Protein 5IWX (pdb70)

Foldseek 3Di:
DKFKFKFKFKFFWDADAFAAELNDTDDDRTHTDAQASPHQFLQGVLRRLCRRVVNHGLCVVQNSPHNCRGNHRSLVSLLVSLVVSVVVQKAFPAKAKEKEAQDDDCVVCQQVSLVSVCVSRVHDSVRYHYYYHYDCLDDCRSVRRIMMMMMMTMMDGD/DKFKFKFKDKFFWDADQFAAELRDTDDDRTHTDAQASPRQQLQGVLQRLCRRVVNHGVCVVPNSPDNVRGNHRSLVVLLVSLVVSVVVQKAFPAKAKEKEAQDDDCVVPQQVSLVSVCVSRVHDSVRYHYYYDYPHTIMMMMMMTMIDGD/DKFKFKFKFKFFKDADAFAAELNDTDPDRIHTDDQASRHQQLQGVLRRLCRRVVNHGVCVVPNSPPNPRRNNRSLVVLLVSLVVSVVVQKAFPAKAKEKEALDDDCVVCQQVSLVSVCVSRVHDSVRYHYYYDYPCLDDCRSVRRIMMMMMMTMMDGD/DKFKFKFKDKFFWDADAFAAELNDTDDDRTHTDDLPSRHQFLQRVLQRLCRRVVNHGLCSPPPNCSSLVSLLVSLVVSVVSQKAFPAKAKEKEALDDDCVVPQQVSLVSNCVSRVHDSVRYHYYYYYPCLDDCRSVRRIMMMMMMTMMDGD/DKFKFKFKDKWFWDAPAFAAELNRTDDDRTHTDDPPNRHQHLQRVLQRLCRRVVNHGLCSPPVNSLVSLLVSLVVSVVVQKAFQAKAKEKEAPDDDCVVPQQVSLVSVCVSRVHDSVRYHYYYYYPCLDDCRSVRRIMMMMMMTMMGGD/DKFKFKFKFKWFKDAPAWAAELNRTDDDRIHTDDPASRHQHLQGVLRRLCRRVVNHGLCNPQNLVDPVRVRPHSLVSLLVSLVVNVVVQKAFPAKAKEKEAPDDDCVVCQQVSLVSVCVSRVHDSVRYHYYYDYPCLDDCRSVRRIMMMMMMTMMDRD

Sequence (924 aa):
MFRIGQGFDVHQLVEGRPLIIGGIEIPYEKGLLGHSDADVLLHTVADACLGAVGEGDIGKHFPDTDPEFKDADSFKLLQHVWGIVKQKGYVLGNIDCTIIAQKPKMLPYIEDMRKRIAEGLEADVSQVNVKATTTEKLGFTGRAEGIAAQATVLIQKGMFRIGQGFDVHQLVEGRPLIIGGIEIPYEKGLLGHSDADVLLHTVADACLGAVGEGDIGKHFPDTDPEFKDADSFKLLQHVWGIVKQKGYVLGNIDCTIIAQKPKMLPYIEDMRKRIAEGLEADVSQVNVKATTTAEGIAAQATVLIQKGMFRIGQGFDVHQLVEGRPLIIGGIEIPYEKGLLGHSDADVLLHTVADACLGAVGEGDIGKHFPDTDPEFKDADSFKLLQHVWGIVKQKGYVLGNIDCTIIAQKPKMLPYIEDMRKRIAEGLEADVSQVNVKATTTEKLGFTGRAEGIAAQATVLIQKGMFRIGQGFDVHQLVEGRPLIIGGIEIPYEKGLLGHSDADVLLHTVADACLGAVGEGDIGKHFPDTDSFKLLQHVWGIVKQKGYVLGNIDCTIIAQKPKMLPYIEDMRKRIAEGLEADVSQVNVKATTTEKLGFTGRAEGIAAQATVLIQKGMFRIGQGFDVHQLVEGRPLIIGGIEIPYEKGLLGHSDADVLLHTVADACLGAVGEGDIGKHFPDSFKLLQHVWGIVKQKGYVLGNIDCTIIAQKPKMLPYIEDMRKRIAEGLEADVSQVNVKATTTEKLGFTGRAEGIAAQATVLIQKGMFRIGQGFDVHQLVEGRPLIIGGIEIPYEKGLLGHSDADVLLHTVADACLGAVGEGDIGKHFPDTDPEFKDADSFKLLQHVWGIVKQKGYVLGNIDCTIIAQKPKMLPYIEDMRKRIAEGLEADVSQVNVKATTTEKLGFTGRAEGIAAQATVLIQKG

Organism: Bacillus subtilis (strain 168) (NCBI:txid224308)

Nearest PDB structures (foldseek):
  5iwx-assembly1_A  TM=1.002E+00  e=1.757E-38  Bacillus subtilis subsp. subtilis str. 168
  1t0a-assembly1_C  TM=9.922E-01  e=6.615E-31  Shewanella oneidensis MR-1
  5b8f-assembly1_B  TM=9.863E-01  e=9.335E-30  Pseudomonas aeruginosa PAO1
  8xhu-assembly1_C  TM=9.749E-01  e=1.020E-25  Helicobacter pylori 26695
  8xhu-assembly1_B  TM=9.806E-01  e=2.010E-25  Helicobacter pylori 26695

B-factor: mean 38.78, std 16.82, range [14.67, 109.16]

Structure (mmCIF, N/CA/C/O backbone):
data_5IWX
#
_entry.id   5IWX
#
_cell.length_a   56.964
_cell.length_b   89.295
_cell.length_c   84.708
_cell.angle_alpha   90.00
_cell.angle_beta   100.85
_cell.angle_gamma   90.00
#
_symmetry.space_group_name_H-M   'P 1 21 1'
#
loop_
_entity.id
_entity.type
_entity.pdbx_description
1 polymer '2-C-methyl-D-erythritol 2,4-cyclodiphosphate synthase'
2 non-polymer 'MAGNESIUM ION'
3 water water
#
loop_
_atom_site.group_PDB
_atom_site.id
_atom_site.type_symbol
_atom_site.label_atom_id
_atom_site.label_alt_id
_atom_site.label_comp_id
_atom_site.label_asym_id
_atom_site.label_entity_id
_atom_site.label_seq_id
_atom_site.pdbx_PDB_ins_code
_atom_site.Cartn_x
_atom_site.Cartn_y
_atom_site.Cartn_z
_atom_site.occupancy
_atom_site.B_iso_or_equiv
_atom_site.auth_seq_id
_atom_site.auth_comp_id
_atom_site.auth_asym_id
_atom_site.auth_atom_id
_atom_site.pdbx_PDB_model_num
ATOM 1 N N . MET A 1 1 ? 16.285 12.124 -2.206 1.00 37.38 1 MET A N 1
ATOM 2 C CA . MET A 1 1 ? 17.442 12.007 -1.278 1.00 33.57 1 MET A CA 1
ATOM 3 C C . MET A 1 1 ? 16.957 12.314 0.168 1.00 29.07 1 MET A C 1
ATOM 4 O O . MET A 1 1 ? 16.051 13.165 0.453 1.00 23.77 1 MET A O 1
ATOM 9 N N . PHE A 1 2 ? 17.555 11.507 1.017 1.00 24.04 2 PHE A N 1
ATOM 10 C CA . PHE A 1 2 ? 17.409 11.510 2.432 1.00 24.39 2 PHE A CA 1
ATOM 11 C C . PHE A 1 2 ? 18.869 11.636 2.942 1.00 23.18 2 PHE A C 1
ATOM 12 O O . PHE A 1 2 ? 19.799 11.233 2.267 1.00 21.85 2 PHE A O 1
ATOM 20 N N . ARG A 1 3 ? 19.062 12.286 4.086 1.00 21.61 3 ARG A N 1
ATOM 21 C CA . ARG A 1 3 ? 20.347 12.329 4.740 1.00 20.55 3 ARG A CA 1
ATOM 22 C C . ARG A 1 3 ? 20.113 12.037 6.213 1.00 17.91 3 ARG A C 1
ATOM 23 O O . ARG A 1 3 ? 19.073 12.400 6.777 1.00 16.82 3 ARG A O 1
ATOM 31 N N . ILE A 1 4 ? 21.090 11.431 6.810 1.00 16.32 4 ILE A N 1
ATOM 32 C CA . ILE A 1 4 ? 21.075 11.088 8.228 1.00 19.36 4 ILE A CA 1
ATOM 33 C C . ILE A 1 4 ? 22.034 11.919 9.055 1.00 18.50 4 ILE A C 1
ATOM 34 O O . ILE A 1 4 ? 23.054 12.324 8.569 1.00 19.27 4 ILE A O 1
ATOM 39 N N . GLY A 1 5 ? 21.699 12.170 10.317 1.00 16.49 5 GLY A N 1
ATOM 40 C CA . GLY A 1 5 ? 22.598 12.865 11.215 1.00 16.40 5 GLY A CA 1
ATOM 41 C C . GLY A 1 5 ? 22.408 12.399 12.612 1.00 16.35 5 GLY A C 1
ATOM 42 O O . GLY A 1 5 ? 21.347 11.881 12.956 1.00 16.85 5 GLY A O 1
ATOM 43 N N . GLN A 1 6 ? 23.435 12.545 13.417 1.00 18.21 6 GLN A N 1
ATOM 44 C CA . GLN A 1 6 ? 23.426 12.039 14.782 1.00 20.90 6 GLN A CA 1
ATOM 45 C C . GLN A 1 6 ? 24.072 13.006 15.664 1.00 19.69 6 GLN A C 1
ATOM 46 O O . GLN A 1 6 ? 25.088 13.532 15.298 1.00 18.41 6 GLN A O 1
ATOM 52 N N . GLY A 1 7 ? 23.528 13.202 16.869 1.00 19.42 7 GLY A N 1
ATOM 53 C CA . GLY A 1 7 ? 24.113 14.092 17.842 1.00 19.33 7 GLY A CA 1
ATOM 54 C C . GLY A 1 7 ? 24.143 13.420 19.194 1.00 21.84 7 GLY A C 1
ATOM 55 O O . GLY A 1 7 ? 23.316 12.568 19.481 1.00 19.25 7 GLY A O 1
ATOM 56 N N . PHE A 1 8 ? 25.104 13.812 20.022 1.00 24.38 8 PHE A N 1
ATOM 57 C CA . PHE A 1 8 ? 25.302 13.252 21.347 1.00 28.35 8 PHE A CA 1
ATOM 58 C C . PHE A 1 8 ? 25.905 14.363 22.229 1.00 28.02 8 PHE A C 1
ATOM 59 O O . PHE A 1 8 ? 26.777 15.064 21.787 1.00 26.40 8 PHE A O 1
ATOM 67 N N . ASP A 1 9 ? 25.426 14.557 23.454 1.00 30.35 9 ASP A N 1
ATOM 68 C CA . ASP A 1 9 ? 26.008 15.617 24.315 1.00 29.94 9 ASP A CA 1
ATOM 69 C C . ASP A 1 9 ? 25.738 15.234 25.734 1.00 29.43 9 ASP A C 1
ATOM 70 O O . ASP A 1 9 ? 24.794 14.465 26.019 1.00 25.43 9 ASP A O 1
ATOM 75 N N . VAL A 1 10 ? 26.596 15.731 26.632 1.00 32.51 10 VAL A N 1
ATOM 76 C CA . VAL A 1 10 ? 26.435 15.541 28.065 1.00 34.00 10 VAL A CA 1
ATOM 77 C C . VAL A 1 10 ? 26.805 16.853 28.766 1.00 35.10 10 VAL A C 1
ATOM 78 O O . VAL A 1 10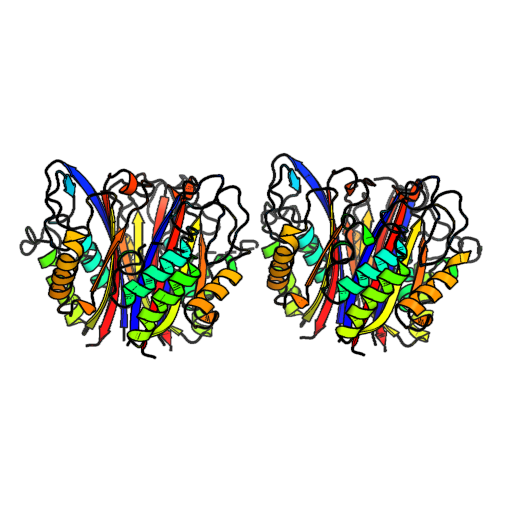 ? 27.781 17.473 28.399 1.00 35.08 10 VAL A O 1
ATOM 82 N N . HIS A 1 11 ? 25.986 17.277 29.722 1.00 33.17 11 HIS A N 1
ATOM 83 C CA . HIS A 1 11 ? 26.267 18.456 30.540 1.00 38.42 11 HIS A CA 1
ATOM 84 C C . HIS A 1 11 ? 26.064 18.136 32.034 1.00 37.37 11 HIS A C 1
ATOM 85 O O . HIS A 1 11 ? 25.135 17.394 32.389 1.00 36.39 11 HIS A O 1
ATOM 92 N N . GLN A 1 12 ? 26.869 18.786 32.883 1.00 42.56 12 GLN A N 1
ATOM 93 C CA . GLN A 1 12 ? 26.854 18.590 34.360 1.00 42.88 12 GLN A CA 1
ATOM 94 C C . GLN A 1 12 ? 25.665 19.306 34.988 1.00 40.60 12 GLN A C 1
ATOM 95 O O . GLN A 1 12 ? 25.347 20.421 34.609 1.00 40.69 12 GLN A O 1
ATOM 101 N N . LEU A 1 13 ? 24.997 18.666 35.936 1.00 41.60 13 LEU A N 1
ATOM 102 C CA . LEU A 1 13 ? 23.990 19.337 36.731 1.00 46.91 13 LEU A CA 1
ATOM 103 C C . LEU A 1 13 ? 24.763 20.019 37.854 1.00 52.53 13 LEU A C 1
ATOM 104 O O . LEU A 1 13 ? 25.616 19.382 38.477 1.00 52.82 13 LEU A O 1
ATOM 109 N N . VAL A 1 14 ? 24.494 21.305 38.071 1.00 56.03 14 VAL A N 1
ATOM 110 C CA . VAL A 1 14 ? 25.176 22.098 39.109 1.00 57.92 14 VAL A CA 1
ATOM 111 C C . VAL A 1 14 ? 24.181 23.021 39.774 1.00 60.75 14 VAL A C 1
ATOM 112 O O . VAL A 1 14 ? 23.112 23.288 39.219 1.00 58.07 14 VAL A O 1
ATOM 116 N N . GLU A 1 15 ? 24.554 23.508 40.955 1.00 63.29 15 GLU A N 1
ATOM 117 C CA . GLU A 1 15 ? 23.642 24.274 41.806 1.00 68.30 15 GLU A CA 1
ATOM 118 C C . GLU A 1 15 ? 23.401 25.673 41.255 1.00 62.42 15 GLU A C 1
ATOM 119 O O . GLU A 1 15 ? 24.329 26.304 40.746 1.00 58.29 15 GLU A O 1
ATOM 125 N N . GLY A 1 16 ? 22.150 26.130 41.357 1.00 62.74 16 GLY A N 1
ATOM 126 C CA . GLY A 1 16 ? 21.782 27.501 41.036 1.00 61.66 16 GLY A CA 1
ATOM 127 C C . GLY A 1 16 ? 21.970 27.917 39.591 1.00 66.31 16 GLY A C 1
ATOM 128 O O . GLY A 1 16 ? 22.639 28.918 39.290 1.00 66.59 16 GLY A O 1
ATOM 129 N N . ARG A 1 17 ? 21.403 27.123 38.691 1.00 58.35 17 ARG A N 1
ATOM 130 C CA . ARG A 1 17 ? 21.315 27.476 37.268 1.00 54.41 17 ARG A CA 1
ATOM 131 C C . ARG A 1 17 ? 19.973 26.956 36.834 1.00 45.11 17 ARG A C 1
ATOM 132 O O . ARG A 1 17 ? 19.537 25.951 37.369 1.00 48.04 17 ARG A O 1
ATOM 140 N N . PRO A 1 18 ? 19.313 27.616 35.867 1.00 42.05 18 PRO A N 1
ATOM 141 C CA . PRO A 1 18 ? 18.059 27.058 35.410 1.00 42.20 18 PRO A CA 1
ATOM 142 C C . PRO A 1 18 ? 18.288 25.745 34.644 1.00 40.50 18 PRO A C 1
ATOM 143 O O . PRO A 1 18 ? 19.376 25.495 34.152 1.00 36.31 18 PRO A O 1
ATOM 147 N N . LEU A 1 19 ? 17.276 24.890 34.658 1.00 40.45 19 LEU A N 1
ATOM 148 C CA . LEU A 1 19 ? 17.266 23.664 33.889 1.00 38.62 19 LEU A CA 1
ATOM 149 C C . LEU A 1 19 ? 16.380 23.950 32.698 1.00 36.96 19 LEU A C 1
ATOM 150 O O . LEU A 1 19 ? 15.156 24.094 32.833 1.00 41.69 19 LEU A O 1
ATOM 155 N N . ILE A 1 20 ? 17.021 24.103 31.547 1.00 32.40 20 ILE A N 1
ATOM 156 C CA . ILE A 1 20 ? 16.339 24.282 30.291 1.00 32.22 20 ILE A CA 1
ATOM 157 C C . ILE A 1 20 ? 16.677 23.066 29.417 1.00 30.28 20 ILE A C 1
ATOM 158 O O . ILE A 1 20 ? 17.832 22.839 29.119 1.00 27.29 20 ILE A O 1
ATOM 163 N N . ILE A 1 21 ? 15.651 22.303 29.046 1.00 28.61 21 ILE A N 1
ATOM 164 C CA . ILE A 1 21 ? 15.803 21.116 28.244 1.00 28.95 21 ILE A CA 1
ATOM 165 C C . ILE A 1 21 ? 14.719 21.097 27.196 1.00 25.10 21 ILE A C 1
ATOM 166 O O . ILE A 1 21 ? 13.559 21.204 27.521 1.00 27.27 21 ILE A O 1
ATOM 171 N N . GLY A 1 22 ? 15.127 20.976 25.933 1.00 24.28 22 GLY A N 1
ATOM 172 C CA . GLY A 1 22 ? 14.220 20.959 24.823 1.00 26.25 22 GLY A CA 1
ATOM 173 C C . GLY A 1 22 ? 13.475 22.258 24.648 1.00 25.56 22 GLY A C 1
ATOM 174 O O . GLY A 1 22 ? 12.332 22.278 24.161 1.00 25.12 22 GLY A O 1
ATOM 175 N N . GLY A 1 23 ? 14.119 23.335 25.060 1.00 26.30 23 GLY A N 1
ATOM 176 C CA . GLY A 1 23 ? 13.530 24.659 25.028 1.00 27.21 23 GLY A CA 1
ATOM 177 C C . GLY A 1 23 ? 12.580 24.987 26.183 1.00 30.72 23 GLY A C 1
ATOM 178 O O . GLY A 1 23 ? 11.930 26.051 26.178 1.00 28.63 23 GLY A O 1
ATOM 179 N N . ILE A 1 24 ? 12.469 24.092 27.157 1.00 29.98 24 ILE A N 1
ATOM 180 C CA . ILE A 1 24 ? 11.463 24.209 28.184 1.00 29.89 24 ILE A CA 1
ATOM 181 C C . ILE A 1 24 ? 12.178 24.381 29.510 1.00 32.99 24 ILE A C 1
ATOM 182 O O . ILE A 1 24 ? 13.173 23.701 29.819 1.00 29.09 24 ILE A O 1
ATOM 187 N N . GLU A 1 25 ? 11.681 25.326 30.290 1.00 35.11 25 GLU A N 1
ATOM 188 C CA . GLU A 1 25 ? 12.234 25.560 31.606 1.00 40.23 25 GLU A CA 1
ATOM 189 C C . GLU A 1 25 ? 11.518 24.646 32.609 1.00 39.60 25 GLU A C 1
ATOM 190 O O . GLU A 1 25 ? 10.294 24.673 32.725 1.00 40.73 25 GLU A O 1
ATOM 196 N N . ILE A 1 26 ? 12.307 23.799 33.261 1.00 42.25 26 ILE A N 1
ATOM 197 C CA . ILE A 1 26 ? 11.852 22.819 34.232 1.00 43.93 26 ILE A CA 1
ATOM 198 C C . ILE A 1 26 ? 12.310 23.314 35.602 1.00 48.57 26 ILE A C 1
ATOM 199 O O . ILE A 1 26 ? 13.516 23.580 35.809 1.00 45.25 26 ILE A O 1
ATOM 204 N N . PRO A 1 27 ? 11.357 23.446 36.546 1.00 54.68 27 PRO A N 1
ATOM 205 C CA . PRO A 1 27 ? 11.674 23.704 37.956 1.00 54.42 27 PRO A CA 1
ATOM 206 C C . PRO A 1 27 ? 12.553 22.634 38.602 1.00 56.05 27 PRO A C 1
ATOM 207 O O . PRO A 1 27 ? 12.171 21.463 38.647 1.00 58.34 27 PRO A O 1
ATOM 211 N N . TYR A 1 28 ? 13.734 23.025 39.070 1.00 53.12 28 TYR A N 1
ATOM 212 C CA . TYR A 1 28 ? 14.622 22.086 39.733 1.00 58.79 28 TYR A CA 1
ATOM 213 C C . TYR A 1 28 ? 15.731 22.828 40.482 1.00 64.59 28 TYR A C 1
ATOM 214 O O . TYR A 1 28 ? 16.037 23.990 40.190 1.00 64.49 28 TYR A O 1
ATOM 223 N N . GLU A 1 29 ? 16.336 22.112 41.425 1.00 68.27 29 GLU A N 1
ATOM 224 C CA . GLU A 1 29 ? 17.352 22.636 42.352 1.00 73.74 29 GLU A CA 1
ATOM 225 C C . GLU A 1 29 ? 18.616 23.030 41.596 1.00 75.79 29 GLU A C 1
ATOM 226 O O . GLU A 1 29 ? 19.337 23.966 41.977 1.00 77.36 29 GLU A O 1
ATOM 232 N N . LYS A 1 30 ? 18.878 22.263 40.539 1.00 71.50 30 LYS A N 1
ATOM 233 C CA . LYS A 1 30 ? 20.070 22.367 39.726 1.00 63.88 30 LYS A CA 1
ATOM 234 C C . LYS A 1 30 ? 19.714 22.657 38.252 1.00 54.63 30 LYS A C 1
ATOM 235 O O . LYS A 1 30 ? 18.587 22.447 37.797 1.00 46.11 30 LYS A O 1
ATOM 241 N N . GLY A 1 31 ? 20.692 23.188 37.537 1.00 50.29 31 GLY A N 1
ATOM 242 C CA . GLY A 1 31 ? 20.616 23.382 36.098 1.00 45.36 31 GLY A CA 1
ATOM 243 C C . GLY A 1 31 ? 21.864 22.823 35.477 1.00 41.90 31 GLY A C 1
ATOM 244 O O . GLY A 1 31 ? 22.799 22.392 36.168 1.00 41.28 31 GLY A O 1
ATOM 245 N N . LEU A 1 32 ? 21.896 22.867 34.156 1.00 38.64 32 LEU A N 1
ATOM 246 C CA . LEU A 1 32 ? 23.012 22.329 33.438 1.00 35.35 32 LEU A CA 1
ATOM 247 C C . LEU A 1 32 ? 24.071 23.394 33.285 1.00 34.31 32 LEU A C 1
ATOM 248 O O . LEU A 1 32 ? 23.761 24.563 33.038 1.00 32.87 32 LEU A O 1
ATOM 253 N N . LEU A 1 33 ? 25.323 22.978 33.370 1.00 32.08 33 LEU A N 1
ATOM 254 C CA . LEU A 1 33 ? 26.447 23.869 33.274 1.00 35.39 33 LEU A CA 1
ATOM 255 C C . LEU A 1 33 ? 26.942 24.002 31.850 1.00 33.99 33 LEU A C 1
ATOM 256 O O . LEU A 1 33 ? 27.219 23.001 31.221 1.00 32.24 33 LEU A O 1
ATOM 261 N N . GLY A 1 34 ? 27.145 25.243 31.409 1.00 32.91 34 GLY A N 1
ATOM 262 C CA . GLY A 1 34 ? 27.762 25.559 30.121 1.00 35.90 34 GLY A CA 1
ATOM 263 C C . GLY A 1 34 ? 27.864 27.078 29.952 1.00 37.77 34 GLY A C 1
ATOM 264 O O . GLY A 1 34 ? 27.330 27.824 30.776 1.00 35.48 34 GLY A O 1
ATOM 265 N N . HIS A 1 35 ? 28.514 27.516 28.877 1.00 41.72 35 HIS A N 1
ATOM 266 C CA . HIS A 1 35 ? 28.517 28.931 28.432 1.00 49.33 35 HIS A CA 1
ATOM 267 C C . HIS A 1 35 ? 27.155 29.511 27.992 1.00 49.58 35 HIS A C 1
ATOM 268 O O . HIS A 1 35 ? 26.832 30.685 28.299 1.00 41.94 35 HIS A O 1
ATOM 275 N N . SER A 1 36 ? 26.382 28.708 27.247 1.00 42.24 36 SER A N 1
ATOM 276 C CA . SER A 1 36 ? 25.042 29.099 26.779 1.00 35.31 36 SER A CA 1
ATOM 277 C C . SER A 1 36 ? 24.049 28.730 27.858 1.00 32.45 36 SER A C 1
ATOM 278 O O . SER A 1 36 ? 24.451 28.390 28.991 1.00 31.48 36 SER A O 1
ATOM 281 N N . ASP A 1 37 ? 22.755 28.727 27.538 1.00 29.07 37 ASP A N 1
ATOM 282 C CA . ASP A 1 37 ? 21.779 28.122 28.462 1.00 28.09 37 ASP A CA 1
ATOM 283 C C . ASP A 1 37 ? 22.041 26.594 28.741 1.00 25.87 37 ASP A C 1
ATOM 284 O O . ASP A 1 37 ? 21.376 25.987 29.537 1.00 31.44 37 ASP A O 1
ATOM 289 N N . ALA A 1 38 ? 22.973 25.990 28.025 1.00 27.09 38 ALA A N 1
ATOM 290 C CA . ALA A 1 38 ? 23.398 24.597 28.235 1.00 28.14 38 ALA A CA 1
ATOM 291 C C . ALA A 1 38 ? 22.255 23.547 27.993 1.00 24.57 38 ALA A C 1
ATOM 292 O O . ALA A 1 38 ? 22.252 22.492 28.558 1.00 22.90 38 ALA A O 1
ATOM 294 N N . ASP A 1 39 ? 21.298 23.874 27.146 1.00 24.22 39 ASP A N 1
ATOM 295 C CA . ASP A 1 39 ? 20.207 22.966 26.805 1.00 24.63 39 ASP A CA 1
ATOM 296 C C . ASP A 1 39 ? 20.769 21.784 26.039 1.00 23.73 39 ASP A C 1
ATOM 297 O O . ASP A 1 39 ? 20.910 21.823 24.821 1.00 22.58 39 ASP A O 1
ATOM 302 N N . VAL A 1 40 ? 21.081 20.725 26.781 1.00 24.39 40 VAL A N 1
ATOM 303 C CA . VAL A 1 40 ? 21.769 19.565 26.231 1.00 23.06 40 VAL A CA 1
ATOM 304 C C . VAL A 1 40 ? 20.975 18.913 25.070 1.00 21.83 40 VAL A C 1
ATOM 305 O O . VAL A 1 40 ? 21.561 18.458 24.075 1.00 19.12 40 VAL A O 1
ATOM 309 N N . LEU A 1 41 ? 19.665 18.872 25.205 1.00 19.86 41 LEU A N 1
ATOM 310 C CA . LEU A 1 41 ? 18.799 18.290 24.169 1.00 20.62 41 LEU A CA 1
ATOM 311 C C . LEU A 1 41 ? 18.770 19.125 22.878 1.00 19.24 41 LEU A C 1
ATOM 312 O O . LEU A 1 41 ? 18.947 18.578 21.837 1.00 19.05 41 LEU A O 1
ATOM 317 N N . LEU A 1 42 ? 18.575 20.435 22.950 1.00 17.83 42 LEU A N 1
ATOM 318 C CA . LEU A 1 42 ? 18.618 21.253 21.753 1.00 18.74 42 LEU A CA 1
ATOM 319 C C . LEU A 1 42 ? 20.013 21.307 21.107 1.00 19.03 42 LEU A C 1
ATOM 320 O O . LEU A 1 42 ? 20.123 21.417 19.890 1.00 17.76 42 LEU A O 1
ATOM 325 N N . HIS A 1 43 ? 21.063 21.212 21.922 1.00 19.32 43 HIS A N 1
ATOM 326 C CA . HIS A 1 43 ? 22.400 21.078 21.391 1.00 20.71 43 HIS A CA 1
ATOM 327 C C . HIS A 1 43 ? 22.556 19.825 20.578 1.00 19.61 43 HIS A C 1
ATOM 328 O O . HIS A 1 43 ? 23.154 19.871 19.508 1.00 20.85 43 HIS A O 1
ATOM 335 N N . THR A 1 44 ? 22.017 18.714 21.050 1.00 19.49 44 THR A N 1
ATOM 336 C CA . THR A 1 44 ? 22.133 17.481 20.282 1.00 20.88 44 THR A CA 1
ATOM 337 C C . THR A 1 44 ? 21.284 17.471 19.036 1.00 18.04 44 THR A C 1
ATOM 338 O O . THR A 1 44 ? 21.750 16.938 17.988 1.00 17.76 44 THR A O 1
ATOM 342 N N . VAL A 1 45 ? 20.078 18.058 19.105 1.00 16.88 45 VAL A N 1
ATOM 343 C CA . VAL A 1 45 ? 19.237 18.202 17.902 1.00 16.40 45 VAL A CA 1
ATOM 344 C C . VAL A 1 45 ? 20.004 19.057 16.865 1.00 17.24 45 VAL A C 1
ATOM 345 O O . VAL A 1 45 ? 20.085 18.682 15.692 1.00 16.65 45 VAL A O 1
ATOM 349 N N . ALA A 1 46 ? 20.587 20.175 17.303 1.00 17.00 46 ALA A N 1
ATOM 350 C CA . ALA A 1 46 ? 21.308 21.058 16.389 1.00 18.92 46 ALA A CA 1
ATOM 351 C C . ALA A 1 46 ? 22.483 20.327 15.733 1.00 19.62 46 ALA A C 1
ATOM 352 O O . ALA A 1 46 ? 22.684 20.451 14.552 1.00 19.40 46 ALA A O 1
ATOM 354 N N . ASP A 1 47 ? 23.251 19.583 16.528 1.00 19.44 47 ASP A N 1
ATOM 355 C CA . ASP A 1 47 ? 24.353 18.786 16.046 1.00 21.28 47 ASP A CA 1
ATOM 356 C C . ASP A 1 47 ? 23.940 17.709 15.042 1.00 18.88 47 ASP A C 1
ATOM 357 O O . ASP A 1 47 ? 24.606 17.558 14.013 1.00 19.53 47 ASP A O 1
ATOM 362 N N . ALA A 1 48 ? 22.837 17.002 15.305 1.00 18.16 48 ALA A N 1
ATOM 363 C CA . ALA A 1 48 ? 22.339 16.014 14.360 1.00 16.17 48 ALA A CA 1
ATOM 364 C C . ALA A 1 48 ? 22.024 16.661 12.991 1.00 16.87 48 ALA A C 1
ATOM 365 O O . ALA A 1 48 ? 22.344 16.068 11.921 1.00 15.90 48 ALA A O 1
ATOM 367 N N . CYS A 1 49 ? 21.339 17.818 13.036 1.00 16.51 49 CYS A N 1
ATOM 368 C CA . CYS A 1 49 ? 20.968 18.574 11.832 1.00 18.03 49 CYS A CA 1
ATOM 369 C C . CYS A 1 49 ? 22.213 19.027 11.019 1.00 17.83 49 CYS A C 1
ATOM 370 O O . CYS A 1 49 ? 22.311 18.814 9.837 1.00 16.46 49 CYS A O 1
ATOM 373 N N . LEU A 1 50 ? 23.176 19.641 11.695 1.00 19.23 50 LEU A N 1
ATOM 374 C CA . LEU A 1 50 ? 24.409 20.043 11.033 1.00 19.82 50 LEU A CA 1
ATOM 375 C C . LEU A 1 50 ? 25.155 18.859 10.476 1.00 20.60 50 LEU A C 1
ATOM 376 O O . LEU A 1 50 ? 25.730 18.964 9.383 1.00 21.19 50 LEU A O 1
ATOM 381 N N . GLY A 1 51 ? 25.179 17.762 11.235 1.00 21.03 51 GLY A N 1
ATOM 382 C CA . GLY A 1 51 ? 25.800 16.503 10.793 1.00 21.37 51 GLY A CA 1
ATOM 383 C C . GLY A 1 51 ? 25.169 15.943 9.536 1.00 21.26 51 GLY A C 1
ATOM 384 O O . GLY A 1 51 ? 25.868 15.413 8.634 1.00 23.39 51 GLY A O 1
ATOM 385 N N . ALA A 1 52 ? 23.859 16.097 9.404 1.00 19.76 52 ALA A N 1
ATOM 386 C CA . ALA A 1 52 ? 23.188 15.544 8.253 1.00 19.12 52 ALA A CA 1
ATOM 387 C C . ALA A 1 52 ? 23.577 16.278 6.967 1.00 22.43 52 ALA A C 1
ATOM 388 O O . ALA A 1 52 ? 23.542 15.663 5.906 1.00 21.38 52 ALA A O 1
ATOM 390 N N . VAL A 1 53 ? 23.934 17.563 7.063 1.00 24.03 53 VAL A N 1
ATOM 391 C CA . VAL A 1 53 ? 24.276 18.359 5.876 1.00 22.90 53 VAL A CA 1
ATOM 392 C C . VAL A 1 53 ? 25.781 18.572 5.728 1.00 25.39 53 VAL A C 1
ATOM 393 O O . VAL A 1 53 ? 26.192 19.375 4.917 1.00 25.53 53 VAL A O 1
ATOM 397 N N . GLY A 1 54 ? 26.607 17.875 6.515 1.00 25.37 54 GLY A N 1
ATOM 398 C CA . GLY A 1 54 ? 28.047 18.020 6.439 1.00 24.90 54 GLY A CA 1
ATOM 399 C C . GLY A 1 54 ? 28.612 19.367 6.855 1.00 27.05 54 GLY A C 1
ATOM 400 O O . GLY A 1 54 ? 29.630 19.776 6.346 1.00 27.78 54 GLY A O 1
ATOM 401 N N . GLU A 1 55 ? 27.988 20.036 7.823 1.00 26.96 55 GLU A N 1
ATOM 402 C CA . GLU A 1 55 ? 28.423 21.351 8.259 1.00 26.37 55 GLU A CA 1
ATOM 403 C C . GLU A 1 55 ? 29.040 21.369 9.666 1.00 26.10 55 GLU A C 1
ATOM 404 O O . GLU A 1 55 ? 28.964 22.365 10.362 1.00 25.51 55 GLU A O 1
ATOM 410 N N . GLY A 1 56 ? 29.663 20.271 10.085 1.00 22.65 56 GLY A N 1
ATOM 411 C CA . GLY A 1 56 ? 30.384 20.258 11.361 1.00 23.87 56 GLY A CA 1
ATOM 412 C C . GLY A 1 56 ? 29.543 19.998 12.612 1.00 26.30 56 GLY A C 1
ATOM 413 O O . GLY A 1 56 ? 28.836 18.987 12.701 1.00 24.23 56 GLY A O 1
ATOM 414 N N . ASP A 1 57 ? 29.660 20.885 13.598 1.00 25.91 57 ASP A N 1
ATOM 415 C CA . ASP A 1 57 ? 28.902 20.805 14.861 1.00 26.30 57 ASP A CA 1
ATOM 416 C C . ASP A 1 57 ? 28.659 22.221 15.370 1.00 26.73 57 ASP A C 1
ATOM 417 O O . ASP A 1 57 ? 29.098 23.207 14.720 1.00 25.37 57 ASP A O 1
ATOM 422 N N . ILE A 1 58 ? 27.967 22.346 16.494 1.00 26.69 58 ILE A N 1
ATOM 423 C CA . ILE A 1 58 ? 27.584 23.668 16.931 1.00 31.39 58 ILE A CA 1
ATOM 424 C C . ILE A 1 58 ? 28.798 24.531 17.245 1.00 31.59 58 ILE A C 1
ATOM 425 O O . ILE A 1 58 ? 28.769 25.711 16.907 1.00 33.99 58 ILE A O 1
ATOM 430 N N . GLY A 1 59 ? 29.876 23.910 17.739 1.00 28.45 59 GLY A N 1
ATOM 431 C CA . GLY A 1 59 ? 31.155 24.566 17.984 1.00 31.18 59 GLY A CA 1
ATOM 432 C C . GLY A 1 59 ? 31.806 25.260 16.798 1.00 34.16 59 GLY A C 1
ATOM 433 O O . GLY A 1 59 ? 32.429 26.326 16.956 1.00 34.92 59 GLY A O 1
ATOM 434 N N . LYS A 1 60 ? 31.636 24.700 15.602 1.00 34.60 60 LYS A N 1
ATOM 435 C CA . LYS A 1 60 ? 32.086 25.367 14.394 1.00 34.32 60 LYS A CA 1
ATOM 436 C C . LYS A 1 60 ? 31.302 26.664 14.158 1.00 34.58 60 LYS A C 1
ATOM 437 O O . LYS A 1 60 ? 31.869 27.682 13.776 1.00 35.06 60 LYS A O 1
ATOM 443 N N . HIS A 1 61 ? 30.005 26.668 14.410 1.00 32.64 61 HIS A N 1
ATOM 444 C CA . HIS A 1 61 ? 29.195 27.862 14.122 1.00 28.92 61 HIS A CA 1
ATOM 445 C C . HIS A 1 61 ? 29.062 28.835 15.268 1.00 30.14 61 HIS A C 1
ATOM 446 O O . HIS A 1 61 ? 28.872 30.016 15.026 1.00 32.66 61 HIS A O 1
ATOM 453 N N . PHE A 1 62 ? 29.124 28.341 16.498 1.00 30.17 62 PHE A N 1
ATOM 454 C CA . PHE A 1 62 ? 28.968 29.138 17.719 1.00 31.96 62 PHE A CA 1
ATOM 455 C C . PHE A 1 62 ? 30.012 28.682 18.704 1.00 30.67 62 PHE A C 1
ATOM 456 O O . PHE A 1 62 ? 29.715 27.996 19.691 1.00 30.79 62 PHE A O 1
ATOM 464 N N . PRO A 1 63 ? 31.269 29.089 18.459 1.00 32.90 63 PRO A N 1
ATOM 465 C CA . PRO A 1 63 ? 32.277 28.631 19.408 1.00 33.97 63 PRO A CA 1
ATOM 466 C C . PRO A 1 63 ? 31.972 29.110 20.849 1.00 31.49 63 PRO A C 1
ATOM 467 O O . PRO A 1 63 ? 31.254 30.105 21.033 1.00 30.10 63 PRO A O 1
ATOM 471 N N . ASP A 1 64 ? 32.458 28.372 21.836 1.00 34.37 64 ASP A N 1
ATOM 472 C CA . ASP A 1 64 ? 32.416 28.773 23.269 1.00 38.97 64 ASP A CA 1
ATOM 473 C C . ASP A 1 64 ? 32.918 30.189 23.524 1.00 39.21 64 ASP A C 1
ATOM 474 O O . ASP A 1 64 ? 32.464 30.870 24.423 1.00 42.20 64 ASP A O 1
ATOM 479 N N . THR A 1 65 ? 33.885 30.602 22.722 1.00 37.13 65 THR A N 1
ATOM 480 C CA . THR A 1 65 ? 34.617 31.838 22.898 1.00 37.41 65 THR A CA 1
ATOM 481 C C . THR A 1 65 ? 33.915 32.990 22.210 1.00 38.78 65 THR A C 1
ATOM 482 O O . THR A 1 65 ? 34.411 34.097 22.206 1.00 45.94 65 THR A O 1
ATOM 486 N N . ASP A 1 66 ? 32.777 32.737 21.595 1.00 36.76 66 ASP A N 1
ATOM 487 C CA . ASP A 1 66 ? 32.057 33.771 20.870 1.00 39.00 66 ASP A CA 1
ATOM 488 C C . ASP A 1 66 ? 31.147 34.443 21.884 1.00 36.89 66 ASP A C 1
ATOM 489 O O . ASP A 1 66 ? 30.348 33.742 22.511 1.00 37.66 66 ASP A O 1
ATOM 494 N N . PRO A 1 67 ? 31.217 35.792 22.035 1.00 34.74 67 PRO A N 1
ATOM 495 C CA . PRO A 1 67 ? 30.451 36.437 23.109 1.00 38.38 67 PRO A CA 1
ATOM 496 C C . PRO A 1 67 ? 28.931 36.331 22.957 1.00 41.11 67 PRO A C 1
ATOM 497 O O . PRO A 1 67 ? 28.218 36.585 23.916 1.00 46.56 67 PRO A O 1
ATOM 501 N N . GLU A 1 68 ? 28.456 35.982 21.778 1.00 42.58 68 GLU A N 1
ATOM 502 C CA . GLU A 1 68 ? 27.039 35.756 21.575 1.00 48.76 68 GLU A CA 1
ATOM 503 C C . GLU A 1 68 ? 26.587 34.346 21.931 1.00 48.62 68 GLU A C 1
ATOM 504 O O . GLU A 1 68 ? 25.392 34.119 22.041 1.00 51.84 68 GLU A O 1
ATOM 510 N N . PHE A 1 69 ? 27.530 33.417 22.140 1.00 44.84 69 PHE A N 1
ATOM 511 C CA . PHE A 1 69 ? 27.228 32.090 22.722 1.00 43.58 69 PHE A CA 1
ATOM 512 C C . PHE A 1 69 ? 26.991 32.178 24.218 1.00 40.64 69 PHE A C 1
ATOM 513 O O . PHE A 1 69 ? 26.326 31.318 24.773 1.00 37.27 69 PHE A O 1
ATOM 521 N N . LYS A 1 70 ? 27.526 33.208 24.881 1.00 40.85 70 LYS A N 1
ATOM 522 C CA . LYS A 1 70 ? 27.331 33.359 26.316 1.00 42.98 70 LYS A CA 1
ATOM 523 C C . LYS A 1 70 ? 25.858 33.557 26.644 1.00 39.19 70 LYS A C 1
ATOM 524 O O . LYS A 1 70 ? 25.216 34.491 26.147 1.00 37.48 70 LYS A O 1
ATOM 530 N N . ASP A 1 71 ? 25.347 32.679 27.508 1.00 39.00 71 ASP A N 1
ATOM 531 C CA . ASP A 1 71 ? 23.930 32.605 27.822 1.00 40.96 71 ASP A CA 1
ATOM 532 C C . ASP A 1 71 ? 23.037 32.567 26.579 1.00 30.79 71 ASP A C 1
ATOM 533 O O . ASP A 1 71 ? 21.949 33.066 26.614 1.00 32.07 71 ASP A O 1
ATOM 538 N N . ALA A 1 72 ? 23.477 32.026 25.454 1.00 31.31 72 ALA A N 1
ATOM 539 C CA . ALA A 1 72 ? 22.609 32.061 24.274 1.00 30.92 72 ALA A CA 1
ATOM 540 C C . ALA A 1 72 ? 21.409 31.117 24.489 1.00 28.13 72 ALA A C 1
ATOM 541 O O . ALA A 1 72 ? 21.498 30.088 25.203 1.00 28.38 72 ALA A O 1
ATOM 543 N N . ASP A 1 73 ? 20.302 31.514 23.888 1.00 25.18 73 ASP A N 1
ATOM 544 C CA . ASP A 1 73 ? 19.086 30.747 23.865 1.00 23.18 73 ASP A CA 1
ATOM 545 C C . ASP A 1 73 ? 19.276 29.653 22.811 1.00 22.34 73 ASP A C 1
ATOM 546 O O . ASP A 1 73 ? 19.457 29.957 21.633 1.00 21.49 73 ASP A O 1
ATOM 551 N N . SER A 1 74 ? 19.297 28.394 23.233 1.00 23.29 74 SER A N 1
ATOM 552 C CA . SER A 1 74 ? 19.674 27.283 22.322 1.00 22.39 74 SER A CA 1
ATOM 553 C C . SER A 1 74 ? 18.615 27.033 21.280 1.00 21.60 74 SER A C 1
ATOM 554 O O . SER A 1 74 ? 18.914 26.468 20.209 1.00 20.76 74 SER A O 1
ATOM 557 N N . PHE A 1 75 ? 17.393 27.519 21.524 1.00 21.89 75 PHE A N 1
ATOM 558 C CA . PHE A 1 75 ? 16.351 27.464 20.504 1.00 21.25 75 PHE A CA 1
ATOM 559 C C . PHE A 1 75 ? 16.678 28.392 19.345 1.00 21.79 75 PHE A C 1
ATOM 560 O O . PHE A 1 75 ? 16.473 28.030 18.170 1.00 19.24 75 PHE A O 1
ATOM 568 N N . LYS A 1 76 ? 17.203 29.581 19.632 1.00 22.42 76 LYS A N 1
ATOM 569 C CA . LYS A 1 76 ? 17.609 30.487 18.536 1.00 26.26 76 LYS A CA 1
ATOM 570 C C . LYS A 1 76 ? 18.769 29.890 17.721 1.00 22.41 76 LYS A C 1
ATOM 571 O O . LYS A 1 76 ? 18.777 29.965 16.500 1.00 22.80 76 LYS A O 1
ATOM 577 N N . LEU A 1 77 ? 19.716 29.272 18.406 1.00 21.47 77 LEU A N 1
ATOM 578 C CA . LEU A 1 77 ? 20.797 28.544 17.796 1.00 22.30 77 LEU A CA 1
ATOM 579 C C . LEU A 1 77 ? 20.255 27.429 16.895 1.00 21.68 77 LEU A C 1
ATOM 580 O O . LEU A 1 77 ? 20.708 27.278 15.752 1.00 20.52 77 LEU A O 1
ATOM 585 N N . LEU A 1 78 ? 19.267 26.657 17.384 1.00 20.73 78 LEU A N 1
ATOM 586 C CA . LEU A 1 78 ? 18.634 25.670 16.526 1.00 19.42 78 LEU A CA 1
ATOM 587 C C . LEU A 1 78 ? 18.004 26.306 15.299 1.00 20.91 78 LEU A C 1
ATOM 588 O O . LEU A 1 78 ? 18.137 25.776 14.197 1.00 18.78 78 LEU A O 1
ATOM 593 N N . GLN A 1 79 ? 17.323 27.441 15.445 1.00 19.58 79 GLN A N 1
ATOM 594 C CA . GLN A 1 79 ? 16.725 28.049 14.249 1.00 21.27 79 GLN A CA 1
ATOM 595 C C . GLN A 1 79 ? 17.753 28.465 13.193 1.00 22.24 79 GLN A C 1
ATOM 596 O O . GLN A 1 79 ? 17.519 28.276 11.973 1.00 22.44 79 GLN A O 1
ATOM 602 N N . HIS A 1 80 ? 18.902 28.969 13.651 1.00 20.29 80 HIS A N 1
ATOM 603 C CA . HIS A 1 80 ? 20.016 29.296 12.758 1.00 22.86 80 HIS A CA 1
ATOM 604 C C . HIS A 1 80 ? 20.482 28.050 12.017 1.00 20.39 80 HIS A C 1
ATOM 605 O O . HIS A 1 80 ? 20.688 28.058 10.790 1.00 18.74 80 HIS A O 1
ATOM 612 N N . VAL A 1 81 ? 20.663 26.964 12.750 1.00 18.50 81 VAL A N 1
ATOM 613 C CA . VAL A 1 81 ? 21.084 25.699 12.120 1.00 18.99 81 VAL A CA 1
ATOM 614 C C . VAL A 1 81 ? 20.065 25.240 11.081 1.00 20.21 81 VAL A C 1
ATOM 615 O O . VAL A 1 81 ? 20.414 24.792 9.957 1.00 20.81 81 VAL A O 1
ATOM 619 N N . TRP A 1 82 ? 18.787 25.324 11.448 1.00 20.01 82 TRP A N 1
ATOM 620 C CA . TRP A 1 82 ? 17.746 24.901 10.518 1.00 20.12 82 TRP A CA 1
ATOM 621 C C . TRP A 1 82 ? 17.748 25.754 9.271 1.00 22.27 82 TRP A C 1
ATOM 622 O O . TRP A 1 82 ? 17.475 25.245 8.192 1.00 22.70 82 TRP A O 1
ATOM 633 N N . GLY A 1 83 ? 18.059 27.041 9.385 1.00 24.59 83 GLY A N 1
ATOM 634 C CA . GLY A 1 83 ? 18.239 27.867 8.158 1.00 24.80 83 GLY A CA 1
ATOM 635 C C . GLY A 1 83 ? 19.314 27.328 7.242 1.00 24.32 83 GLY A C 1
ATOM 636 O O . GLY A 1 83 ? 19.189 27.373 6.023 1.00 27.87 83 GLY A O 1
ATOM 637 N N . ILE A 1 84 ? 20.370 26.770 7.816 1.00 23.03 84 ILE A N 1
ATOM 638 C CA . ILE A 1 84 ? 21.410 26.121 7.044 1.00 24.01 84 ILE A CA 1
ATOM 639 C C . ILE A 1 84 ? 20.891 24.906 6.303 1.00 23.44 84 ILE A C 1
ATOM 640 O O . ILE A 1 84 ? 21.240 24.701 5.138 1.00 24.81 84 ILE A O 1
ATOM 645 N N . VAL A 1 85 ? 20.066 24.097 6.966 1.00 22.71 85 VAL A N 1
ATOM 646 C CA . VAL A 1 85 ? 19.513 22.895 6.365 1.00 21.36 85 VAL A CA 1
ATOM 647 C C . VAL A 1 85 ? 18.555 23.285 5.236 1.00 22.49 85 VAL A C 1
ATOM 648 O O . VAL A 1 85 ? 18.564 22.675 4.171 1.00 22.62 85 VAL A O 1
ATOM 652 N N . LYS A 1 86 ? 17.743 24.318 5.473 1.00 24.20 86 LYS A N 1
ATOM 653 C CA . LYS A 1 86 ? 16.784 24.808 4.496 1.00 26.46 86 LYS A CA 1
ATOM 654 C C . LYS A 1 86 ? 17.418 25.398 3.245 1.00 28.54 86 LYS A C 1
ATOM 655 O O . LYS A 1 86 ? 16.894 25.187 2.150 1.00 28.41 86 LYS A O 1
ATOM 661 N N . GLN A 1 87 ? 18.532 26.106 3.396 1.00 30.22 87 GLN A N 1
ATOM 662 C CA . GLN A 1 87 ? 19.290 26.595 2.239 1.00 35.49 87 GLN A CA 1
ATOM 663 C C . GLN A 1 87 ? 19.877 25.495 1.335 1.00 37.13 87 GLN A C 1
ATOM 664 O O . GLN A 1 87 ? 20.082 25.720 0.133 1.00 39.29 87 GLN A O 1
ATOM 670 N N . LYS A 1 88 ? 20.121 24.305 1.882 1.00 34.62 88 LYS A N 1
ATOM 671 C CA . LYS A 1 88 ? 20.563 23.174 1.072 1.00 30.90 88 LYS A CA 1
ATOM 672 C C . LYS A 1 88 ? 19.435 22.424 0.430 1.00 27.25 88 LYS A C 1
ATOM 673 O O . LYS A 1 88 ? 19.673 21.448 -0.248 1.00 31.50 88 LYS A O 1
ATOM 679 N N . GLY A 1 89 ? 18.204 22.824 0.670 1.00 25.46 89 GLY A N 1
ATOM 680 C CA . GLY A 1 89 ? 17.044 22.235 0.015 1.00 26.23 89 GLY A CA 1
ATOM 681 C C . GLY A 1 89 ? 16.290 21.147 0.791 1.00 26.83 89 GLY A C 1
ATOM 682 O O . GLY A 1 89 ? 15.433 20.494 0.221 1.00 27.66 89 GLY A O 1
ATOM 683 N N . TYR A 1 90 ? 16.586 20.973 2.094 1.00 25.65 90 TYR A N 1
ATOM 684 C CA . TYR A 1 90 ? 15.992 19.927 2.915 1.00 22.54 90 TYR A CA 1
ATOM 685 C C . TYR A 1 90 ? 14.899 20.409 3.824 1.00 22.29 90 TYR A C 1
ATOM 686 O O . TYR A 1 90 ? 14.860 21.581 4.186 1.00 24.37 90 TYR A O 1
ATOM 695 N N . VAL A 1 91 ? 13.995 19.489 4.172 1.00 21.00 91 VAL A N 1
ATOM 696 C CA . VAL A 1 91 ? 13.042 19.636 5.237 1.00 20.40 91 VAL A CA 1
ATOM 697 C C . VAL A 1 91 ? 13.142 18.393 6.138 1.00 20.18 91 VAL A C 1
ATOM 698 O O . VAL A 1 91 ? 13.876 17.468 5.843 1.00 18.06 91 VAL A O 1
ATOM 702 N N . LEU A 1 92 ? 12.419 18.386 7.243 1.00 20.69 92 LEU A N 1
ATOM 703 C CA . LEU A 1 92 ? 12.540 17.295 8.200 1.00 20.90 92 LEU A CA 1
ATOM 704 C C . LEU A 1 92 ? 11.789 16.099 7.635 1.00 20.64 92 LEU A C 1
ATOM 705 O O . LEU A 1 92 ? 10.716 16.276 7.123 1.00 19.12 92 LEU A O 1
ATOM 710 N N . GLY A 1 93 ? 12.402 14.919 7.708 1.00 20.35 93 GLY A N 1
ATOM 711 C CA . GLY A 1 93 ? 11.721 13.617 7.603 1.00 20.32 93 GLY A CA 1
ATOM 712 C C . GLY A 1 93 ? 11.153 13.295 8.973 1.00 19.59 93 GLY A C 1
ATOM 713 O O . GLY A 1 93 ? 9.974 13.541 9.253 1.00 19.67 93 GLY A O 1
ATOM 714 N N . ASN A 1 94 ? 12.014 12.883 9.889 1.00 17.11 94 ASN A N 1
ATOM 715 C CA . ASN A 1 94 ? 11.631 12.780 11.290 1.00 16.88 94 ASN A CA 1
ATOM 716 C C . ASN A 1 94 ? 12.863 12.763 12.176 1.00 17.29 94 ASN A C 1
ATOM 717 O O . ASN A 1 94 ? 13.962 12.559 11.695 1.00 17.14 94 ASN A O 1
ATOM 722 N N . ILE A 1 95 ? 12.648 12.979 13.466 1.00 17.21 95 ILE A N 1
ATOM 723 C CA . ILE A 1 95 ? 13.707 12.994 14.433 1.00 17.99 95 ILE A CA 1
ATOM 724 C C . ILE A 1 95 ? 13.271 12.218 15.642 1.00 18.29 95 ILE A C 1
ATOM 725 O O . ILE A 1 95 ? 12.123 12.290 16.041 1.00 18.34 95 ILE A O 1
ATOM 730 N N . ASP A 1 96 ? 14.215 11.469 16.189 1.00 18.49 96 ASP A N 1
ATOM 731 C CA . ASP A 1 96 ? 14.007 10.684 17.414 1.00 21.05 96 ASP A CA 1
ATOM 732 C C . ASP A 1 96 ? 15.124 11.015 18.393 1.00 22.45 96 ASP A C 1
ATOM 733 O O . ASP A 1 96 ? 16.300 10.913 18.034 1.00 21.82 96 ASP A O 1
ATOM 738 N N . CYS A 1 97 ? 14.746 11.409 19.597 1.00 22.92 97 CYS A N 1
ATOM 739 C CA . CYS A 1 97 ? 15.651 11.978 20.595 1.00 26.10 97 CYS A CA 1
ATOM 740 C C . CYS A 1 97 ? 15.476 11.196 21.879 1.00 26.80 97 CYS A C 1
ATOM 741 O O . CYS A 1 97 ? 14.389 10.653 22.141 1.00 26.63 97 CYS A O 1
ATOM 744 N N . THR A 1 98 ? 16.537 11.174 22.688 1.00 25.92 98 THR A N 1
ATOM 745 C CA . THR A 1 98 ? 16.519 10.517 23.977 1.00 26.72 98 THR A CA 1
ATOM 746 C C . THR A 1 98 ? 17.222 11.443 24.964 1.00 28.44 98 THR A C 1
ATOM 747 O O . THR A 1 98 ? 18.286 11.982 24.636 1.00 24.39 98 THR A O 1
ATOM 751 N N . ILE A 1 99 ? 16.600 11.659 26.132 1.00 27.05 99 ILE A N 1
ATOM 752 C CA . ILE A 1 99 ? 17.222 12.353 27.244 1.00 28.33 99 ILE A CA 1
ATOM 753 C C . ILE A 1 99 ? 17.581 11.227 28.230 1.00 31.89 99 ILE A C 1
ATOM 754 O O . ILE A 1 99 ? 16.700 10.465 28.630 1.00 29.25 99 ILE A O 1
ATOM 759 N N . ILE A 1 100 ? 18.856 11.109 28.587 1.00 33.36 100 ILE A N 1
ATOM 760 C CA . ILE A 1 100 ? 19.293 10.177 29.649 1.00 37.60 100 ILE A CA 1
ATOM 761 C C . ILE A 1 100 ? 19.599 10.951 30.930 1.00 34.87 100 ILE A C 1
ATOM 762 O O . ILE A 1 100 ? 20.563 11.674 30.982 1.00 32.31 100 ILE A O 1
ATOM 767 N N . ALA A 1 101 ? 18.765 10.806 31.947 1.00 41.73 101 ALA A N 1
ATOM 768 C CA . ALA A 1 101 ? 18.923 11.560 33.190 1.00 43.77 101 ALA A CA 1
ATOM 769 C C . ALA A 1 101 ? 18.397 10.756 34.375 1.00 49.93 101 ALA A C 1
ATOM 770 O O . ALA A 1 101 ? 17.273 10.255 34.318 1.00 52.86 101 ALA A O 1
ATOM 772 N N . GLN A 1 102 ? 19.175 10.672 35.455 1.00 53.99 102 GLN A N 1
ATOM 773 C CA . GLN A 1 102 ? 18.718 9.941 36.644 1.00 56.87 102 GLN A CA 1
ATOM 774 C C . GLN A 1 102 ? 17.573 10.700 37.274 1.00 57.70 102 GLN A C 1
ATOM 775 O O . GLN A 1 102 ? 16.543 10.108 37.569 1.00 55.53 102 GLN A O 1
ATOM 781 N N . LYS A 1 103 ? 17.736 12.015 37.432 1.00 63.10 103 LYS A N 1
ATOM 782 C CA . LYS A 1 103 ? 16.643 12.929 37.840 1.00 61.31 103 LYS A CA 1
ATOM 783 C C . LYS A 1 103 ? 16.844 14.272 37.100 1.00 60.16 103 LYS A C 1
ATOM 784 O O . LYS A 1 103 ? 17.938 14.501 36.587 1.00 58.48 103 LYS A O 1
ATOM 790 N N . PRO A 1 104 ? 15.841 15.157 37.003 1.00 56.37 104 PRO A N 1
ATOM 791 C CA . PRO A 1 104 ? 14.465 14.952 37.437 1.00 57.68 104 PRO A CA 1
ATOM 792 C C . PRO A 1 104 ? 13.648 14.164 36.434 1.00 59.04 104 PRO A C 1
ATOM 793 O O . PRO A 1 104 ? 14.173 13.731 35.418 1.00 61.39 104 PRO A O 1
ATOM 797 N N . LYS A 1 105 ? 12.367 13.984 36.744 1.00 64.77 105 LYS A N 1
ATOM 798 C CA . LYS A 1 105 ? 11.430 13.220 35.917 1.00 71.46 105 LYS A CA 1
ATOM 799 C C . LYS A 1 105 ? 10.961 14.060 34.720 1.00 66.76 105 LYS A C 1
ATOM 800 O O . LYS A 1 105 ? 10.221 15.038 34.882 1.00 69.29 105 LYS A O 1
ATOM 806 N N . MET A 1 106 ? 11.355 13.663 33.517 1.00 59.79 106 MET A N 1
ATOM 807 C CA . MET A 1 106 ? 11.089 14.476 32.331 1.00 55.09 106 MET A CA 1
ATOM 808 C C . MET A 1 106 ? 9.650 14.422 31.842 1.00 53.55 106 MET A C 1
ATOM 809 O O . MET A 1 106 ? 9.207 15.322 31.124 1.00 49.07 106 MET A O 1
ATOM 814 N N . LEU A 1 107 ? 8.908 13.409 32.279 1.00 56.78 107 LEU A N 1
ATOM 815 C CA . LEU A 1 107 ? 7.672 13.002 31.612 1.00 58.25 107 LEU A CA 1
ATOM 816 C C . LEU A 1 107 ? 6.581 14.073 31.510 1.00 51.11 107 LEU A C 1
ATOM 817 O O . LEU A 1 107 ? 5.899 14.122 30.505 1.00 51.26 107 LEU A O 1
ATOM 822 N N . PRO A 1 108 ? 6.435 14.948 32.516 1.00 49.61 108 PRO A N 1
ATOM 823 C CA . PRO A 1 108 ? 5.426 16.004 32.381 1.00 47.42 108 PRO A CA 1
ATOM 824 C C . PRO A 1 108 ? 5.741 17.103 31.357 1.00 47.71 108 PRO A C 1
ATOM 825 O O . PRO A 1 108 ? 4.833 17.843 30.997 1.00 42.03 108 PRO A O 1
ATOM 829 N N . TYR A 1 109 ? 7.002 17.223 30.924 1.00 43.76 109 TYR A N 1
ATOM 830 C CA . TYR A 1 109 ? 7.429 18.271 29.975 1.00 43.49 109 TYR A CA 1
ATOM 831 C C . TYR A 1 109 ? 7.698 17.793 28.541 1.00 40.82 109 TYR A C 1
ATOM 832 O O . TYR A 1 109 ? 7.879 18.623 27.636 1.00 34.15 109 TYR A O 1
ATOM 841 N N . ILE A 1 110 ? 7.745 16.469 28.349 1.00 39.14 110 ILE A N 1
ATOM 842 C CA . ILE A 1 110 ? 8.045 15.843 27.058 1.00 38.12 110 ILE A CA 1
ATOM 843 C C . ILE A 1 110 ? 7.237 16.436 25.909 1.00 35.31 110 ILE A C 1
ATOM 844 O O . ILE A 1 110 ? 7.787 16.717 24.836 1.00 30.18 110 ILE A O 1
ATOM 849 N N . GLU A 1 111 ? 5.934 16.601 26.120 1.00 32.19 111 GLU A N 1
ATOM 850 C CA . GLU A 1 111 ? 5.039 16.960 25.044 1.00 34.49 111 GLU A CA 1
ATOM 851 C C . GLU A 1 111 ? 5.347 18.368 24.618 1.00 31.20 111 GLU A C 1
ATOM 852 O O . GLU A 1 111 ? 5.213 18.701 23.447 1.00 29.73 111 GLU A O 1
ATOM 858 N N . ASP A 1 112 ? 5.752 19.186 25.570 1.00 32.16 112 ASP A N 1
ATOM 859 C CA . ASP A 1 112 ? 6.132 20.570 25.288 1.00 32.63 112 ASP A CA 1
ATOM 860 C C . ASP A 1 112 ? 7.488 20.671 24.569 1.00 28.46 112 ASP A C 1
ATOM 861 O O . ASP A 1 112 ? 7.665 21.546 23.727 1.00 26.86 112 ASP A O 1
ATOM 866 N N . MET A 1 113 ? 8.401 19.762 24.884 1.00 26.78 113 MET A N 1
ATOM 867 C CA . MET A 1 113 ? 9.703 19.735 24.222 1.00 26.80 113 MET A CA 1
ATOM 868 C C . MET A 1 113 ? 9.495 19.323 22.789 1.00 24.99 113 MET A C 1
ATOM 869 O O . MET A 1 113 ? 10.070 19.923 21.898 1.00 24.62 113 MET A O 1
ATOM 874 N N . ARG A 1 114 ? 8.629 18.333 22.564 1.00 27.98 114 ARG A N 1
ATOM 875 C CA . ARG A 1 114 ? 8.257 17.918 21.204 1.00 26.73 114 ARG A CA 1
ATOM 876 C C . ARG A 1 114 ? 7.675 19.015 20.372 1.00 26.06 114 ARG A C 1
ATOM 877 O O . ARG A 1 114 ? 8.046 19.170 19.202 1.00 24.24 114 ARG A O 1
ATOM 885 N N . LYS A 1 115 ? 6.713 19.751 20.931 1.00 25.83 115 LYS A N 1
ATOM 886 C CA . LYS A 1 115 ? 6.161 20.907 20.227 1.00 26.43 115 LYS A CA 1
ATOM 887 C C . LYS A 1 115 ? 7.225 21.971 19.954 1.00 22.04 115 LYS A C 1
ATOM 888 O O . LYS A 1 115 ? 7.252 22.501 18.886 1.00 26.57 115 LYS A O 1
ATOM 894 N N . ARG A 1 116 ? 8.098 22.260 20.913 1.00 23.31 116 ARG A N 1
ATOM 895 C CA . ARG A 1 116 ? 9.165 23.259 20.696 1.00 22.70 116 ARG A CA 1
ATOM 896 C C . ARG A 1 116 ? 10.143 22.827 19.608 1.00 21.32 116 ARG A C 1
ATOM 897 O O . ARG A 1 116 ? 10.508 23.601 18.716 1.00 18.75 116 ARG A O 1
ATOM 905 N N . ILE A 1 117 ? 10.570 21.574 19.664 1.00 20.51 117 ILE A N 1
ATOM 906 C CA . ILE A 1 117 ? 11.493 21.086 18.663 1.00 20.09 117 ILE A CA 1
ATOM 907 C C . ILE A 1 117 ? 10.823 21.098 17.310 1.00 19.79 117 ILE A C 1
ATOM 908 O O . ILE A 1 117 ? 11.428 21.544 16.317 1.00 21.02 117 ILE A O 1
ATOM 913 N N . ALA A 1 118 ? 9.565 20.657 17.239 1.00 21.26 118 ALA A N 1
ATOM 914 C CA . ALA A 1 118 ? 8.809 20.725 15.992 1.00 20.99 118 ALA A CA 1
ATOM 915 C C . ALA A 1 118 ? 8.767 22.133 15.410 1.00 22.07 118 ALA A C 1
ATOM 916 O O . ALA A 1 118 ? 8.947 22.327 14.190 1.00 21.19 118 ALA A O 1
ATOM 918 N N . GLU A 1 119 ? 8.580 23.104 16.297 1.00 23.85 119 GLU A N 1
ATOM 919 C CA . GLU A 1 119 ? 8.515 24.512 15.876 1.00 24.73 119 GLU A CA 1
ATOM 920 C C . GLU A 1 119 ? 9.846 24.919 15.321 1.00 22.23 119 GLU A C 1
ATOM 921 O O . GLU A 1 119 ? 9.886 25.570 14.308 1.00 22.82 119 GLU A O 1
ATOM 927 N N . GLY A 1 120 ? 10.944 24.480 15.947 1.00 23.80 120 GLY A N 1
ATOM 928 C CA . GLY A 1 120 ? 12.293 24.845 15.491 1.00 23.10 120 GLY A CA 1
ATOM 929 C C . GLY A 1 120 ? 12.698 24.214 14.168 1.00 23.67 120 GLY A C 1
ATOM 930 O O . GLY A 1 120 ? 13.522 24.778 13.413 1.00 21.73 120 GLY A O 1
ATOM 931 N N . LEU A 1 121 ? 12.130 23.025 13.897 1.00 20.84 121 LEU A N 1
ATOM 932 C CA . LEU A 1 121 ? 12.392 22.307 12.678 1.00 21.18 121 LEU A CA 1
ATOM 933 C C . LEU A 1 121 ? 11.311 22.512 11.618 1.00 23.38 121 LEU A C 1
ATOM 934 O O . LEU A 1 121 ? 11.337 21.826 10.590 1.00 23.73 121 LEU A O 1
ATOM 939 N N . GLU A 1 122 ? 10.392 23.470 11.865 1.00 25.75 122 GLU A N 1
ATOM 940 C CA . GLU A 1 122 ? 9.264 23.824 10.986 1.00 25.46 122 GLU A CA 1
ATOM 941 C C . GLU A 1 122 ? 8.460 22.602 10.570 1.00 25.19 122 GLU A C 1
ATOM 942 O O . GLU A 1 122 ? 8.061 22.456 9.427 1.00 22.82 122 GLU A O 1
ATOM 948 N N . ALA A 1 123 ? 8.213 21.726 11.531 1.00 24.83 123 ALA A N 1
ATOM 949 C CA . ALA A 1 123 ? 7.593 20.432 11.250 1.00 25.95 123 ALA A CA 1
ATOM 950 C C . ALA A 1 123 ? 6.351 20.226 12.117 1.00 25.10 123 ALA A C 1
ATOM 951 O O . ALA A 1 123 ? 6.078 20.984 13.020 1.00 23.54 123 ALA A O 1
ATOM 953 N N . ASP A 1 124 ? 5.602 19.178 11.823 1.00 27.35 124 ASP A N 1
ATOM 954 C CA . ASP A 1 124 ? 4.546 18.667 12.716 1.00 27.38 124 ASP A CA 1
ATOM 955 C C . ASP A 1 124 ? 5.109 17.911 13.911 1.00 26.26 124 ASP A C 1
ATOM 956 O O . ASP A 1 124 ? 6.099 17.185 13.774 1.00 22.59 124 ASP A O 1
ATOM 961 N N . VAL A 1 125 ? 4.443 18.039 15.063 1.00 23.60 125 VAL A N 1
ATOM 962 C CA . VAL A 1 125 ? 4.726 17.284 16.235 1.00 25.37 125 VAL A CA 1
ATOM 963 C C . VAL A 1 125 ? 4.823 15.752 15.994 1.00 24.72 125 VAL A C 1
ATOM 964 O O . VAL A 1 125 ? 5.653 15.095 16.601 1.00 24.43 125 VAL A O 1
ATOM 968 N N . SER A 1 126 ? 4.075 15.211 15.039 1.00 22.71 126 SER A N 1
ATOM 969 C CA . SER A 1 126 ? 4.130 13.786 14.741 1.00 24.07 126 SER A CA 1
ATOM 970 C C . SER A 1 126 ? 5.488 13.328 14.169 1.00 23.11 126 SER A C 1
ATOM 971 O O . SER A 1 126 ? 5.792 12.147 14.184 1.00 23.00 126 SER A O 1
ATOM 974 N N . GLN A 1 127 ? 6.309 14.272 13.731 1.00 21.94 127 GLN A N 1
ATOM 975 C CA . GLN A 1 127 ? 7.617 14.003 13.171 1.00 21.49 127 GLN A CA 1
ATOM 976 C C . GLN A 1 127 ? 8.729 14.022 14.203 1.00 22.19 127 GLN A C 1
ATOM 977 O O . GLN A 1 127 ? 9.885 13.793 13.850 1.00 19.87 127 GLN A O 1
ATOM 983 N N . VAL A 1 128 ? 8.390 14.359 15.450 1.00 19.79 128 VAL A N 1
ATOM 984 C CA . VAL A 1 128 ? 9.335 14.542 16.478 1.00 23.30 128 VAL A CA 1
ATOM 985 C C . VAL A 1 128 ? 8.986 13.582 17.601 1.00 23.08 128 VAL A C 1
ATOM 986 O O . VAL A 1 128 ? 7.834 13.509 18.050 1.00 26.06 128 VAL A O 1
ATOM 990 N N . ASN A 1 129 ? 9.978 12.815 18.014 1.00 20.35 129 ASN A N 1
ATOM 991 C CA . ASN A 1 129 ? 9.840 11.954 19.161 1.00 21.47 129 ASN A CA 1
ATOM 992 C C . ASN A 1 129 ? 10.920 12.257 20.170 1.00 22.38 129 ASN A C 1
ATOM 993 O O . ASN A 1 129 ? 12.058 12.497 19.788 1.00 21.08 129 ASN A O 1
ATOM 998 N N . VAL A 1 130 ? 10.533 12.331 21.451 1.00 21.83 130 VAL A N 1
ATOM 999 C CA . VAL A 1 130 ? 11.441 12.577 22.514 1.00 21.79 130 VAL A CA 1
ATOM 1000 C C . VAL A 1 130 ? 11.108 11.584 23.613 1.00 25.15 130 VAL A C 1
ATOM 1001 O O . VAL A 1 130 ? 9.972 11.514 24.067 1.00 25.92 130 VAL A O 1
ATOM 1005 N N . LYS A 1 131 ? 12.091 10.811 24.017 1.00 27.39 131 LYS A N 1
ATOM 1006 C CA . LYS A 1 131 ? 11.908 9.931 25.144 1.00 30.85 131 LYS A CA 1
ATOM 1007 C C . LYS A 1 131 ? 12.939 10.197 26.182 1.00 32.92 131 LYS A C 1
ATOM 1008 O O . LYS A 1 131 ? 13.998 10.730 25.884 1.00 29.79 131 LYS A O 1
ATOM 1014 N N . ALA A 1 132 ? 12.587 9.840 27.407 1.00 36.05 132 ALA A N 1
ATOM 1015 C CA . ALA A 1 132 ? 13.388 10.108 28.580 1.00 42.78 132 ALA A CA 1
ATOM 1016 C C . ALA A 1 132 ? 13.675 8.786 29.228 1.00 46.93 132 ALA A C 1
ATOM 1017 O O . ALA A 1 132 ? 12.736 8.066 29.504 1.00 46.50 132 ALA A O 1
ATOM 1019 N N . THR A 1 133 ? 14.943 8.459 29.467 1.00 51.92 133 THR A N 1
ATOM 1020 C CA . THR A 1 133 ? 15.289 7.250 30.251 1.00 60.86 133 THR A CA 1
ATOM 1021 C C . THR A 1 133 ? 16.315 7.502 31.368 1.00 64.47 133 THR A C 1
ATOM 1022 O O . THR A 1 133 ? 17.226 8.306 31.194 1.00 58.29 133 THR A O 1
ATOM 1026 N N . THR A 1 134 ? 16.158 6.820 32.514 1.00 76.34 134 THR A N 1
ATOM 1027 C CA . THR A 1 134 ? 17.177 6.848 33.599 1.00 78.73 134 THR A CA 1
ATOM 1028 C C . THR A 1 134 ? 18.252 5.811 33.284 1.00 86.31 134 THR A C 1
ATOM 1029 O O . THR A 1 134 ? 18.071 4.978 32.394 1.00 86.40 134 THR A O 1
ATOM 1033 N N . THR A 1 135 ? 19.355 5.843 34.026 1.00 95.92 135 THR A N 1
ATOM 1034 C CA . THR A 1 135 ? 20.519 4.982 33.734 1.00 102.71 135 THR A CA 1
ATOM 1035 C C . THR A 1 135 ? 20.629 3.716 34.637 1.00 107.76 135 THR A C 1
ATOM 1036 O O . THR A 1 135 ? 21.612 2.961 34.532 1.00 109.16 135 THR A O 1
ATOM 1040 N N . GLU A 1 136 ? 19.611 3.475 35.478 1.00 106.59 136 GLU A N 1
ATOM 1041 C CA . GLU A 1 136 ? 19.625 2.437 36.538 1.00 103.65 136 GLU A CA 1
ATOM 1042 C C . GLU A 1 136 ? 20.830 2.582 37.496 1.00 100.90 136 GLU A C 1
ATOM 1043 O O . GLU A 1 136 ? 21.519 1.606 37.826 1.00 93.51 136 GLU A O 1
ATOM 1049 N N . LYS A 1 137 ? 21.066 3.826 37.918 1.00 100.66 137 LYS A N 1
ATOM 1050 C CA . LYS A 1 137 ? 22.124 4.195 38.874 1.00 95.71 137 LYS A CA 1
ATOM 1051 C C . LYS A 1 137 ? 23.573 4.005 38.365 1.00 92.09 137 LYS A C 1
ATOM 1052 O O . LYS A 1 137 ? 24.505 4.187 39.151 1.00 96.41 137 LYS A O 1
ATOM 1058 N N . LEU A 1 138 ? 23.758 3.702 37.064 1.00 90.30 138 LEU A N 1
ATOM 1059 C CA . LEU A 1 138 ? 25.075 3.343 36.464 1.00 85.93 138 LEU A CA 1
ATOM 1060 C C . LEU A 1 138 ? 25.718 4.449 35.605 1.00 80.98 138 LEU A C 1
ATOM 1061 O O . LEU A 1 138 ? 25.071 5.011 34.715 1.00 80.58 138 LEU A O 1
ATOM 1066 N N . GLY A 1 139 ? 27.001 4.716 35.853 1.00 75.97 139 GLY A N 1
ATOM 1067 C CA . GLY A 1 139 ? 27.779 5.698 35.084 1.00 74.76 139 GLY A CA 1
ATOM 1068 C C . GLY A 1 139 ? 27.741 7.104 35.660 1.00 73.62 139 GLY A C 1
ATOM 1069 O O . GLY A 1 139 ? 27.298 7.306 36.797 1.00 69.45 139 GLY A O 1
ATOM 1070 N N . PHE A 1 140 ? 28.224 8.069 34.871 1.00 74.85 140 PHE A N 1
ATOM 1071 C CA . PHE A 1 140 ? 28.215 9.492 35.264 1.00 80.18 140 PHE A CA 1
ATOM 1072 C C . PHE A 1 140 ? 26.798 10.104 35.336 1.00 81.01 140 PHE A C 1
ATOM 1073 O O . PHE A 1 140 ? 26.515 10.912 36.229 1.00 87.29 140 PHE A O 1
ATOM 1081 N N . THR A 1 141 ? 25.916 9.710 34.415 1.00 77.02 141 THR A N 1
ATOM 1082 C CA . THR A 1 141 ? 24.501 10.127 34.443 1.00 76.31 141 THR A CA 1
ATOM 1083 C C . THR A 1 141 ? 23.688 9.370 35.509 1.00 71.89 141 THR A C 1
ATOM 1084 O O . THR A 1 141 ? 22.763 9.938 36.092 1.00 67.43 141 THR A O 1
ATOM 1088 N N . GLY A 1 142 ? 24.033 8.097 35.738 1.00 69.69 142 GLY A N 1
ATOM 1089 C CA . GLY A 1 142 ? 23.409 7.271 36.774 1.00 69.72 142 GLY A CA 1
ATOM 1090 C C . GLY A 1 142 ? 23.663 7.731 38.204 1.00 72.66 142 GLY A C 1
ATOM 1091 O O . GLY A 1 142 ? 22.837 7.495 39.098 1.00 73.21 142 GLY A O 1
ATOM 1092 N N . ARG A 1 143 ? 24.807 8.391 38.407 1.00 73.95 143 ARG A N 1
ATOM 1093 C CA . ARG A 1 143 ? 25.174 9.008 39.688 1.00 79.43 143 ARG A CA 1
ATOM 1094 C C . ARG A 1 143 ? 24.953 10.542 39.674 1.00 80.32 143 ARG A C 1
ATOM 1095 O O . ARG A 1 143 ? 25.813 11.301 40.135 1.00 81.01 143 ARG A O 1
ATOM 1103 N N . ALA A 1 144 ? 23.800 10.966 39.133 1.00 81.49 144 ALA A N 1
ATOM 1104 C CA . ALA A 1 144 ? 23.334 12.379 39.038 1.00 74.84 144 ALA A CA 1
ATOM 1105 C C . ALA A 1 144 ? 24.469 13.428 38.909 1.00 67.82 144 ALA A C 1
ATOM 1106 O O . ALA A 1 144 ? 24.459 14.441 39.618 1.00 68.91 144 ALA A O 1
ATOM 1108 N N . GLU A 1 145 ? 25.415 13.218 37.997 1.00 60.62 145 GLU A N 1
ATOM 1109 C CA . GLU A 1 145 ? 26.482 14.189 37.798 1.00 64.53 145 GLU A CA 1
ATOM 1110 C C . GLU A 1 145 ? 25.980 15.086 36.649 1.00 66.40 145 GLU A C 1
ATOM 1111 O O . GLU A 1 145 ? 26.318 16.271 36.614 1.00 56.57 145 GLU A O 1
ATOM 1117 N N . GLY A 1 146 ? 25.158 14.535 35.743 1.00 64.84 146 GLY A N 1
ATOM 1118 C CA . GLY A 1 146 ? 24.697 15.275 34.556 1.00 61.93 146 GLY A CA 1
ATOM 1119 C C . GLY A 1 146 ? 23.402 14.845 33.877 1.00 56.89 146 GLY A C 1
ATOM 1120 O O . GLY A 1 146 ? 22.586 14.094 34.444 1.00 50.05 146 GLY A O 1
ATOM 1121 N N . ILE A 1 147 ? 23.186 15.404 32.679 1.00 45.48 147 ILE A N 1
ATOM 1122 C CA . ILE A 1 147 ? 22.132 14.952 31.778 1.00 35.91 147 ILE A CA 1
ATOM 1123 C C . ILE A 1 147 ? 22.782 14.747 30.399 1.00 34.44 147 ILE A C 1
ATOM 1124 O O . ILE A 1 147 ? 23.628 15.551 29.954 1.00 31.12 147 ILE A O 1
ATOM 1129 N N . ALA A 1 148 ? 22.484 13.597 29.792 1.00 32.39 148 ALA A N 1
ATOM 1130 C CA . ALA A 1 148 ? 22.971 13.249 28.442 1.00 28.82 148 ALA A CA 1
ATOM 1131 C C . ALA A 1 148 ? 21.799 13.238 27.501 1.00 24.12 148 ALA A C 1
ATOM 1132 O O . ALA A 1 148 ? 20.639 13.081 27.923 1.00 25.26 148 ALA A O 1
ATOM 1134 N N . ALA A 1 149 ? 22.084 13.413 26.209 1.00 22.31 149 ALA A N 1
ATOM 1135 C CA . ALA A 1 149 ? 21.020 13.305 25.230 1.00 20.20 149 ALA A CA 1
ATOM 1136 C C . ALA A 1 149 ? 21.607 12.815 23.952 1.00 19.81 149 ALA A C 1
ATOM 1137 O O . ALA A 1 149 ? 22.788 13.024 23.682 1.00 18.09 149 ALA A O 1
ATOM 1139 N N . GLN A 1 150 ? 20.774 12.162 23.151 1.00 22.31 150 GLN A N 1
ATOM 1140 C CA . GLN A 1 150 ? 21.181 11.759 21.807 1.00 23.53 150 GLN A CA 1
ATOM 1141 C C . GLN A 1 150 ? 20.042 12.040 20.858 1.00 20.34 150 GLN A C 1
ATOM 1142 O O . GLN A 1 150 ? 18.887 12.090 21.253 1.00 21.23 150 GLN A O 1
ATOM 1148 N N . ALA A 1 151 ? 20.359 12.245 19.602 1.00 19.30 151 ALA A N 1
ATOM 1149 C CA . ALA A 1 151 ? 19.306 12.519 18.607 1.00 20.55 151 ALA A CA 1
ATOM 1150 C C . ALA A 1 151 ? 19.745 11.979 17.285 1.00 20.74 151 ALA A C 1
ATOM 1151 O O . ALA A 1 151 ? 20.906 12.088 16.930 1.00 21.62 151 ALA A O 1
ATOM 1153 N N . THR A 1 152 ? 18.806 11.403 16.554 1.00 19.94 152 THR A N 1
ATOM 1154 C CA . THR A 1 152 ? 19.066 10.913 15.213 1.00 21.19 152 THR A CA 1
ATOM 1155 C C . THR A 1 152 ? 18.015 11.529 14.329 1.00 19.82 152 THR A C 1
ATOM 1156 O O . THR A 1 152 ? 16.848 11.479 14.638 1.00 17.15 152 THR A O 1
ATOM 1160 N N . VAL A 1 153 ? 18.451 12.143 13.227 1.00 19.88 153 VAL A N 1
ATOM 1161 C CA . VAL A 1 153 ? 17.553 12.875 12.356 1.00 18.68 153 VAL A CA 1
ATOM 1162 C C . VAL A 1 153 ? 17.673 12.307 10.954 1.00 17.12 153 VAL A C 1
ATOM 1163 O O . VAL A 1 153 ? 18.756 11.941 10.510 1.00 17.32 153 VAL A O 1
ATOM 1167 N N . LEU A 1 154 ? 16.541 12.199 10.311 1.00 16.67 154 LEU A N 1
ATOM 1168 C CA . LEU A 1 154 ? 16.413 11.967 8.909 1.00 17.05 154 LEU A CA 1
ATOM 1169 C C . LEU A 1 154 ? 15.798 13.185 8.250 1.00 19.07 154 LEU A C 1
ATOM 1170 O O . LEU A 1 154 ? 14.665 13.573 8.566 1.00 18.41 154 LEU A O 1
ATOM 1175 N N . ILE A 1 155 ? 16.524 13.781 7.294 1.00 18.58 155 ILE A N 1
ATOM 1176 C CA . ILE A 1 155 ? 16.024 14.908 6.536 1.00 18.83 155 ILE A CA 1
ATOM 1177 C C . ILE A 1 155 ? 15.813 14.467 5.098 1.00 18.79 155 ILE A C 1
ATOM 1178 O O . ILE A 1 155 ? 16.453 13.509 4.635 1.00 17.31 155 ILE A O 1
ATOM 1183 N N . GLN A 1 156 ? 14.920 15.172 4.404 1.00 20.81 156 GLN A N 1
ATOM 1184 C CA . GLN A 1 156 ? 14.630 14.874 2.974 1.00 22.61 156 GLN A CA 1
ATOM 1185 C C . GLN A 1 156 ? 14.520 16.106 2.131 1.00 22.52 156 GLN A C 1
ATOM 1186 O O . GLN A 1 156 ? 14.218 17.178 2.639 1.00 20.59 156 GLN A O 1
ATOM 1192 N N . LYS A 1 157 ? 14.768 15.959 0.832 1.00 23.85 157 LYS A N 1
ATOM 1193 C CA . LYS A 1 157 ? 14.530 17.055 -0.124 1.00 26.02 157 LYS A CA 1
ATOM 1194 C C . LYS A 1 157 ? 13.134 17.588 -0.061 1.00 25.81 157 LYS A C 1
ATOM 1195 O O . LYS A 1 157 ? 12.209 16.826 0.022 1.00 27.73 157 LYS A O 1
ATOM 1201 N N . GLY A 1 158 ? 12.974 18.903 -0.068 1.00 26.34 158 GLY A N 1
ATOM 1202 C CA . GLY A 1 158 ? 11.665 19.475 0.213 1.00 35.72 158 GLY A CA 1
ATOM 1203 C C . GLY A 1 158 ? 11.492 20.882 -0.315 1.00 46.57 158 GLY A C 1
ATOM 1204 O O . GLY A 1 158 ? 10.705 21.054 -1.254 1.00 58.75 158 GLY A O 1
ATOM 1206 N N . MET B 1 1 ? 15.712 2.379 -2.284 1.00 35.57 1 MET B N 1
ATOM 1207 C CA . MET B 1 1 ? 16.028 1.753 -1.005 1.00 31.38 1 MET B CA 1
ATOM 1208 C C . MET B 1 1 ? 17.214 2.504 -0.412 1.00 27.57 1 MET B C 1
ATOM 1209 O O . MET B 1 1 ? 18.171 2.980 -1.089 1.00 25.00 1 MET B O 1
ATOM 1214 N N . PHE B 1 2 ? 17.102 2.627 0.886 1.00 22.85 2 PHE B N 1
ATOM 1215 C CA . PHE B 1 2 ? 18.149 3.162 1.707 1.00 23.57 2 PHE B CA 1
ATOM 1216 C C . PHE B 1 2 ? 18.346 2.102 2.776 1.00 23.88 2 PHE B C 1
ATOM 1217 O O . PHE B 1 2 ? 17.390 1.331 3.087 1.00 24.26 2 PHE B O 1
ATOM 1225 N N . ARG B 1 3 ? 19.549 2.047 3.336 1.00 21.83 3 ARG B N 1
ATOM 1226 C CA . ARG B 1 3 ? 19.758 1.244 4.536 1.00 21.37 3 ARG B CA 1
ATOM 1227 C C . ARG B 1 3 ? 20.582 2.086 5.500 1.00 19.54 3 ARG B C 1
ATOM 1228 O O . ARG B 1 3 ? 21.376 2.912 5.078 1.00 18.63 3 ARG B O 1
ATOM 1236 N N . ILE B 1 4 ? 20.383 1.833 6.777 1.00 19.21 4 ILE B N 1
ATOM 1237 C CA . ILE B 1 4 ? 21.044 2.524 7.855 1.00 20.82 4 ILE B CA 1
ATOM 1238 C C . ILE B 1 4 ? 22.052 1.576 8.561 1.00 20.06 4 ILE B C 1
ATOM 1239 O O . ILE B 1 4 ? 21.794 0.391 8.705 1.00 19.28 4 ILE B O 1
ATOM 1244 N N . GLY B 1 5 ? 23.174 2.128 9.001 1.00 19.15 5 GLY B N 1
ATOM 1245 C CA . GLY B 1 5 ? 24.098 1.442 9.912 1.00 19.38 5 GLY B CA 1
ATOM 1246 C C . GLY B 1 5 ? 24.632 2.344 11.009 1.00 21.20 5 GLY B C 1
ATOM 1247 O O . GLY B 1 5 ? 24.649 3.589 10.883 1.00 17.42 5 GLY B O 1
ATOM 1248 N N . GLN B 1 6 ? 25.133 1.719 12.065 1.00 23.53 6 GLN B N 1
ATOM 1249 C CA . GLN B 1 6 ? 25.689 2.454 13.223 1.00 26.28 6 GLN B CA 1
ATOM 1250 C C . GLN B 1 6 ? 26.915 1.732 13.723 1.00 27.74 6 GLN B C 1
ATOM 1251 O O . GLN B 1 6 ? 26.948 0.495 13.788 1.00 30.10 6 GLN B O 1
ATOM 1257 N N . GLY B 1 7 ? 27.946 2.470 14.072 1.00 22.95 7 GLY B N 1
ATOM 1258 C CA . GLY B 1 7 ? 29.071 1.800 14.669 1.00 25.20 7 GLY B CA 1
ATOM 1259 C C . GLY B 1 7 ? 29.543 2.528 15.873 1.00 27.43 7 GLY B C 1
ATOM 1260 O O . GLY B 1 7 ? 29.403 3.761 15.948 1.00 24.71 7 GLY B O 1
ATOM 1261 N N . PHE B 1 8 ? 30.108 1.772 16.803 1.00 30.02 8 PHE B N 1
ATOM 1262 C CA . PHE B 1 8 ? 30.644 2.332 18.037 1.00 33.73 8 PHE B CA 1
ATOM 1263 C C . PHE B 1 8 ? 31.845 1.515 18.435 1.00 38.91 8 PHE B C 1
ATOM 1264 O O . PHE B 1 8 ? 31.763 0.290 18.482 1.00 41.34 8 PHE B O 1
ATOM 1272 N N . ASP B 1 9 ? 32.966 2.180 18.710 1.00 37.23 9 ASP B N 1
ATOM 1273 C CA . ASP B 1 9 ? 34.161 1.482 19.205 1.00 37.22 9 ASP B CA 1
ATOM 1274 C C . ASP B 1 9 ? 34.900 2.346 20.254 1.00 39.78 9 ASP B C 1
ATOM 1275 O O . ASP B 1 9 ? 34.777 3.611 20.270 1.00 34.46 9 ASP B O 1
ATOM 1280 N N . VAL B 1 10 ? 35.637 1.650 21.132 1.00 39.99 10 VAL B N 1
ATOM 1281 C CA . VAL B 1 10 ? 36.609 2.261 22.060 1.00 41.94 10 VAL B CA 1
ATOM 1282 C C . VAL B 1 10 ? 37.945 1.509 21.991 1.00 43.39 10 VAL B C 1
ATOM 1283 O O . VAL B 1 10 ? 37.951 0.272 22.006 1.00 38.60 10 VAL B O 1
ATOM 1287 N N . HIS B 1 11 ? 39.050 2.263 21.894 1.00 40.78 11 HIS B N 1
ATOM 1288 C CA . HIS B 1 11 ? 40.435 1.752 21.970 1.00 42.89 11 HIS B CA 1
ATOM 1289 C C . HIS B 1 11 ? 41.249 2.376 23.142 1.00 46.89 11 HIS B C 1
ATOM 1290 O O . HIS B 1 11 ? 41.185 3.604 23.382 1.00 39.60 11 HIS B O 1
ATOM 1297 N N . GLN B 1 12 ? 42.026 1.540 23.840 1.00 50.75 12 GLN B N 1
ATOM 1298 C CA . GLN B 1 12 ? 42.866 2.004 24.970 1.00 55.94 12 GLN B CA 1
ATOM 1299 C C . GLN B 1 12 ? 44.046 2.844 24.508 1.00 49.07 12 GLN B C 1
ATOM 1300 O O . GLN B 1 12 ? 44.684 2.511 23.525 1.00 51.14 12 GLN B O 1
ATOM 1306 N N . LEU B 1 13 ? 44.307 3.948 25.207 1.00 55.90 13 LEU B N 1
ATOM 1307 C CA . LEU B 1 13 ? 45.518 4.771 24.968 1.00 57.95 13 LEU B CA 1
ATOM 1308 C C . LEU B 1 13 ? 46.759 4.171 25.686 1.00 60.04 13 LEU B C 1
ATOM 1309 O O . LEU B 1 13 ? 46.653 3.728 26.824 1.00 59.93 13 LEU B O 1
ATOM 1314 N N . VAL B 1 14 ? 47.914 4.160 25.018 1.00 61.57 14 VAL B N 1
ATOM 1315 C CA . VAL B 1 14 ? 49.164 3.593 25.562 1.00 65.75 14 VAL B CA 1
ATOM 1316 C C . VAL B 1 14 ? 50.413 4.204 24.911 1.00 70.36 14 VAL B C 1
ATOM 1317 O O . VAL B 1 14 ? 50.385 4.608 23.743 1.00 61.39 14 VAL B O 1
ATOM 1321 N N . GLU B 1 15 ? 51.522 4.189 25.652 1.00 75.86 15 GLU B N 1
ATOM 1322 C CA . GLU B 1 15 ? 52.770 4.839 25.219 1.00 75.85 15 GLU B CA 1
ATOM 1323 C C . GLU B 1 15 ? 53.406 4.047 24.075 1.00 75.66 15 GLU B C 1
ATOM 1324 O O . GLU B 1 15 ? 53.151 2.848 23.940 1.00 76.61 15 GLU B O 1
ATOM 1330 N N . GLY B 1 16 ? 54.185 4.723 23.226 1.00 76.25 16 GLY B N 1
ATOM 1331 C CA . GLY B 1 16 ? 55.069 4.055 22.244 1.00 79.30 16 GLY B CA 1
ATOM 1332 C C . GLY B 1 16 ? 54.524 3.739 20.858 1.00 83.20 16 GLY B C 1
ATOM 1333 O O . GLY B 1 16 ? 55.289 3.695 19.883 1.00 85.14 16 GLY B O 1
ATOM 1334 N N . ARG B 1 17 ? 53.214 3.491 20.785 1.00 84.31 17 ARG B N 1
ATOM 1335 C CA . ARG B 1 17 ? 52.495 3.280 19.529 1.00 80.09 17 ARG B CA 1
ATOM 1336 C C . ARG B 1 17 ? 52.034 4.641 18.978 1.00 71.62 17 ARG B C 1
ATOM 1337 O O . ARG B 1 17 ? 51.698 5.536 19.755 1.00 63.58 17 ARG B O 1
ATOM 1345 N N . PRO B 1 18 ? 52.004 4.804 17.640 1.00 60.76 18 PRO B N 1
ATOM 1346 C CA . PRO B 1 18 ? 51.550 6.058 17.035 1.00 60.67 18 PRO B CA 1
ATOM 1347 C C . PRO B 1 18 ? 50.027 6.257 17.057 1.00 56.07 18 PRO B C 1
ATOM 1348 O O . PRO B 1 18 ? 49.292 5.288 17.096 1.00 54.97 18 PRO B O 1
ATOM 1352 N N . LEU B 1 19 ? 49.578 7.509 17.021 1.00 52.80 19 LEU B N 1
ATOM 1353 C CA . LEU B 1 19 ? 48.150 7.840 17.025 1.00 49.56 19 LEU B CA 1
ATOM 1354 C C . LEU B 1 19 ? 47.675 8.057 15.601 1.00 47.72 19 LEU B C 1
ATOM 1355 O O . LEU B 1 19 ? 48.132 9.002 14.932 1.00 48.19 19 LEU B O 1
ATOM 1360 N N . ILE B 1 20 ? 46.791 7.162 15.134 1.00 45.12 20 ILE B N 1
ATOM 1361 C CA . ILE B 1 20 ? 46.195 7.240 13.776 1.00 47.04 20 ILE B CA 1
ATOM 1362 C C . ILE B 1 20 ? 44.664 7.210 13.911 1.00 44.10 20 ILE B C 1
ATOM 1363 O O . ILE B 1 20 ? 44.097 6.329 14.587 1.00 37.30 20 ILE B O 1
ATOM 1368 N N . ILE B 1 21 ? 44.018 8.226 13.321 1.00 41.40 21 ILE B N 1
ATOM 1369 C CA . ILE B 1 21 ? 42.591 8.454 13.468 1.00 36.74 21 ILE B CA 1
ATOM 1370 C C . ILE B 1 21 ? 42.063 8.996 12.157 1.00 34.62 21 ILE B C 1
ATOM 1371 O O . ILE B 1 21 ? 42.566 10.003 11.626 1.00 30.10 21 ILE B O 1
ATOM 1376 N N . GLY B 1 22 ? 41.052 8.305 11.620 1.00 30.53 22 GLY B N 1
ATOM 1377 C CA . GLY B 1 22 ? 40.454 8.692 10.360 1.00 31.84 22 GLY B CA 1
ATOM 1378 C C . GLY B 1 22 ? 41.451 8.688 9.236 1.00 34.72 22 GLY B C 1
ATOM 1379 O O . GLY B 1 22 ? 41.357 9.505 8.311 1.00 34.50 22 GLY B O 1
ATOM 1380 N N . GLY B 1 23 ? 42.430 7.794 9.329 1.00 35.24 23 GLY B N 1
ATOM 1381 C CA . GLY B 1 23 ? 43.441 7.667 8.301 1.00 37.39 23 GLY B CA 1
ATOM 1382 C C . GLY B 1 23 ? 44.527 8.717 8.315 1.00 37.85 23 GLY B C 1
ATOM 1383 O O . GLY B 1 23 ? 45.239 8.837 7.316 1.00 37.48 23 GLY B O 1
ATOM 1384 N N . ILE B 1 24 ? 44.677 9.454 9.421 1.00 36.61 24 ILE B N 1
ATOM 1385 C CA . ILE B 1 24 ? 45.630 10.595 9.498 1.00 40.66 24 ILE B CA 1
ATOM 1386 C C . ILE B 1 24 ? 46.529 10.399 10.713 1.00 43.64 24 ILE B C 1
ATOM 1387 O O . ILE B 1 24 ? 46.024 10.153 11.802 1.00 42.83 24 ILE B O 1
ATOM 1392 N N . GLU B 1 25 ? 47.850 10.498 10.545 1.00 49.86 25 GLU B N 1
ATOM 1393 C CA . GLU B 1 25 ? 48.766 10.298 11.684 1.00 52.62 25 GLU B CA 1
ATOM 1394 C C . GLU B 1 25 ? 48.835 11.570 12.498 1.00 46.98 25 GLU B C 1
ATOM 1395 O O . GLU B 1 25 ? 49.125 12.618 11.954 1.00 47.94 25 GLU B O 1
ATOM 1401 N N . ILE B 1 26 ? 48.546 11.482 13.788 1.00 49.09 26 ILE B N 1
ATOM 1402 C CA . ILE B 1 26 ? 48.500 12.671 14.635 1.00 51.92 26 ILE B CA 1
ATOM 1403 C C . ILE B 1 26 ? 49.675 12.621 15.623 1.00 54.33 26 ILE B C 1
ATOM 1404 O O . ILE B 1 26 ? 49.774 11.661 16.386 1.00 48.89 26 ILE B O 1
ATOM 1409 N N . PRO B 1 27 ? 50.542 13.664 15.629 1.00 57.88 27 PRO B N 1
ATOM 1410 C CA . PRO B 1 27 ? 51.610 13.792 16.638 1.00 58.54 27 PRO B CA 1
ATOM 1411 C C . PRO B 1 27 ? 51.096 13.699 18.080 1.00 57.25 27 PRO B C 1
ATOM 1412 O O . PRO B 1 27 ? 50.324 14.552 18.527 1.00 63.40 27 PRO B O 1
ATOM 1416 N N . TYR B 1 28 ? 51.469 12.626 18.766 1.00 53.98 28 TYR B N 1
ATOM 1417 C CA . TYR B 1 28 ? 51.073 12.417 20.159 1.00 55.73 28 TYR B CA 1
ATOM 1418 C C . TYR B 1 28 ? 51.933 11.347 20.831 1.00 57.38 28 TYR B C 1
ATOM 1419 O O . TYR B 1 28 ? 52.441 10.454 20.177 1.00 56.26 28 TYR B O 1
ATOM 1428 N N . GLU B 1 29 ? 52.075 11.452 22.148 1.00 68.11 29 GLU B N 1
ATOM 1429 C CA . GLU B 1 29 ? 52.955 10.569 22.946 1.00 74.95 29 GLU B CA 1
ATOM 1430 C C . GLU B 1 29 ? 52.384 9.159 23.150 1.00 74.28 29 GLU B C 1
ATOM 1431 O O . GLU B 1 29 ? 53.103 8.236 23.531 1.00 69.29 29 GLU B O 1
ATOM 1437 N N . LYS B 1 30 ? 51.081 9.023 22.931 1.00 72.70 30 LYS B N 1
ATOM 1438 C CA . LYS B 1 30 ? 50.385 7.771 23.089 1.00 75.45 30 LYS B CA 1
ATOM 1439 C C . LYS B 1 30 ? 49.540 7.469 21.861 1.00 70.05 30 LYS B C 1
ATOM 1440 O O . LYS B 1 30 ? 48.789 8.329 21.399 1.00 74.02 30 LYS B O 1
ATOM 1446 N N . GLY B 1 31 ? 49.676 6.252 21.339 1.00 65.72 31 GLY B N 1
ATOM 1447 C CA . GLY B 1 31 ? 48.767 5.714 20.313 1.00 61.19 31 GLY B CA 1
ATOM 1448 C C . GLY B 1 31 ? 47.643 4.907 20.925 1.00 52.63 31 GLY B C 1
ATOM 1449 O O . GLY B 1 31 ? 47.527 4.813 22.134 1.00 54.01 31 GLY B O 1
ATOM 1450 N N . LEU B 1 32 ? 46.806 4.324 20.074 1.00 51.30 32 LEU B N 1
ATOM 1451 C CA . LEU B 1 32 ? 45.706 3.467 20.523 1.00 47.57 32 LEU B CA 1
ATOM 1452 C C . LEU B 1 32 ? 46.141 2.003 20.469 1.00 45.99 32 LEU B C 1
ATOM 1453 O O . LEU B 1 32 ? 46.918 1.592 19.580 1.00 40.58 32 LEU B O 1
ATOM 1458 N N . LEU B 1 33 ? 45.676 1.215 21.429 1.00 49.27 33 LEU B N 1
ATOM 1459 C CA . LEU B 1 33 ? 46.101 -0.195 21.499 1.00 55.23 33 LEU B CA 1
ATOM 1460 C C . LEU B 1 33 ? 45.193 -1.076 20.647 1.00 51.07 33 LEU B C 1
ATOM 1461 O O . LEU B 1 33 ? 43.978 -1.014 20.776 1.00 43.55 33 LEU B O 1
ATOM 1466 N N . GLY B 1 34 ? 45.805 -1.921 19.821 1.00 54.62 34 GLY B N 1
ATOM 1467 C CA . GLY B 1 34 ? 45.092 -2.712 18.835 1.00 52.76 34 GLY B CA 1
ATOM 1468 C C . GLY B 1 34 ? 46.028 -3.564 18.016 1.00 54.10 34 GLY B C 1
ATOM 1469 O O . GLY B 1 34 ? 47.231 -3.307 17.946 1.00 57.54 34 GLY B O 1
ATOM 1470 N N . HIS B 1 35 ? 45.469 -4.592 17.393 1.00 54.03 35 HIS B N 1
ATOM 1471 C CA . HIS B 1 35 ? 46.265 -5.551 16.635 1.00 54.73 35 HIS B CA 1
ATOM 1472 C C . HIS B 1 35 ? 46.539 -5.052 15.237 1.00 53.14 35 HIS B C 1
ATOM 1473 O O . HIS B 1 35 ? 47.554 -5.415 14.642 1.00 57.49 35 HIS B O 1
ATOM 1480 N N . SER B 1 36 ? 45.635 -4.237 14.693 1.00 47.22 36 SER B N 1
ATOM 1481 C CA . SER B 1 36 ? 45.878 -3.529 13.439 1.00 47.82 36 SER B CA 1
ATOM 1482 C C . SER B 1 36 ? 46.463 -2.174 13.847 1.00 46.11 36 SER B C 1
ATOM 1483 O O . SER B 1 36 ? 46.929 -2.038 14.965 1.00 48.04 36 SER B O 1
ATOM 1486 N N . ASP B 1 37 ? 46.435 -1.168 12.972 1.00 49.53 37 ASP B N 1
ATOM 1487 C CA . ASP B 1 37 ? 46.837 0.207 13.375 1.00 45.39 37 ASP B CA 1
ATOM 1488 C C . ASP B 1 37 ? 45.910 0.817 14.471 1.00 43.28 37 ASP B C 1
ATOM 1489 O O . ASP B 1 37 ? 46.274 1.772 15.144 1.00 45.34 37 ASP B O 1
ATOM 1494 N N . ALA B 1 38 ? 44.778 0.198 14.702 1.00 43.09 38 ALA B N 1
ATOM 1495 C CA . ALA B 1 38 ? 43.858 0.601 15.750 1.00 39.25 38 ALA B CA 1
ATOM 1496 C C . ALA B 1 38 ? 43.113 1.900 15.569 1.00 38.06 38 ALA B C 1
ATOM 1497 O O . ALA B 1 38 ? 42.638 2.462 16.496 1.00 39.21 38 ALA B O 1
ATOM 1499 N N . ASP B 1 39 ? 42.999 2.380 14.342 1.00 36.42 39 ASP B N 1
ATOM 1500 C CA . ASP B 1 39 ? 42.277 3.614 13.983 1.00 35.67 39 ASP B CA 1
ATOM 1501 C C . ASP B 1 39 ? 40.866 3.294 14.419 1.00 34.54 39 ASP B C 1
ATOM 1502 O O . ASP B 1 39 ? 40.217 2.486 13.834 1.00 35.17 39 ASP B O 1
ATOM 1507 N N . VAL B 1 40 ? 40.400 3.958 15.450 1.00 31.51 40 VAL B N 1
ATOM 1508 C CA . VAL B 1 40 ? 39.135 3.636 16.098 1.00 32.78 40 VAL B CA 1
ATOM 1509 C C . VAL B 1 40 ? 38.022 4.303 15.240 1.00 29.61 40 VAL B C 1
ATOM 1510 O O . VAL B 1 40 ? 36.882 3.797 15.195 1.00 30.63 40 VAL B O 1
ATOM 1514 N N . LEU B 1 41 ? 38.354 5.413 14.584 1.00 26.46 41 LEU B N 1
ATOM 1515 C CA . LEU B 1 41 ? 37.363 6.120 13.744 1.00 29.50 41 LEU B CA 1
ATOM 1516 C C . LEU B 1 41 ? 37.112 5.302 12.477 1.00 28.63 41 LEU B C 1
ATOM 1517 O O . LEU B 1 41 ? 35.968 4.975 12.188 1.00 27.86 41 LEU B O 1
ATOM 1522 N N . LEU B 1 42 ? 38.174 4.923 11.765 1.00 27.52 42 LEU B N 1
ATOM 1523 C CA . LEU B 1 42 ? 37.980 4.068 10.584 1.00 27.35 42 LEU B CA 1
ATOM 1524 C C . LEU B 1 42 ? 37.368 2.729 10.925 1.00 24.49 42 LEU B C 1
ATOM 1525 O O . LEU B 1 42 ? 36.596 2.213 10.132 1.00 28.16 42 LEU B O 1
ATOM 1530 N N . HIS B 1 43 ? 37.615 2.161 12.105 1.00 26.74 43 HIS B N 1
ATOM 1531 C CA . HIS B 1 43 ? 36.924 0.922 12.493 1.00 26.58 43 HIS B CA 1
ATOM 1532 C C . HIS B 1 43 ? 35.418 1.082 12.679 1.00 28.45 43 HIS B C 1
ATOM 1533 O O . HIS B 1 43 ? 34.620 0.163 12.408 1.00 27.24 43 HIS B O 1
ATOM 1540 N N . THR B 1 44 ? 35.045 2.241 13.194 1.00 27.19 44 THR B N 1
ATOM 1541 C CA . THR B 1 44 ? 33.661 2.572 13.465 1.00 27.22 44 THR B CA 1
ATOM 1542 C C . THR B 1 44 ? 32.933 2.809 12.169 1.00 26.60 44 THR B C 1
ATOM 1543 O O . THR B 1 44 ? 31.787 2.378 12.035 1.00 24.59 44 THR B O 1
ATOM 1547 N N . VAL B 1 45 ? 33.613 3.440 11.220 1.00 22.67 45 VAL B N 1
ATOM 1548 C CA . VAL B 1 45 ? 33.054 3.711 9.913 1.00 23.48 45 VAL B CA 1
ATOM 1549 C C . VAL B 1 45 ? 32.800 2.372 9.194 1.00 24.95 45 VAL B C 1
ATOM 1550 O O . VAL B 1 45 ? 31.714 2.137 8.658 1.00 23.67 45 VAL B O 1
ATOM 1554 N N . ALA B 1 46 ? 33.797 1.496 9.232 1.00 22.53 46 ALA B N 1
ATOM 1555 C CA . ALA B 1 46 ? 33.688 0.180 8.644 1.00 23.27 46 ALA B CA 1
ATOM 1556 C C . ALA B 1 46 ? 32.570 -0.619 9.242 1.00 22.44 46 ALA B C 1
ATOM 1557 O O . ALA B 1 46 ? 31.761 -1.173 8.493 1.00 23.73 46 ALA B O 1
ATOM 1559 N N . ASP B 1 47 ? 32.491 -0.659 10.564 1.00 24.26 47 ASP B N 1
ATOM 1560 C CA . ASP B 1 47 ? 31.377 -1.345 11.241 1.00 24.96 47 ASP B CA 1
ATOM 1561 C C . ASP B 1 47 ? 30.001 -0.778 10.909 1.00 22.73 47 ASP B C 1
ATOM 1562 O O . ASP B 1 47 ? 29.023 -1.526 10.826 1.00 21.90 47 ASP B O 1
ATOM 1567 N N . ALA B 1 48 ? 29.894 0.540 10.751 1.00 21.03 48 ALA B N 1
ATOM 1568 C CA . ALA B 1 48 ? 28.596 1.114 10.388 1.00 21.02 48 ALA B CA 1
ATOM 1569 C C . ALA B 1 48 ? 28.206 0.598 8.964 1.00 21.55 48 ALA B C 1
ATOM 1570 O O . ALA B 1 48 ? 27.038 0.153 8.730 1.00 20.29 48 ALA B O 1
ATOM 1572 N N . CYS B 1 49 ? 29.187 0.598 8.051 1.00 22.73 49 CYS B N 1
ATOM 1573 C CA . CYS B 1 49 ? 28.945 0.115 6.665 1.00 24.74 49 CYS B CA 1
ATOM 1574 C C . CYS B 1 49 ? 28.590 -1.363 6.642 1.00 23.49 49 CYS B C 1
ATOM 1575 O O . CYS B 1 49 ? 27.664 -1.759 5.956 1.00 24.85 49 CYS B O 1
ATOM 1578 N N . LEU B 1 50 ? 29.305 -2.169 7.410 1.00 24.03 50 LEU B N 1
ATOM 1579 C CA . LEU B 1 50 ? 28.984 -3.604 7.489 1.00 24.92 50 LEU B CA 1
ATOM 1580 C C . LEU B 1 50 ? 27.584 -3.846 8.041 1.00 24.27 50 LEU B C 1
ATOM 1581 O O . LEU B 1 50 ? 26.826 -4.710 7.543 1.00 22.48 50 LEU B O 1
ATOM 1586 N N . GLY B 1 51 ? 27.237 -3.080 9.081 1.00 22.45 51 GLY B N 1
ATOM 1587 C CA . GLY B 1 51 ? 25.954 -3.203 9.726 1.00 19.89 51 GLY B CA 1
ATOM 1588 C C . GLY B 1 51 ? 24.796 -2.789 8.846 1.00 20.99 51 GLY B C 1
ATOM 1589 O O . GLY B 1 51 ? 23.737 -3.392 8.929 1.00 23.37 51 GLY B O 1
ATOM 1590 N N . ALA B 1 52 ? 24.984 -1.764 8.004 1.00 20.29 52 ALA B N 1
ATOM 1591 C CA . ALA B 1 52 ? 23.924 -1.282 7.075 1.00 20.42 52 ALA B CA 1
ATOM 1592 C C . ALA B 1 52 ? 23.543 -2.384 6.093 1.00 23.95 52 ALA B C 1
ATOM 1593 O O . ALA B 1 52 ? 22.361 -2.509 5.731 1.00 23.57 52 ALA B O 1
ATOM 1595 N N . VAL B 1 53 ? 24.519 -3.218 5.707 1.00 22.68 53 VAL B N 1
ATOM 1596 C CA . VAL B 1 53 ? 24.237 -4.331 4.749 1.00 25.25 53 VAL B CA 1
ATOM 1597 C C . VAL B 1 53 ? 24.056 -5.695 5.380 1.00 25.83 53 VAL B C 1
ATOM 1598 O O . VAL B 1 53 ? 23.961 -6.681 4.663 1.00 27.16 53 VAL B O 1
ATOM 1602 N N . GLY B 1 54 ? 24.008 -5.772 6.707 1.00 25.43 54 GLY B N 1
ATOM 1603 C CA . GLY B 1 54 ? 23.728 -7.020 7.391 1.00 27.90 54 GLY B CA 1
ATOM 1604 C C . GLY B 1 54 ? 24.882 -8.007 7.424 1.00 29.65 54 GLY B C 1
ATOM 1605 O O . GLY B 1 54 ? 24.637 -9.201 7.494 1.00 31.24 54 GLY B O 1
ATOM 1606 N N . GLU B 1 55 ? 26.126 -7.529 7.391 1.00 29.01 55 GLU B N 1
ATOM 1607 C CA . GLU B 1 55 ? 27.299 -8.403 7.330 1.00 31.64 55 GLU B CA 1
ATOM 1608 C C . GLU B 1 55 ? 28.138 -8.420 8.624 1.00 32.94 55 GLU B C 1
ATOM 1609 O O . GLU B 1 55 ? 29.380 -8.514 8.570 1.00 36.20 55 GLU B O 1
ATOM 1615 N N . GLY B 1 56 ? 27.469 -8.316 9.775 1.00 32.67 56 GLY B N 1
ATOM 1616 C CA . GLY B 1 56 ? 28.120 -8.437 11.091 1.00 32.93 56 GLY B CA 1
ATOM 1617 C C . GLY B 1 56 ? 28.973 -7.234 11.471 1.00 36.76 56 GLY B C 1
ATOM 1618 O O . GLY B 1 56 ? 28.462 -6.119 11.623 1.00 35.79 56 GLY B O 1
ATOM 1619 N N . ASP B 1 57 ? 30.278 -7.453 11.610 1.00 34.82 57 ASP B N 1
ATOM 1620 C CA . ASP B 1 57 ? 31.222 -6.391 11.964 1.00 36.52 57 ASP B CA 1
ATOM 1621 C C . ASP B 1 57 ? 32.657 -6.753 11.551 1.00 35.90 57 ASP B C 1
ATOM 1622 O O . ASP B 1 57 ? 32.897 -7.836 10.979 1.00 31.69 57 ASP B O 1
ATOM 1627 N N . ILE B 1 58 ? 33.605 -5.854 11.802 1.00 32.96 58 ILE B N 1
ATOM 1628 C CA . ILE B 1 58 ? 34.956 -6.066 11.344 1.00 39.93 58 ILE B CA 1
ATOM 1629 C C . ILE B 1 58 ? 35.657 -7.216 12.028 1.00 39.03 58 ILE B C 1
ATOM 1630 O O . ILE B 1 58 ? 36.539 -7.788 11.429 1.00 42.65 58 ILE B O 1
ATOM 1635 N N . GLY B 1 59 ? 35.259 -7.550 13.256 1.00 41.53 59 GLY B N 1
ATOM 1636 C CA . GLY B 1 59 ? 35.690 -8.787 13.898 1.00 43.67 59 GLY B CA 1
ATOM 1637 C C . GLY B 1 59 ? 35.395 -10.042 13.076 1.00 49.51 59 GLY B C 1
ATOM 1638 O O . GLY B 1 59 ? 36.184 -10.986 13.075 1.00 58.62 59 GLY B O 1
ATOM 1639 N N . LYS B 1 60 ? 34.281 -10.049 12.356 1.00 45.86 60 LYS B N 1
ATOM 1640 C CA . LYS B 1 60 ? 33.874 -11.193 11.562 1.00 49.04 60 LYS B CA 1
ATOM 1641 C C . LYS B 1 60 ? 34.678 -11.288 10.274 1.00 50.06 60 LYS B C 1
ATOM 1642 O O . LYS B 1 60 ? 34.847 -12.379 9.761 1.00 56.67 60 LYS B O 1
ATOM 1648 N N . HIS B 1 61 ? 35.148 -10.161 9.735 1.00 44.21 61 HIS B N 1
ATOM 1649 C CA . HIS B 1 61 ? 35.837 -10.159 8.437 1.00 45.00 61 HIS B CA 1
ATOM 1650 C C . HIS B 1 61 ? 37.356 -10.025 8.536 1.00 44.84 61 HIS B C 1
ATOM 1651 O O . HIS B 1 61 ? 38.076 -10.518 7.674 1.00 46.43 61 HIS B O 1
ATOM 1658 N N . PHE B 1 62 ? 37.837 -9.347 9.570 1.00 44.37 62 PHE B N 1
ATOM 1659 C CA . PHE B 1 62 ? 39.253 -9.234 9.833 1.00 44.87 62 PHE B CA 1
ATOM 1660 C C . PHE B 1 62 ? 39.458 -9.551 11.318 1.00 45.00 62 PHE B C 1
ATOM 1661 O O . PHE B 1 62 ? 39.670 -8.644 12.112 1.00 43.72 62 PHE B O 1
ATOM 1669 N N . PRO B 1 63 ? 39.407 -10.847 11.705 1.00 44.09 63 PRO B N 1
ATOM 1670 C CA . PRO B 1 63 ? 39.563 -11.205 13.137 1.00 40.84 63 PRO B CA 1
ATOM 1671 C C . PRO B 1 63 ? 40.909 -10.741 13.703 1.00 36.58 63 PRO B C 1
ATOM 1672 O O . PRO B 1 63 ? 41.889 -10.678 12.953 1.00 36.64 63 PRO B O 1
ATOM 1676 N N . ASP B 1 64 ? 40.938 -10.381 14.983 1.00 40.13 64 ASP B N 1
ATOM 1677 C CA . ASP B 1 64 ? 42.192 -10.053 15.735 1.00 46.93 64 ASP B CA 1
ATOM 1678 C C . ASP B 1 64 ? 43.247 -11.159 15.742 1.00 41.32 64 ASP B C 1
ATOM 1679 O O . ASP B 1 64 ? 44.453 -10.897 15.910 1.00 36.05 64 ASP B O 1
ATOM 1684 N N . THR B 1 65 ? 42.769 -12.394 15.614 1.00 40.76 65 THR B N 1
ATOM 1685 C CA . THR B 1 65 ? 43.594 -13.590 15.709 1.00 37.82 65 THR B CA 1
ATOM 1686 C C . THR B 1 65 ? 44.242 -13.917 14.356 1.00 39.98 65 THR B C 1
ATOM 1687 O O . THR B 1 65 ? 45.120 -14.786 14.279 1.00 40.72 65 THR B O 1
ATOM 1691 N N . ASP B 1 66 ? 43.847 -13.223 13.289 1.00 36.63 66 ASP B N 1
ATOM 1692 C CA . ASP B 1 66 ? 44.322 -13.557 11.963 1.00 40.60 66 ASP B CA 1
ATOM 1693 C C . ASP B 1 66 ? 45.623 -12.778 11.729 1.00 41.07 66 ASP B C 1
ATOM 1694 O O . ASP B 1 66 ? 45.599 -11.542 11.623 1.00 38.27 66 ASP B O 1
ATOM 1699 N N . PRO B 1 67 ? 46.771 -13.489 11.646 1.00 40.94 67 PRO B N 1
ATOM 1700 C CA . PRO B 1 67 ? 48.046 -12.761 11.497 1.00 43.72 67 PRO B CA 1
ATOM 1701 C C . PRO B 1 67 ? 48.107 -11.822 10.279 1.00 49.66 67 PRO B C 1
ATOM 1702 O O . PRO B 1 67 ? 48.876 -10.868 10.314 1.00 49.85 67 PRO B O 1
ATOM 1706 N N . GLU B 1 68 ? 47.311 -12.096 9.240 1.00 53.23 68 GLU B N 1
ATOM 1707 C CA . GLU B 1 68 ? 47.163 -11.211 8.066 1.00 60.13 68 GLU B CA 1
ATOM 1708 C C . GLU B 1 68 ? 46.768 -9.781 8.405 1.00 57.52 68 GLU B C 1
ATOM 1709 O O . GLU B 1 68 ? 47.056 -8.863 7.651 1.00 59.84 68 GLU B O 1
ATOM 1715 N N . PHE B 1 69 ? 46.091 -9.596 9.525 1.00 56.25 69 PHE B N 1
ATOM 1716 C CA . PHE B 1 69 ? 45.616 -8.292 9.909 1.00 56.56 69 PHE B CA 1
ATOM 1717 C C . PHE B 1 69 ? 46.345 -7.776 11.151 1.00 56.23 69 PHE B C 1
ATOM 1718 O O . PHE B 1 69 ? 45.784 -7.023 11.937 1.00 60.02 69 PHE B O 1
ATOM 1726 N N . LYS B 1 70 ? 47.609 -8.194 11.297 1.00 53.00 70 LYS B N 1
ATOM 1727 C CA . LYS B 1 70 ? 48.560 -7.625 12.255 1.00 54.21 70 LYS B CA 1
ATOM 1728 C C . LYS B 1 70 ? 49.123 -6.365 11.617 1.00 49.64 70 LYS B C 1
ATOM 1729 O O . LYS B 1 70 ? 49.608 -6.415 10.487 1.00 51.82 70 LYS B O 1
ATOM 1735 N N . ASP B 1 71 ? 49.039 -5.240 12.323 1.00 50.48 71 ASP B N 1
ATOM 1736 C CA . ASP B 1 71 ? 49.508 -3.931 11.816 1.00 49.17 71 ASP B CA 1
ATOM 1737 C C . ASP B 1 71 ? 48.809 -3.501 10.516 1.00 44.81 71 ASP B C 1
ATOM 1738 O O . ASP B 1 71 ? 49.378 -2.757 9.723 1.00 46.51 71 ASP B O 1
ATOM 1743 N N . ALA B 1 72 ? 47.588 -3.991 10.286 1.00 42.55 72 ALA B N 1
ATOM 1744 C CA . ALA B 1 72 ? 46.859 -3.704 9.050 1.00 41.88 72 ALA B CA 1
ATOM 1745 C C . ALA B 1 72 ? 46.546 -2.230 8.994 1.00 37.04 72 ALA B C 1
ATOM 1746 O O . ALA B 1 72 ? 46.216 -1.616 10.011 1.00 40.69 72 ALA B O 1
ATOM 1748 N N . ASP B 1 73 ? 46.673 -1.689 7.803 1.00 37.49 73 ASP B N 1
ATOM 1749 C CA . ASP B 1 73 ? 46.300 -0.333 7.508 1.00 38.25 73 ASP B CA 1
ATOM 1750 C C . ASP B 1 73 ? 44.762 -0.269 7.444 1.00 39.82 73 ASP B C 1
ATOM 1751 O O . ASP B 1 73 ? 44.147 -0.845 6.549 1.00 36.93 73 ASP B O 1
ATOM 1756 N N . SER B 1 74 ? 44.155 0.470 8.367 1.00 39.13 74 SER B N 1
ATOM 1757 C CA . SER B 1 74 ? 42.699 0.472 8.510 1.00 37.73 74 SER B CA 1
ATOM 1758 C C . SER B 1 74 ? 41.962 1.163 7.360 1.00 34.95 74 SER B C 1
ATOM 1759 O O . SER B 1 74 ? 40.781 0.931 7.181 1.00 36.94 74 SER B O 1
ATOM 1762 N N . PHE B 1 75 ? 42.651 1.997 6.597 1.00 33.28 75 PHE B N 1
ATOM 1763 C CA . PHE B 1 75 ? 42.121 2.547 5.364 1.00 34.93 75 PHE B CA 1
ATOM 1764 C C . PHE B 1 75 ? 41.976 1.463 4.298 1.00 38.39 75 PHE B C 1
ATOM 1765 O O . PHE B 1 75 ? 41.007 1.484 3.521 1.00 30.94 75 PHE B O 1
ATOM 1773 N N . LYS B 1 76 ? 42.948 0.545 4.232 1.00 42.23 76 LYS B N 1
ATOM 1774 C CA . LYS B 1 76 ? 42.866 -0.623 3.323 1.00 43.26 76 LYS B CA 1
ATOM 1775 C C . LYS B 1 76 ? 41.718 -1.520 3.728 1.00 33.33 76 LYS B C 1
ATOM 1776 O O . LYS B 1 76 ? 41.000 -2.017 2.890 1.00 31.80 76 LYS B O 1
ATOM 1782 N N . LEU B 1 77 ? 41.550 -1.726 5.020 1.00 33.66 77 LEU B N 1
ATOM 1783 C CA . LEU B 1 77 ? 40.442 -2.509 5.514 1.00 34.72 77 LEU B CA 1
ATOM 1784 C C . LEU B 1 77 ? 39.063 -1.855 5.232 1.00 39.16 77 LEU B C 1
ATOM 1785 O O . LEU B 1 77 ? 38.108 -2.554 4.832 1.00 36.13 77 LEU B O 1
ATOM 1790 N N . LEU B 1 78 ? 38.963 -0.533 5.434 1.00 30.37 78 LEU B N 1
ATOM 1791 C CA . LEU B 1 78 ? 37.756 0.191 5.013 1.00 29.58 78 LEU B CA 1
ATOM 1792 C C . LEU B 1 78 ? 37.461 -0.022 3.508 1.00 27.44 78 LEU B C 1
ATOM 1793 O O . LEU B 1 78 ? 36.329 -0.314 3.168 1.00 26.93 78 LEU B O 1
ATOM 1798 N N . GLN B 1 79 ? 38.470 0.113 2.622 1.00 30.34 79 GLN B N 1
ATOM 1799 C CA . GLN B 1 79 ? 38.309 -0.160 1.157 1.00 32.66 79 GLN B CA 1
ATOM 1800 C C . GLN B 1 79 ? 37.742 -1.549 0.816 1.00 29.41 79 GLN B C 1
ATOM 1801 O O . GLN B 1 79 ? 36.903 -1.691 -0.070 1.00 28.54 79 GLN B O 1
ATOM 1807 N N . HIS B 1 80 ? 38.173 -2.548 1.555 1.00 30.89 80 HIS B N 1
ATOM 1808 C CA . HIS B 1 80 ? 37.647 -3.884 1.377 1.00 34.05 80 HIS B CA 1
ATOM 1809 C C . HIS B 1 80 ? 36.179 -3.994 1.844 1.00 34.25 80 HIS B C 1
ATOM 1810 O O . HIS B 1 80 ? 35.339 -4.565 1.157 1.00 34.46 80 HIS B O 1
ATOM 1817 N N . VAL B 1 81 ? 35.859 -3.440 3.013 1.00 32.01 81 VAL B N 1
ATOM 1818 C CA . VAL B 1 81 ? 34.466 -3.335 3.484 1.00 29.33 81 VAL B CA 1
ATOM 1819 C C . VAL B 1 81 ? 33.601 -2.611 2.466 1.00 28.80 81 VAL B C 1
ATOM 1820 O O . VAL B 1 81 ? 32.532 -3.082 2.101 1.00 28.59 81 VAL B O 1
ATOM 1824 N N . TRP B 1 82 ? 34.075 -1.489 1.957 1.00 29.92 82 TRP B N 1
ATOM 1825 C CA . TRP B 1 82 ? 33.318 -0.792 0.941 1.00 33.59 82 TRP B CA 1
ATOM 1826 C C . TRP B 1 82 ? 33.091 -1.631 -0.363 1.00 35.13 82 TRP B C 1
ATOM 1827 O O . TRP B 1 82 ? 32.100 -1.426 -1.061 1.00 36.38 82 TRP B O 1
ATOM 1838 N N . GLY B 1 83 ? 34.000 -2.557 -0.660 1.00 38.02 83 GLY B N 1
ATOM 1839 C CA . GLY B 1 83 ? 33.799 -3.544 -1.740 1.00 38.51 83 GLY B CA 1
ATOM 1840 C C . GLY B 1 83 ? 32.604 -4.462 -1.525 1.00 31.91 83 GLY B C 1
ATOM 1841 O O . GLY B 1 83 ? 31.845 -4.717 -2.434 1.00 32.02 83 GLY B O 1
ATOM 1842 N N . ILE B 1 84 ? 32.454 -4.914 -0.294 1.00 32.88 84 ILE B N 1
ATOM 1843 C CA . ILE B 1 84 ? 31.280 -5.663 0.165 1.00 32.27 84 ILE B CA 1
ATOM 1844 C C . ILE B 1 84 ? 29.977 -4.858 -0.021 1.00 33.47 84 ILE B C 1
ATOM 1845 O O . ILE B 1 84 ? 28.961 -5.384 -0.522 1.00 32.43 84 ILE B O 1
ATOM 1850 N N . VAL B 1 85 ? 29.996 -3.565 0.348 1.00 30.26 85 VAL B N 1
ATOM 1851 C CA . VAL B 1 85 ? 28.802 -2.722 0.214 1.00 28.79 85 VAL B CA 1
ATOM 1852 C C . VAL B 1 85 ? 28.471 -2.571 -1.279 1.00 28.88 85 VAL B C 1
ATOM 1853 O O . VAL B 1 85 ? 27.342 -2.771 -1.673 1.00 28.95 85 VAL B O 1
ATOM 1857 N N . LYS B 1 86 ? 29.459 -2.226 -2.098 1.00 30.16 86 LYS B N 1
ATOM 1858 C CA . LYS B 1 86 ? 29.238 -2.024 -3.555 1.00 33.85 86 LYS B CA 1
ATOM 1859 C C . LYS B 1 86 ? 28.688 -3.270 -4.249 1.00 34.23 86 LYS B C 1
ATOM 1860 O O . LYS B 1 86 ? 27.771 -3.173 -5.070 1.00 39.08 86 LYS B O 1
ATOM 1866 N N . GLN B 1 87 ? 29.227 -4.420 -3.889 1.00 35.85 87 GLN B N 1
ATOM 1867 C CA . GLN B 1 87 ? 28.747 -5.715 -4.382 1.00 39.90 87 GLN B CA 1
ATOM 1868 C C . GLN B 1 87 ? 27.241 -5.972 -4.089 1.00 41.15 87 GLN B C 1
ATOM 1869 O O . GLN B 1 87 ? 26.569 -6.638 -4.872 1.00 33.95 87 GLN B O 1
ATOM 1875 N N . LYS B 1 88 ? 26.711 -5.422 -2.994 1.00 36.50 88 LYS B N 1
ATOM 1876 C CA . LYS B 1 88 ? 25.271 -5.439 -2.725 1.00 37.24 88 LYS B CA 1
ATOM 1877 C C . LYS B 1 88 ? 24.425 -4.410 -3.486 1.00 34.02 88 LYS B C 1
ATOM 1878 O O . LYS B 1 88 ? 23.206 -4.373 -3.292 1.00 32.85 88 LYS B O 1
ATOM 1884 N N . GLY B 1 89 ? 25.046 -3.563 -4.315 1.00 33.87 89 GLY B N 1
ATOM 1885 C CA . GLY B 1 89 ? 24.334 -2.552 -5.114 1.00 28.61 89 GLY B CA 1
ATOM 1886 C C . GLY B 1 89 ? 24.144 -1.175 -4.511 1.00 28.82 89 GLY B C 1
ATOM 1887 O O . GLY B 1 89 ? 23.330 -0.385 -5.024 1.00 28.63 89 GLY B O 1
ATOM 1888 N N . TYR B 1 90 ? 24.911 -0.857 -3.451 1.00 27.54 90 TYR B N 1
ATOM 1889 C CA . TYR B 1 90 ? 24.757 0.379 -2.691 1.00 24.74 90 TYR B CA 1
ATOM 1890 C C . TYR B 1 90 ? 25.964 1.295 -2.910 1.00 26.44 90 TYR B C 1
ATOM 1891 O O . TYR B 1 90 ? 27.098 0.831 -3.148 1.00 23.55 90 TYR B O 1
ATOM 1900 N N . VAL B 1 91 ? 25.688 2.593 -2.852 1.00 26.22 91 VAL B N 1
ATOM 1901 C CA . VAL B 1 91 ? 26.678 3.638 -2.774 1.00 25.98 91 VAL B CA 1
ATOM 1902 C C . VAL B 1 91 ? 26.406 4.461 -1.493 1.00 25.87 91 VAL B C 1
ATOM 1903 O O . VAL B 1 91 ? 25.395 4.246 -0.831 1.00 22.90 91 VAL B O 1
ATOM 1907 N N . LEU B 1 92 ? 27.300 5.395 -1.173 1.00 23.45 92 LEU B N 1
ATOM 1908 C CA . LEU B 1 92 ? 27.108 6.280 -0.007 1.00 24.72 92 LEU B CA 1
ATOM 1909 C C . LEU B 1 92 ? 25.972 7.262 -0.231 1.00 24.18 92 LEU B C 1
ATOM 1910 O O . LEU B 1 92 ? 25.863 7.911 -1.293 1.00 23.02 92 LEU B O 1
ATOM 1915 N N . GLY B 1 93 ? 25.096 7.336 0.765 1.00 23.08 93 GLY B N 1
ATOM 1916 C CA . GLY B 1 93 ? 24.210 8.475 0.921 1.00 21.84 93 GLY B CA 1
ATOM 1917 C C . GLY B 1 93 ? 25.003 9.539 1.639 1.00 22.70 93 GLY B C 1
ATOM 1918 O O . GLY B 1 93 ? 25.512 10.477 1.014 1.00 22.93 93 GLY B O 1
ATOM 1919 N N . ASN B 1 94 ? 25.111 9.397 2.974 1.00 19.99 94 ASN B N 1
ATOM 1920 C CA . ASN B 1 94 ? 25.969 10.234 3.771 1.00 19.85 94 ASN B CA 1
ATOM 1921 C C . ASN B 1 94 ? 26.324 9.528 5.055 1.00 18.41 94 ASN B C 1
ATOM 1922 O O . ASN B 1 94 ? 25.735 8.508 5.403 1.00 17.75 94 ASN B O 1
ATOM 1927 N N . ILE B 1 95 ? 27.377 10.014 5.684 1.00 18.80 95 ILE B N 1
ATOM 1928 C CA . ILE B 1 95 ? 27.832 9.495 6.960 1.00 19.15 95 ILE B CA 1
ATOM 1929 C C . ILE B 1 95 ? 28.091 10.686 7.894 1.00 21.54 95 ILE B C 1
ATOM 1930 O O . ILE B 1 95 ? 28.590 11.728 7.458 1.00 20.63 95 ILE B O 1
ATOM 1935 N N . ASP B 1 96 ? 27.797 10.478 9.192 1.00 24.30 96 ASP B N 1
ATOM 1936 C CA . ASP B 1 96 ? 28.060 11.450 10.276 1.00 22.85 96 ASP B CA 1
ATOM 1937 C C . ASP B 1 96 ? 28.773 10.698 11.398 1.00 22.60 96 ASP B C 1
ATOM 1938 O O . ASP B 1 96 ? 28.241 9.679 11.904 1.00 21.30 96 ASP B O 1
ATOM 1943 N N . CYS B 1 97 ? 29.961 11.184 11.743 1.00 23.72 97 CYS B N 1
ATOM 1944 C CA . CYS B 1 97 ? 30.874 10.541 12.703 1.00 26.53 97 CYS B CA 1
ATOM 1945 C C . CYS B 1 97 ? 31.290 11.492 13.805 1.00 27.35 97 CYS B C 1
ATOM 1946 O O . CYS B 1 97 ? 31.466 12.706 13.547 1.00 25.35 97 CYS B O 1
ATOM 1949 N N . THR B 1 98 ? 31.542 10.912 14.979 1.00 25.91 98 THR B N 1
ATOM 1950 C CA . THR B 1 98 ? 32.046 11.614 16.147 1.00 29.27 98 THR B CA 1
ATOM 1951 C C . THR B 1 98 ? 33.255 10.923 16.772 1.00 28.47 98 THR B C 1
ATOM 1952 O O . THR B 1 98 ? 33.223 9.708 17.001 1.00 28.06 98 THR B O 1
ATOM 1956 N N . ILE B 1 99 ? 34.318 11.690 16.994 1.00 28.02 99 ILE B N 1
ATOM 1957 C CA . ILE B 1 99 ? 35.485 11.251 17.794 1.00 31.75 99 ILE B CA 1
ATOM 1958 C C . ILE B 1 99 ? 35.273 11.742 19.221 1.00 35.97 99 ILE B C 1
ATOM 1959 O O . ILE B 1 99 ? 34.994 12.934 19.423 1.00 32.36 99 ILE B O 1
ATOM 1964 N N . ILE B 1 100 ? 35.365 10.839 20.195 1.00 39.19 100 ILE B N 1
ATOM 1965 C CA . ILE B 1 100 ? 35.320 11.204 21.621 1.00 41.39 100 ILE B CA 1
ATOM 1966 C C . ILE B 1 100 ? 36.710 10.975 22.216 1.00 43.21 100 ILE B C 1
ATOM 1967 O O . ILE B 1 100 ? 37.204 9.830 22.252 1.00 43.06 100 ILE B O 1
ATOM 1972 N N . ALA B 1 101 ? 37.349 12.062 22.647 1.00 40.62 101 ALA B N 1
ATOM 1973 C CA . ALA B 1 101 ? 38.746 12.057 23.086 1.00 40.44 101 ALA B CA 1
ATOM 1974 C C . ALA B 1 101 ? 39.043 13.287 23.917 1.00 44.92 101 ALA B C 1
ATOM 1975 O O . ALA B 1 101 ? 38.708 14.400 23.522 1.00 41.90 101 ALA B O 1
ATOM 1977 N N . GLN B 1 102 ? 39.724 13.112 25.036 1.00 49.90 102 GLN B N 1
ATOM 1978 C CA . GLN B 1 102 ? 40.092 14.274 25.834 1.00 55.85 102 GLN B CA 1
ATOM 1979 C C . GLN B 1 102 ? 41.311 14.987 25.213 1.00 52.14 102 GLN B C 1
ATOM 1980 O O . GLN B 1 102 ? 41.336 16.215 25.157 1.00 43.69 102 GLN B O 1
ATOM 1986 N N . LYS B 1 103 ? 42.255 14.222 24.660 1.00 53.72 103 LYS B N 1
ATOM 1987 C CA . LYS B 1 103 ? 43.439 14.792 24.011 1.00 56.01 103 LYS B CA 1
ATOM 1988 C C . LYS B 1 103 ? 43.997 13.791 22.951 1.00 56.83 103 LYS B C 1
ATOM 1989 O O . LYS B 1 103 ? 43.782 12.582 23.086 1.00 56.63 103 LYS B O 1
ATOM 1995 N N . PRO B 1 104 ? 44.677 14.242 21.890 1.00 52.69 104 PRO B N 1
ATOM 1996 C CA . PRO B 1 104 ? 44.972 15.648 21.573 1.00 54.54 104 PRO B CA 1
ATOM 1997 C C . PRO B 1 104 ? 43.780 16.389 21.012 1.00 52.81 104 PRO B C 1
ATOM 1998 O O . PRO B 1 104 ? 42.679 15.842 20.962 1.00 51.46 104 PRO B O 1
ATOM 2002 N N . LYS B 1 105 ? 44.010 17.648 20.646 1.00 52.98 105 LYS B N 1
ATOM 2003 C CA . LYS B 1 105 ? 43.005 18.453 19.958 1.00 56.52 105 LYS B CA 1
ATOM 2004 C C . LYS B 1 105 ? 42.895 17.955 18.502 1.00 51.34 105 LYS B C 1
ATOM 2005 O O . LYS B 1 105 ? 43.913 17.871 17.808 1.00 48.10 105 LYS B O 1
ATOM 2011 N N . MET B 1 106 ? 41.674 17.613 18.064 1.00 47.14 106 MET B N 1
ATOM 2012 C CA . MET B 1 106 ? 41.439 17.013 16.733 1.00 43.11 106 MET B CA 1
ATOM 2013 C C . MET B 1 106 ? 41.220 18.018 15.622 1.00 43.46 106 MET B C 1
ATOM 2014 O O . MET B 1 106 ? 41.503 17.705 14.443 1.00 37.76 106 MET B O 1
ATOM 2019 N N . LEU B 1 107 ? 40.731 19.213 15.989 1.00 42.42 107 LEU B N 1
ATOM 2020 C CA . LEU B 1 107 ? 40.326 20.247 15.031 1.00 41.68 107 LEU B CA 1
ATOM 2021 C C . LEU B 1 107 ? 41.311 20.444 13.874 1.00 40.42 107 LEU B C 1
ATOM 2022 O O . LEU B 1 107 ? 40.885 20.409 12.727 1.00 40.37 107 LEU B O 1
ATOM 2027 N N . PRO B 1 108 ? 42.632 20.619 14.152 1.00 39.95 108 PRO B N 1
ATOM 2028 C CA . PRO B 1 108 ? 43.509 20.786 12.975 1.00 37.53 108 PRO B CA 1
ATOM 2029 C C . PRO B 1 108 ? 43.599 19.569 11.987 1.00 40.00 108 PRO B C 1
ATOM 2030 O O . PRO B 1 108 ? 44.123 19.733 10.879 1.00 42.14 108 PRO B O 1
ATOM 2034 N N . TYR B 1 109 ? 43.095 18.389 12.353 1.00 35.40 109 TYR B N 1
ATOM 2035 C CA . TYR B 1 109 ? 43.153 17.196 11.462 1.00 36.32 109 TYR B CA 1
ATOM 2036 C C . TYR B 1 109 ? 41.802 16.744 10.858 1.00 35.63 109 TYR B C 1
ATOM 2037 O O . TYR B 1 109 ? 41.772 15.879 9.962 1.00 33.06 109 TYR B O 1
ATOM 2046 N N . ILE B 1 110 ? 40.710 17.355 11.319 1.00 35.85 110 ILE B N 1
ATOM 2047 C CA . ILE B 1 110 ? 39.334 16.962 10.965 1.00 36.36 110 ILE B CA 1
ATOM 2048 C C . ILE B 1 110 ? 39.131 16.998 9.460 1.00 34.45 110 ILE B C 1
ATOM 2049 O O . ILE B 1 110 ? 38.570 16.059 8.916 1.00 29.19 110 ILE B O 1
ATOM 2054 N N . GLU B 1 111 ? 39.580 18.066 8.788 1.00 35.49 111 GLU B N 1
ATOM 2055 C CA . GLU B 1 111 ? 39.337 18.207 7.339 1.00 39.14 111 GLU B CA 1
ATOM 2056 C C . GLU B 1 111 ? 40.036 17.150 6.493 1.00 37.84 111 GLU B C 1
ATOM 2057 O O . GLU B 1 111 ? 39.493 16.738 5.494 1.00 36.57 111 GLU B O 1
ATOM 2063 N N . ASP B 1 112 ? 41.208 16.692 6.920 1.00 38.76 112 ASP B N 1
ATOM 2064 C CA . ASP B 1 112 ? 41.884 15.597 6.219 1.00 39.69 112 ASP B CA 1
ATOM 2065 C C . ASP B 1 112 ? 41.281 14.218 6.553 1.00 34.59 112 ASP B C 1
ATOM 2066 O O . ASP B 1 112 ? 41.383 13.295 5.746 1.00 36.31 112 ASP B O 1
ATOM 2071 N N . MET B 1 113 ? 40.744 14.046 7.756 1.00 30.73 113 MET B N 1
ATOM 2072 C CA . MET B 1 113 ? 39.960 12.851 8.060 1.00 30.69 113 MET B CA 1
ATOM 2073 C C . MET B 1 113 ? 38.757 12.723 7.100 1.00 29.72 113 MET B C 1
ATOM 2074 O O . MET B 1 113 ? 38.516 11.654 6.530 1.00 25.30 113 MET B O 1
ATOM 2079 N N . ARG B 1 114 ? 38.036 13.818 6.894 1.00 28.48 114 ARG B N 1
ATOM 2080 C CA . ARG B 1 114 ? 36.864 13.815 6.032 1.00 29.96 114 ARG B CA 1
ATOM 2081 C C . ARG B 1 114 ? 37.239 13.432 4.598 1.00 32.19 114 ARG B C 1
ATOM 2082 O O . ARG B 1 114 ? 36.540 12.637 3.985 1.00 29.48 114 ARG B O 1
ATOM 2090 N N . LYS B 1 115 ? 38.322 14.014 4.069 1.00 31.70 115 LYS B N 1
ATOM 2091 C CA . LYS B 1 115 ? 38.838 13.647 2.729 1.00 33.19 115 LYS B CA 1
ATOM 2092 C C . LYS B 1 115 ? 39.163 12.196 2.691 1.00 30.06 115 LYS B C 1
ATOM 2093 O O . LYS B 1 115 ? 38.878 11.523 1.709 1.00 30.69 115 LYS B O 1
ATOM 2099 N N . ARG B 1 116 ? 39.807 11.703 3.739 1.00 31.18 116 ARG B N 1
ATOM 2100 C CA . ARG B 1 116 ? 40.233 10.293 3.767 1.00 30.80 116 ARG B CA 1
ATOM 2101 C C . ARG B 1 116 ? 39.063 9.289 3.837 1.00 32.71 116 ARG B C 1
ATOM 2102 O O . ARG B 1 116 ? 39.024 8.251 3.144 1.00 28.36 116 ARG B O 1
ATOM 2110 N N . ILE B 1 117 ? 38.100 9.596 4.700 1.00 26.40 117 ILE B N 1
ATOM 2111 C CA . ILE B 1 117 ? 36.897 8.806 4.777 1.00 26.48 117 ILE B CA 1
ATOM 2112 C C . ILE B 1 117 ? 36.167 8.847 3.416 1.00 25.63 117 ILE B C 1
ATOM 2113 O O . ILE B 1 117 ? 35.773 7.821 2.899 1.00 26.84 117 ILE B O 1
ATOM 2118 N N . ALA B 1 118 ? 36.035 10.029 2.817 1.00 26.50 118 ALA B N 1
ATOM 2119 C CA . ALA B 1 118 ? 35.340 10.157 1.530 1.00 27.49 118 ALA B CA 1
ATOM 2120 C C . ALA B 1 118 ? 35.991 9.268 0.475 1.00 30.91 118 ALA B C 1
ATOM 2121 O O . ALA B 1 118 ? 35.289 8.591 -0.300 1.00 28.18 118 ALA B O 1
ATOM 2123 N N . GLU B 1 119 ? 37.330 9.316 0.432 1.00 33.76 119 GLU B N 1
ATOM 2124 C CA . GLU B 1 119 ? 38.132 8.497 -0.487 1.00 34.56 119 GLU B CA 1
ATOM 2125 C C . GLU B 1 119 ? 37.825 7.032 -0.297 1.00 31.16 119 GLU B C 1
ATOM 2126 O O . GLU B 1 119 ? 37.580 6.344 -1.264 1.00 34.17 119 GLU B O 1
ATOM 2132 N N . GLY B 1 120 ? 37.830 6.571 0.946 1.00 29.25 120 GLY B N 1
ATOM 2133 C CA . GLY B 1 120 ? 37.544 5.182 1.289 1.00 29.47 120 GLY B CA 1
ATOM 2134 C C . GLY B 1 120 ? 36.126 4.695 0.982 1.00 30.41 120 GLY B C 1
ATOM 2135 O O . GLY B 1 120 ? 35.888 3.463 0.811 1.00 31.46 120 GLY B O 1
ATOM 2136 N N . LEU B 1 121 ? 35.184 5.638 0.936 1.00 26.90 121 LEU B N 1
ATOM 2137 C CA . LEU B 1 121 ? 33.800 5.339 0.601 1.00 29.32 121 LEU B CA 1
ATOM 2138 C C . LEU B 1 121 ? 33.456 5.811 -0.814 1.00 31.19 121 LEU B C 1
ATOM 2139 O O . LEU B 1 121 ? 32.285 5.788 -1.181 1.00 31.95 121 LEU B O 1
ATOM 2144 N N . GLU B 1 122 ? 34.460 6.276 -1.584 1.00 31.27 122 GLU B N 1
ATOM 2145 C CA . GLU B 1 122 ? 34.293 6.738 -2.974 1.00 31.15 122 GLU B CA 1
ATOM 2146 C C . GLU B 1 122 ? 33.218 7.786 -3.106 1.00 33.55 122 GLU B C 1
ATOM 2147 O O . GLU B 1 122 ? 32.412 7.720 -3.998 1.00 29.38 122 GLU B O 1
ATOM 2153 N N . ALA B 1 123 ? 33.223 8.773 -2.222 1.00 32.72 123 ALA B N 1
ATOM 2154 C CA . ALA B 1 123 ? 32.167 9.736 -2.185 1.00 32.31 123 ALA B CA 1
ATOM 2155 C C . ALA B 1 123 ? 32.789 11.106 -2.263 1.00 31.69 123 ALA B C 1
ATOM 2156 O O . ALA B 1 123 ? 34.002 11.240 -2.262 1.00 31.77 123 ALA B O 1
ATOM 2158 N N . ASP B 1 124 ? 31.970 12.134 -2.346 1.00 34.80 124 ASP B N 1
ATOM 2159 C CA . ASP B 1 124 ? 32.454 13.508 -2.209 1.00 35.88 124 ASP B CA 1
ATOM 2160 C C . ASP B 1 124 ? 32.554 13.826 -0.719 1.00 33.74 124 ASP B C 1
ATOM 2161 O O . ASP B 1 124 ? 31.789 13.300 0.101 1.00 29.05 124 ASP B O 1
ATOM 2166 N N . VAL B 1 125 ? 33.471 14.710 -0.379 1.00 31.15 125 VAL B N 1
ATOM 2167 C CA . VAL B 1 125 ? 33.634 15.173 0.979 1.00 31.11 125 VAL B CA 1
ATOM 2168 C C . VAL B 1 125 ? 32.356 15.792 1.564 1.00 28.93 125 VAL B C 1
ATOM 2169 O O . VAL B 1 125 ? 32.154 15.746 2.794 1.00 28.97 125 VAL B O 1
ATOM 2173 N N . SER B 1 126 ? 31.508 16.373 0.722 1.00 26.42 126 SER B N 1
ATOM 2174 C CA . SER B 1 126 ? 30.236 16.909 1.178 1.00 27.52 126 SER B CA 1
ATOM 2175 C C . SER B 1 126 ? 29.289 15.820 1.749 1.00 28.74 126 SER B C 1
ATOM 2176 O O . SER B 1 126 ? 28.266 16.171 2.315 1.00 28.02 126 SER B O 1
ATOM 2179 N N . GLN B 1 127 ? 29.613 14.531 1.567 1.00 26.35 127 GLN B N 1
ATOM 2180 C CA . GLN B 1 127 ? 28.798 13.439 2.053 1.00 24.33 127 GLN B CA 1
ATOM 2181 C C . GLN B 1 127 ? 29.290 12.896 3.390 1.00 24.11 127 GLN B C 1
ATOM 2182 O O . GLN B 1 127 ? 28.678 11.959 3.909 1.00 22.16 127 GLN B O 1
ATOM 2188 N N . VAL B 1 128 ? 30.399 13.451 3.912 1.00 21.49 128 VAL B N 1
ATOM 2189 C CA . VAL B 1 128 ? 31.050 12.963 5.102 1.00 22.38 128 VAL B CA 1
ATOM 2190 C C . VAL B 1 128 ? 31.124 14.063 6.127 1.00 23.83 128 VAL B C 1
ATOM 2191 O O . VAL B 1 128 ? 31.601 15.139 5.821 1.00 26.48 128 VAL B O 1
ATOM 2195 N N . ASN B 1 129 ? 30.674 13.798 7.346 1.00 22.12 129 ASN B N 1
ATOM 2196 C CA . ASN B 1 129 ? 30.825 14.764 8.440 1.00 22.28 129 ASN B CA 1
ATOM 2197 C C . ASN B 1 129 ? 31.581 14.115 9.575 1.00 21.14 129 ASN B C 1
ATOM 2198 O O . ASN B 1 129 ? 31.290 12.966 9.906 1.00 21.50 129 ASN B O 1
ATOM 2203 N N . VAL B 1 130 ? 32.585 14.810 10.105 1.00 20.50 130 VAL B N 1
ATOM 2204 C CA . VAL B 1 130 ? 33.351 14.363 11.278 1.00 22.75 130 VAL B CA 1
ATOM 2205 C C . VAL B 1 130 ? 33.342 15.484 12.306 1.00 24.33 130 VAL B C 1
ATOM 2206 O O . VAL B 1 130 ? 33.646 16.630 11.976 1.00 22.57 130 VAL B O 1
ATOM 2210 N N . LYS B 1 131 ? 32.979 15.164 13.537 1.00 26.71 131 LYS B N 1
ATOM 2211 C CA . LYS B 1 131 ? 33.127 16.098 14.661 1.00 28.86 131 LYS B CA 1
ATOM 2212 C C . LYS B 1 131 ? 33.911 15.464 15.781 1.00 30.80 131 LYS B C 1
ATOM 2213 O O . LYS B 1 131 ? 33.930 14.239 15.885 1.00 27.45 131 LYS B O 1
ATOM 2219 N N . ALA B 1 132 ? 34.494 16.296 16.654 1.00 31.21 132 ALA B N 1
ATOM 2220 C CA . ALA B 1 132 ? 35.146 15.818 17.893 1.00 33.40 132 ALA B CA 1
ATOM 2221 C C . ALA B 1 132 ? 34.542 16.431 19.132 1.00 36.56 132 ALA B C 1
ATOM 2222 O O . ALA B 1 132 ? 34.089 17.563 19.087 1.00 34.26 132 ALA B O 1
ATOM 2224 N N . THR B 1 133 ? 34.530 15.659 20.228 1.00 41.43 133 THR B N 1
ATOM 2225 C CA . THR B 1 133 ? 34.306 16.155 21.601 1.00 43.04 133 THR B CA 1
ATOM 2226 C C . THR B 1 133 ? 35.261 15.497 22.627 1.00 52.47 133 THR B C 1
ATOM 2227 O O . THR B 1 133 ? 35.901 14.496 22.330 1.00 45.76 133 THR B O 1
ATOM 2231 N N . THR B 1 134 ? 35.333 16.069 23.838 1.00 61.97 134 THR B N 1
ATOM 2232 C CA . THR B 1 134 ? 36.187 15.568 24.949 1.00 66.38 134 THR B CA 1
ATOM 2233 C C . THR B 1 134 ? 35.398 15.039 26.162 1.00 72.57 134 THR B C 1
ATOM 2234 O O . THR B 1 134 ? 35.633 13.904 26.609 1.00 66.22 134 THR B O 1
ATOM 2238 N N . THR B 1 135 ? 34.506 15.900 26.686 1.00 79.26 135 THR B N 1
ATOM 2239 C CA . THR B 1 135 ? 33.649 15.665 27.876 1.00 73.87 135 THR B CA 1
ATOM 2240 C C . THR B 1 135 ? 34.503 15.669 29.163 1.00 77.92 135 THR B C 1
ATOM 2241 O O . THR B 1 135 ? 34.262 16.453 30.088 1.00 72.39 135 THR B O 1
ATOM 2245 N N . ALA B 1 144 ? 41.661 9.913 31.654 1.00 54.68 144 ALA B N 1
ATOM 2246 C CA . ALA B 1 144 ? 41.343 9.816 30.217 1.00 55.77 144 ALA B CA 1
ATOM 2247 C C . ALA B 1 144 ? 41.943 8.544 29.549 1.00 52.17 144 ALA B C 1
ATOM 2248 O O . ALA B 1 144 ? 42.932 8.623 28.816 1.00 49.67 144 ALA B O 1
ATOM 2250 N N . GLU B 1 145 ? 41.332 7.382 29.780 1.00 54.81 145 GLU B N 1
ATOM 2251 C CA . GLU B 1 145 ? 41.976 6.074 29.464 1.00 63.53 145 GLU B CA 1
ATOM 2252 C C . GLU B 1 145 ? 41.904 5.566 28.010 1.00 57.63 145 GLU B C 1
ATOM 2253 O O . GLU B 1 145 ? 42.683 4.679 27.641 1.00 54.75 145 GLU B O 1
ATOM 2259 N N . GLY B 1 146 ? 40.973 6.103 27.211 1.00 56.62 146 GLY B N 1
ATOM 2260 C CA . GLY B 1 146 ? 40.822 5.738 25.783 1.00 51.59 146 GLY B CA 1
ATOM 2261 C C . GLY B 1 146 ? 40.271 6.825 24.843 1.00 49.36 146 GLY B C 1
ATOM 2262 O O . GLY B 1 146 ? 39.970 7.931 25.263 1.00 47.48 146 GLY B O 1
ATOM 2263 N N . ILE B 1 147 ? 40.167 6.484 23.555 1.00 47.10 147 ILE B N 1
ATOM 2264 C CA . ILE B 1 147 ? 39.483 7.286 22.528 1.00 41.50 147 ILE B CA 1
ATOM 2265 C C . ILE B 1 147 ? 38.381 6.408 21.933 1.00 42.58 147 ILE B C 1
ATOM 2266 O O . ILE B 1 147 ? 38.632 5.240 21.573 1.00 38.97 147 ILE B O 1
ATOM 2271 N N . ALA B 1 148 ? 37.171 6.964 21.879 1.00 39.07 148 ALA B N 1
ATOM 2272 C CA . ALA B 1 148 ? 36.006 6.332 21.285 1.00 38.24 148 ALA B CA 1
ATOM 2273 C C . ALA B 1 148 ? 35.586 7.045 19.986 1.00 35.92 148 ALA B C 1
ATOM 2274 O O . ALA B 1 148 ? 36.078 8.145 19.649 1.00 31.36 148 ALA B O 1
ATOM 2276 N N . ALA B 1 149 ? 34.711 6.376 19.235 1.00 32.89 149 ALA B N 1
ATOM 2277 C CA . ALA B 1 149 ? 34.087 6.964 18.049 1.00 30.74 149 ALA B CA 1
ATOM 2278 C C . ALA B 1 149 ? 32.738 6.358 17.808 1.00 29.98 149 ALA B C 1
ATOM 2279 O O . ALA B 1 149 ? 32.484 5.210 18.189 1.00 29.64 149 ALA B O 1
ATOM 2281 N N . GLN B 1 150 ? 31.850 7.153 17.234 1.00 29.22 150 GLN B N 1
ATOM 2282 C CA . GLN B 1 150 ? 30.542 6.673 16.801 1.00 32.37 150 GLN B CA 1
ATOM 2283 C C . GLN B 1 150 ? 30.304 7.132 15.349 1.00 27.84 150 GLN B C 1
ATOM 2284 O O . GLN B 1 150 ? 30.801 8.185 14.953 1.00 22.11 150 GLN B O 1
ATOM 2290 N N . ALA B 1 151 ? 29.606 6.308 14.549 1.00 22.62 151 ALA B N 1
ATOM 2291 C CA . ALA B 1 151 ? 29.266 6.698 13.185 1.00 22.53 151 ALA B CA 1
ATOM 2292 C C . ALA B 1 151 ? 27.898 6.171 12.840 1.00 23.85 151 ALA B C 1
ATOM 2293 O O . ALA B 1 151 ? 27.473 5.114 13.343 1.00 23.98 151 ALA B O 1
ATOM 2295 N N . THR B 1 152 ? 27.163 6.952 12.064 1.00 21.50 152 THR B N 1
ATOM 2296 C CA . THR B 1 152 ? 25.897 6.535 11.563 1.00 21.39 152 THR B CA 1
ATOM 2297 C C . THR B 1 152 ? 25.955 6.776 10.067 1.00 19.48 152 THR B C 1
ATOM 2298 O O . THR B 1 152 ? 26.325 7.877 9.627 1.00 16.25 152 THR B O 1
ATOM 2302 N N . VAL B 1 153 ? 25.540 5.769 9.300 1.00 17.99 153 VAL B N 1
ATOM 2303 C CA . VAL B 1 153 ? 25.668 5.824 7.843 1.00 18.43 153 VAL B CA 1
ATOM 2304 C C . VAL B 1 153 ? 24.327 5.555 7.193 1.00 17.23 153 VAL B C 1
ATOM 2305 O O . VAL B 1 153 ? 23.537 4.746 7.676 1.00 17.90 153 VAL B O 1
ATOM 2309 N N . LEU B 1 154 ? 24.048 6.276 6.125 1.00 18.55 154 LEU B N 1
ATOM 2310 C CA . LEU B 1 154 ? 22.933 5.983 5.276 1.00 18.69 154 LEU B CA 1
ATOM 2311 C C . LEU B 1 154 ? 23.492 5.671 3.895 1.00 19.21 154 LEU B C 1
ATOM 2312 O O . LEU B 1 154 ? 24.190 6.494 3.289 1.00 18.75 154 LEU B O 1
ATOM 2317 N N . ILE B 1 155 ? 23.208 4.466 3.424 1.00 19.13 155 ILE B N 1
ATOM 2318 C CA . ILE B 1 155 ? 23.587 4.032 2.083 1.00 20.98 155 ILE B CA 1
ATOM 2319 C C . ILE B 1 155 ? 22.342 3.942 1.216 1.00 21.95 155 ILE B C 1
ATOM 2320 O O . ILE B 1 155 ? 21.244 3.781 1.725 1.00 21.93 155 ILE B O 1
ATOM 2325 N N . GLN B 1 156 ? 22.543 3.997 -0.100 1.00 26.02 156 GLN B N 1
ATOM 2326 C CA . GLN B 1 156 ? 21.453 4.000 -1.081 1.00 26.09 156 GLN B CA 1
ATOM 2327 C C . GLN B 1 156 ? 21.792 3.185 -2.315 1.00 26.78 156 GLN B C 1
ATOM 2328 O O . GLN B 1 156 ? 22.936 3.089 -2.685 1.00 28.27 156 GLN B O 1
ATOM 2334 N N . LYS B 1 157 ? 20.769 2.658 -2.974 1.00 26.27 157 LYS B N 1
ATOM 2335 C CA . LYS B 1 157 ? 20.976 1.921 -4.213 1.00 29.52 157 LYS B CA 1
ATOM 2336 C C . LYS B 1 157 ? 21.614 2.811 -5.231 1.00 30.14 157 LYS B C 1
ATOM 2337 O O . LYS B 1 157 ? 21.303 3.993 -5.340 1.00 33.36 157 LYS B O 1
ATOM 2343 N N . GLY B 1 158 ? 22.574 2.273 -5.934 1.00 33.61 158 GLY B N 1
ATOM 2344 C CA . GLY B 1 158 ? 23.256 3.075 -6.907 1.00 40.06 158 GLY B CA 1
ATOM 2345 C C . GLY B 1 158 ? 24.331 2.241 -7.536 1.00 46.68 158 GLY B C 1
ATOM 2346 O O . GLY B 1 158 ? 24.806 2.583 -8.611 1.00 54.57 158 GLY B O 1
ATOM 2348 N N . MET C 1 1 ? 8.654 6.993 1.525 1.00 30.48 1 MET C N 1
ATOM 2349 C CA . MET C 1 1 ? 8.706 7.558 2.928 1.00 28.75 1 MET C CA 1
ATOM 2350 C C . MET C 1 1 ? 9.276 6.551 3.912 1.00 24.17 1 MET C C 1
ATOM 2351 O O . MET C 1 1 ? 8.847 5.374 4.061 1.00 22.45 1 MET C O 1
ATOM 2356 N N . PHE C 1 2 ? 10.343 7.038 4.502 1.00 21.60 2 PHE C N 1
ATOM 2357 C CA . PHE C 1 2 ? 11.181 6.328 5.413 1.00 22.42 2 PHE C CA 1
ATOM 2358 C C . PHE C 1 2 ? 11.180 7.106 6.699 1.00 22.36 2 PHE C C 1
ATOM 2359 O O . PHE C 1 2 ? 10.965 8.309 6.679 1.00 20.90 2 PHE C O 1
ATOM 2367 N N . ARG C 1 3 ? 11.385 6.418 7.804 1.00 20.70 3 ARG C N 1
ATOM 2368 C CA . ARG C 1 3 ? 11.510 7.041 9.100 1.00 19.45 3 ARG C CA 1
ATOM 2369 C C . ARG C 1 3 ? 12.619 6.316 9.846 1.00 18.68 3 ARG C C 1
ATOM 2370 O O . ARG C 1 3 ? 12.823 5.099 9.684 1.00 18.54 3 ARG C O 1
ATOM 2378 N N . ILE C 1 4 ? 13.347 7.083 10.624 1.00 17.31 4 ILE C N 1
ATOM 2379 C CA . ILE C 1 4 ? 14.430 6.626 11.451 1.00 18.23 4 ILE C CA 1
ATOM 2380 C C . ILE C 1 4 ? 14.008 6.586 12.938 1.00 17.77 4 ILE C C 1
ATOM 2381 O O . ILE C 1 4 ? 13.218 7.389 13.412 1.00 19.07 4 ILE C O 1
ATOM 2386 N N . GLY C 1 5 ? 14.598 5.660 13.655 1.00 17.76 5 GLY C N 1
ATOM 2387 C CA . GLY C 1 5 ? 14.468 5.550 15.098 1.00 16.67 5 GLY C CA 1
ATOM 2388 C C . GLY C 1 5 ? 15.764 5.090 15.705 1.00 17.71 5 GLY C C 1
ATOM 2389 O O . GLY C 1 5 ? 16.585 4.425 15.045 1.00 16.44 5 GLY C O 1
ATOM 2390 N N . GLN C 1 6 ? 15.933 5.383 16.990 1.00 19.59 6 GLN C N 1
ATOM 2391 C CA . GLN C 1 6 ? 17.150 5.052 17.703 1.00 23.22 6 GLN C CA 1
ATOM 2392 C C . GLN C 1 6 ? 16.788 4.652 19.121 1.00 22.89 6 GLN C C 1
ATOM 2393 O O . GLN C 1 6 ? 15.967 5.292 19.773 1.00 25.86 6 GLN C O 1
ATOM 2399 N N . GLY C 1 7 ? 17.458 3.634 19.620 1.00 22.54 7 GLY C N 1
ATOM 2400 C CA . GLY C 1 7 ? 17.225 3.157 20.984 1.00 21.83 7 GLY C CA 1
ATOM 2401 C C . GLY C 1 7 ? 18.539 3.009 21.712 1.00 22.58 7 GLY C C 1
ATOM 2402 O O . GLY C 1 7 ? 19.547 2.627 21.117 1.00 22.36 7 GLY C O 1
ATOM 2403 N N . PHE C 1 8 ? 18.512 3.297 23.010 1.00 24.62 8 PHE C N 1
ATOM 2404 C CA . PHE C 1 8 ? 19.665 3.137 23.878 1.00 31.00 8 PHE C CA 1
ATOM 2405 C C . PHE C 1 8 ? 19.152 2.699 25.230 1.00 31.45 8 PHE C C 1
ATOM 2406 O O . PHE C 1 8 ? 18.264 3.340 25.775 1.00 34.65 8 PHE C O 1
ATOM 2414 N N . ASP C 1 9 ? 19.731 1.625 25.754 1.00 32.54 9 ASP C N 1
ATOM 2415 C CA . ASP C 1 9 ? 19.376 1.111 27.093 1.00 36.64 9 ASP C CA 1
ATOM 2416 C C . ASP C 1 9 ? 20.587 0.456 27.787 1.00 33.20 9 ASP C C 1
ATOM 2417 O O . ASP C 1 9 ? 21.602 0.116 27.172 1.00 31.63 9 ASP C O 1
ATOM 2422 N N . VAL C 1 10 ? 20.495 0.374 29.103 1.00 38.96 10 VAL C N 1
ATOM 2423 C CA . VAL C 1 10 ? 21.547 -0.230 29.916 1.00 37.88 10 VAL C CA 1
ATOM 2424 C C . VAL C 1 10 ? 20.882 -0.843 31.146 1.00 38.21 10 VAL C C 1
ATOM 2425 O O . VAL C 1 10 ? 20.020 -0.221 31.763 1.00 38.53 10 VAL C O 1
ATOM 2429 N N . HIS C 1 11 ? 21.206 -2.109 31.420 1.00 43.49 11 HIS C N 1
ATOM 2430 C CA . HIS C 1 11 ? 20.726 -2.799 32.626 1.00 47.14 11 HIS C CA 1
ATOM 2431 C C . HIS C 1 11 ? 21.891 -3.308 33.481 1.00 48.20 11 HIS C C 1
ATOM 2432 O O . HIS C 1 11 ? 22.930 -3.727 32.941 1.00 42.46 11 HIS C O 1
ATOM 2439 N N . GLN C 1 12 ? 21.669 -3.291 34.805 1.00 49.51 12 GLN C N 1
ATOM 2440 C CA . GLN C 1 12 ? 22.642 -3.787 35.784 1.00 50.49 12 GLN C CA 1
ATOM 2441 C C . GLN C 1 12 ? 22.669 -5.317 35.760 1.00 46.51 12 G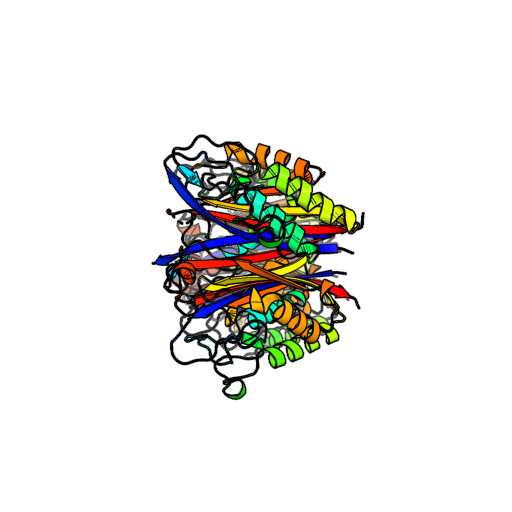LN C C 1
ATOM 2442 O O . GLN C 1 12 ? 21.597 -5.982 35.716 1.00 42.76 12 GLN C O 1
ATOM 2448 N N . LEU C 1 13 ? 23.877 -5.861 35.825 1.00 40.67 13 LEU C N 1
ATOM 2449 C CA . LEU C 1 13 ? 24.079 -7.274 35.988 1.00 46.28 13 LEU C CA 1
ATOM 2450 C C . LEU C 1 13 ? 24.052 -7.606 37.501 1.00 48.73 13 LEU C C 1
ATOM 2451 O O . LEU C 1 13 ? 24.701 -6.932 38.299 1.00 49.48 13 LEU C O 1
ATOM 2456 N N . VAL C 1 14 ? 23.305 -8.646 37.872 1.00 54.00 14 VAL C N 1
ATOM 2457 C CA . VAL C 1 14 ? 23.220 -9.137 39.255 1.00 52.21 14 VAL C CA 1
ATOM 2458 C C . VAL C 1 14 ? 23.299 -10.656 39.324 1.00 57.11 14 VAL C C 1
ATOM 2459 O O . VAL C 1 14 ? 22.939 -11.371 38.373 1.00 50.61 14 VAL C O 1
ATOM 2463 N N . GLU C 1 15 ? 23.723 -11.137 40.491 1.00 56.87 15 GLU C N 1
ATOM 2464 C CA . GLU C 1 15 ? 23.605 -12.547 40.845 1.00 60.23 15 GLU C CA 1
ATOM 2465 C C . GLU C 1 15 ? 22.130 -12.926 40.902 1.00 52.16 15 GLU C C 1
ATOM 2466 O O . GLU C 1 15 ? 21.298 -12.137 41.338 1.00 56.58 15 GLU C O 1
ATOM 2472 N N . GLY C 1 16 ? 21.802 -14.117 40.434 1.00 52.28 16 GLY C N 1
ATOM 2473 C CA . GLY C 1 16 ? 20.467 -14.678 40.630 1.00 57.74 16 GLY C CA 1
ATOM 2474 C C . GLY C 1 16 ? 19.314 -14.213 39.750 1.00 60.51 16 GLY C C 1
ATOM 2475 O O . GLY C 1 16 ? 18.167 -14.086 40.209 1.00 55.67 16 GLY C O 1
ATOM 2476 N N . ARG C 1 17 ? 19.615 -13.978 38.475 1.00 63.35 17 ARG C N 1
ATOM 2477 C CA . ARG C 1 17 ? 18.592 -13.816 37.442 1.00 57.39 17 ARG C CA 1
ATOM 2478 C C . ARG C 1 17 ? 19.043 -14.505 36.169 1.00 51.23 17 ARG C C 1
ATOM 2479 O O . ARG C 1 17 ? 20.248 -14.730 35.957 1.00 48.93 17 ARG C O 1
ATOM 2487 N N . PRO C 1 18 ? 18.091 -14.865 35.310 1.00 45.83 18 PRO C N 1
ATOM 2488 C CA . PRO C 1 18 ? 18.541 -15.344 34.005 1.00 47.44 18 PRO C CA 1
ATOM 2489 C C . PRO C 1 18 ? 19.075 -14.186 33.145 1.00 46.00 18 PRO C C 1
ATOM 2490 O O . PRO C 1 18 ? 18.622 -13.041 33.294 1.00 47.11 18 PRO C O 1
ATOM 2494 N N . LEU C 1 19 ? 20.025 -14.511 32.269 1.00 43.43 19 LEU C N 1
ATOM 2495 C CA . LEU C 1 19 ? 20.469 -13.626 31.209 1.00 40.05 19 LEU C CA 1
ATOM 2496 C C . LEU C 1 19 ? 19.659 -13.933 29.949 1.00 40.47 19 LEU C C 1
ATOM 2497 O O . LEU C 1 19 ? 19.789 -15.034 29.346 1.00 42.24 19 LEU C O 1
ATOM 2502 N N . ILE C 1 20 ? 18.806 -12.974 29.578 1.00 36.15 20 ILE C N 1
ATOM 2503 C CA . ILE C 1 20 ? 18.015 -13.060 28.346 1.00 37.25 20 ILE C CA 1
ATOM 2504 C C . ILE C 1 20 ? 18.359 -11.813 27.490 1.00 34.10 20 ILE C C 1
ATOM 2505 O O . ILE C 1 20 ? 18.202 -10.675 27.941 1.00 30.20 20 ILE C O 1
ATOM 2510 N N . ILE C 1 21 ? 18.919 -12.046 26.310 1.00 32.49 21 ILE C N 1
ATOM 2511 C CA . ILE C 1 21 ? 19.343 -10.951 25.432 1.00 34.06 21 ILE C CA 1
ATOM 2512 C C . ILE C 1 21 ? 18.967 -11.277 24.027 1.00 31.59 21 ILE C C 1
ATOM 2513 O O . ILE C 1 21 ? 19.345 -12.323 23.519 1.00 33.79 21 ILE C O 1
ATOM 2518 N N . GLY C 1 22 ? 18.254 -10.353 23.388 1.00 30.16 22 GLY C N 1
ATOM 2519 C CA . GLY C 1 22 ? 17.797 -10.536 22.038 1.00 29.84 22 GLY C CA 1
ATOM 2520 C C . GLY C 1 22 ? 16.766 -11.665 21.975 1.00 31.52 22 GLY C C 1
ATOM 2521 O O . GLY C 1 22 ? 16.619 -12.308 20.957 1.00 28.97 22 GLY C O 1
ATOM 2522 N N . GLY C 1 23 ? 16.058 -11.905 23.069 1.00 30.21 23 GLY C N 1
ATOM 2523 C CA . GLY C 1 23 ? 15.133 -13.035 23.121 1.00 33.02 23 GLY C CA 1
ATOM 2524 C C . GLY C 1 23 ? 15.827 -14.396 23.354 1.00 33.76 23 GLY C C 1
ATOM 2525 O O . GLY C 1 23 ? 15.131 -15.413 23.453 1.00 30.50 23 GLY C O 1
ATOM 2526 N N . ILE C 1 24 ? 17.166 -14.420 23.451 1.00 32.10 24 ILE C N 1
ATOM 2527 C CA . ILE C 1 24 ? 17.901 -15.667 23.650 1.00 32.04 24 ILE C CA 1
ATOM 2528 C C . ILE C 1 24 ? 18.387 -15.821 25.119 1.00 37.37 24 ILE C C 1
ATOM 2529 O O . ILE C 1 24 ? 18.902 -14.893 25.748 1.00 31.40 24 ILE C O 1
ATOM 2534 N N . GLU C 1 25 ? 18.185 -17.021 25.654 1.00 38.44 25 GLU C N 1
ATOM 2535 C CA . GLU C 1 25 ? 18.639 -17.385 27.000 1.00 42.65 25 GLU C CA 1
ATOM 2536 C C . GLU C 1 25 ? 20.127 -17.697 26.908 1.00 38.07 25 GLU C C 1
ATOM 2537 O O . GLU C 1 25 ? 20.544 -18.503 26.091 1.00 41.03 25 GLU C O 1
ATOM 2543 N N . ILE C 1 26 ? 20.936 -17.012 27.697 1.00 41.58 26 ILE C N 1
ATOM 2544 C CA . ILE C 1 26 ? 22.358 -17.257 27.704 1.00 45.04 26 ILE C CA 1
ATOM 2545 C C . ILE C 1 26 ? 22.696 -17.913 29.040 1.00 46.98 26 ILE C C 1
ATOM 2546 O O . ILE C 1 26 ? 22.471 -17.289 30.091 1.00 44.97 26 ILE C O 1
ATOM 2551 N N . PRO C 1 27 ? 23.217 -19.170 29.010 1.00 52.23 27 PRO C N 1
ATOM 2552 C CA . PRO C 1 27 ? 23.568 -19.783 30.299 1.00 54.28 27 PRO C CA 1
ATOM 2553 C C . PRO C 1 27 ? 24.727 -18.989 30.859 1.00 51.94 27 PRO C C 1
ATOM 2554 O O . PRO C 1 27 ? 25.756 -18.854 30.185 1.00 51.53 27 PRO C O 1
ATOM 2558 N N . TYR C 1 28 ? 24.502 -18.391 32.027 1.00 48.07 28 TYR C N 1
ATOM 2559 C CA . TYR C 1 28 ? 25.483 -17.545 32.677 1.00 52.06 28 TYR C CA 1
ATOM 2560 C C . TYR C 1 28 ? 25.058 -17.315 34.120 1.00 54.93 28 TYR C C 1
ATOM 2561 O O . TYR C 1 28 ? 23.871 -17.245 34.409 1.00 50.07 28 TYR C O 1
ATOM 2570 N N . GLU C 1 29 ? 26.042 -17.154 34.999 1.00 63.07 29 GLU C N 1
ATOM 2571 C CA . GLU C 1 29 ? 25.805 -17.046 36.450 1.00 70.47 29 GLU C CA 1
ATOM 2572 C C . GLU C 1 29 ? 25.323 -15.661 36.928 1.00 73.86 29 GLU C C 1
ATOM 2573 O O . GLU C 1 29 ? 25.094 -15.462 38.131 1.00 72.64 29 GLU C O 1
ATOM 2579 N N . LYS C 1 30 ? 25.191 -14.706 36.004 1.00 68.53 30 LYS C N 1
ATOM 2580 C CA . LYS C 1 30 ? 24.498 -13.443 36.264 1.00 61.43 30 LYS C CA 1
ATOM 2581 C C . LYS C 1 30 ? 23.530 -13.122 35.148 1.00 53.22 30 LYS C C 1
ATOM 2582 O O . LYS C 1 30 ? 23.659 -13.618 34.017 1.00 46.46 30 LYS C O 1
ATOM 2588 N N . GLY C 1 31 ? 22.585 -12.257 35.484 1.00 45.94 31 GLY C N 1
ATOM 2589 C CA . GLY C 1 31 ? 21.522 -11.852 34.579 1.00 45.51 31 GLY C CA 1
ATOM 2590 C C . GLY C 1 31 ? 21.141 -10.416 34.838 1.00 46.80 31 GLY C C 1
ATOM 2591 O O . GLY C 1 31 ? 21.709 -9.771 35.702 1.00 46.45 31 GLY C O 1
ATOM 2592 N N . LEU C 1 32 ? 20.153 -9.916 34.109 1.00 47.98 32 LEU C N 1
ATOM 2593 C CA . LEU C 1 32 ? 19.895 -8.488 34.085 1.00 45.17 32 LEU C CA 1
ATOM 2594 C C . LEU C 1 32 ? 18.753 -8.125 34.985 1.00 43.92 32 LEU C C 1
ATOM 2595 O O . LEU C 1 32 ? 17.725 -8.781 34.965 1.00 46.65 32 LEU C O 1
ATOM 2600 N N . LEU C 1 33 ? 18.935 -7.046 35.738 1.00 47.47 33 LEU C N 1
ATOM 2601 C CA . LEU C 1 33 ? 17.951 -6.600 36.707 1.00 51.32 33 LEU C CA 1
ATOM 2602 C C . LEU C 1 33 ? 16.932 -5.653 36.085 1.00 47.34 33 LEU C C 1
ATOM 2603 O O . LEU C 1 33 ? 17.299 -4.643 35.511 1.00 41.46 33 LEU C O 1
ATOM 2608 N N . GLY C 1 34 ? 15.651 -5.978 36.241 1.00 47.11 34 GLY C N 1
ATOM 2609 C CA . GLY C 1 34 ? 14.577 -5.084 35.842 1.00 45.72 34 GLY C CA 1
ATOM 2610 C C . GLY C 1 34 ? 13.202 -5.619 36.204 1.00 50.40 34 GLY C C 1
ATOM 2611 O O . GLY C 1 34 ? 13.048 -6.804 36.537 1.00 49.45 34 GLY C O 1
ATOM 2612 N N . HIS C 1 35 ? 12.213 -4.725 36.133 1.00 50.49 35 HIS C N 1
ATOM 2613 C CA . HIS C 1 35 ? 10.794 -5.055 36.289 1.00 55.39 35 HIS C CA 1
ATOM 2614 C C . HIS C 1 35 ? 10.365 -6.227 35.371 1.00 59.14 35 HIS C C 1
ATOM 2615 O O . HIS C 1 35 ? 9.741 -7.188 35.858 1.00 56.08 35 HIS C O 1
ATOM 2622 N N . SER C 1 36 ? 10.719 -6.160 34.070 1.00 50.85 36 SER C N 1
ATOM 2623 C CA . SER C 1 36 ? 10.448 -7.245 33.101 1.00 44.65 36 SER C CA 1
ATOM 2624 C C . SER C 1 36 ? 11.616 -8.242 33.130 1.00 42.76 36 SER C C 1
ATOM 2625 O O . SER C 1 36 ? 12.423 -8.215 34.051 1.00 47.30 36 SER C O 1
ATOM 2628 N N . ASP C 1 37 ? 11.720 -9.110 32.137 1.00 38.21 37 ASP C N 1
ATOM 2629 C CA . ASP C 1 37 ? 12.912 -9.942 31.966 1.00 36.72 37 ASP C CA 1
ATOM 2630 C C . ASP C 1 37 ? 14.242 -9.163 31.711 1.00 34.39 37 ASP C C 1
ATOM 2631 O O . ASP C 1 37 ? 15.307 -9.775 31.563 1.00 40.07 37 ASP C O 1
ATOM 2636 N N . ALA C 1 38 ? 14.172 -7.837 31.607 1.00 34.22 38 ALA C N 1
ATOM 2637 C CA . ALA C 1 38 ? 15.350 -6.994 31.553 1.00 33.83 38 ALA C CA 1
ATOM 2638 C C . ALA C 1 38 ? 16.155 -7.108 30.249 1.00 33.30 38 ALA C C 1
ATOM 2639 O O . ALA C 1 38 ? 17.355 -6.708 30.207 1.00 32.08 38 ALA C O 1
ATOM 2641 N N . ASP C 1 39 ? 15.518 -7.662 29.205 1.00 29.46 39 ASP C N 1
ATOM 2642 C CA . ASP C 1 39 ? 16.202 -7.935 27.942 1.00 30.70 39 ASP C CA 1
ATOM 2643 C C . ASP C 1 39 ? 16.619 -6.597 27.317 1.00 29.57 39 ASP C C 1
ATOM 2644 O O . ASP C 1 39 ? 15.840 -5.978 26.594 1.00 27.96 39 ASP C O 1
ATOM 2649 N N . VAL C 1 40 ? 17.845 -6.196 27.598 1.00 27.64 40 VAL C N 1
ATOM 2650 C CA . VAL C 1 40 ? 18.306 -4.858 27.218 1.00 28.27 40 VAL C CA 1
ATOM 2651 C C . VAL C 1 40 ? 18.254 -4.636 25.682 1.00 26.55 40 VAL C C 1
ATOM 2652 O O . VAL C 1 40 ? 17.883 -3.569 25.252 1.00 23.78 40 VAL C O 1
ATOM 2656 N N . LEU C 1 41 ? 18.541 -5.675 24.894 1.00 26.72 41 LEU C N 1
ATOM 2657 C CA . LEU C 1 41 ? 18.595 -5.546 23.442 1.00 26.13 41 LEU C CA 1
ATOM 2658 C C . LEU C 1 41 ? 17.211 -5.444 22.852 1.00 27.77 41 LEU C C 1
ATOM 2659 O O . LEU C 1 41 ? 16.987 -4.619 21.977 1.00 30.64 41 LEU C O 1
ATOM 2664 N N . LEU C 1 42 ? 16.265 -6.276 23.293 1.00 25.27 42 LEU C N 1
ATOM 2665 C CA . LEU C 1 42 ? 14.892 -6.116 22.835 1.00 25.41 42 LEU C CA 1
ATOM 2666 C C . LEU C 1 42 ? 14.191 -4.837 23.314 1.00 24.66 42 LEU C C 1
ATOM 2667 O O . LEU C 1 42 ? 13.255 -4.368 22.669 1.00 25.80 42 LEU C O 1
ATOM 2672 N N . HIS C 1 43 ? 14.601 -4.304 24.447 1.00 24.17 43 HIS C N 1
ATOM 2673 C CA . HIS C 1 43 ? 14.103 -3.016 24.882 1.00 26.81 43 HIS C CA 1
ATOM 2674 C C . HIS C 1 43 ? 14.560 -1.876 23.946 1.00 25.18 43 HIS C C 1
ATOM 2675 O O . HIS C 1 43 ? 13.784 -0.975 23.642 1.00 26.22 43 HIS C O 1
ATOM 2682 N N . THR C 1 44 ? 15.792 -1.948 23.479 1.00 26.23 44 THR C N 1
ATOM 2683 C CA . THR C 1 44 ? 16.310 -0.887 22.581 1.00 29.29 44 THR C CA 1
ATOM 2684 C C . THR C 1 44 ? 15.768 -1.031 21.176 1.00 25.70 44 THR C C 1
ATOM 2685 O O . THR C 1 44 ? 15.472 -0.022 20.555 1.00 25.27 44 THR C O 1
ATOM 2689 N N . VAL C 1 45 ? 15.572 -2.266 20.699 1.00 23.67 45 VAL C N 1
ATOM 2690 C CA . VAL C 1 45 ? 14.896 -2.493 19.433 1.00 21.98 45 VAL C CA 1
ATOM 2691 C C . VAL C 1 45 ? 13.497 -1.904 19.538 1.00 23.81 45 VAL C C 1
ATOM 2692 O O . VAL C 1 45 ? 13.058 -1.152 18.670 1.00 23.25 45 VAL C O 1
ATOM 2696 N N . ALA C 1 46 ? 12.794 -2.191 20.622 1.00 20.79 46 ALA C N 1
ATOM 2697 C CA . ALA C 1 46 ? 11.434 -1.736 20.758 1.00 22.34 46 ALA C CA 1
ATOM 2698 C C . ALA C 1 46 ? 11.359 -0.213 20.854 1.00 22.41 46 ALA C C 1
ATOM 2699 O O . ALA C 1 46 ? 10.491 0.418 20.235 1.00 21.19 46 ALA C O 1
ATOM 2701 N N . ASP C 1 47 ? 12.270 0.387 21.626 1.00 23.39 47 ASP C N 1
ATOM 2702 C CA . ASP C 1 47 ? 12.366 1.847 21.684 1.00 25.56 47 ASP C CA 1
ATOM 2703 C C . ASP C 1 47 ? 12.686 2.506 20.343 1.00 21.28 47 ASP C C 1
ATOM 2704 O O . ASP C 1 47 ? 12.168 3.582 20.033 1.00 21.78 47 ASP C O 1
ATOM 2709 N N . ALA C 1 48 ? 13.592 1.903 19.593 1.00 19.02 48 ALA C N 1
ATOM 2710 C CA . ALA C 1 48 ? 13.899 2.393 18.238 1.00 19.22 48 ALA C CA 1
ATOM 2711 C C . ALA C 1 48 ? 12.637 2.389 17.372 1.00 20.49 48 ALA C C 1
ATOM 2712 O O . ALA C 1 48 ? 12.340 3.371 16.664 1.00 19.17 48 ALA C O 1
ATOM 2714 N N . CYS C 1 49 ? 11.882 1.280 17.414 1.00 19.56 49 CYS C N 1
ATOM 2715 C CA . CYS C 1 49 ? 10.649 1.196 16.614 1.00 21.45 49 CYS C CA 1
ATOM 2716 C C . CYS C 1 49 ? 9.613 2.229 17.032 1.00 21.86 49 CYS C C 1
ATOM 2717 O O . CYS C 1 49 ? 9.061 2.934 16.171 1.00 22.85 49 CYS C O 1
ATOM 2720 N N . LEU C 1 50 ? 9.363 2.338 18.344 1.00 21.46 50 LEU C N 1
ATOM 2721 C CA . LEU C 1 50 ? 8.437 3.315 18.823 1.00 20.25 50 LEU C CA 1
ATOM 2722 C C . LEU C 1 50 ? 8.885 4.738 18.471 1.00 21.09 50 LEU C C 1
ATOM 2723 O O . LEU C 1 50 ? 8.055 5.566 18.147 1.00 20.39 50 LEU C O 1
ATOM 2728 N N . GLY C 1 51 ? 10.177 4.988 18.571 1.00 21.43 51 GLY C N 1
ATOM 2729 C CA . GLY C 1 51 ? 10.776 6.287 18.229 1.00 22.16 51 GLY C CA 1
ATOM 2730 C C . GLY C 1 51 ? 10.536 6.689 16.787 1.00 22.68 51 GLY C C 1
ATOM 2731 O O . GLY C 1 51 ? 10.200 7.842 16.500 1.00 20.75 51 GLY C O 1
ATOM 2732 N N . ALA C 1 52 ? 10.643 5.705 15.906 1.00 20.86 52 ALA C N 1
ATOM 2733 C CA . ALA C 1 52 ? 10.495 5.905 14.493 1.00 22.43 52 ALA C CA 1
ATOM 2734 C C . ALA C 1 52 ? 9.131 6.333 14.085 1.00 24.35 52 ALA C C 1
ATOM 2735 O O . ALA C 1 52 ? 9.041 7.047 13.108 1.00 22.13 52 ALA C O 1
ATOM 2737 N N . VAL C 1 53 ? 8.091 5.927 14.834 1.00 23.49 53 VAL C N 1
ATOM 2738 C CA . VAL C 1 53 ? 6.707 6.341 14.541 1.00 22.43 53 VAL C CA 1
ATOM 2739 C C . VAL C 1 53 ? 6.132 7.436 15.461 1.00 23.99 53 VAL C C 1
ATOM 2740 O O . VAL C 1 53 ? 4.936 7.699 15.420 1.00 25.38 53 VAL C O 1
ATOM 2744 N N . GLY C 1 54 ? 6.975 8.032 16.307 1.00 24.00 54 GLY C N 1
ATOM 2745 C CA . GLY C 1 54 ? 6.573 9.094 17.185 1.00 25.25 54 GLY C CA 1
ATOM 2746 C C . GLY C 1 54 ? 5.663 8.659 18.338 1.00 29.46 54 GLY C C 1
ATOM 2747 O O . GLY C 1 54 ? 4.797 9.419 18.726 1.00 26.46 54 GLY C O 1
ATOM 2748 N N . GLU C 1 55 ? 5.862 7.448 18.874 1.00 26.94 55 GLU C N 1
ATOM 2749 C CA . GLU C 1 55 ? 4.976 6.884 19.904 1.00 28.53 55 GLU C CA 1
ATOM 2750 C C . GLU C 1 55 ? 5.681 6.670 21.253 1.00 30.31 55 GLU C C 1
ATOM 2751 O O . GLU C 1 55 ? 5.316 5.792 22.039 1.00 29.77 55 GLU C O 1
ATOM 2757 N N . GLY C 1 56 ? 6.727 7.462 21.495 1.00 30.01 56 GLY C N 1
ATOM 2758 C CA . GLY C 1 56 ? 7.342 7.570 22.799 1.00 32.88 56 GLY C CA 1
ATOM 2759 C C . GLY C 1 56 ? 8.427 6.549 23.046 1.00 30.31 56 GLY C C 1
ATOM 2760 O O . GLY C 1 56 ? 9.422 6.488 22.312 1.00 31.91 56 GLY C O 1
ATOM 2761 N N . ASP C 1 57 ? 8.244 5.778 24.110 1.00 29.71 57 ASP C N 1
ATOM 2762 C CA . ASP C 1 57 ? 9.115 4.676 24.479 1.00 32.52 57 ASP C CA 1
ATOM 2763 C C . ASP C 1 57 ? 8.354 3.605 25.272 1.00 33.26 57 ASP C C 1
ATOM 2764 O O . ASP C 1 57 ? 7.148 3.782 25.571 1.00 30.93 57 ASP C O 1
ATOM 2769 N N . ILE C 1 58 ? 9.056 2.512 25.581 1.00 33.51 58 ILE C N 1
ATOM 2770 C CA . ILE C 1 58 ? 8.440 1.402 26.280 1.00 41.90 58 ILE C CA 1
ATOM 2771 C C . ILE C 1 58 ? 7.895 1.816 27.656 1.00 43.72 58 ILE C C 1
ATOM 2772 O O . ILE C 1 58 ? 6.824 1.374 28.012 1.00 44.95 58 ILE C O 1
ATOM 2777 N N . GLY C 1 59 ? 8.608 2.693 28.371 1.00 44.15 59 GLY C N 1
ATOM 2778 C CA . GLY C 1 59 ? 8.113 3.338 29.593 1.00 47.40 59 GLY C CA 1
ATOM 2779 C C . GLY C 1 59 ? 6.704 3.911 29.517 1.00 47.22 59 GLY C C 1
ATOM 2780 O O . GLY C 1 59 ? 5.948 3.821 30.483 1.00 50.27 59 GLY C O 1
ATOM 2781 N N . LYS C 1 60 ? 6.347 4.492 28.375 1.00 46.23 60 LYS C N 1
ATOM 2782 C CA . LYS C 1 60 ? 5.015 5.049 28.181 1.00 46.56 60 LYS C CA 1
ATOM 2783 C C . LYS C 1 60 ? 4.002 3.929 28.074 1.00 48.82 60 LYS C C 1
ATOM 2784 O O . LYS C 1 60 ? 2.949 3.995 28.697 1.00 51.49 60 LYS C O 1
ATOM 2790 N N . HIS C 1 61 ? 4.328 2.905 27.284 1.00 43.29 61 HIS C N 1
ATOM 2791 C CA . HIS C 1 61 ? 3.401 1.815 27.011 1.00 45.87 61 HIS C CA 1
ATOM 2792 C C . HIS C 1 61 ? 3.384 0.713 28.115 1.00 45.37 61 HIS C C 1
ATOM 2793 O O . HIS C 1 61 ? 2.325 0.159 28.398 1.00 42.44 61 HIS C O 1
ATOM 2800 N N . PHE C 1 62 ? 4.539 0.432 28.732 1.00 43.58 62 PHE C N 1
ATOM 2801 C CA . PHE C 1 62 ? 4.699 -0.621 29.724 1.00 44.93 62 PHE C CA 1
ATOM 2802 C C . PHE C 1 62 ? 5.476 -0.095 30.931 1.00 46.15 62 PHE C C 1
ATOM 2803 O O . PHE C 1 62 ? 6.633 -0.469 31.135 1.00 46.66 62 PHE C O 1
ATOM 2811 N N . PRO C 1 63 ? 4.843 0.775 31.734 1.00 45.26 63 PRO C N 1
ATOM 2812 C CA . PRO C 1 63 ? 5.560 1.407 32.861 1.00 51.42 63 PRO C CA 1
ATOM 2813 C C . PRO C 1 63 ? 6.009 0.446 34.004 1.00 50.75 63 PRO C C 1
ATOM 2814 O O . PRO C 1 63 ? 5.421 -0.623 34.200 1.00 45.73 63 PRO C O 1
ATOM 2818 N N . ASP C 1 64 ? 7.068 0.828 34.714 1.00 58.65 64 ASP C N 1
ATOM 2819 C CA . ASP C 1 64 ? 7.590 0.031 35.840 1.00 68.88 64 ASP C CA 1
ATOM 2820 C C . ASP C 1 64 ? 6.575 -0.057 36.997 1.00 68.46 64 ASP C C 1
ATOM 2821 O O . ASP C 1 64 ? 6.520 -1.054 37.714 1.00 69.79 64 ASP C O 1
ATOM 2826 N N . THR C 1 65 ? 5.771 0.988 37.150 1.00 73.27 65 THR C N 1
ATOM 2827 C CA . THR C 1 65 ? 4.728 1.051 38.184 1.00 79.26 65 THR C CA 1
ATOM 2828 C C . THR C 1 65 ? 3.604 0.032 37.996 1.00 78.46 65 THR C C 1
ATOM 2829 O O . THR C 1 65 ? 3.250 -0.686 38.928 1.00 82.60 65 THR C O 1
ATOM 2833 N N . ASP C 1 66 ? 3.026 0.008 36.800 1.00 77.31 66 ASP C N 1
ATOM 2834 C CA . ASP C 1 66 ? 1.942 -0.918 36.496 1.00 79.95 66 ASP C CA 1
ATOM 2835 C C . ASP C 1 66 ? 2.445 -2.342 36.738 1.00 76.97 66 ASP C C 1
ATOM 2836 O O . ASP C 1 66 ? 3.341 -2.806 36.036 1.00 71.18 66 ASP C O 1
ATOM 2841 N N . PRO C 1 67 ? 1.856 -3.033 37.733 1.00 75.31 67 PRO C N 1
ATOM 2842 C CA . PRO C 1 67 ? 2.360 -4.316 38.179 1.00 70.86 67 PRO C CA 1
ATOM 2843 C C . PRO C 1 67 ? 2.155 -5.477 37.198 1.00 66.74 67 PRO C C 1
ATOM 2844 O O . PRO C 1 67 ? 2.785 -6.519 37.395 1.00 58.38 67 PRO C O 1
ATOM 2848 N N . GLU C 1 68 ? 1.297 -5.312 36.180 1.00 68.11 68 GLU C N 1
ATOM 2849 C CA . GLU C 1 68 ? 0.974 -6.397 35.223 1.00 74.36 68 GLU C CA 1
ATOM 2850 C C . GLU C 1 68 ? 2.110 -6.758 34.246 1.00 69.95 68 GLU C C 1
ATOM 2851 O O . GLU C 1 68 ? 2.082 -7.827 33.638 1.00 67.86 68 GLU C O 1
ATOM 2857 N N . PHE C 1 69 ? 3.100 -5.877 34.109 1.00 64.69 69 PHE C N 1
ATOM 2858 C CA . PHE C 1 69 ? 4.263 -6.129 33.251 1.00 62.25 69 PHE C CA 1
ATOM 2859 C C . PHE C 1 69 ? 5.435 -6.729 34.002 1.00 58.10 69 PHE C C 1
ATOM 2860 O O . PHE C 1 69 ? 6.472 -6.953 33.389 1.00 52.86 69 PHE C O 1
ATOM 2868 N N . LYS C 1 70 ? 5.259 -7.017 35.305 1.00 54.62 70 LYS C N 1
ATOM 2869 C CA . LYS C 1 70 ? 6.263 -7.721 36.119 1.00 53.43 70 LYS C CA 1
ATOM 2870 C C . LYS C 1 70 ? 6.685 -9.006 35.425 1.00 50.16 70 LYS C C 1
ATOM 2871 O O . LYS C 1 70 ? 5.836 -9.776 34.990 1.00 53.61 70 LYS C O 1
ATOM 2877 N N . ASP C 1 71 ? 7.993 -9.209 35.279 1.00 50.92 71 ASP C N 1
ATOM 2878 C CA . ASP C 1 71 ? 8.563 -10.346 34.526 1.00 49.47 71 ASP C CA 1
ATOM 2879 C C . ASP C 1 71 ? 7.981 -10.553 33.097 1.00 46.21 71 ASP C C 1
ATOM 2880 O O . ASP C 1 71 ? 7.956 -11.677 32.580 1.00 47.23 71 ASP C O 1
ATOM 2885 N N . ALA C 1 72 ? 7.529 -9.491 32.441 1.00 41.03 72 ALA C N 1
ATOM 2886 C CA . ALA C 1 72 ? 6.962 -9.653 31.115 1.00 37.97 72 ALA C CA 1
ATOM 2887 C C . ALA C 1 72 ? 8.038 -10.133 30.142 1.00 37.98 72 ALA C C 1
ATOM 2888 O O . ALA C 1 72 ? 9.236 -9.894 30.333 1.00 40.34 72 ALA C O 1
ATOM 2890 N N . ASP C 1 73 ? 7.591 -10.881 29.141 1.00 40.35 73 ASP C N 1
ATOM 2891 C CA . ASP C 1 73 ? 8.440 -11.356 28.061 1.00 39.78 73 ASP C CA 1
ATOM 2892 C C . ASP C 1 73 ? 8.687 -10.173 27.087 1.00 34.69 73 ASP C C 1
ATOM 2893 O O . ASP C 1 73 ? 7.760 -9.722 26.457 1.00 34.03 73 ASP C O 1
ATOM 2898 N N . SER C 1 74 ? 9.926 -9.697 26.993 1.00 33.08 74 SER C N 1
ATOM 2899 C CA . SER C 1 74 ? 10.288 -8.551 26.105 1.00 33.70 74 SER C CA 1
ATOM 2900 C C . SER C 1 74 ? 10.048 -8.827 24.607 1.00 31.41 74 SER C C 1
ATOM 2901 O O . SER C 1 74 ? 9.902 -7.888 23.819 1.00 30.07 74 SER C O 1
ATOM 2904 N N . PHE C 1 75 ? 10.022 -10.106 24.209 1.00 30.75 75 PHE C N 1
ATOM 2905 C CA . PHE C 1 75 ? 9.645 -10.472 22.842 1.00 32.50 75 PHE C CA 1
ATOM 2906 C C . PHE C 1 75 ? 8.186 -10.184 22.589 1.00 34.53 75 PHE C C 1
ATOM 2907 O O . PHE C 1 75 ? 7.800 -9.809 21.479 1.00 30.84 75 PHE C O 1
ATOM 2915 N N . LYS C 1 76 ? 7.374 -10.393 23.617 1.00 33.68 76 LYS C N 1
ATOM 2916 C CA . LYS C 1 76 ? 5.972 -10.138 23.502 1.00 36.02 76 LYS C CA 1
ATOM 2917 C C . LYS C 1 76 ? 5.742 -8.655 23.473 1.00 31.96 76 LYS C C 1
ATOM 2918 O O . LYS C 1 76 ? 4.921 -8.204 22.726 1.00 29.91 76 LYS C O 1
ATOM 2924 N N . LEU C 1 77 ? 6.469 -7.909 24.300 1.00 33.95 77 LEU C N 1
ATOM 2925 C CA . LEU C 1 77 ? 6.421 -6.435 24.263 1.00 31.67 77 LEU C CA 1
ATOM 2926 C C . LEU C 1 77 ? 6.845 -5.937 22.877 1.00 26.77 77 LEU C C 1
ATOM 2927 O O . LEU C 1 77 ? 6.214 -5.036 22.346 1.00 28.33 77 LEU C O 1
ATOM 2932 N N . LEU C 1 78 ? 7.892 -6.515 22.297 1.00 26.13 78 LEU C N 1
ATOM 2933 C CA . LEU C 1 78 ? 8.304 -6.106 20.922 1.00 26.51 78 LEU C CA 1
ATOM 2934 C C . LEU C 1 78 ? 7.229 -6.344 19.867 1.00 27.00 78 LEU C C 1
ATOM 2935 O O . LEU C 1 78 ? 6.984 -5.520 18.982 1.00 26.30 78 LEU C O 1
ATOM 2940 N N . GLN C 1 79 ? 6.535 -7.472 19.968 1.00 28.99 79 GLN C N 1
ATOM 2941 C CA . GLN C 1 79 ? 5.448 -7.745 19.055 1.00 26.16 79 GLN C CA 1
ATOM 2942 C C . GLN C 1 79 ? 4.325 -6.760 19.193 1.00 25.57 79 GLN C C 1
ATOM 2943 O O . GLN C 1 79 ? 3.728 -6.417 18.201 1.00 25.12 79 GLN C O 1
ATOM 2949 N N . HIS C 1 80 ? 3.985 -6.356 20.415 1.00 25.73 80 HIS C N 1
ATOM 2950 C CA . HIS C 1 80 ? 2.962 -5.314 20.630 1.00 26.98 80 HIS C CA 1
ATOM 2951 C C . HIS C 1 80 ? 3.419 -3.985 19.982 1.00 24.96 80 HIS C C 1
ATOM 2952 O O . HIS C 1 80 ? 2.661 -3.362 19.303 1.00 27.98 80 HIS C O 1
ATOM 2959 N N . VAL C 1 81 ? 4.661 -3.605 20.187 1.00 25.26 81 VAL C N 1
ATOM 2960 C CA . VAL C 1 81 ? 5.244 -2.410 19.516 1.00 23.75 81 VAL C CA 1
ATOM 2961 C C . VAL C 1 81 ? 5.211 -2.545 17.998 1.00 23.03 81 VAL C C 1
ATOM 2962 O O . VAL C 1 81 ? 4.829 -1.619 17.293 1.00 25.45 81 VAL C O 1
ATOM 2966 N N . TRP C 1 82 ? 5.584 -3.690 17.471 1.00 22.74 82 TRP C N 1
ATOM 2967 C CA . TRP C 1 82 ? 5.492 -3.880 16.044 1.00 22.91 82 TRP C CA 1
ATOM 2968 C C . TRP C 1 82 ? 4.057 -3.697 15.525 1.00 26.26 82 TRP C C 1
ATOM 2969 O O . TRP C 1 82 ? 3.864 -3.185 14.404 1.00 24.59 82 TRP C O 1
ATOM 2980 N N . GLY C 1 83 ? 3.059 -4.081 16.329 1.00 25.11 83 GLY C N 1
ATOM 2981 C CA . GLY C 1 83 ? 1.672 -3.842 15.981 1.00 25.72 83 GLY C CA 1
ATOM 2982 C C . GLY C 1 83 ? 1.346 -2.373 15.799 1.00 24.59 83 GLY C C 1
ATOM 2983 O O . GLY C 1 83 ? 0.581 -1.978 14.917 1.00 27.60 83 GLY C O 1
ATOM 2984 N N . ILE C 1 84 ? 1.947 -1.549 16.616 1.00 23.40 84 ILE C N 1
ATOM 2985 C CA . ILE C 1 84 ? 1.791 -0.097 16.489 1.00 25.21 84 ILE C CA 1
ATOM 2986 C C . ILE C 1 84 ? 2.388 0.432 15.195 1.00 24.15 84 ILE C C 1
ATOM 2987 O O . ILE C 1 84 ? 1.771 1.298 14.555 1.00 24.16 84 ILE C O 1
ATOM 2992 N N . VAL C 1 85 ? 3.582 -0.060 14.836 1.00 22.59 85 VAL C N 1
ATOM 2993 C CA . VAL C 1 85 ? 4.286 0.337 13.619 1.00 23.53 85 VAL C CA 1
ATOM 2994 C C . VAL C 1 85 ? 3.469 -0.070 12.380 1.00 23.51 85 VAL C C 1
ATOM 2995 O O . VAL C 1 85 ? 3.265 0.706 11.440 1.00 23.79 85 VAL C O 1
ATOM 2999 N N . LYS C 1 86 ? 2.946 -1.282 12.394 1.00 25.82 86 LYS C N 1
ATOM 3000 C CA . LYS C 1 86 ? 2.107 -1.723 11.284 1.00 26.88 86 LYS C CA 1
ATOM 3001 C C . LYS C 1 86 ? 0.849 -0.915 11.146 1.00 27.43 86 LYS C C 1
ATOM 3002 O O . LYS C 1 86 ? 0.503 -0.546 10.049 1.00 25.98 86 LYS C O 1
ATOM 3008 N N . GLN C 1 87 ? 0.178 -0.603 12.247 1.00 28.24 87 GLN C N 1
ATOM 3009 C CA . GLN C 1 87 ? -1.008 0.237 12.185 1.00 31.05 87 GLN C CA 1
ATOM 3010 C C . GLN C 1 87 ? -0.712 1.629 11.567 1.00 33.14 87 GLN C C 1
ATOM 3011 O O . GLN C 1 87 ? -1.600 2.236 10.968 1.00 31.80 87 GLN C O 1
ATOM 3017 N N . LYS C 1 88 ? 0.523 2.124 11.695 1.00 31.11 88 LYS C N 1
ATOM 3018 C CA . LYS C 1 88 ? 0.917 3.398 11.102 1.00 31.00 88 LYS C CA 1
ATOM 3019 C C . LYS C 1 88 ? 1.237 3.284 9.628 1.00 31.88 88 LYS C C 1
ATOM 3020 O O . LYS C 1 88 ? 1.401 4.299 8.966 1.00 32.10 88 LYS C O 1
ATOM 3026 N N . GLY C 1 89 ? 1.356 2.061 9.111 1.00 28.32 89 GLY C N 1
ATOM 3027 C CA . GLY C 1 89 ? 1.555 1.849 7.679 1.00 28.35 89 GLY C CA 1
ATOM 3028 C C . GLY C 1 89 ? 2.953 1.421 7.275 1.00 26.40 89 GLY C C 1
ATOM 3029 O O . GLY C 1 89 ? 3.270 1.392 6.092 1.00 28.79 89 GLY C O 1
ATOM 3030 N N . TYR C 1 90 ? 3.774 1.046 8.240 1.00 21.59 90 TYR C N 1
ATOM 3031 C CA . TYR C 1 90 ? 5.170 0.840 8.000 1.00 21.60 90 TYR C CA 1
ATOM 3032 C C . TYR C 1 90 ? 5.540 -0.623 8.123 1.00 22.08 90 TYR C C 1
ATOM 3033 O O . TYR C 1 90 ? 4.875 -1.385 8.841 1.00 22.00 90 TYR C O 1
ATOM 3042 N N . VAL C 1 91 ? 6.611 -0.999 7.404 1.00 21.29 91 VAL C N 1
ATOM 3043 C CA . VAL C 1 91 ? 7.309 -2.272 7.589 1.00 21.71 91 VAL C CA 1
ATOM 3044 C C . VAL C 1 91 ? 8.796 -2.005 7.817 1.00 21.49 91 VAL C C 1
ATOM 3045 O O . VAL C 1 91 ? 9.265 -0.854 7.701 1.00 19.65 91 VAL C O 1
ATOM 3049 N N . LEU C 1 92 ? 9.558 -3.055 8.105 1.00 22.03 92 LEU C N 1
ATOM 3050 C CA . LEU C 1 92 ? 10.994 -2.902 8.338 1.00 22.42 92 LEU C CA 1
ATOM 3051 C C . LEU C 1 92 ? 11.739 -2.605 7.040 1.00 23.27 92 LEU C C 1
ATOM 3052 O O . LEU C 1 92 ? 11.533 -3.262 6.029 1.00 21.58 92 LEU C O 1
ATOM 3057 N N . GLY C 1 93 ? 12.582 -1.582 7.063 1.00 21.72 93 GLY C N 1
ATOM 3058 C CA . GLY C 1 93 ? 13.646 -1.464 6.044 1.00 22.89 93 GLY C CA 1
ATOM 3059 C C . GLY C 1 93 ? 14.797 -2.337 6.506 1.00 22.71 93 GLY C C 1
ATOM 3060 O O . GLY C 1 93 ? 15.055 -3.442 5.961 1.00 23.24 93 GLY C O 1
ATOM 3061 N N . ASN C 1 94 ? 15.494 -1.852 7.529 1.00 19.86 94 ASN C N 1
ATOM 3062 C CA . ASN C 1 94 ? 16.547 -2.642 8.177 1.00 19.35 94 ASN C CA 1
ATOM 3063 C C . ASN C 1 94 ? 16.817 -2.141 9.565 1.00 19.46 94 ASN C C 1
ATOM 3064 O O . ASN C 1 94 ? 16.439 -0.997 9.885 1.00 18.11 94 ASN C O 1
ATOM 3069 N N . ILE C 1 95 ? 17.489 -2.967 10.354 1.00 19.64 95 ILE C N 1
ATOM 3070 C CA . ILE C 1 95 ? 17.906 -2.619 11.724 1.00 20.96 95 ILE C CA 1
ATOM 3071 C C . ILE C 1 95 ? 19.362 -3.030 11.999 1.00 21.93 95 ILE C C 1
ATOM 3072 O O . ILE C 1 95 ? 19.847 -4.073 11.518 1.00 21.86 95 ILE C O 1
ATOM 3077 N N . ASP C 1 96 ? 20.118 -2.139 12.650 1.00 21.05 96 ASP C N 1
ATOM 3078 C CA . ASP C 1 96 ? 21.495 -2.444 13.034 1.00 21.21 96 ASP C CA 1
ATOM 3079 C C . ASP C 1 96 ? 21.575 -2.195 14.540 1.00 24.65 96 ASP C C 1
ATOM 3080 O O . ASP C 1 96 ? 21.157 -1.117 15.004 1.00 22.43 96 ASP C O 1
ATOM 3085 N N . CYS C 1 97 ? 22.078 -3.197 15.266 1.00 23.20 97 CYS C N 1
ATOM 3086 C CA . CYS C 1 97 ? 22.052 -3.230 16.731 1.00 26.70 97 CYS C CA 1
ATOM 3087 C C . CYS C 1 97 ? 23.425 -3.614 17.252 1.00 28.22 97 CYS C C 1
ATOM 3088 O O . CYS C 1 97 ? 24.117 -4.480 16.650 1.00 27.24 97 CYS C O 1
ATOM 3091 N N . THR C 1 98 ? 23.789 -3.027 18.386 1.00 27.37 98 THR C N 1
ATOM 3092 C CA . THR C 1 98 ? 25.056 -3.303 19.042 1.00 29.80 98 THR C CA 1
ATOM 3093 C C . THR C 1 98 ? 24.833 -3.643 20.524 1.00 29.86 98 THR C C 1
ATOM 3094 O O . THR C 1 98 ? 24.085 -2.932 21.216 1.00 27.05 98 THR C O 1
ATOM 3098 N N . ILE C 1 99 ? 25.451 -4.742 20.987 1.00 29.81 99 ILE C N 1
ATOM 3099 C CA . ILE C 1 99 ? 25.442 -5.115 22.411 1.00 32.02 99 ILE C CA 1
ATOM 3100 C C . ILE C 1 99 ? 26.778 -4.693 23.000 1.00 32.28 99 ILE C C 1
ATOM 3101 O O . ILE C 1 99 ? 27.831 -4.971 22.398 1.00 35.11 99 ILE C O 1
ATOM 3106 N N . ILE C 1 100 ? 26.743 -4.034 24.161 1.00 32.74 100 ILE C N 1
ATOM 3107 C CA . ILE C 1 100 ? 27.964 -3.527 24.782 1.00 36.30 100 ILE C CA 1
ATOM 3108 C C . ILE C 1 100 ? 28.102 -4.172 26.165 1.00 37.78 100 ILE C C 1
ATOM 3109 O O . ILE C 1 100 ? 27.357 -3.838 27.116 1.00 32.63 100 ILE C O 1
ATOM 3114 N N . ALA C 1 101 ? 29.069 -5.086 26.251 1.00 39.83 101 ALA C N 1
ATOM 3115 C CA . ALA C 1 101 ? 29.153 -6.057 27.346 1.00 43.56 101 ALA C CA 1
ATOM 3116 C C . ALA C 1 101 ? 30.573 -6.600 27.489 1.00 48.30 101 ALA C C 1
ATOM 3117 O O . ALA C 1 101 ? 31.165 -7.071 26.498 1.00 44.49 101 ALA C O 1
ATOM 3119 N N . GLN C 1 102 ? 31.133 -6.560 28.698 1.00 51.17 102 GLN C N 1
ATOM 3120 C CA . GLN C 1 102 ? 32.451 -7.178 28.872 1.00 57.72 102 GLN C CA 1
ATOM 3121 C C . GLN C 1 102 ? 32.299 -8.672 28.930 1.00 55.66 102 GLN C C 1
ATOM 3122 O O . GLN C 1 102 ? 33.041 -9.379 28.257 1.00 60.12 102 GLN C O 1
ATOM 3128 N N . LYS C 1 103 ? 31.346 -9.152 29.723 1.00 63.81 103 LYS C N 1
ATOM 3129 C CA . LYS C 1 103 ? 31.027 -10.590 29.776 1.00 65.77 103 LYS C CA 1
ATOM 3130 C C . LYS C 1 103 ? 29.509 -10.814 29.869 1.00 62.51 103 LYS C C 1
ATOM 3131 O O . LYS C 1 103 ? 28.792 -9.919 30.327 1.00 58.15 103 LYS C O 1
ATOM 3137 N N . PRO C 1 104 ? 29.001 -11.972 29.423 1.00 61.43 104 PRO C N 1
ATOM 3138 C CA . PRO C 1 104 ? 29.761 -13.025 28.736 1.00 59.31 104 PRO C CA 1
ATOM 3139 C C . PRO C 1 104 ? 30.035 -12.675 27.281 1.00 57.15 104 PRO C C 1
ATOM 3140 O O . PRO C 1 104 ? 29.663 -11.590 26.830 1.00 63.42 104 PRO C O 1
ATOM 3144 N N . LYS C 1 105 ? 30.692 -13.582 26.565 1.00 52.76 105 LYS C N 1
ATOM 3145 C CA . LYS C 1 105 ? 30.900 -13.435 25.133 1.00 55.05 105 LYS C CA 1
ATOM 3146 C C . LYS C 1 105 ? 29.598 -13.801 24.419 1.00 55.07 105 LYS C C 1
ATOM 3147 O O . LYS C 1 105 ? 29.001 -14.865 24.673 1.00 47.34 105 LYS C O 1
ATOM 3153 N N . MET C 1 106 ? 29.177 -12.922 23.508 1.00 52.48 106 MET C N 1
ATOM 3154 C CA . MET C 1 106 ? 27.858 -13.022 22.873 1.00 46.77 106 MET C CA 1
ATOM 3155 C C . MET C 1 106 ? 27.856 -13.791 21.572 1.00 43.28 106 MET C C 1
ATOM 3156 O O . MET C 1 106 ? 26.790 -14.196 21.093 1.00 38.83 106 MET C O 1
ATOM 3161 N N . LEU C 1 107 ? 29.044 -14.036 21.039 1.00 45.56 107 LEU C N 1
ATOM 3162 C CA . LEU C 1 107 ? 29.246 -14.427 19.639 1.00 49.11 107 LEU C CA 1
ATOM 3163 C C . LEU C 1 107 ? 28.596 -15.761 19.250 1.00 49.61 107 LEU C C 1
ATOM 3164 O O . LEU C 1 107 ? 28.074 -15.877 18.141 1.00 51.52 107 LEU C O 1
ATOM 3169 N N . PRO C 1 108 ? 28.573 -16.755 20.171 1.00 50.47 108 PRO C N 1
ATOM 3170 C CA . PRO C 1 108 ? 27.812 -17.987 19.879 1.00 51.65 108 PRO C CA 1
ATOM 3171 C C . PRO C 1 108 ? 26.283 -17.820 19.766 1.00 50.21 108 PRO C C 1
ATOM 3172 O O . PRO C 1 108 ? 25.630 -18.660 19.151 1.00 52.66 108 PRO C O 1
ATOM 3176 N N . TYR C 1 109 ? 25.728 -16.752 20.331 1.00 45.65 109 TYR C N 1
ATOM 3177 C CA . TYR C 1 109 ? 24.289 -16.508 20.300 1.00 45.17 109 TYR C CA 1
ATOM 3178 C C . TYR C 1 109 ? 23.802 -15.471 19.281 1.00 44.88 109 TYR C C 1
ATOM 3179 O O . TYR C 1 109 ? 22.601 -15.315 19.134 1.00 44.01 109 TYR C O 1
ATOM 3188 N N . ILE C 1 110 ? 24.712 -14.814 18.556 1.00 45.60 110 ILE C N 1
ATOM 3189 C CA . ILE C 1 110 ? 24.368 -13.675 17.663 1.00 45.11 110 ILE C CA 1
ATOM 3190 C C . ILE C 1 110 ? 23.365 -14.078 16.606 1.00 44.94 110 ILE C C 1
ATOM 3191 O O . ILE C 1 110 ? 22.310 -13.449 16.499 1.00 43.43 110 ILE C O 1
ATOM 3196 N N . GLU C 1 111 ? 23.663 -15.138 15.862 1.00 42.89 111 GLU C N 1
ATOM 3197 C CA . GLU C 1 111 ? 22.763 -15.559 14.784 1.00 42.52 111 GLU C CA 1
ATOM 3198 C C . GLU C 1 111 ? 21.355 -15.837 15.293 1.00 38.29 111 GLU C C 1
ATOM 3199 O O . GLU C 1 111 ? 20.387 -15.455 14.637 1.00 36.88 111 GLU C O 1
ATOM 3205 N N . ASP C 1 112 ? 21.232 -16.413 16.483 1.00 35.03 112 ASP C N 1
ATOM 3206 C CA . ASP C 1 112 ? 19.924 -16.676 17.038 1.00 35.49 112 ASP C CA 1
ATOM 3207 C C . ASP C 1 112 ? 19.141 -15.408 17.400 1.00 32.07 112 ASP C C 1
ATOM 3208 O O . ASP C 1 112 ? 17.924 -15.337 17.179 1.00 31.97 112 ASP C O 1
ATOM 3213 N N . MET C 1 113 ? 19.835 -14.433 17.983 1.00 29.78 113 MET C N 1
ATOM 3214 C CA . MET C 1 113 ? 19.222 -13.128 18.249 1.00 30.29 113 MET C CA 1
ATOM 3215 C C . MET C 1 113 ? 18.672 -12.495 16.974 1.00 25.72 113 MET C C 1
ATOM 3216 O O . MET C 1 113 ? 17.571 -11.937 16.993 1.00 28.92 113 MET C O 1
ATOM 3221 N N . ARG C 1 114 ? 19.423 -12.607 15.886 1.00 28.56 114 ARG C N 1
ATOM 3222 C CA . ARG C 1 114 ? 19.052 -12.010 14.609 1.00 29.77 114 ARG C CA 1
ATOM 3223 C C . ARG C 1 114 ? 17.811 -12.654 14.117 1.00 31.01 114 ARG C C 1
ATOM 3224 O O . ARG C 1 114 ? 16.893 -11.948 13.716 1.00 26.92 114 ARG C O 1
ATOM 3232 N N . LYS C 1 115 ? 17.761 -13.996 14.161 1.00 32.02 115 LYS C N 1
ATOM 3233 C CA . LYS C 1 115 ? 16.517 -14.734 13.833 1.00 34.51 115 LYS C CA 1
ATOM 3234 C C . LYS C 1 115 ? 15.339 -14.329 14.674 1.00 30.24 115 LYS C C 1
ATOM 3235 O O . LYS C 1 115 ? 14.246 -14.127 14.162 1.00 32.20 115 LYS C O 1
ATOM 3241 N N . ARG C 1 116 ? 15.555 -14.248 15.975 1.00 26.00 116 ARG C N 1
ATOM 3242 C CA . ARG C 1 116 ? 14.468 -13.899 16.863 1.00 27.92 116 ARG C CA 1
ATOM 3243 C C . ARG C 1 116 ? 13.973 -12.459 16.606 1.00 25.80 116 ARG C C 1
ATOM 3244 O O . ARG C 1 116 ? 12.763 -12.192 16.569 1.00 27.10 116 ARG C O 1
ATOM 3252 N N . ILE C 1 117 ? 14.892 -11.542 16.373 1.00 25.62 117 ILE C N 1
ATOM 3253 C CA . ILE C 1 117 ? 14.489 -10.132 16.093 1.00 24.57 117 ILE C CA 1
ATOM 3254 C C . ILE C 1 117 ? 13.763 -10.021 14.762 1.00 23.93 117 ILE C C 1
ATOM 3255 O O . ILE C 1 117 ? 12.734 -9.342 14.645 1.00 23.48 117 ILE C O 1
ATOM 3260 N N . ALA C 1 118 ? 14.285 -10.710 13.757 1.00 26.29 118 ALA C N 1
ATOM 3261 C CA . ALA C 1 118 ? 13.618 -10.804 12.450 1.00 27.83 118 ALA C CA 1
ATOM 3262 C C . ALA C 1 118 ? 12.194 -11.308 12.556 1.00 30.57 118 ALA C C 1
ATOM 3263 O O . ALA C 1 118 ? 11.256 -10.694 11.999 1.00 34.09 118 ALA C O 1
ATOM 3265 N N . GLU C 1 119 ? 12.008 -12.400 13.293 1.00 30.03 119 GLU C N 1
ATOM 3266 C CA . GLU C 1 119 ? 10.653 -12.886 13.592 1.00 30.20 119 GLU C CA 1
ATOM 3267 C C . GLU C 1 119 ? 9.772 -11.813 14.283 1.00 26.59 119 GLU C C 1
ATOM 3268 O O . GLU C 1 119 ? 8.619 -11.654 13.950 1.00 26.01 119 GLU C O 1
ATOM 3274 N N . GLY C 1 120 ? 10.316 -11.098 15.250 1.00 25.64 120 GLY C N 1
ATOM 3275 C CA . GLY C 1 120 ? 9.557 -10.065 15.962 1.00 26.65 120 GLY C CA 1
ATOM 3276 C C . GLY C 1 120 ? 9.200 -8.845 15.107 1.00 23.19 120 GLY C C 1
ATOM 3277 O O . GLY C 1 120 ? 8.215 -8.182 15.367 1.00 26.63 120 GLY C O 1
ATOM 3278 N N . LEU C 1 121 ? 10.024 -8.551 14.108 1.00 25.03 121 LEU C N 1
ATOM 3279 C CA . LEU C 1 121 ? 9.766 -7.425 13.153 1.00 24.65 121 LEU C CA 1
ATOM 3280 C C . LEU C 1 121 ? 9.153 -7.942 11.861 1.00 25.38 121 LEU C C 1
ATOM 3281 O O . LEU C 1 121 ? 8.961 -7.185 10.921 1.00 22.50 121 LEU C O 1
ATOM 3286 N N . GLU C 1 122 ? 8.810 -9.238 11.829 1.00 28.51 122 GLU C N 1
ATOM 3287 C CA . GLU C 1 122 ? 8.240 -9.893 10.633 1.00 28.79 122 GLU C CA 1
ATOM 3288 C C . GLU C 1 122 ? 9.047 -9.648 9.353 1.00 27.21 122 GLU C C 1
ATOM 3289 O O . GLU C 1 122 ? 8.549 -9.268 8.284 1.00 26.10 122 GLU C O 1
ATOM 3295 N N . ALA C 1 123 ? 10.326 -9.917 9.465 1.00 26.91 123 ALA C N 1
ATOM 3296 C CA . ALA C 1 123 ? 11.283 -9.518 8.462 1.00 26.37 123 ALA C CA 1
ATOM 3297 C C . ALA C 1 123 ? 12.191 -10.697 8.143 1.00 28.05 123 ALA C C 1
ATOM 3298 O O . ALA C 1 123 ? 12.205 -11.653 8.851 1.00 28.38 123 ALA C O 1
ATOM 3300 N N . ASP C 1 124 ? 12.941 -10.568 7.067 1.00 29.55 124 ASP C N 1
ATOM 3301 C CA . ASP C 1 124 ? 14.009 -11.462 6.717 1.00 31.52 124 ASP C CA 1
ATOM 3302 C C . ASP C 1 124 ? 15.274 -11.155 7.519 1.00 31.93 124 ASP C C 1
ATOM 3303 O O . ASP C 1 124 ? 15.640 -9.999 7.707 1.00 27.28 124 ASP C O 1
ATOM 3308 N N . VAL C 1 125 ? 15.990 -12.194 7.919 1.00 27.74 125 VAL C N 1
ATOM 3309 C CA . VAL C 1 125 ? 17.227 -12.037 8.683 1.00 32.90 125 VAL C CA 1
ATOM 3310 C C . VAL C 1 125 ? 18.328 -11.185 7.989 1.00 29.23 125 VAL C C 1
ATOM 3311 O O . VAL C 1 125 ? 19.141 -10.551 8.652 1.00 27.35 125 VAL C O 1
ATOM 3315 N N . SER C 1 126 ? 18.341 -11.130 6.667 1.00 26.11 126 SER C N 1
ATOM 3316 C CA . SER C 1 126 ? 19.171 -10.174 5.976 1.00 26.12 126 SER C CA 1
ATOM 3317 C C . SER C 1 126 ? 18.854 -8.678 6.301 1.00 23.69 126 SER C C 1
ATOM 3318 O O . SER C 1 126 ? 19.632 -7.802 5.971 1.00 25.92 126 SER C O 1
ATOM 3321 N N . GLN C 1 127 ? 17.706 -8.412 6.899 1.00 25.00 127 GLN C N 1
ATOM 3322 C CA . GLN C 1 127 ? 17.322 -7.057 7.341 1.00 25.04 127 GLN C CA 1
ATOM 3323 C C . GLN C 1 127 ? 17.784 -6.655 8.753 1.00 25.86 127 GLN C C 1
ATOM 3324 O O . GLN C 1 127 ? 17.534 -5.526 9.174 1.00 22.64 127 GLN C O 1
ATOM 3330 N N . VAL C 1 128 ? 18.424 -7.570 9.486 1.00 25.37 128 VAL C N 1
ATOM 3331 C CA . VAL C 1 128 ? 18.689 -7.392 10.935 1.00 26.74 128 VAL C CA 1
ATOM 3332 C C . VAL C 1 128 ? 20.157 -7.656 11.137 1.00 27.58 128 VAL C C 1
ATOM 3333 O O . VAL C 1 128 ? 20.667 -8.691 10.705 1.00 29.24 128 VAL C O 1
ATOM 3337 N N . ASN C 1 129 ? 20.868 -6.710 11.723 1.00 23.27 129 ASN C N 1
ATOM 3338 C CA . ASN C 1 129 ? 22.244 -6.928 12.030 1.00 24.35 129 ASN C CA 1
ATOM 3339 C C . ASN C 1 129 ? 22.379 -6.778 13.526 1.00 25.17 129 ASN C C 1
ATOM 3340 O O . ASN C 1 129 ? 21.762 -5.899 14.131 1.00 25.26 129 ASN C O 1
ATOM 3345 N N . VAL C 1 130 ? 23.146 -7.672 14.142 1.00 23.86 130 VAL C N 1
ATOM 3346 C CA . VAL C 1 130 ? 23.437 -7.570 15.565 1.00 28.06 130 VAL C CA 1
ATOM 3347 C C . VAL C 1 130 ? 24.921 -7.795 15.689 1.00 30.66 130 VAL C C 1
ATOM 3348 O O . VAL C 1 130 ? 25.415 -8.749 15.099 1.00 32.07 130 VAL C O 1
ATOM 3352 N N . LYS C 1 131 ? 25.611 -6.926 16.422 1.00 29.16 131 LYS C N 1
ATOM 3353 C CA . LYS C 1 131 ? 27.013 -7.113 16.752 1.00 32.60 131 LYS C CA 1
ATOM 3354 C C . LYS C 1 131 ? 27.203 -6.877 18.246 1.00 33.39 131 LYS C C 1
ATOM 3355 O O . LYS C 1 131 ? 26.353 -6.297 18.903 1.00 32.59 131 LYS C O 1
ATOM 3361 N N . ALA C 1 132 ? 28.300 -7.384 18.781 1.00 34.17 132 ALA C N 1
ATOM 3362 C CA . ALA C 1 132 ? 28.605 -7.240 20.190 1.00 38.20 132 ALA C CA 1
ATOM 3363 C C . ALA C 1 132 ? 30.001 -6.689 20.226 1.00 40.67 132 ALA C C 1
ATOM 3364 O O . ALA C 1 132 ? 30.843 -7.136 19.454 1.00 40.29 132 ALA C O 1
ATOM 3366 N N . THR C 1 133 ? 30.230 -5.683 21.053 1.00 42.47 133 THR C N 1
ATOM 3367 C CA . THR C 1 133 ? 31.589 -5.197 21.262 1.00 48.52 133 THR C CA 1
ATOM 3368 C C . THR C 1 133 ? 31.793 -4.918 22.754 1.00 50.13 133 THR C C 1
ATOM 3369 O O . THR C 1 133 ? 30.839 -4.821 23.526 1.00 44.41 133 THR C O 1
ATOM 3373 N N . THR C 1 134 ? 33.046 -4.810 23.156 1.00 55.47 134 THR C N 1
ATOM 3374 C CA . THR C 1 134 ? 33.387 -4.416 24.534 1.00 61.31 134 THR C CA 1
ATOM 3375 C C . THR C 1 134 ? 33.834 -2.929 24.565 1.00 63.38 134 THR C C 1
ATOM 3376 O O . THR C 1 134 ? 34.123 -2.336 23.519 1.00 52.28 134 THR C O 1
ATOM 3380 N N . THR C 1 135 ? 33.919 -2.345 25.760 1.00 65.23 135 THR C N 1
ATOM 3381 C CA . THR C 1 135 ? 34.585 -1.047 25.932 1.00 67.34 135 THR C CA 1
ATOM 3382 C C . THR C 1 135 ? 36.065 -1.226 26.368 1.00 73.72 135 THR C C 1
ATOM 3383 O O . THR C 1 135 ? 36.643 -0.303 26.954 1.00 72.84 135 THR C O 1
ATOM 3387 N N . GLU C 1 136 ? 36.671 -2.390 26.077 1.00 73.86 136 GLU C N 1
ATOM 3388 C CA . GLU C 1 136 ? 38.055 -2.712 26.478 1.00 78.62 136 GLU C CA 1
ATOM 3389 C C . GLU C 1 136 ? 38.293 -2.460 27.984 1.00 79.21 136 GLU C C 1
ATOM 3390 O O . GLU C 1 136 ? 39.251 -1.762 28.371 1.00 82.91 136 GLU C O 1
ATOM 3396 N N . LYS C 1 137 ? 37.391 -3.003 28.809 1.00 68.88 137 LYS C N 1
ATOM 3397 C CA . LYS C 1 137 ? 37.446 -2.888 30.276 1.00 71.28 137 LYS C CA 1
ATOM 3398 C C . LYS C 1 137 ? 37.118 -1.507 30.829 1.00 68.95 137 LYS C C 1
ATOM 3399 O O . LYS C 1 137 ? 37.207 -1.313 32.046 1.00 66.85 137 LYS C O 1
ATOM 3405 N N . LEU C 1 138 ? 36.706 -0.566 29.974 1.00 66.61 138 LEU C N 1
ATOM 3406 C CA . LEU C 1 138 ? 36.504 0.823 30.384 1.00 64.51 138 LEU C CA 1
ATOM 3407 C C . LEU C 1 138 ? 35.036 1.058 30.694 1.00 62.27 138 LEU C C 1
ATOM 3408 O O . LEU C 1 138 ? 34.181 0.641 29.922 1.00 65.92 138 LEU C O 1
ATOM 3413 N N . GLY C 1 139 ? 34.747 1.717 31.816 1.00 55.29 139 GLY C N 1
ATOM 3414 C CA . GLY C 1 139 ? 33.382 2.187 32.129 1.00 59.56 139 GLY C CA 1
ATOM 3415 C C . GLY C 1 139 ? 32.499 1.172 32.845 1.00 61.14 139 GLY C C 1
ATOM 3416 O O . GLY C 1 139 ? 32.982 0.100 33.253 1.00 60.34 139 GLY C O 1
ATOM 3417 N N . PHE C 1 140 ? 31.208 1.503 32.999 1.00 65.25 140 PHE C N 1
ATOM 3418 C CA . PHE C 1 140 ? 30.256 0.626 33.742 1.00 67.84 140 PHE C CA 1
ATOM 3419 C C . PHE C 1 140 ? 30.068 -0.766 33.122 1.00 63.80 140 PHE C C 1
ATOM 3420 O O . PHE C 1 140 ? 29.996 -1.764 33.851 1.00 57.19 140 PHE C O 1
ATOM 3428 N N . THR C 1 141 ? 30.039 -0.839 31.790 1.00 58.60 141 THR C N 1
ATOM 3429 C CA . THR C 1 141 ? 30.009 -2.139 31.092 1.00 57.72 141 THR C CA 1
ATOM 3430 C C . THR C 1 141 ? 31.383 -2.831 31.055 1.00 58.74 141 THR C C 1
ATOM 3431 O O . THR C 1 141 ? 31.461 -4.079 31.088 1.00 52.32 141 THR C O 1
ATOM 3435 N N . GLY C 1 142 ? 32.450 -2.032 30.939 1.00 56.69 142 GLY C N 1
ATOM 3436 C CA . GLY C 1 142 ? 33.817 -2.554 30.965 1.00 59.32 142 GLY C CA 1
ATOM 3437 C C . GLY C 1 142 ? 34.183 -3.341 32.222 1.00 59.20 142 GLY C C 1
ATOM 3438 O O . GLY C 1 142 ? 34.990 -4.276 32.153 1.00 60.50 142 GLY C O 1
ATOM 3439 N N . ARG C 1 143 ? 33.582 -2.957 33.355 1.00 62.65 143 ARG C N 1
ATOM 3440 C CA . ARG C 1 143 ? 33.779 -3.608 34.663 1.00 69.98 143 ARG C CA 1
ATOM 3441 C C . ARG C 1 143 ? 32.577 -4.501 35.053 1.00 71.95 143 ARG C C 1
ATOM 3442 O O . ARG C 1 143 ? 32.292 -4.681 36.244 1.00 69.45 143 ARG C O 1
ATOM 3450 N N . ALA C 1 144 ? 31.865 -5.023 34.046 1.00 71.64 144 ALA C N 1
ATOM 3451 C CA . ALA C 1 144 ? 30.747 -5.975 34.209 1.00 66.46 144 ALA C CA 1
ATOM 3452 C C . ALA C 1 144 ? 29.625 -5.586 35.205 1.00 60.93 144 ALA C C 1
ATOM 3453 O O . ALA C 1 144 ? 28.895 -6.455 35.668 1.00 65.20 144 ALA C O 1
ATOM 3455 N N . GLU C 1 145 ? 29.457 -4.295 35.493 1.00 56.21 145 GLU C N 1
ATOM 3456 C CA . GLU C 1 145 ? 28.330 -3.831 36.310 1.00 57.45 145 GLU C CA 1
ATOM 3457 C C . GLU C 1 145 ? 27.004 -3.912 35.534 1.00 53.46 145 GLU C C 1
ATOM 3458 O O . GLU C 1 145 ? 25.925 -3.961 36.142 1.00 51.04 145 GLU C O 1
ATOM 3464 N N . GLY C 1 146 ? 27.083 -3.885 34.194 1.00 48.93 146 GLY C N 1
ATOM 3465 C CA . GLY C 1 146 ? 25.899 -3.920 33.342 1.00 43.92 146 GLY C CA 1
ATOM 3466 C C . GLY C 1 146 ? 26.158 -4.172 31.861 1.00 41.85 146 GLY C C 1
ATOM 3467 O O . GLY C 1 146 ? 27.295 -4.218 31.410 1.00 37.58 146 GLY C O 1
ATOM 3468 N N . ILE C 1 147 ? 25.071 -4.364 31.118 1.00 41.04 147 ILE C N 1
ATOM 3469 C CA . ILE C 1 147 ? 25.116 -4.559 29.666 1.00 34.87 147 ILE C CA 1
ATOM 3470 C C . ILE C 1 147 ? 24.293 -3.436 29.042 1.00 29.89 147 ILE C C 1
ATOM 3471 O O . ILE C 1 147 ? 23.202 -3.109 29.514 1.00 26.68 147 ILE C O 1
ATOM 3476 N N . ALA C 1 148 ? 24.877 -2.788 28.038 1.00 30.80 148 ALA C N 1
ATOM 3477 C CA . ALA C 1 148 ? 24.194 -1.729 27.292 1.00 31.17 148 ALA C CA 1
ATOM 3478 C C . ALA C 1 148 ? 23.912 -2.230 25.889 1.00 27.12 148 ALA C C 1
ATOM 3479 O O . ALA C 1 148 ? 24.562 -3.154 25.409 1.00 29.32 148 ALA C O 1
ATOM 3481 N N . ALA C 1 149 ? 22.946 -1.614 25.233 1.00 27.64 149 ALA C N 1
ATOM 3482 C CA . ALA C 1 149 ? 22.741 -1.840 23.815 1.00 26.42 149 ALA C CA 1
ATOM 3483 C C . ALA C 1 149 ? 22.325 -0.573 23.154 1.00 24.57 149 ALA C C 1
ATOM 3484 O O . ALA C 1 149 ? 21.744 0.286 23.794 1.00 24.24 149 ALA C O 1
ATOM 3486 N N . GLN C 1 150 ? 22.513 -0.540 21.835 1.00 25.58 150 GLN C N 1
ATOM 3487 C CA . GLN C 1 150 ? 21.930 0.493 20.994 1.00 25.55 150 GLN C CA 1
ATOM 3488 C C . GLN C 1 150 ? 21.341 -0.123 19.716 1.00 21.25 150 GLN C C 1
ATOM 3489 O O . GLN C 1 150 ? 21.773 -1.182 19.289 1.00 19.88 150 GLN C O 1
ATOM 3495 N N . ALA C 1 151 ? 20.340 0.537 19.141 1.00 18.35 151 ALA C N 1
ATOM 3496 C CA . ALA C 1 151 ? 19.729 0.076 17.891 1.00 19.49 151 ALA C CA 1
ATOM 3497 C C . ALA C 1 151 ? 19.319 1.272 17.062 1.00 19.20 151 ALA C C 1
ATOM 3498 O O . ALA C 1 151 ? 18.843 2.273 17.586 1.00 19.09 151 ALA C O 1
ATOM 3500 N N . THR C 1 152 ? 19.486 1.168 15.748 1.00 20.72 152 THR C N 1
ATOM 3501 C CA . THR C 1 152 ? 19.045 2.202 14.857 1.00 20.03 152 THR C CA 1
ATOM 3502 C C . THR C 1 152 ? 18.204 1.496 13.850 1.00 19.48 152 THR C C 1
ATOM 3503 O O . THR C 1 152 ? 18.660 0.516 13.298 1.00 18.58 152 THR C O 1
ATOM 3507 N N . VAL C 1 153 ? 17.007 2.004 13.587 1.00 18.51 153 VAL C N 1
ATOM 3508 C CA . VAL C 1 153 ? 16.096 1.333 12.700 1.00 21.11 153 VAL C CA 1
ATOM 3509 C C . VAL C 1 153 ? 15.696 2.306 11.608 1.00 20.90 153 VAL C C 1
ATOM 3510 O O . VAL C 1 153 ? 15.589 3.488 11.847 1.00 20.51 153 VAL C O 1
ATOM 3514 N N . LEU C 1 154 ? 15.556 1.785 10.403 1.00 18.93 154 LEU C N 1
ATOM 3515 C CA . LEU C 1 154 ? 14.934 2.477 9.308 1.00 19.01 154 LEU C CA 1
ATOM 3516 C C . LEU C 1 154 ? 13.698 1.686 8.918 1.00 18.98 154 LEU C C 1
ATOM 3517 O O . LEU C 1 154 ? 13.815 0.492 8.522 1.00 17.57 154 LEU C O 1
ATOM 3522 N N . ILE C 1 155 ? 12.538 2.321 9.033 1.00 16.92 155 ILE C N 1
ATOM 3523 C CA . ILE C 1 155 ? 11.273 1.740 8.560 1.00 17.93 155 ILE C CA 1
ATOM 3524 C C . ILE C 1 155 ? 10.786 2.472 7.289 1.00 19.47 155 ILE C C 1
ATOM 3525 O O . ILE C 1 155 ? 11.193 3.608 6.985 1.00 17.27 155 ILE C O 1
ATOM 3530 N N . GLN C 1 156 ? 9.917 1.813 6.527 1.00 20.58 156 GLN C N 1
ATOM 3531 C CA . GLN C 1 156 ? 9.418 2.317 5.225 1.00 20.67 156 GLN C CA 1
ATOM 3532 C C . GLN C 1 156 ? 7.964 1.944 5.023 1.00 21.75 156 GLN C C 1
ATOM 3533 O O . GLN C 1 156 ? 7.520 0.907 5.529 1.00 21.24 156 GLN C O 1
ATOM 3539 N N . LYS C 1 157 ? 7.223 2.753 4.260 1.00 22.16 157 LYS C N 1
ATOM 3540 C CA . LYS C 1 157 ? 5.818 2.426 4.009 1.00 24.74 157 LYS C CA 1
ATOM 3541 C C . LYS C 1 157 ? 5.686 1.056 3.377 1.00 23.20 157 LYS C C 1
ATOM 3542 O O . LYS C 1 157 ? 6.461 0.698 2.479 1.00 23.87 157 LYS C O 1
ATOM 3548 N N . GLY C 1 158 ? 4.707 0.299 3.843 1.00 25.37 158 GLY C N 1
ATOM 3549 C CA . GLY C 1 158 ? 4.477 -1.037 3.314 1.00 27.61 158 GLY C CA 1
ATOM 3550 C C . GLY C 1 158 ? 3.429 -1.784 4.106 1.00 34.11 158 GLY C C 1
ATOM 3551 O O . GLY C 1 158 ? 2.863 -1.287 5.098 1.00 35.05 158 GLY C O 1
ATOM 3553 N N . MET D 1 1 ? -8.339 45.808 2.911 1.00 34.43 1 MET D N 1
ATOM 3554 C CA . MET D 1 1 ? -7.813 45.409 4.197 1.00 29.44 1 MET D CA 1
ATOM 3555 C C . MET D 1 1 ? -6.902 46.556 4.674 1.00 22.24 1 MET D C 1
ATOM 3556 O O . MET D 1 1 ? -6.079 47.218 3.960 1.00 18.35 1 MET D O 1
ATOM 3561 N N . PHE D 1 2 ? -7.182 46.782 5.926 1.00 19.38 2 PHE D N 1
ATOM 3562 C CA . PHE D 1 2 ? -6.406 47.564 6.849 1.00 20.58 2 PHE D CA 1
ATOM 3563 C C . PHE D 1 2 ? -6.074 46.558 7.900 1.00 18.67 2 PHE D C 1
ATOM 3564 O O . PHE D 1 2 ? -6.819 45.578 8.069 1.00 18.40 2 PHE D O 1
ATOM 3572 N N . ARG D 1 3 ? -4.912 46.730 8.499 1.00 17.88 3 ARG D N 1
ATOM 3573 C CA . ARG D 1 3 ? -4.428 45.914 9.581 1.00 18.05 3 ARG D CA 1
ATOM 3574 C C . ARG D 1 3 ? -3.834 46.865 10.616 1.00 18.12 3 ARG D C 1
ATOM 3575 O O . ARG D 1 3 ? -3.268 47.880 10.265 1.00 16.81 3 ARG D O 1
ATOM 3583 N N . ILE D 1 4 ? -4.005 46.532 11.898 1.00 18.07 4 ILE D N 1
ATOM 3584 C CA . ILE D 1 4 ? -3.499 47.334 13.019 1.00 17.64 4 ILE D CA 1
ATOM 3585 C C . ILE D 1 4 ? -2.325 46.595 13.709 1.00 16.79 4 ILE D C 1
ATOM 3586 O O . ILE D 1 4 ? -2.271 45.368 13.743 1.00 16.66 4 ILE D O 1
ATOM 3591 N N . GLY D 1 5 ? -1.409 47.369 14.270 1.00 16.47 5 GLY D N 1
ATOM 3592 C CA . GLY D 1 5 ? -0.298 46.889 15.054 1.00 16.66 5 GLY D CA 1
ATOM 3593 C C . GLY D 1 5 ? -0.021 47.818 16.215 1.00 17.18 5 GLY D C 1
ATOM 3594 O O . GLY D 1 5 ? -0.347 49.029 16.178 1.00 16.31 5 GLY D O 1
ATOM 3595 N N . GLN D 1 6 ? 0.574 47.289 17.276 1.00 17.51 6 GLN D N 1
ATOM 3596 C CA . GLN D 1 6 ? 0.816 48.103 18.475 1.00 20.37 6 GLN D CA 1
ATOM 3597 C C . GLN D 1 6 ? 2.163 47.693 19.046 1.00 22.14 6 GLN D C 1
ATOM 3598 O O . GLN D 1 6 ? 2.416 46.502 19.189 1.00 26.10 6 GLN D O 1
ATOM 3604 N N . GLY D 1 7 ? 2.984 48.676 19.389 1.00 21.32 7 GLY D N 1
ATOM 3605 C CA . GLY D 1 7 ? 4.316 48.462 19.976 1.00 22.80 7 GLY D CA 1
ATOM 3606 C C . GLY D 1 7 ? 4.440 49.125 21.319 1.00 21.36 7 GLY D C 1
ATOM 3607 O O . GLY D 1 7 ? 3.848 50.166 21.558 1.00 19.61 7 GLY D O 1
ATOM 3608 N N . PHE D 1 8 ? 5.161 48.464 22.219 1.00 22.95 8 PHE D N 1
ATOM 3609 C CA . PHE D 1 8 ? 5.485 48.980 23.519 1.00 27.25 8 PHE D CA 1
ATOM 3610 C C . PHE D 1 8 ? 6.919 48.546 23.804 1.00 28.55 8 PHE D C 1
ATOM 3611 O O . PHE D 1 8 ? 7.269 47.420 23.526 1.00 27.56 8 PHE D O 1
ATOM 3619 N N . ASP D 1 9 ? 7.715 49.444 24.365 1.00 29.08 9 ASP D N 1
ATOM 3620 C CA . ASP D 1 9 ? 9.091 49.123 24.803 1.00 28.29 9 ASP D CA 1
ATOM 3621 C C . ASP D 1 9 ? 9.543 50.077 25.890 1.00 26.27 9 ASP D C 1
ATOM 3622 O O . ASP D 1 9 ? 8.980 51.173 26.069 1.00 21.74 9 ASP D O 1
ATOM 3627 N N . VAL D 1 10 ? 10.503 49.605 26.688 1.00 28.66 10 VAL D N 1
ATOM 3628 C CA . VAL D 1 10 ? 11.039 50.357 27.811 1.00 33.69 10 VAL D CA 1
ATOM 3629 C C . VAL D 1 10 ? 12.519 50.053 27.841 1.00 34.74 10 VAL D C 1
ATOM 3630 O O . VAL D 1 10 ? 12.926 48.916 27.592 1.00 37.83 10 VAL D O 1
ATOM 3634 N N . HIS D 1 11 ? 13.321 51.079 28.085 1.00 33.82 11 HIS D N 1
ATOM 3635 C CA . HIS D 1 11 ? 14.767 50.930 28.160 1.00 35.70 11 HIS D CA 1
ATOM 3636 C C . HIS D 1 11 ? 15.265 51.686 29.363 1.00 33.02 11 HIS D C 1
ATOM 3637 O O . HIS D 1 11 ? 14.748 52.769 29.644 1.00 31.60 11 HIS D O 1
ATOM 3644 N N . GLN D 1 12 ? 16.221 51.101 30.100 1.00 34.84 12 GLN D N 1
ATOM 3645 C CA . GLN D 1 12 ? 16.824 51.771 31.270 1.00 38.51 12 GLN D CA 1
ATOM 3646 C C . GLN D 1 12 ? 17.718 52.913 30.845 1.00 34.29 12 GLN D C 1
ATOM 3647 O O . GLN D 1 12 ? 18.451 52.776 29.874 1.00 35.83 12 GLN D O 1
ATOM 3653 N N . LEU D 1 13 ? 17.669 54.009 31.593 1.00 36.88 13 LEU D N 1
ATOM 3654 C CA . LEU D 1 13 ? 18.648 55.085 31.464 1.00 40.35 13 LEU D CA 1
ATOM 3655 C C . LEU D 1 13 ? 19.861 54.806 32.366 1.00 41.99 13 LEU D C 1
ATOM 3656 O O . LEU D 1 13 ? 19.723 54.586 33.577 1.00 42.48 13 LEU D O 1
ATOM 3661 N N . VAL D 1 14 ? 21.038 54.812 31.771 1.00 45.29 14 VAL D N 1
ATOM 3662 C CA . VAL D 1 14 ? 22.290 54.582 32.509 1.00 51.08 14 VAL D CA 1
ATOM 3663 C C . VAL D 1 14 ? 23.338 55.624 32.086 1.00 56.26 14 VAL D C 1
ATOM 3664 O O . VAL D 1 14 ? 23.336 56.071 30.928 1.00 50.82 14 VAL D O 1
ATOM 3668 N N . GLU D 1 15 ? 24.243 56.007 32.990 1.00 59.22 15 GLU D N 1
ATOM 3669 C CA . GLU D 1 15 ? 25.292 56.954 32.586 1.00 64.73 15 GLU D CA 1
ATOM 3670 C C . GLU D 1 15 ? 26.255 56.243 31.636 1.00 63.88 15 GLU D C 1
ATOM 3671 O O . GLU D 1 15 ? 26.465 55.037 31.762 1.00 65.89 15 GLU D O 1
ATOM 3677 N N . GLY D 1 16 ? 26.762 56.979 30.645 1.00 64.27 16 GLY D N 1
ATOM 3678 C CA . GLY D 1 16 ? 27.812 56.495 29.759 1.00 65.70 16 GLY D CA 1
ATOM 3679 C C . GLY D 1 16 ? 27.430 55.972 28.390 1.00 69.88 16 GLY D C 1
ATOM 3680 O O . GLY D 1 16 ? 28.234 55.286 27.763 1.00 70.40 16 GLY D O 1
ATOM 3681 N N . ARG D 1 17 ? 26.228 56.284 27.902 1.00 73.62 17 ARG D N 1
ATOM 3682 C CA . ARG D 1 17 ? 25.834 55.937 26.513 1.00 70.19 17 ARG D CA 1
ATOM 3683 C C . ARG D 1 17 ? 25.155 57.137 25.817 1.00 58.69 17 ARG D C 1
ATOM 3684 O O . ARG D 1 17 ? 24.630 58.044 26.490 1.00 54.77 17 ARG D O 1
ATOM 3692 N N . PRO D 1 18 ? 25.179 57.156 24.467 1.00 54.02 18 PRO D N 1
ATOM 3693 C CA . PRO D 1 18 ? 24.455 58.191 23.715 1.00 55.71 18 PRO D CA 1
ATOM 3694 C C . PRO D 1 18 ? 22.935 57.895 23.703 1.00 52.58 18 PRO D C 1
ATOM 3695 O O . PRO D 1 18 ? 22.557 56.746 23.473 1.00 50.73 18 PRO D O 1
ATOM 3699 N N . LEU D 1 19 ? 22.104 58.907 23.985 1.00 49.72 19 LEU D N 1
ATOM 3700 C CA . LEU D 1 19 ? 20.637 58.791 23.914 1.00 47.20 19 LEU D CA 1
ATOM 3701 C C . LEU D 1 19 ? 20.211 58.964 22.474 1.00 46.69 19 LEU D C 1
ATOM 3702 O O . LEU D 1 19 ? 20.321 60.065 21.934 1.00 49.79 19 LEU D O 1
ATOM 3707 N N . ILE D 1 20 ? 19.757 57.878 21.852 1.00 39.98 20 ILE D N 1
ATOM 3708 C CA . ILE D 1 20 ? 19.220 57.883 20.480 1.00 40.77 20 ILE D CA 1
ATOM 3709 C C . ILE D 1 20 ? 17.696 57.552 20.580 1.00 39.03 20 ILE D C 1
ATOM 3710 O O . ILE D 1 20 ? 17.313 56.565 21.227 1.00 33.24 20 ILE D O 1
ATOM 3715 N N . ILE D 1 21 ? 16.857 58.426 20.007 1.00 31.10 21 ILE D N 1
ATOM 3716 C CA . ILE D 1 21 ? 15.388 58.295 19.991 1.00 29.85 21 ILE D CA 1
ATOM 3717 C C . ILE D 1 21 ? 14.856 58.730 18.612 1.00 31.37 21 ILE D C 1
ATOM 3718 O O . ILE D 1 21 ? 15.104 59.854 18.196 1.00 30.85 21 ILE D O 1
ATOM 3723 N N . GLY D 1 22 ? 14.141 57.834 17.927 1.00 32.77 22 GLY D N 1
ATOM 3724 C CA . GLY D 1 22 ? 13.637 58.052 16.572 1.00 36.15 22 GLY D CA 1
ATOM 3725 C C . GLY D 1 22 ? 14.734 58.206 15.514 1.00 39.11 22 GLY D C 1
ATOM 3726 O O . GLY D 1 22 ? 14.544 58.884 14.506 1.00 38.79 22 GLY D O 1
ATOM 3727 N N . GLY D 1 23 ? 15.875 57.562 15.729 1.00 38.22 23 GLY D N 1
ATOM 3728 C CA . GLY D 1 23 ? 17.042 57.726 14.885 1.00 36.08 23 GLY D CA 1
ATOM 3729 C C . GLY D 1 23 ? 17.760 59.062 15.066 1.00 36.42 23 GLY D C 1
ATOM 3730 O O . GLY D 1 23 ? 18.636 59.367 14.306 1.00 40.95 23 GLY D O 1
ATOM 3731 N N . ILE D 1 24 ? 17.389 59.855 16.059 1.00 38.19 24 ILE D N 1
ATOM 3732 C CA . ILE D 1 24 ? 17.939 61.187 16.283 1.00 40.64 24 ILE D CA 1
ATOM 3733 C C . ILE D 1 24 ? 18.764 61.184 17.566 1.00 41.12 24 ILE D C 1
ATOM 3734 O O . ILE D 1 24 ? 18.317 60.687 18.608 1.00 36.82 24 ILE D O 1
ATOM 3739 N N . GLU D 1 25 ? 19.945 61.791 17.505 1.00 44.60 25 GLU D N 1
ATOM 3740 C CA . GLU D 1 25 ? 20.795 61.910 18.690 1.00 46.88 25 GLU D CA 1
ATOM 3741 C C . GLU D 1 25 ? 20.356 63.097 19.564 1.00 46.51 25 GLU D C 1
ATOM 3742 O O . GLU D 1 25 ? 20.094 64.201 19.075 1.00 48.24 25 GLU D O 1
ATOM 3748 N N . ILE D 1 26 ? 20.245 62.863 20.864 1.00 42.55 26 ILE D N 1
ATOM 3749 C CA . ILE D 1 26 ? 19.722 63.864 21.776 1.00 46.88 26 ILE D CA 1
ATOM 3750 C C . ILE D 1 26 ? 20.784 64.168 22.856 1.00 54.43 26 ILE D C 1
ATOM 3751 O O . ILE D 1 26 ? 21.228 63.238 23.538 1.00 54.11 26 ILE D O 1
ATOM 3756 N N . PRO D 1 27 ? 21.189 65.456 23.001 1.00 55.66 27 PRO D N 1
ATOM 3757 C CA . PRO D 1 27 ? 21.978 65.955 24.128 1.00 54.60 27 PRO D CA 1
ATOM 3758 C C . PRO D 1 27 ? 21.460 65.368 25.439 1.00 51.61 27 PRO D C 1
ATOM 3759 O O . PRO D 1 27 ? 20.299 65.606 25.837 1.00 48.59 27 PRO D O 1
ATOM 3763 N N . TYR D 1 28 ? 22.330 64.601 26.100 1.00 46.67 28 TYR D N 1
ATOM 3764 C CA . TYR D 1 28 ? 22.017 64.041 27.402 1.00 49.37 28 TYR D CA 1
ATOM 3765 C C . TYR D 1 28 ? 23.230 63.299 28.036 1.00 50.82 28 TYR D C 1
ATOM 3766 O O . TYR D 1 28 ? 24.016 62.621 27.346 1.00 46.98 28 TYR D O 1
ATOM 3775 N N . GLU D 1 29 ? 23.323 63.430 29.362 1.00 57.62 29 GLU D N 1
ATOM 3776 C CA . GLU D 1 29 ? 24.378 62.790 30.199 1.00 64.04 29 GLU D CA 1
ATOM 3777 C C . GLU D 1 29 ? 24.128 61.295 30.519 1.00 69.17 29 GLU D C 1
ATOM 3778 O O . GLU D 1 29 ? 24.941 60.655 31.202 1.00 70.47 29 GLU D O 1
ATOM 3784 N N . LYS D 1 30 ? 22.987 60.772 30.052 1.00 66.81 30 LYS D N 1
ATOM 3785 C CA . LYS D 1 30 ? 22.688 59.345 30.026 1.00 60.94 30 LYS D CA 1
ATOM 3786 C C . LYS D 1 30 ? 22.276 58.920 28.608 1.00 61.21 30 LYS D C 1
ATOM 3787 O O . LYS D 1 30 ? 22.381 59.685 27.638 1.00 62.84 30 LYS D O 1
ATOM 3793 N N . GLY D 1 31 ? 21.864 57.672 28.485 1.00 49.36 31 GLY D N 1
ATOM 3794 C CA . GLY D 1 31 ? 21.490 57.093 27.210 1.00 47.90 31 GLY D CA 1
ATOM 3795 C C . GLY D 1 31 ? 20.845 55.762 27.511 1.00 43.85 31 GLY D C 1
ATOM 3796 O O . GLY D 1 31 ? 20.715 55.377 28.683 1.00 40.13 31 GLY D O 1
ATOM 3797 N N . LEU D 1 32 ? 20.452 55.035 26.479 1.00 45.94 32 LEU D N 1
ATOM 3798 C CA . LEU D 1 32 ? 19.613 53.859 26.720 1.00 46.66 32 LEU D CA 1
ATOM 3799 C C . LEU D 1 32 ? 20.410 52.563 26.616 1.00 44.00 32 LEU D C 1
ATOM 3800 O O . LEU D 1 32 ? 21.256 52.454 25.759 1.00 40.60 32 LEU D O 1
ATOM 3805 N N . LEU D 1 33 ? 20.111 51.597 27.498 1.00 48.94 33 LEU D N 1
ATOM 3806 C CA . LEU D 1 33 ? 20.812 50.310 27.546 1.00 51.75 33 LEU D CA 1
ATOM 3807 C C . LEU D 1 33 ? 20.001 49.253 26.786 1.00 54.16 33 LEU D C 1
ATOM 3808 O O . LEU D 1 33 ? 18.803 49.150 26.950 1.00 48.12 33 LEU D O 1
ATOM 3813 N N . GLY D 1 34 ? 20.676 48.438 25.990 1.00 66.47 34 GLY D N 1
ATOM 3814 C CA . GLY D 1 34 ? 20.017 47.619 24.965 1.00 71.96 34 GLY D CA 1
ATOM 3815 C C . GLY D 1 34 ? 21.058 47.056 24.024 1.00 78.99 34 GLY D C 1
ATOM 3816 O O . GLY D 1 34 ? 22.176 47.581 23.951 1.00 84.07 34 GLY D O 1
ATOM 3817 N N . HIS D 1 35 ? 20.693 46.002 23.296 1.00 89.32 35 HIS D N 1
ATOM 3818 C CA . HIS D 1 35 ? 21.687 45.192 22.567 1.00 90.96 35 HIS D CA 1
ATOM 3819 C C . HIS D 1 35 ? 22.235 45.919 21.322 1.00 83.30 35 HIS D C 1
ATOM 3820 O O . HIS D 1 35 ? 23.446 45.893 21.095 1.00 72.71 35 HIS D O 1
ATOM 3827 N N . SER D 1 36 ? 21.358 46.577 20.548 1.00 76.05 36 SER D N 1
ATOM 3828 C CA . SER D 1 36 ? 21.787 47.439 19.422 1.00 66.87 36 SER D CA 1
ATOM 3829 C C . SER D 1 36 ? 22.057 48.866 19.942 1.00 58.27 36 SER D C 1
ATOM 3830 O O . SER D 1 36 ? 22.477 49.029 21.089 1.00 58.10 36 SER D O 1
ATOM 3833 N N . ASP D 1 37 ? 21.813 49.896 19.129 1.00 53.90 37 ASP D N 1
ATOM 3834 C CA . ASP D 1 37 ? 21.829 51.288 19.628 1.00 47.18 37 ASP D CA 1
ATOM 3835 C C . ASP D 1 37 ? 20.694 51.613 20.648 1.00 45.72 37 ASP D C 1
ATOM 3836 O O . ASP D 1 37 ? 20.632 52.748 21.164 1.00 41.02 37 ASP D O 1
ATOM 3841 N N . ALA D 1 38 ? 19.770 50.666 20.889 1.00 42.18 38 ALA D N 1
ATOM 3842 C CA . ALA D 1 38 ? 18.782 50.819 21.986 1.00 40.71 38 ALA D CA 1
ATOM 3843 C C . ALA D 1 38 ? 17.786 51.983 21.774 1.00 32.94 38 ALA D C 1
ATOM 3844 O O . ALA D 1 38 ? 17.369 52.655 22.733 1.00 36.31 38 ALA D O 1
ATOM 3846 N N . ASP D 1 39 ? 17.423 52.220 20.518 1.00 30.55 39 ASP D N 1
ATOM 3847 C CA . ASP D 1 39 ? 16.490 53.315 20.165 1.00 28.59 39 ASP D CA 1
ATOM 3848 C C . ASP D 1 39 ? 15.086 52.885 20.582 1.00 26.10 39 ASP D C 1
ATOM 3849 O O . ASP D 1 39 ? 14.418 52.153 19.869 1.00 27.02 39 ASP D O 1
ATOM 3854 N N . VAL D 1 40 ? 14.648 53.305 21.742 1.00 25.32 40 VAL D N 1
ATOM 3855 C CA . VAL D 1 40 ? 13.356 52.795 22.204 1.00 27.10 40 VAL D CA 1
ATOM 3856 C C . VAL D 1 40 ? 12.177 53.057 21.194 1.00 26.13 40 VAL D C 1
ATOM 3857 O O . VAL D 1 40 ? 11.328 52.184 21.025 1.00 23.23 40 VAL D O 1
ATOM 3861 N N . LEU D 1 41 ? 12.194 54.183 20.475 1.00 23.55 41 LEU D N 1
ATOM 3862 C CA . LEU D 1 41 ? 11.070 54.566 19.633 1.00 22.89 41 LEU D CA 1
ATOM 3863 C C . LEU D 1 41 ? 11.059 53.743 18.380 1.00 25.62 41 LEU D C 1
ATOM 3864 O O . LEU D 1 41 ? 10.019 53.208 18.023 1.00 22.20 41 LEU D O 1
ATOM 3869 N N . LEU D 1 42 ? 12.207 53.597 17.716 1.00 23.91 42 LEU D N 1
ATOM 3870 C CA . LEU D 1 42 ? 12.252 52.789 16.501 1.00 24.30 42 LEU D CA 1
ATOM 3871 C C . LEU D 1 42 ? 12.015 51.300 16.731 1.00 23.92 42 LEU D C 1
ATOM 3872 O O . LEU D 1 42 ? 11.563 50.595 15.832 1.00 23.57 42 LEU D O 1
ATOM 3877 N N . HIS D 1 43 ? 12.360 50.801 17.903 1.00 25.42 43 HIS D N 1
ATOM 3878 C CA . HIS D 1 43 ? 12.017 49.411 18.248 1.00 26.84 43 HIS D CA 1
ATOM 3879 C C . HIS D 1 43 ? 10.476 49.225 18.360 1.00 24.64 43 HIS D C 1
ATOM 3880 O O . HIS D 1 43 ? 9.954 48.232 17.858 1.00 23.85 43 HIS D O 1
ATOM 3887 N N . THR D 1 44 ? 9.796 50.180 19.003 1.00 23.25 44 THR D N 1
ATOM 3888 C CA . THR D 1 44 ? 8.332 50.146 19.163 1.00 27.89 44 THR D CA 1
ATOM 3889 C C . THR D 1 44 ? 7.671 50.359 17.818 1.00 26.34 44 THR D C 1
ATOM 3890 O O . THR D 1 44 ? 6.668 49.732 17.572 1.00 25.12 44 THR D O 1
ATOM 3894 N N . VAL D 1 45 ? 8.238 51.201 16.941 1.00 21.08 45 VAL D N 1
ATOM 3895 C CA . VAL D 1 45 ? 7.713 51.299 15.579 1.00 21.03 45 VAL D CA 1
ATOM 3896 C C . VAL D 1 45 ? 7.876 49.971 14.841 1.00 20.58 45 VAL D C 1
ATOM 3897 O O . VAL D 1 45 ? 6.954 49.520 14.171 1.00 19.75 45 VAL D O 1
ATOM 3901 N N . ALA D 1 46 ? 9.077 49.401 14.895 1.00 18.28 46 ALA D N 1
ATOM 3902 C CA . ALA D 1 46 ? 9.354 48.144 14.224 1.00 20.80 46 ALA D CA 1
ATOM 3903 C C . ALA D 1 46 ? 8.416 47.032 14.725 1.00 20.24 46 ALA D C 1
ATOM 3904 O O . ALA D 1 46 ? 7.939 46.247 13.950 1.00 20.48 46 ALA D O 1
ATOM 3906 N N . ASP D 1 47 ? 8.213 46.976 16.029 1.00 22.12 47 ASP D N 1
ATOM 3907 C CA . ASP D 1 47 ? 7.393 45.925 16.639 1.00 22.56 47 ASP D CA 1
ATOM 3908 C C . ASP D 1 47 ? 5.882 46.135 16.275 1.00 20.90 47 ASP D C 1
ATOM 3909 O O . ASP D 1 47 ? 5.184 45.187 15.994 1.00 20.59 47 ASP D O 1
ATOM 3914 N N . ALA D 1 48 ? 5.423 47.371 16.182 1.00 19.78 48 ALA D N 1
ATOM 3915 C CA . ALA D 1 48 ? 4.052 47.593 15.730 1.00 18.97 48 ALA D CA 1
ATOM 3916 C C . ALA D 1 48 ? 3.822 47.130 14.319 1.00 18.92 48 ALA D C 1
ATOM 3917 O O . ALA D 1 48 ? 2.777 46.554 14.040 1.00 19.63 48 ALA D O 1
ATOM 3919 N N . CYS D 1 49 ? 4.772 47.393 13.415 1.00 18.78 49 CYS D N 1
ATOM 3920 C CA . CYS D 1 49 ? 4.697 46.974 12.017 1.00 19.28 49 CYS D CA 1
ATOM 3921 C C . CYS D 1 49 ? 4.695 45.454 11.827 1.00 18.85 49 CYS D C 1
ATOM 3922 O O . CYS D 1 49 ? 3.856 44.928 11.115 1.00 18.59 49 CYS D O 1
ATOM 3925 N N . LEU D 1 50 ? 5.625 44.760 12.496 1.00 20.46 50 LEU D N 1
ATOM 3926 C CA . LEU D 1 50 ? 5.623 43.304 12.517 1.00 21.22 50 LEU D CA 1
ATOM 3927 C C . LEU D 1 50 ? 4.340 42.740 13.126 1.00 19.07 50 LEU D C 1
ATOM 3928 O O . LEU D 1 50 ? 3.788 41.802 12.582 1.00 18.16 50 LEU D O 1
ATOM 3933 N N . GLY D 1 51 ? 3.858 43.343 14.213 1.00 18.49 51 GLY D N 1
ATOM 3934 C CA . GLY D 1 51 ? 2.591 42.920 14.816 1.00 20.43 51 GLY D CA 1
ATOM 3935 C C . GLY D 1 51 ? 1.399 43.054 13.892 1.00 19.72 51 GLY D C 1
ATOM 3936 O O . GLY D 1 51 ? 0.546 42.123 13.769 1.00 19.27 51 GLY D O 1
ATOM 3937 N N . ALA D 1 52 ? 1.363 44.152 13.162 1.00 18.58 52 ALA D N 1
ATOM 3938 C CA . ALA D 1 52 ? 0.304 44.335 12.115 1.00 19.92 52 ALA D CA 1
ATOM 3939 C C . ALA D 1 52 ? 0.244 43.273 11.051 1.00 20.14 52 ALA D C 1
ATOM 3940 O O . ALA D 1 52 ? -0.798 43.062 10.470 1.00 20.29 52 ALA D O 1
ATOM 3942 N N . VAL D 1 53 ? 1.351 42.633 10.722 1.00 21.03 53 VAL D N 1
ATOM 3943 C CA . VAL D 1 53 ? 1.306 41.607 9.683 1.00 19.98 53 VAL D CA 1
ATOM 3944 C C . VAL D 1 53 ? 1.460 40.196 10.259 1.00 21.32 53 VAL D C 1
ATOM 3945 O O . VAL D 1 53 ? 1.659 39.244 9.526 1.00 20.99 53 VAL D O 1
ATOM 3949 N N . GLY D 1 54 ? 1.359 40.057 11.572 1.00 21.56 54 GLY D N 1
ATOM 3950 C CA . GLY D 1 54 ? 1.378 38.758 12.189 1.00 23.08 54 GLY D CA 1
ATOM 3951 C C . GLY D 1 54 ? 2.746 38.089 12.230 1.00 24.73 54 GLY D C 1
ATOM 3952 O O . GLY D 1 54 ? 2.811 36.860 12.250 1.00 21.63 54 GLY D O 1
ATOM 3953 N N . GLU D 1 55 ? 3.823 38.886 12.246 1.00 25.52 55 GLU D N 1
ATOM 3954 C CA . GLU D 1 55 ? 5.198 38.365 12.155 1.00 26.41 55 GLU D CA 1
ATOM 3955 C C . GLU D 1 55 ? 5.968 38.434 13.456 1.00 26.84 55 GLU D C 1
ATOM 3956 O O . GLU D 1 55 ? 7.208 38.375 13.462 1.00 33.35 55 GLU D O 1
ATOM 3962 N N . GLY D 1 56 ? 5.262 38.534 14.579 1.00 25.53 56 GLY D N 1
ATOM 3963 C CA . GLY D 1 56 ? 5.844 38.368 15.887 1.00 25.08 56 GLY D CA 1
ATOM 3964 C C . GLY D 1 56 ? 6.398 39.677 16.466 1.00 28.28 56 GLY D C 1
ATOM 3965 O O . GLY D 1 56 ? 5.645 40.564 16.869 1.00 26.48 56 GLY D O 1
ATOM 3966 N N . ASP D 1 57 ? 7.723 39.747 16.572 1.00 26.86 57 ASP D N 1
ATOM 3967 C CA . ASP D 1 57 ? 8.454 40.897 17.090 1.00 27.14 57 ASP D CA 1
ATOM 3968 C C . ASP D 1 57 ? 9.883 40.859 16.551 1.00 29.18 57 ASP D C 1
ATOM 3969 O O . ASP D 1 57 ? 10.277 39.908 15.831 1.00 28.51 57 ASP D O 1
ATOM 3974 N N . ILE D 1 58 ? 10.651 41.879 16.896 1.00 30.77 58 ILE D N 1
ATOM 3975 C CA . ILE D 1 58 ? 12.007 42.016 16.383 1.00 34.87 58 ILE D CA 1
ATOM 3976 C C . ILE D 1 58 ? 12.947 40.887 16.839 1.00 38.03 58 ILE D C 1
ATOM 3977 O O . ILE D 1 58 ? 13.744 40.411 16.040 1.00 38.72 58 ILE D O 1
ATOM 3982 N N . GLY D 1 59 ? 12.830 40.431 18.087 1.00 38.18 59 GLY D N 1
ATOM 3983 C CA . GLY D 1 59 ? 13.621 39.265 18.576 1.00 42.25 59 GLY D CA 1
ATOM 3984 C C . GLY D 1 59 ? 13.462 37.983 17.757 1.00 44.26 59 GLY D C 1
ATOM 3985 O O . GLY D 1 59 ? 14.410 37.203 17.629 1.00 50.28 59 GLY D O 1
ATOM 3986 N N . LYS D 1 60 ? 12.266 37.774 17.212 1.00 42.40 60 LYS D N 1
ATOM 3987 C CA . LYS D 1 60 ? 12.002 36.696 16.244 1.00 49.75 60 LYS D CA 1
ATOM 3988 C C . LYS D 1 60 ? 12.897 36.775 14.994 1.00 50.78 60 LYS D C 1
ATOM 3989 O O . LYS D 1 60 ? 13.492 35.772 14.618 1.00 54.06 60 LYS D O 1
ATOM 3995 N N . HIS D 1 61 ? 13.014 37.958 14.384 1.00 53.79 61 HIS D N 1
ATOM 3996 C CA . HIS D 1 61 ? 13.708 38.129 13.079 1.00 52.89 61 HIS D CA 1
ATOM 3997 C C . HIS D 1 61 ? 15.172 38.600 13.103 1.00 53.04 61 HIS D C 1
ATOM 3998 O O . HIS D 1 61 ? 15.882 38.397 12.121 1.00 58.82 61 HIS D O 1
ATOM 4005 N N . PHE D 1 62 ? 15.603 39.242 14.190 1.00 50.33 62 PHE D N 1
ATOM 4006 C CA . PHE D 1 62 ? 16.941 39.851 14.309 1.00 50.83 62 PHE D CA 1
ATOM 4007 C C . PHE D 1 62 ? 17.575 39.432 15.604 1.00 50.57 62 PHE D C 1
ATOM 4008 O O . PHE D 1 62 ? 17.936 40.272 16.426 1.00 50.16 62 PHE D O 1
ATOM 4016 N N . PRO D 1 63 ? 17.709 38.114 15.798 1.00 56.71 63 PRO D N 1
ATOM 4017 C CA . PRO D 1 63 ? 18.229 37.633 17.060 1.00 59.81 63 PRO D CA 1
ATOM 4018 C C . PRO D 1 63 ? 19.716 37.941 17.140 1.00 60.84 63 PRO D C 1
ATOM 4019 O O . PRO D 1 63 ? 20.387 38.028 16.106 1.00 50.95 63 PRO D O 1
ATOM 4023 N N . ASP D 1 64 ? 20.209 38.042 18.368 1.00 72.53 64 ASP D N 1
ATOM 4024 C CA . ASP D 1 64 ? 21.515 38.648 18.675 1.00 79.90 64 ASP D CA 1
ATOM 4025 C C . ASP D 1 64 ? 22.738 37.805 18.268 1.00 79.13 64 ASP D C 1
ATOM 4026 O O . ASP D 1 64 ? 23.877 38.217 18.493 1.00 79.51 64 ASP D O 1
ATOM 4031 N N . THR D 1 65 ? 22.503 36.624 17.702 1.00 72.64 65 THR D N 1
ATOM 4032 C CA . THR D 1 65 ? 23.546 35.846 17.052 1.00 69.72 65 THR D CA 1
ATOM 4033 C C . THR D 1 65 ? 23.642 36.252 15.586 1.00 68.01 65 THR D C 1
ATOM 4034 O O . THR D 1 65 ? 23.187 35.539 14.689 1.00 65.35 65 THR D O 1
ATOM 4038 N N . ASP D 1 73 ? 22.152 49.074 14.243 1.00 40.97 73 ASP D N 1
ATOM 4039 C CA . ASP D 1 73 ? 21.481 50.319 13.932 1.00 45.02 73 ASP D CA 1
ATOM 4040 C C . ASP D 1 73 ? 19.946 50.034 13.855 1.00 45.54 73 ASP D C 1
ATOM 4041 O O . ASP D 1 73 ? 19.494 49.141 13.117 1.00 49.74 73 ASP D O 1
ATOM 4046 N N . SER D 1 74 ? 19.151 50.764 14.629 1.00 38.08 74 SER D N 1
ATOM 4047 C CA . SER D 1 74 ? 17.720 50.459 14.765 1.00 36.61 74 SER D CA 1
ATOM 4048 C C . SER D 1 74 ? 16.937 50.901 13.549 1.00 35.57 74 SER D C 1
ATOM 4049 O O . SER D 1 74 ? 15.951 50.256 13.171 1.00 31.85 74 SER D O 1
ATOM 4052 N N . PHE D 1 75 ? 17.407 51.972 12.911 1.00 36.71 75 PHE D N 1
ATOM 4053 C CA . PHE D 1 75 ? 16.910 52.370 11.609 1.00 38.65 75 PHE D CA 1
ATOM 4054 C C . PHE D 1 75 ? 17.036 51.301 10.524 1.00 37.53 75 PHE D C 1
ATOM 4055 O O . PHE D 1 75 ? 16.166 51.178 9.654 1.00 32.43 75 PHE D O 1
ATOM 4063 N N . LYS D 1 76 ? 18.131 50.551 10.572 1.00 37.94 76 LYS D N 1
ATOM 4064 C CA . LYS D 1 76 ? 18.387 49.502 9.615 1.00 40.60 76 LYS D CA 1
ATOM 4065 C C . LYS D 1 76 ? 17.449 48.349 9.873 1.00 37.36 76 LYS D C 1
ATOM 4066 O O . LYS D 1 76 ? 16.935 47.783 8.914 1.00 33.28 76 LYS D O 1
ATOM 4072 N N . LEU D 1 77 ? 17.252 48.008 11.155 1.00 34.86 77 LEU D N 1
ATOM 4073 C CA . LEU D 1 77 ? 16.265 47.025 11.561 1.00 36.68 77 LEU D CA 1
ATOM 4074 C C . LEU D 1 77 ? 14.849 47.429 11.071 1.00 33.48 77 LEU D C 1
ATOM 4075 O O . LEU D 1 77 ? 14.166 46.598 10.483 1.00 32.58 77 LEU D O 1
ATOM 4080 N N . LEU D 1 78 ? 14.466 48.692 11.272 1.00 30.09 78 LEU D N 1
ATOM 4081 C CA . LEU D 1 78 ? 13.190 49.191 10.784 1.00 28.10 78 LEU D CA 1
ATOM 4082 C C . LEU D 1 78 ? 13.029 48.984 9.267 1.00 31.54 78 LEU D C 1
ATOM 4083 O O . LEU D 1 78 ? 11.986 48.516 8.806 1.00 29.57 78 LEU D O 1
ATOM 4088 N N . GLN D 1 79 ? 14.071 49.285 8.489 1.00 31.60 79 GLN D N 1
ATOM 4089 C CA . GLN D 1 79 ? 14.021 49.034 7.041 1.00 30.72 79 GLN D CA 1
ATOM 4090 C C . GLN D 1 79 ? 13.813 47.558 6.728 1.00 30.50 79 GLN D C 1
ATOM 4091 O O . GLN D 1 79 ? 13.056 47.207 5.826 1.00 27.49 79 GLN D O 1
ATOM 4097 N N . HIS D 1 80 ? 14.487 46.678 7.459 1.00 33.89 80 HIS D N 1
ATOM 4098 C CA . HIS D 1 80 ? 14.257 45.238 7.277 1.00 37.32 80 HIS D CA 1
ATOM 4099 C C . HIS D 1 80 ? 12.786 44.895 7.579 1.00 29.10 80 HIS D C 1
ATOM 4100 O O . HIS D 1 80 ? 12.152 44.126 6.864 1.00 28.94 80 HIS D O 1
ATOM 4107 N N . VAL D 1 81 ? 12.257 45.469 8.640 1.00 26.98 81 VAL D N 1
ATOM 4108 C CA . VAL D 1 81 ? 10.862 45.217 9.013 1.00 26.27 81 VAL D CA 1
ATOM 4109 C C . VAL D 1 81 ? 9.928 45.693 7.928 1.00 24.24 81 VAL D C 1
ATOM 4110 O O . VAL D 1 81 ? 9.008 44.982 7.527 1.00 23.03 81 VAL D O 1
ATOM 4114 N N . TRP D 1 82 ? 10.196 46.878 7.398 1.00 23.69 82 TRP D N 1
ATOM 4115 C CA . TRP D 1 82 ? 9.293 47.415 6.393 1.00 24.88 82 TRP D CA 1
ATOM 4116 C C . TRP D 1 82 ? 9.347 46.550 5.156 1.00 26.39 82 TRP D C 1
ATOM 4117 O O . TRP D 1 82 ? 8.354 46.391 4.442 1.00 23.39 82 TRP D O 1
ATOM 4128 N N . GLY D 1 83 ? 10.495 45.933 4.909 1.00 26.90 83 GLY D N 1
ATOM 4129 C CA . GLY D 1 83 ? 10.584 45.049 3.769 1.00 26.28 83 GLY D CA 1
ATOM 4130 C C . GLY D 1 83 ? 9.629 43.882 3.957 1.00 25.18 83 GLY D C 1
ATOM 4131 O O . GLY D 1 83 ? 9.034 43.402 3.005 1.00 25.56 83 GLY D O 1
ATOM 4132 N N . ILE D 1 84 ? 9.525 43.387 5.177 1.00 24.45 84 ILE D N 1
ATOM 4133 C CA . ILE D 1 84 ? 8.594 42.268 5.474 1.00 27.57 84 ILE D CA 1
ATOM 4134 C C . ILE D 1 84 ? 7.125 42.708 5.218 1.00 24.19 84 ILE D C 1
ATOM 4135 O O . ILE D 1 84 ? 6.304 41.973 4.601 1.00 23.89 84 ILE D O 1
ATOM 4140 N N . VAL D 1 85 ? 6.828 43.928 5.659 1.00 21.50 85 VAL D N 1
ATOM 4141 C CA . VAL D 1 85 ? 5.493 44.523 5.467 1.00 22.37 85 VAL D CA 1
ATOM 4142 C C . VAL D 1 85 ? 5.121 44.656 3.984 1.00 24.17 85 VAL D C 1
ATOM 4143 O O . VAL D 1 85 ? 4.007 44.330 3.575 1.00 24.65 85 VAL D O 1
ATOM 4147 N N . LYS D 1 86 ? 6.060 45.111 3.158 1.00 28.34 86 LYS D N 1
ATOM 4148 C CA . LYS D 1 86 ? 5.836 45.235 1.716 1.00 28.23 86 LYS D CA 1
ATOM 4149 C C . LYS D 1 86 ? 5.658 43.902 1.068 1.00 29.15 86 LYS D C 1
ATOM 4150 O O . LYS D 1 86 ? 4.812 43.745 0.184 1.00 26.79 86 LYS D O 1
ATOM 4156 N N . GLN D 1 87 ? 6.423 42.910 1.518 1.00 28.77 87 GLN D N 1
ATOM 4157 C CA . GLN D 1 87 ? 6.326 41.576 0.934 1.00 32.96 87 GLN D CA 1
ATOM 4158 C C . GLN D 1 87 ? 4.905 41.007 1.129 1.00 29.95 87 GLN D C 1
ATOM 4159 O O . GLN D 1 87 ? 4.425 40.249 0.306 1.00 28.48 87 GLN D O 1
ATOM 4165 N N . LYS D 1 88 ? 4.240 41.407 2.219 1.00 30.20 88 LYS D N 1
ATOM 4166 C CA . LYS D 1 88 ? 2.856 41.028 2.515 1.00 28.97 88 LYS D CA 1
ATOM 4167 C C . LYS D 1 88 ? 1.841 41.819 1.698 1.00 25.98 88 LYS D C 1
ATOM 4168 O O . LYS D 1 88 ? 0.682 41.519 1.743 1.00 26.22 88 LYS D O 1
ATOM 4174 N N . GLY D 1 89 ? 2.267 42.832 0.950 1.00 24.06 89 GLY D N 1
ATOM 4175 C CA . GLY D 1 89 ? 1.378 43.597 0.140 1.00 23.96 89 GLY D CA 1
ATOM 4176 C C . GLY D 1 89 ? 0.820 44.878 0.745 1.00 21.92 89 GLY D C 1
ATOM 4177 O O . GLY D 1 89 ? -0.207 45.378 0.265 1.00 22.22 89 GLY D O 1
ATOM 4178 N N . TYR D 1 90 ? 1.474 45.415 1.779 1.00 20.46 90 TYR D N 1
ATOM 4179 C CA . TYR D 1 90 ? 0.910 46.558 2.523 1.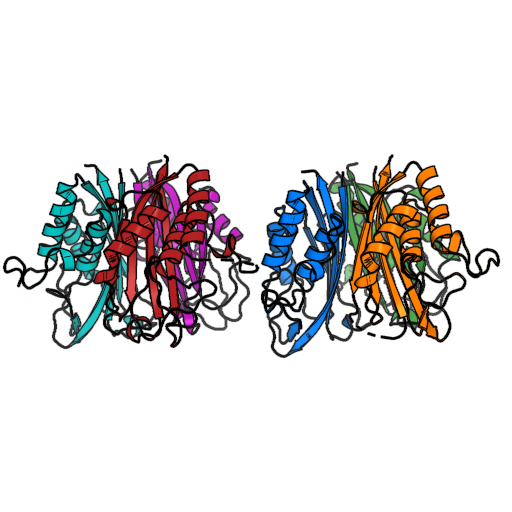00 19.63 90 TYR D CA 1
ATOM 4180 C C . TYR D 1 90 ? 1.788 47.753 2.378 1.00 19.74 90 TYR D C 1
ATOM 4181 O O . TYR D 1 90 ? 2.956 47.601 2.123 1.00 20.33 90 TYR D O 1
ATOM 4190 N N . VAL D 1 91 ? 1.191 48.937 2.545 1.00 19.70 91 VAL D N 1
ATOM 4191 C CA . VAL D 1 91 ? 1.882 50.218 2.717 1.00 20.64 91 VAL D CA 1
ATOM 4192 C C . VAL D 1 91 ? 1.339 50.936 3.991 1.00 20.66 91 VAL D C 1
ATOM 4193 O O . VAL D 1 91 ? 0.362 50.496 4.618 1.00 19.68 91 VAL D O 1
ATOM 4197 N N . LEU D 1 92 ? 1.990 52.036 4.382 1.00 20.98 92 LEU D N 1
ATOM 4198 C CA . LEU D 1 92 ? 1.582 52.794 5.548 1.00 21.21 92 LEU D CA 1
ATOM 4199 C C . LEU D 1 92 ? 0.273 53.473 5.306 1.00 22.08 92 LEU D C 1
ATOM 4200 O O . LEU D 1 92 ? 0.085 54.061 4.244 1.00 23.50 92 LEU D O 1
ATOM 4205 N N . GLY D 1 93 ? -0.638 53.359 6.274 1.00 19.30 93 GLY D N 1
ATOM 4206 C CA . GLY D 1 93 ? -1.790 54.244 6.361 1.00 18.32 93 GLY D CA 1
ATOM 4207 C C . GLY D 1 93 ? -1.338 55.409 7.191 1.00 16.50 93 GLY D C 1
ATOM 4208 O O . GLY D 1 93 ? -1.054 56.482 6.704 1.00 17.08 93 GLY D O 1
ATOM 4209 N N . ASN D 1 94 ? -1.218 55.186 8.479 1.00 16.81 94 ASN D N 1
ATOM 4210 C CA . ASN D 1 94 ? -0.587 56.139 9.357 1.00 17.29 94 ASN D CA 1
ATOM 4211 C C . ASN D 1 94 ? -0.094 55.492 10.642 1.00 18.45 94 ASN D C 1
ATOM 4212 O O . ASN D 1 94 ? -0.491 54.362 10.969 1.00 15.34 94 ASN D O 1
ATOM 4217 N N . ILE D 1 95 ? 0.740 56.238 11.378 1.00 18.14 95 ILE D N 1
ATOM 4218 C CA . ILE D 1 95 ? 1.313 55.791 12.637 1.00 19.12 95 ILE D CA 1
ATOM 4219 C C . ILE D 1 95 ? 1.270 56.911 13.631 1.00 18.73 95 ILE D C 1
ATOM 4220 O O . ILE D 1 95 ? 1.458 58.084 13.264 1.00 19.81 95 ILE D O 1
ATOM 4225 N N . ASP D 1 96 ? 0.920 56.578 14.864 1.00 18.26 96 ASP D N 1
ATOM 4226 C CA . ASP D 1 96 ? 0.930 57.542 15.966 1.00 19.57 96 ASP D CA 1
ATOM 4227 C C . ASP D 1 96 ? 1.738 56.985 17.142 1.00 20.44 96 ASP D C 1
ATOM 4228 O O . ASP D 1 96 ? 1.490 55.853 17.602 1.00 19.34 96 ASP D O 1
ATOM 4233 N N . CYS D 1 97 ? 2.702 57.770 17.605 1.00 19.89 97 CYS D N 1
ATOM 4234 C CA . CYS D 1 97 ? 3.715 57.316 18.547 1.00 22.84 97 CYS D CA 1
ATOM 4235 C C . CYS D 1 97 ? 3.759 58.229 19.710 1.00 24.10 97 CYS D C 1
ATOM 4236 O O . CYS D 1 97 ? 3.560 59.449 19.570 1.00 23.44 97 CYS D O 1
ATOM 4239 N N . THR D 1 98 ? 4.100 57.664 20.858 1.00 24.87 98 THR D N 1
ATOM 4240 C CA . THR D 1 98 ? 4.322 58.440 22.047 1.00 25.44 98 THR D CA 1
ATOM 4241 C C . THR D 1 98 ? 5.638 57.985 22.733 1.00 27.37 98 THR D C 1
ATOM 4242 O O . THR D 1 98 ? 5.875 56.770 22.918 1.00 23.81 98 THR D O 1
ATOM 4246 N N . ILE D 1 99 ? 6.474 58.983 23.069 1.00 27.55 99 ILE D N 1
ATOM 4247 C CA . ILE D 1 99 ? 7.630 58.830 23.930 1.00 25.89 99 ILE D CA 1
ATOM 4248 C C . ILE D 1 99 ? 7.239 59.273 25.330 1.00 27.62 99 ILE D C 1
ATOM 4249 O O . ILE D 1 99 ? 6.667 60.355 25.502 1.00 27.30 99 ILE D O 1
ATOM 4254 N N . ILE D 1 100 ? 7.505 58.421 26.319 1.00 27.36 100 ILE D N 1
ATOM 4255 C CA . ILE D 1 100 ? 7.236 58.740 27.723 1.00 29.18 100 ILE D CA 1
ATOM 4256 C C . ILE D 1 100 ? 8.592 58.824 28.463 1.00 30.60 100 ILE D C 1
ATOM 4257 O O . ILE D 1 100 ? 9.310 57.807 28.616 1.00 27.07 100 ILE D O 1
ATOM 4262 N N . ALA D 1 101 ? 8.932 60.050 28.862 1.00 32.24 101 ALA D N 1
ATOM 4263 C CA . ALA D 1 101 ? 10.237 60.397 29.459 1.00 35.09 101 ALA D CA 1
ATOM 4264 C C . ALA D 1 101 ? 10.126 61.656 30.334 1.00 37.62 101 ALA D C 1
ATOM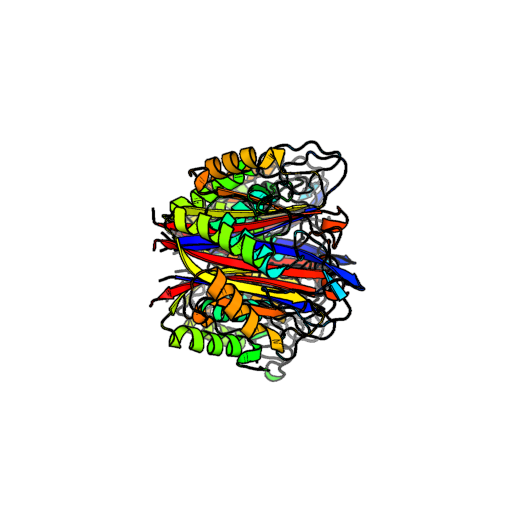 4265 O O . ALA D 1 101 ? 9.507 62.665 29.934 1.00 36.87 101 ALA D O 1
ATOM 4267 N N . GLN D 1 102 ? 10.675 61.599 31.550 1.00 38.84 102 GLN D N 1
ATOM 4268 C CA . GLN D 1 102 ? 10.571 62.741 32.446 1.00 37.67 102 GLN D CA 1
ATOM 4269 C C . GLN D 1 102 ? 11.493 63.843 31.954 1.00 37.48 102 GLN D C 1
ATOM 4270 O O . GLN D 1 102 ? 11.169 64.987 32.097 1.00 39.28 102 GLN D O 1
ATOM 4276 N N . LYS D 1 103 ? 12.626 63.477 31.375 1.00 38.15 103 LYS D N 1
ATOM 4277 C CA . LYS D 1 103 ? 13.529 64.404 30.698 1.00 42.62 103 LYS D CA 1
ATOM 4278 C C . LYS D 1 103 ? 14.485 63.543 29.860 1.00 38.45 103 LYS D C 1
ATOM 4279 O O . LYS D 1 103 ? 14.479 62.333 30.002 1.00 40.05 103 LYS D O 1
ATOM 4285 N N . PRO D 1 104 ? 15.253 64.105 28.939 1.00 41.83 104 PRO D N 1
ATOM 4286 C CA . PRO D 1 104 ? 15.279 65.522 28.594 1.00 46.50 104 PRO D CA 1
ATOM 4287 C C . PRO D 1 104 ? 14.019 65.981 27.873 1.00 49.39 104 PRO D C 1
ATOM 4288 O O . PRO D 1 104 ? 13.084 65.180 27.661 1.00 47.43 104 PRO D O 1
ATOM 4292 N N . LYS D 1 105 ? 13.984 67.269 27.544 1.00 49.47 105 LYS D N 1
ATOM 4293 C CA . LYS D 1 105 ? 12.978 67.788 26.648 1.00 49.77 105 LYS D CA 1
ATOM 4294 C C . LYS D 1 105 ? 13.194 67.156 25.264 1.00 45.67 105 LYS D C 1
ATOM 4295 O O . LYS D 1 105 ? 14.311 67.174 24.731 1.00 45.91 105 LYS D O 1
ATOM 4301 N N . MET D 1 106 ? 12.143 66.570 24.704 1.00 38.73 106 MET D N 1
ATOM 4302 C CA . MET D 1 106 ? 12.200 65.930 23.390 1.00 36.82 106 MET D CA 1
ATOM 4303 C C . MET D 1 106 ? 11.742 66.861 22.255 1.00 33.19 106 MET D C 1
ATOM 4304 O O . MET D 1 106 ? 12.003 66.575 21.077 1.00 31.14 106 MET D O 1
ATOM 4309 N N . LEU D 1 107 ? 11.004 67.902 22.620 1.00 31.13 107 LEU D N 1
ATOM 4310 C CA . LEU D 1 107 ? 10.209 68.686 21.671 1.00 35.12 107 LEU D CA 1
ATOM 4311 C C . LEU D 1 107 ? 11.008 69.239 20.486 1.00 32.46 107 LEU D C 1
ATOM 4312 O O . LEU D 1 107 ? 10.528 69.156 19.356 1.00 32.69 107 LEU D O 1
ATOM 4317 N N . PRO D 1 108 ? 12.258 69.710 20.711 1.00 31.37 108 PRO D N 1
ATOM 4318 C CA . PRO D 1 108 ? 13.045 70.262 19.596 1.00 28.83 108 PRO D CA 1
ATOM 4319 C C . PRO D 1 108 ? 13.479 69.243 18.592 1.00 30.78 108 PRO D C 1
ATOM 4320 O O . PRO D 1 108 ? 13.908 69.621 17.494 1.00 30.48 108 PRO D O 1
ATOM 4324 N N . TYR D 1 109 ? 13.411 67.954 18.953 1.00 27.43 109 TYR D N 1
ATOM 4325 C CA . TYR D 1 109 ? 13.878 66.869 18.071 1.00 28.08 109 TYR D CA 1
ATOM 4326 C C . TYR D 1 109 ? 12.738 66.091 17.349 1.00 27.78 109 TYR D C 1
ATOM 4327 O O . TYR D 1 109 ? 13.016 65.274 16.479 1.00 26.02 109 TYR D O 1
ATOM 4336 N N . ILE D 1 110 ? 11.489 66.365 17.709 1.00 27.64 110 ILE D N 1
ATOM 4337 C CA . ILE D 1 110 ? 10.333 65.628 17.177 1.00 31.86 110 ILE D CA 1
ATOM 4338 C C . ILE D 1 110 ? 10.278 65.638 15.660 1.00 29.36 110 ILE D C 1
ATOM 4339 O O . ILE D 1 110 ? 10.121 64.596 15.053 1.00 27.48 110 ILE D O 1
ATOM 4344 N N . GLU D 1 111 ? 10.437 66.808 15.039 1.00 28.85 111 GLU D N 1
ATOM 4345 C CA . GLU D 1 111 ? 10.326 66.884 13.579 1.00 27.03 111 GLU D CA 1
ATOM 4346 C C . GLU D 1 111 ? 11.332 66.020 12.869 1.00 26.68 111 GLU D C 1
ATOM 4347 O O . GLU D 1 111 ? 11.012 65.384 11.849 1.00 24.32 111 GLU D O 1
ATOM 4353 N N . ASP D 1 112 ? 12.558 65.960 13.377 1.00 27.81 112 ASP D N 1
ATOM 4354 C CA . ASP D 1 112 ? 13.533 65.095 12.722 1.00 29.97 112 ASP D CA 1
ATOM 4355 C C . ASP D 1 112 ? 13.201 63.623 12.922 1.00 25.92 112 ASP D C 1
ATOM 4356 O O . ASP D 1 112 ? 13.496 62.816 12.078 1.00 25.12 112 ASP D O 1
ATOM 4361 N N . MET D 1 113 ? 12.671 63.285 14.093 1.00 26.95 113 MET D N 1
ATOM 4362 C CA . MET D 1 113 ? 12.198 61.900 14.339 1.00 25.41 113 MET D CA 1
ATOM 4363 C C . MET D 1 113 ? 11.087 61.551 13.334 1.00 22.45 113 MET D C 1
ATOM 4364 O O . MET D 1 113 ? 11.112 60.507 12.737 1.00 23.62 113 MET D O 1
ATOM 4369 N N . ARG D 1 114 ? 10.138 62.438 13.111 1.00 24.76 114 ARG D N 1
ATOM 4370 C CA . ARG D 1 114 ? 9.055 62.137 12.122 1.00 25.38 114 ARG D CA 1
ATOM 4371 C C . ARG D 1 114 ? 9.598 61.900 10.752 1.00 26.28 114 ARG D C 1
ATOM 4372 O O . ARG D 1 114 ? 9.172 60.993 10.082 1.00 24.90 114 ARG D O 1
ATOM 4380 N N . LYS D 1 115 ? 10.576 62.705 10.334 1.00 28.34 115 LYS D N 1
ATOM 4381 C CA . LYS D 1 115 ? 11.188 62.538 8.998 1.00 30.33 115 LYS D CA 1
ATOM 4382 C C . LYS D 1 115 ? 11.948 61.239 8.875 1.00 28.73 115 LYS D C 1
ATOM 4383 O O . LYS D 1 115 ? 11.886 60.568 7.841 1.00 30.56 115 LYS D O 1
ATOM 4389 N N . ARG D 1 116 ? 12.672 60.881 9.922 1.00 27.47 116 ARG D N 1
ATOM 4390 C CA . ARG D 1 116 ? 13.398 59.621 9.912 1.00 29.12 116 ARG D CA 1
ATOM 4391 C C . ARG D 1 116 ? 12.442 58.413 9.892 1.00 26.89 116 ARG D C 1
ATOM 4392 O O . ARG D 1 116 ? 12.653 57.458 9.138 1.00 25.97 116 ARG D O 1
ATOM 4400 N N . ILE D 1 117 ? 11.379 58.481 10.674 1.00 25.00 117 ILE D N 1
ATOM 4401 C CA . ILE D 1 117 ? 10.400 57.404 10.694 1.00 24.11 117 ILE D CA 1
ATOM 4402 C C . ILE D 1 117 ? 9.710 57.365 9.348 1.00 22.60 117 ILE D C 1
ATOM 4403 O O . ILE D 1 117 ? 9.572 56.301 8.774 1.00 22.77 117 ILE D O 1
ATOM 4408 N N . ALA D 1 118 ? 9.319 58.522 8.803 1.00 23.49 118 ALA D N 1
ATOM 4409 C CA . ALA D 1 118 ? 8.707 58.548 7.452 1.00 24.36 118 ALA D CA 1
ATOM 4410 C C . ALA D 1 118 ? 9.599 57.947 6.361 1.00 26.12 118 ALA D C 1
ATOM 4411 O O . ALA D 1 118 ? 9.144 57.186 5.501 1.00 25.89 118 ALA D O 1
ATOM 4413 N N . GLU D 1 119 ? 10.889 58.244 6.423 1.00 28.55 119 GLU D N 1
ATOM 4414 C CA . GLU D 1 119 ? 11.836 57.627 5.476 1.00 31.36 119 GLU D CA 1
ATOM 4415 C C . GLU D 1 119 ? 11.857 56.107 5.623 1.00 26.66 119 GLU D C 1
ATOM 4416 O O . GLU D 1 119 ? 11.796 55.425 4.650 1.00 28.58 119 GLU D O 1
ATOM 4422 N N . GLY D 1 120 ? 11.923 55.592 6.840 1.00 26.37 120 GLY D N 1
ATOM 4423 C CA . GLY D 1 120 ? 11.975 54.143 7.053 1.00 27.83 120 GLY D CA 1
ATOM 4424 C C . GLY D 1 120 ? 10.688 53.415 6.670 1.00 27.01 120 GLY D C 1
ATOM 4425 O O . GLY D 1 120 ? 10.741 52.248 6.314 1.00 28.30 120 GLY D O 1
ATOM 4426 N N . LEU D 1 121 ? 9.551 54.123 6.708 1.00 24.00 121 LEU D N 1
ATOM 4427 C CA . LEU D 1 121 ? 8.249 53.550 6.332 1.00 23.91 121 LEU D CA 1
ATOM 4428 C C . LEU D 1 121 ? 7.809 53.952 4.905 1.00 24.83 121 LEU D C 1
ATOM 4429 O O . LEU D 1 121 ? 6.697 53.656 4.485 1.00 25.19 121 LEU D O 1
ATOM 4434 N N . GLU D 1 122 ? 8.719 54.577 4.153 1.00 26.81 122 GLU D N 1
ATOM 4435 C CA . GLU D 1 122 ? 8.516 54.973 2.753 1.00 26.65 122 GLU D CA 1
ATOM 4436 C C . GLU D 1 122 ? 7.253 55.775 2.601 1.00 23.39 122 GLU D C 1
ATOM 4437 O O . GLU D 1 122 ? 6.418 55.461 1.778 1.00 23.85 122 GLU D O 1
ATOM 4443 N N . ALA D 1 123 ? 7.120 56.804 3.422 1.00 23.51 123 ALA D N 1
ATOM 4444 C CA . ALA D 1 123 ? 5.853 57.502 3.536 1.00 24.35 123 ALA D CA 1
ATOM 4445 C C . ALA D 1 123 ? 6.060 58.981 3.632 1.00 23.79 123 ALA D C 1
ATOM 4446 O O . ALA D 1 123 ? 7.164 59.441 3.752 1.00 25.77 123 ALA D O 1
ATOM 4448 N N . ASP D 1 124 ? 4.965 59.710 3.599 1.00 26.31 124 ASP D N 1
ATOM 4449 C CA . ASP D 1 124 ? 4.973 61.126 3.768 1.00 31.08 124 ASP D CA 1
ATOM 4450 C C . ASP D 1 124 ? 5.027 61.438 5.258 1.00 32.18 124 ASP D C 1
ATOM 4451 O O . ASP D 1 124 ? 4.441 60.726 6.086 1.00 27.42 124 ASP D O 1
ATOM 4456 N N . VAL D 1 125 ? 5.719 62.508 5.606 1.00 26.07 125 VAL D N 1
ATOM 4457 C CA . VAL D 1 125 ? 5.788 62.935 6.975 1.00 29.02 125 VAL D CA 1
ATOM 4458 C C . VAL D 1 125 ? 4.410 63.177 7.632 1.00 26.76 125 VAL D C 1
ATOM 4459 O O . VAL D 1 125 ? 4.218 62.931 8.839 1.00 26.02 125 VAL D O 1
ATOM 4463 N N . SER D 1 126 ? 3.455 63.631 6.839 1.00 22.76 126 SER D N 1
ATOM 4464 C CA . SER D 1 126 ? 2.090 63.858 7.311 1.00 23.42 126 SER D CA 1
ATOM 4465 C C . SER D 1 126 ? 1.363 62.533 7.776 1.00 22.94 126 SER D C 1
ATOM 4466 O O . SER D 1 126 ? 0.347 62.615 8.432 1.00 24.12 126 SER D O 1
ATOM 4469 N N . GLN D 1 127 ? 1.908 61.367 7.424 1.00 21.25 127 GLN D N 1
ATOM 4470 C CA . GLN D 1 127 ? 1.395 60.078 7.888 1.00 21.15 127 GLN D CA 1
ATOM 4471 C C . GLN D 1 127 ? 1.998 59.641 9.237 1.00 22.01 127 GLN D C 1
ATOM 4472 O O . GLN D 1 127 ? 1.626 58.570 9.782 1.00 17.50 127 GLN D O 1
ATOM 4478 N N . VAL D 1 128 ? 2.949 60.418 9.772 1.00 22.25 128 VAL D N 1
ATOM 4479 C CA . VAL D 1 128 ? 3.718 60.010 10.952 1.00 22.45 128 VAL D CA 1
ATOM 4480 C C . VAL D 1 128 ? 3.523 61.055 12.052 1.00 23.26 128 VAL D C 1
ATOM 4481 O O . VAL D 1 128 ? 3.796 62.258 11.869 1.00 21.94 128 VAL D O 1
ATOM 4485 N N . ASN D 1 129 ? 3.030 60.625 13.209 1.00 20.91 129 ASN D N 1
ATOM 4486 C CA . ASN D 1 129 ? 2.894 61.499 14.350 1.00 19.50 129 ASN D CA 1
ATOM 4487 C C . ASN D 1 129 ? 3.752 60.997 15.491 1.00 20.13 129 ASN D C 1
ATOM 4488 O O . ASN D 1 129 ? 3.772 59.791 15.781 1.00 20.64 129 ASN D O 1
ATOM 4493 N N . VAL D 1 130 ? 4.454 61.913 16.144 1.00 20.61 130 VAL D N 1
ATOM 4494 C CA . VAL D 1 130 ? 5.264 61.572 17.306 1.00 23.50 130 VAL D CA 1
ATOM 4495 C C . VAL D 1 130 ? 4.964 62.629 18.309 1.00 25.66 130 VAL D C 1
ATOM 4496 O O . VAL D 1 130 ? 4.996 63.831 17.988 1.00 25.89 130 VAL D O 1
ATOM 4500 N N . LYS D 1 131 ? 4.614 62.208 19.516 1.00 25.55 131 LYS D N 1
ATOM 4501 C CA . LYS D 1 131 ? 4.481 63.165 20.615 1.00 28.60 131 LYS D CA 1
ATOM 4502 C C . LYS D 1 131 ? 5.316 62.686 21.788 1.00 32.98 131 LYS D C 1
ATOM 4503 O O . LYS D 1 131 ? 5.740 61.502 21.831 1.00 26.28 131 LYS D O 1
ATOM 4509 N N . ALA D 1 132 ? 5.650 63.618 22.682 1.00 30.38 132 ALA D N 1
ATOM 4510 C CA . ALA D 1 132 ? 6.425 63.262 23.875 1.00 33.14 132 ALA D CA 1
ATOM 4511 C C . ALA D 1 132 ? 5.628 63.641 25.069 1.00 35.32 132 ALA D C 1
ATOM 4512 O O . ALA D 1 132 ? 5.030 64.710 25.088 1.00 36.31 132 ALA D O 1
ATOM 4514 N N . THR D 1 133 ? 5.628 62.785 26.083 1.00 37.07 133 THR D N 1
ATOM 4515 C CA . THR D 1 133 ? 4.946 63.104 27.319 1.00 41.47 133 THR D CA 1
ATOM 4516 C C . THR D 1 133 ? 5.756 62.650 28.558 1.00 40.38 133 THR D C 1
ATOM 4517 O O . THR D 1 133 ? 6.739 61.940 28.427 1.00 37.60 133 THR D O 1
ATOM 4521 N N . THR D 1 134 ? 5.374 63.122 29.740 1.00 42.10 134 THR D N 1
ATOM 4522 C CA . THR D 1 134 ? 5.981 62.653 31.004 1.00 43.49 134 THR D CA 1
ATOM 4523 C C . THR D 1 134 ? 4.880 61.998 31.831 1.00 44.67 134 THR D C 1
ATOM 4524 O O . THR D 1 134 ? 3.679 62.131 31.522 1.00 42.26 134 THR D O 1
ATOM 4528 N N . THR D 1 135 ? 5.296 61.331 32.901 1.00 44.91 135 THR D N 1
ATOM 4529 C CA . THR D 1 135 ? 4.376 60.807 33.909 1.00 43.57 135 THR D CA 1
ATOM 4530 C C . THR D 1 135 ? 4.332 61.696 35.161 1.00 49.99 135 THR D C 1
ATOM 4531 O O . THR D 1 135 ? 3.936 61.217 36.238 1.00 47.13 135 THR D O 1
ATOM 4535 N N . GLU D 1 136 ? 4.704 62.979 35.017 1.00 51.77 136 GLU D N 1
ATOM 4536 C CA . GLU D 1 136 ? 4.671 63.963 36.104 1.00 52.49 136 GLU D CA 1
ATOM 4537 C C . GLU D 1 136 ? 5.368 63.443 37.352 1.00 48.21 136 GLU D C 1
ATOM 4538 O O . GLU D 1 136 ? 4.823 63.499 38.460 1.00 49.17 136 GLU D O 1
ATOM 4544 N N . LYS D 1 137 ? 6.545 62.873 37.137 1.00 45.84 137 LYS D N 1
ATOM 4545 C CA . LYS D 1 137 ? 7.402 62.342 38.209 1.00 52.72 137 LYS D CA 1
ATOM 4546 C C . LYS D 1 137 ? 6.914 61.038 38.835 1.00 49.42 137 LYS D C 1
ATOM 4547 O O . LYS D 1 137 ? 7.527 60.532 39.777 1.00 55.42 137 LYS D O 1
ATOM 4553 N N . LEU D 1 138 ? 5.865 60.446 38.291 1.00 44.16 138 LEU D N 1
ATOM 4554 C CA . LEU D 1 138 ? 5.344 59.214 38.840 1.00 42.35 138 LEU D CA 1
ATOM 4555 C C . LEU D 1 138 ? 5.881 58.017 38.100 1.00 45.30 138 LEU D C 1
ATOM 4556 O O . LEU D 1 138 ? 6.111 58.066 36.880 1.00 39.99 138 LEU D O 1
ATOM 4561 N N . GLY D 1 139 ? 6.092 56.934 38.845 1.00 44.95 139 GLY D N 1
ATOM 4562 C CA . GLY D 1 139 ? 6.557 55.685 38.250 1.00 43.29 139 GLY D CA 1
ATOM 4563 C C . GLY D 1 139 ? 7.999 55.753 37.816 1.00 44.52 139 GLY D C 1
ATOM 4564 O O . GLY D 1 139 ? 8.686 56.770 38.021 1.00 44.43 139 GLY D O 1
ATOM 4565 N N . PHE D 1 140 ? 8.446 54.665 37.192 1.00 41.82 140 PHE D N 1
ATOM 4566 C CA . PHE D 1 140 ? 9.837 54.508 36.836 1.00 41.73 140 PHE D CA 1
ATOM 4567 C C . PHE D 1 140 ? 10.320 55.479 35.760 1.00 43.26 140 PHE D C 1
ATOM 4568 O O . PHE D 1 140 ? 11.513 55.834 35.749 1.00 39.66 140 PHE D O 1
ATOM 4576 N N . THR D 1 141 ? 9.434 55.866 34.825 1.00 39.02 141 THR D N 1
ATOM 4577 C CA . THR D 1 141 ? 9.759 56.994 33.938 1.00 40.20 141 THR D CA 1
ATOM 4578 C C . THR D 1 141 ? 9.828 58.303 34.747 1.00 36.56 141 THR D C 1
ATOM 4579 O O . THR D 1 141 ? 10.689 59.121 34.508 1.00 37.87 141 THR D O 1
ATOM 4583 N N . GLY D 1 142 ? 8.890 58.495 35.667 1.00 41.42 142 GLY D N 1
ATOM 4584 C CA . GLY D 1 142 ? 8.871 59.651 36.561 1.00 45.24 142 GLY D CA 1
ATOM 4585 C C . GLY D 1 142 ? 10.199 59.852 37.266 1.00 47.43 142 GLY D C 1
ATOM 4586 O O . GLY D 1 142 ? 10.756 60.944 37.229 1.00 43.93 142 GLY D O 1
ATOM 4587 N N . ARG D 1 143 ? 10.734 58.765 37.828 1.00 46.63 143 ARG D N 1
ATOM 4588 C CA . ARG D 1 143 ? 12.034 58.786 38.537 1.00 47.73 143 ARG D CA 1
ATOM 4589 C C . ARG D 1 143 ? 13.284 58.749 37.618 1.00 52.35 143 ARG D C 1
ATOM 4590 O O . ARG D 1 143 ? 14.404 58.590 38.106 1.00 55.15 143 ARG D O 1
ATOM 4598 N N . ALA D 1 144 ? 13.106 58.880 36.302 1.00 49.75 144 ALA D N 1
ATOM 4599 C CA . ALA D 1 144 ? 14.212 58.847 35.339 1.00 51.25 144 ALA D CA 1
ATOM 4600 C C . ALA D 1 144 ? 14.990 57.524 35.328 1.00 46.24 144 ALA D C 1
ATOM 4601 O O . ALA D 1 144 ? 16.135 57.489 34.915 1.00 46.36 144 ALA D O 1
ATOM 4603 N N . GLU D 1 145 ? 14.361 56.431 35.740 1.00 44.68 145 GLU D N 1
ATOM 4604 C CA . GLU D 1 145 ? 15.021 55.125 35.622 1.00 44.00 145 GLU D CA 1
ATOM 4605 C C . GLU D 1 145 ? 15.018 54.595 34.183 1.00 39.65 145 GLU D C 1
ATOM 4606 O O . GLU D 1 145 ? 15.951 53.895 33.786 1.00 39.82 145 GLU D O 1
ATOM 4612 N N . GLY D 1 146 ? 13.996 54.950 33.388 1.00 37.95 146 GLY D N 1
ATOM 4613 C CA . GLY D 1 146 ? 13.987 54.599 31.966 1.00 35.42 146 GLY D CA 1
ATOM 4614 C C . GLY D 1 146 ? 13.116 55.488 31.089 1.00 32.62 146 GLY D C 1
ATOM 4615 O O . GLY D 1 146 ? 12.443 56.378 31.575 1.00 30.80 146 GLY D O 1
ATOM 4616 N N . ILE D 1 147 ? 13.136 55.203 29.791 1.00 32.06 147 ILE D N 1
ATOM 4617 C CA . ILE D 1 147 ? 12.267 55.862 28.801 1.00 29.01 147 ILE D CA 1
ATOM 4618 C C . ILE D 1 147 ? 11.420 54.746 28.146 1.00 28.76 147 ILE D C 1
ATOM 4619 O O . ILE D 1 147 ? 11.920 53.665 27.811 1.00 27.47 147 ILE D O 1
ATOM 4624 N N . ALA D 1 148 ? 10.133 55.015 27.998 1.00 27.35 148 ALA D N 1
ATOM 4625 C CA . ALA D 1 148 ? 9.211 54.088 27.303 1.00 25.79 148 ALA D CA 1
ATOM 4626 C C . ALA D 1 148 ? 8.651 54.756 26.042 1.00 22.88 148 ALA D C 1
ATOM 4627 O O . ALA D 1 148 ? 8.670 55.995 25.898 1.00 22.19 148 ALA D O 1
ATOM 4629 N N . ALA D 1 149 ? 8.176 53.925 25.123 1.00 22.52 149 ALA D N 1
ATOM 4630 C CA . ALA D 1 149 ? 7.525 54.408 23.950 1.00 21.88 149 ALA D CA 1
ATOM 4631 C C . ALA D 1 149 ? 6.379 53.460 23.607 1.00 21.50 149 ALA D C 1
ATOM 4632 O O . ALA D 1 149 ? 6.435 52.257 23.917 1.00 19.89 149 ALA D O 1
ATOM 4634 N N . GLN D 1 150 ? 5.327 54.023 23.017 1.00 21.81 150 GLN D N 1
ATOM 4635 C CA . GLN D 1 150 ? 4.257 53.228 22.426 1.00 22.85 150 GLN D CA 1
ATOM 4636 C C . GLN D 1 150 ? 4.089 53.682 20.954 1.00 20.55 150 GLN D C 1
ATOM 4637 O O . GLN D 1 150 ? 4.275 54.851 20.660 1.00 20.23 150 GLN D O 1
ATOM 4643 N N . ALA D 1 151 ? 3.651 52.788 20.091 1.00 18.34 151 ALA D N 1
ATOM 4644 C CA . ALA D 1 151 ? 3.310 53.119 18.706 1.00 18.71 151 ALA D CA 1
ATOM 4645 C C . ALA D 1 151 ? 2.117 52.300 18.275 1.00 18.65 151 ALA D C 1
ATOM 4646 O O . ALA D 1 151 ? 2.004 51.099 18.617 1.00 17.78 151 ALA D O 1
ATOM 4648 N N . THR D 1 152 ? 1.189 52.950 17.581 1.00 17.40 152 THR D N 1
ATOM 4649 C CA . THR D 1 152 ? 0.058 52.279 16.972 1.00 17.88 152 THR D CA 1
ATOM 4650 C C . THR D 1 152 ? 0.091 52.596 15.486 1.00 16.39 152 THR D C 1
ATOM 4651 O O . THR D 1 152 ? 0.111 53.773 15.096 1.00 15.43 152 THR D O 1
ATOM 4655 N N . VAL D 1 153 ? 0.083 51.569 14.677 1.00 16.05 153 VAL D N 1
ATOM 4656 C CA . VAL D 1 153 ? 0.188 51.678 13.222 1.00 16.17 153 VAL D CA 1
ATOM 4657 C C . VAL D 1 153 ? -1.042 51.094 12.533 1.00 16.60 153 VAL D C 1
ATOM 4658 O O . VAL D 1 153 ? -1.588 50.054 12.933 1.00 17.22 153 VAL D O 1
ATOM 4662 N N . LEU D 1 154 ? -1.514 51.790 11.508 1.00 18.01 154 LEU D N 1
ATOM 4663 C CA . LEU D 1 154 ? -2.511 51.247 10.610 1.00 17.11 154 LEU D CA 1
ATOM 4664 C C . LEU D 1 154 ? -1.840 51.112 9.266 1.00 17.08 154 LEU D C 1
ATOM 4665 O O . LEU D 1 154 ? -1.362 52.109 8.729 1.00 16.70 154 LEU D O 1
ATOM 4670 N N . ILE D 1 155 ? -1.815 49.884 8.728 1.00 17.17 155 ILE D N 1
ATOM 4671 C CA . ILE D 1 155 ? -1.384 49.593 7.371 1.00 18.09 155 ILE D CA 1
ATOM 4672 C C . ILE D 1 155 ? -2.563 49.228 6.475 1.00 19.46 155 ILE D C 1
ATOM 4673 O O . ILE D 1 155 ? -3.653 48.862 6.957 1.00 17.35 155 ILE D O 1
ATOM 4678 N N . GLN D 1 156 ? -2.353 49.387 5.167 1.00 19.28 156 GLN D N 1
ATOM 4679 C CA . GLN D 1 156 ? -3.385 49.142 4.150 1.00 19.67 156 GLN D CA 1
ATOM 4680 C C . GLN D 1 156 ? -2.733 48.529 2.926 1.00 18.72 156 GLN D C 1
ATOM 4681 O O . GLN D 1 156 ? -1.570 48.777 2.669 1.00 19.53 156 GLN D O 1
ATOM 4687 N N . LYS D 1 157 ? -3.509 47.796 2.150 1.00 19.82 157 LYS D N 1
ATOM 4688 C CA . LYS D 1 157 ? -3.022 47.175 0.921 1.00 22.70 157 LYS D CA 1
ATOM 4689 C C . LYS D 1 157 ? -2.559 48.265 -0.007 1.00 22.57 157 LYS D C 1
ATOM 4690 O O . LYS D 1 157 ? -3.205 49.309 -0.118 1.00 20.44 157 LYS D O 1
ATOM 4696 N N . GLY D 1 158 ? -1.451 48.009 -0.674 1.00 25.21 158 GLY D N 1
ATOM 4697 C CA . GLY D 1 158 ? -0.936 48.973 -1.645 1.00 31.55 158 GLY D CA 1
ATOM 4698 C C . GLY D 1 158 ? 0.422 48.571 -2.163 1.00 36.81 158 GLY D C 1
ATOM 4699 O O . GLY D 1 158 ? 0.990 49.305 -2.966 1.00 43.30 158 GLY D O 1
ATOM 4701 N N . MET E 1 1 ? -17.116 48.900 6.994 1.00 38.67 1 MET E N 1
ATOM 4702 C CA . MET E 1 1 ? -16.559 49.501 8.230 1.00 31.48 1 MET E CA 1
ATOM 4703 C C . MET E 1 1 ? -15.619 48.634 9.064 1.00 25.15 1 MET E C 1
ATOM 4704 O O . MET E 1 1 ? -15.676 47.394 9.125 1.00 21.56 1 MET E O 1
ATOM 4709 N N . PHE E 1 2 ? -14.781 49.391 9.748 1.00 21.24 2 PHE E N 1
ATOM 4710 C CA . PHE E 1 2 ? -13.790 48.899 10.665 1.00 21.90 2 PHE E CA 1
ATOM 4711 C C . PHE E 1 2 ? -14.047 49.588 11.992 1.00 20.04 2 PHE E C 1
ATOM 4712 O O . PHE E 1 2 ? -14.539 50.713 11.999 1.00 18.58 2 PHE E O 1
ATOM 4720 N N . ARG E 1 3 ? -13.781 48.887 13.088 1.00 18.47 3 ARG E N 1
ATOM 4721 C CA . ARG E 1 3 ? -13.793 49.489 14.439 1.00 17.91 3 ARG E CA 1
ATOM 4722 C C . ARG E 1 3 ? -12.545 49.023 15.185 1.00 16.92 3 ARG E C 1
ATOM 4723 O O . ARG E 1 3 ? -12.049 47.935 14.946 1.00 16.61 3 ARG E O 1
ATOM 4731 N N . ILE E 1 4 ? -12.092 49.835 16.113 1.00 16.24 4 ILE E N 1
ATOM 4732 C CA . ILE E 1 4 ? -10.885 49.581 16.852 1.00 16.74 4 ILE E CA 1
ATOM 4733 C C . ILE E 1 4 ? -11.271 49.330 18.301 1.00 17.68 4 ILE E C 1
ATOM 4734 O O . ILE E 1 4 ? -12.251 49.894 18.827 1.00 18.24 4 ILE E O 1
ATOM 4739 N N . GLY E 1 5 ? -10.496 48.490 18.954 1.00 16.35 5 GLY E N 1
ATOM 4740 C CA . GLY E 1 5 ? -10.598 48.341 20.384 1.00 17.02 5 GLY E CA 1
ATOM 4741 C C . GLY E 1 5 ? -9.249 48.096 21.032 1.00 18.19 5 GLY E C 1
ATOM 4742 O O . GLY E 1 5 ? -8.318 47.585 20.402 1.00 16.46 5 GLY E O 1
ATOM 4743 N N . GLN E 1 6 ? -9.175 48.404 22.313 1.00 18.51 6 GLN E N 1
ATOM 4744 C CA . GLN E 1 6 ? -7.960 48.349 23.062 1.00 22.29 6 GLN E CA 1
ATOM 4745 C C . GLN E 1 6 ? -8.261 47.770 24.461 1.00 20.62 6 GLN E C 1
ATOM 4746 O O . GLN E 1 6 ? -9.137 48.219 25.139 1.00 20.93 6 GLN E O 1
ATOM 4752 N N . GLY E 1 7 ? -7.506 46.788 24.871 1.00 19.46 7 GLY E N 1
ATOM 4753 C CA . GLY E 1 7 ? -7.629 46.220 26.200 1.00 20.27 7 GLY E CA 1
ATOM 4754 C C . GLY E 1 7 ? -6.331 46.353 26.957 1.00 21.75 7 GLY E C 1
ATOM 4755 O O . GLY E 1 7 ? -5.246 46.368 26.332 1.00 19.62 7 GLY E O 1
ATOM 4756 N N . PHE E 1 8 ? -6.446 46.421 28.301 1.00 21.86 8 PHE E N 1
ATOM 4757 C CA . PHE E 1 8 ? -5.332 46.423 29.224 1.00 27.55 8 PHE E CA 1
ATOM 4758 C C . PHE E 1 8 ? -5.727 45.722 30.548 1.00 29.69 8 PHE E C 1
ATOM 4759 O O . PHE E 1 8 ? -6.806 45.945 31.081 1.00 30.54 8 PHE E O 1
ATOM 4767 N N . ASP E 1 9 ? -4.866 44.858 31.062 1.00 29.05 9 ASP E N 1
ATOM 4768 C CA . ASP E 1 9 ? -5.126 44.226 32.351 1.00 29.75 9 ASP E CA 1
ATOM 4769 C C . ASP E 1 9 ? -3.825 43.920 33.067 1.00 29.70 9 ASP E C 1
ATOM 4770 O O . ASP E 1 9 ? -2.771 43.804 32.435 1.00 26.36 9 ASP E O 1
ATOM 4775 N N . VAL E 1 10 ? -3.922 43.743 34.394 1.00 30.55 10 VAL E N 1
ATOM 4776 C CA . VAL E 1 10 ? -2.775 43.449 35.248 1.00 32.55 10 VAL E CA 1
ATOM 4777 C C . VAL E 1 10 ? -3.234 42.445 36.303 1.00 30.96 10 VAL E C 1
ATOM 4778 O O . VAL E 1 10 ? -4.231 42.670 36.936 1.00 31.20 10 VAL E O 1
ATOM 4782 N N . HIS E 1 11 ? -2.528 41.346 36.470 1.00 32.64 11 HIS E N 1
ATOM 4783 C CA . HIS E 1 11 ? -2.808 40.409 37.562 1.00 36.88 11 HIS E CA 1
ATOM 4784 C C . HIS E 1 11 ? -1.567 40.217 38.444 1.00 38.48 11 HIS E C 1
ATOM 4785 O O . HIS E 1 11 ? -0.470 40.100 37.920 1.00 35.72 11 HIS E O 1
ATOM 4792 N N . GLN E 1 12 ? -1.752 40.116 39.767 1.00 40.49 12 GLN E N 1
ATOM 4793 C CA . GLN E 1 12 ? -0.613 39.869 40.666 1.00 39.93 12 GLN E CA 1
ATOM 4794 C C . GLN E 1 12 ? -0.133 38.463 40.487 1.00 38.16 12 GLN E C 1
ATOM 4795 O O . GLN E 1 12 ? -0.931 37.556 40.262 1.00 39.84 12 GLN E O 1
ATOM 4801 N N . LEU E 1 13 ? 1.168 38.283 40.599 1.00 37.07 13 LEU E N 1
ATOM 4802 C CA . LEU E 1 13 ? 1.761 36.979 40.715 1.00 40.06 13 LEU E CA 1
ATOM 4803 C C . LEU E 1 13 ? 1.759 36.600 42.214 1.00 44.44 13 LEU E C 1
ATOM 4804 O O . LEU E 1 13 ? 2.042 37.438 43.090 1.00 39.34 13 LEU E O 1
ATOM 4809 N N . VAL E 1 14 ? 1.384 35.362 42.499 1.00 44.83 14 VAL E N 1
ATOM 4810 C CA . VAL E 1 14 ? 1.372 34.838 43.872 1.00 45.19 14 VAL E CA 1
ATOM 4811 C C . VAL E 1 14 ? 1.807 33.391 43.831 1.00 44.18 14 VAL E C 1
ATOM 4812 O O . VAL E 1 14 ? 1.679 32.705 42.806 1.00 40.18 14 VAL E O 1
ATOM 4816 N N . GLU E 1 15 ? 2.331 32.921 44.956 1.00 46.07 15 GLU E N 1
ATOM 4817 C CA . GLU E 1 15 ? 2.741 31.520 45.071 1.00 45.39 15 GLU E CA 1
ATOM 4818 C C . GLU E 1 15 ? 1.479 30.683 45.164 1.00 39.68 15 GLU E C 1
ATOM 4819 O O . GLU E 1 15 ? 0.409 31.203 45.479 1.00 42.12 15 GLU E O 1
ATOM 4825 N N . GLY E 1 16 ? 1.591 29.403 44.834 1.00 41.44 16 GLY E N 1
ATOM 4826 C CA . GLY E 1 16 ? 0.523 28.437 45.075 1.00 47.21 16 GLY E CA 1
ATOM 4827 C C . GLY E 1 16 ? -0.652 28.404 44.115 1.00 55.21 16 GLY E C 1
ATOM 4828 O O . GLY E 1 16 ? -1.647 27.697 44.390 1.00 49.13 16 GLY E O 1
ATOM 4829 N N . ARG E 1 17 ? -0.540 29.144 42.998 1.00 55.13 17 ARG E N 1
ATOM 4830 C CA . ARG E 1 17 ? -1.567 29.178 41.943 1.00 53.35 17 ARG E CA 1
ATOM 4831 C C . ARG E 1 17 ? -0.873 28.883 40.616 1.00 46.47 17 ARG E C 1
ATOM 4832 O O . ARG E 1 17 ? 0.325 29.117 40.492 1.00 44.39 17 ARG E O 1
ATOM 4840 N N . PRO E 1 18 ? -1.620 28.362 39.623 1.00 44.33 18 PRO E N 1
ATOM 4841 C CA . PRO E 1 18 ? -1.042 28.177 38.289 1.00 45.58 18 PRO E CA 1
ATOM 4842 C C . PRO E 1 18 ? -1.031 29.480 37.466 1.00 36.99 18 PRO E C 1
ATOM 4843 O O . PRO E 1 18 ? -1.810 30.422 37.742 1.00 36.52 18 PRO E O 1
ATOM 4847 N N . LEU E 1 19 ? -0.122 29.495 36.482 1.00 40.30 19 LEU E N 1
ATOM 4848 C CA . LEU E 1 19 ? 0.036 30.582 35.492 1.00 35.05 19 LEU E CA 1
ATOM 4849 C C . LEU E 1 19 ? -0.566 30.075 34.183 1.00 32.92 19 LEU E C 1
ATOM 4850 O O . LEU E 1 19 ? -0.089 29.114 33.590 1.00 33.55 19 LEU E O 1
ATOM 4855 N N . ILE E 1 20 ? -1.678 30.679 33.812 1.00 30.82 20 ILE E N 1
ATOM 4856 C CA . ILE E 1 20 ? -2.399 30.379 32.581 1.00 33.03 20 ILE E CA 1
ATOM 4857 C C . ILE E 1 20 ? -2.476 31.713 31.804 1.00 28.45 20 ILE E C 1
ATOM 4858 O O . ILE E 1 20 ? -2.932 32.726 32.333 1.00 27.22 20 ILE E O 1
ATOM 4863 N N . ILE E 1 21 ? -1.932 31.709 30.602 1.00 28.78 21 ILE E N 1
ATOM 4864 C CA . ILE E 1 21 ? -1.879 32.897 29.755 1.00 27.49 21 ILE E CA 1
ATOM 4865 C C . ILE E 1 21 ? -2.243 32.492 28.330 1.00 24.93 21 ILE E C 1
ATOM 4866 O O . ILE E 1 21 ? -1.716 31.531 27.793 1.00 19.53 21 ILE E O 1
ATOM 4871 N N . GLY E 1 22 ? -3.177 33.221 27.743 1.00 24.48 22 GLY E N 1
ATOM 4872 C CA . GLY E 1 22 ? -3.612 32.945 26.392 1.00 28.11 22 GLY E CA 1
ATOM 4873 C C . GLY E 1 22 ? -4.226 31.561 26.254 1.00 30.20 22 GLY E C 1
ATOM 4874 O O . GLY E 1 22 ? -4.082 30.921 25.206 1.00 28.99 22 GLY E O 1
ATOM 4875 N N . GLY E 1 23 ? -4.869 31.085 27.320 1.00 31.41 23 GLY E N 1
ATOM 4876 C CA . GLY E 1 23 ? -5.486 29.750 27.304 1.00 30.86 23 GLY E CA 1
ATOM 4877 C C . GLY E 1 23 ? -4.479 28.668 27.523 1.00 31.30 23 GLY E C 1
ATOM 4878 O O . GLY E 1 23 ? -4.820 27.510 27.448 1.00 32.18 23 GLY E O 1
ATOM 4879 N N . ILE E 1 24 ? -3.245 29.020 27.887 1.00 32.00 24 ILE E N 1
ATOM 4880 C CA . ILE E 1 24 ? -2.159 28.037 27.952 1.00 33.00 24 ILE E CA 1
ATOM 4881 C C . ILE E 1 24 ? -1.494 28.045 29.330 1.00 32.86 24 ILE E C 1
ATOM 4882 O O . ILE E 1 24 ? -1.100 29.090 29.861 1.00 30.37 24 ILE E O 1
ATOM 4887 N N . GLU E 1 25 ? -1.395 26.853 29.913 1.00 34.16 25 GLU E N 1
ATOM 4888 C CA . GLU E 1 25 ? -0.739 26.664 31.196 1.00 38.28 25 GLU E CA 1
ATOM 4889 C C . GLU E 1 25 ? 0.783 26.753 30.967 1.00 36.94 25 GLU E C 1
ATOM 4890 O O . GLU E 1 25 ? 1.325 26.135 30.038 1.00 38.07 25 GLU E O 1
ATOM 4896 N N . ILE E 1 26 ? 1.459 27.555 31.780 1.00 35.15 26 ILE E N 1
ATOM 4897 C CA . ILE E 1 26 ? 2.894 27.751 31.686 1.00 40.12 26 ILE E CA 1
ATOM 4898 C C . ILE E 1 26 ? 3.540 27.338 33.022 1.00 41.83 26 ILE E C 1
ATOM 4899 O O . ILE E 1 26 ? 3.108 27.815 34.065 1.00 41.85 26 ILE E O 1
ATOM 4904 N N . PRO E 1 27 ? 4.564 26.475 32.987 1.00 45.84 27 PRO E N 1
ATOM 4905 C CA . PRO E 1 27 ? 5.376 26.089 34.146 1.00 46.35 27 PRO E CA 1
ATOM 4906 C C . PRO E 1 27 ? 5.984 27.244 34.884 1.00 45.77 27 PRO E C 1
ATOM 4907 O O . PRO E 1 27 ? 6.782 28.002 34.326 1.00 48.37 27 PRO E O 1
ATOM 4911 N N . TYR E 1 28 ? 5.583 27.395 36.136 1.00 44.73 28 TYR E N 1
ATOM 4912 C CA . TYR E 1 28 ? 6.118 28.423 36.949 1.00 46.20 28 TYR E CA 1
ATOM 4913 C C . TYR E 1 28 ? 5.774 28.244 38.447 1.00 52.88 28 TYR E C 1
ATOM 4914 O O . TYR E 1 28 ? 4.779 27.608 38.798 1.00 49.97 28 TYR E O 1
ATOM 4923 N N . GLU E 1 29 ? 6.622 28.812 39.305 1.00 57.81 29 GLU E N 1
ATOM 4924 C CA . GLU E 1 29 ? 6.457 28.766 40.778 1.00 61.68 29 GLU E CA 1
ATOM 4925 C C . GLU E 1 29 ? 5.454 29.781 41.318 1.00 57.29 29 GLU E C 1
ATOM 4926 O O . GLU E 1 29 ? 5.216 29.855 42.526 1.00 56.04 29 GLU E O 1
ATOM 4932 N N . LYS E 1 30 ? 4.909 30.597 40.426 1.00 53.40 30 LYS E N 1
ATOM 4933 C CA . LYS E 1 30 ? 3.898 31.561 40.762 1.00 45.64 30 LYS E CA 1
ATOM 4934 C C . LYS E 1 30 ? 2.842 31.551 39.683 1.00 42.54 30 LYS E C 1
ATOM 4935 O O . LYS E 1 30 ? 3.062 31.097 38.574 1.00 41.15 30 LYS E O 1
ATOM 4941 N N . GLY E 1 31 ? 1.692 32.081 40.029 1.00 42.01 31 GLY E N 1
ATOM 4942 C CA . GLY E 1 31 ? 0.575 32.176 39.120 1.00 39.44 31 GLY E CA 1
ATOM 4943 C C . GLY E 1 31 ? -0.207 33.402 39.444 1.00 38.86 31 GLY E C 1
ATOM 4944 O O . GLY E 1 31 ? 0.097 34.116 40.398 1.00 37.39 31 GLY E O 1
ATOM 4945 N N . LEU E 1 32 ? -1.251 33.636 38.666 1.00 36.62 32 LEU E N 1
ATOM 4946 C CA . LEU E 1 32 ? -1.956 34.886 38.746 1.00 38.02 32 LEU E CA 1
ATOM 4947 C C . LEU E 1 32 ? -3.182 34.807 39.644 1.00 38.91 32 LEU E C 1
ATOM 4948 O O . LEU E 1 32 ? -3.828 33.763 39.750 1.00 39.59 32 LEU E O 1
ATOM 4953 N N . LEU E 1 33 ? -3.491 35.943 40.259 1.00 43.86 33 LEU E N 1
ATOM 4954 C CA . LEU E 1 33 ? -4.595 36.082 41.183 1.00 50.27 33 LEU E CA 1
ATOM 4955 C C . LEU E 1 33 ? -5.736 36.740 40.421 1.00 53.58 33 LEU E C 1
ATOM 4956 O O . LEU E 1 33 ? -5.555 37.780 39.775 1.00 51.88 33 LEU E O 1
ATOM 4961 N N . GLY E 1 34 ? -6.904 36.114 40.522 1.00 59.58 34 GLY E N 1
ATOM 4962 C CA . GLY E 1 34 ? -8.109 36.476 39.779 1.00 66.56 34 GLY E CA 1
ATOM 4963 C C . GLY E 1 34 ? -9.227 35.555 40.247 1.00 74.50 34 GLY E C 1
ATOM 4964 O O . GLY E 1 34 ? -8.960 34.508 40.853 1.00 79.52 34 GLY E O 1
ATOM 4965 N N . HIS E 1 35 ? -10.473 35.938 39.986 1.00 81.04 35 HIS E N 1
ATOM 4966 C CA . HIS E 1 35 ? -11.627 35.150 40.445 1.00 83.08 35 HIS E CA 1
ATOM 4967 C C . HIS E 1 35 ? -11.942 33.912 39.583 1.00 86.18 35 HIS E C 1
ATOM 4968 O O . HIS E 1 35 ? -12.656 33.025 40.061 1.00 86.72 35 HIS E O 1
ATOM 4975 N N . SER E 1 36 ? -11.430 33.848 38.340 1.00 82.20 36 SER E N 1
ATOM 4976 C CA . SER E 1 36 ? -11.514 32.630 37.491 1.00 71.37 36 SER E CA 1
ATOM 4977 C C . SER E 1 36 ? -10.103 32.003 37.373 1.00 61.41 36 SER E C 1
ATOM 4978 O O . SER E 1 36 ? -9.407 31.892 38.393 1.00 62.36 36 SER E O 1
ATOM 4981 N N . ASP E 1 37 ? -9.662 31.609 36.167 1.00 51.87 37 ASP E N 1
ATOM 4982 C CA . ASP E 1 37 ? -8.268 31.137 35.956 1.00 44.71 37 ASP E CA 1
ATOM 4983 C C . ASP E 1 37 ? -7.221 32.259 35.859 1.00 41.14 37 ASP E C 1
ATOM 4984 O O . ASP E 1 37 ? -6.050 31.955 35.629 1.00 45.09 37 ASP E O 1
ATOM 4989 N N . ALA E 1 38 ? -7.663 33.522 35.999 1.00 36.34 38 ALA E N 1
ATOM 4990 C CA . ALA E 1 38 ? -6.826 34.696 36.065 1.00 37.01 38 ALA E CA 1
ATOM 4991 C C . ALA E 1 38 ? -5.916 34.902 34.812 1.00 34.86 38 ALA E C 1
ATOM 4992 O O . ALA E 1 38 ? -4.801 35.454 34.917 1.00 33.67 38 ALA E O 1
ATOM 4994 N N . ASP E 1 39 ? -6.436 34.503 33.651 1.00 30.57 39 ASP E N 1
ATOM 4995 C CA . ASP E 1 39 ? -5.709 34.558 32.384 1.00 29.61 39 ASP E CA 1
ATOM 4996 C C . ASP E 1 39 ? -5.707 36.030 31.941 1.00 27.24 39 ASP E C 1
ATOM 4997 O O . ASP E 1 39 ? -6.644 36.507 31.301 1.00 25.87 39 ASP E O 1
ATOM 5002 N N . VAL E 1 40 ? -4.636 36.734 32.295 1.00 23.04 40 VAL E N 1
ATOM 5003 C CA . VAL E 1 40 ? -4.562 38.159 32.043 1.00 22.55 40 VAL E CA 1
ATOM 5004 C C . VAL E 1 40 ? -4.644 38.513 30.516 1.00 21.10 40 VAL E C 1
ATOM 5005 O O . VAL E 1 40 ? -5.203 39.541 30.160 1.00 18.63 40 VAL E O 1
ATOM 5009 N N . LEU E 1 41 ? -4.134 37.657 29.653 1.00 19.78 41 LEU E N 1
ATOM 5010 C CA . LEU E 1 41 ? -4.152 37.927 28.181 1.00 21.44 41 LEU E CA 1
ATOM 5011 C C . LEU E 1 41 ? -5.533 37.724 27.582 1.00 22.52 41 LEU E C 1
ATOM 5012 O O . LEU E 1 41 ? -6.049 38.581 26.857 1.00 20.27 41 LEU E O 1
ATOM 5017 N N . LEU E 1 42 ? -6.175 36.591 27.886 1.00 21.70 42 LEU E N 1
ATOM 5018 C CA . LEU E 1 42 ? -7.540 36.412 27.388 1.00 21.58 42 LEU E CA 1
ATOM 5019 C C . LEU E 1 42 ? -8.511 37.477 27.866 1.00 20.96 42 LEU E C 1
ATOM 5020 O O . LEU E 1 42 ? -9.373 37.909 27.108 1.00 20.45 42 LEU E O 1
ATOM 5025 N N . HIS E 1 43 ? -8.330 37.966 29.076 1.00 22.06 43 HIS E N 1
ATOM 5026 C CA . HIS E 1 43 ? -9.117 39.092 29.574 1.00 24.00 43 HIS E CA 1
ATOM 5027 C C . HIS E 1 43 ? -8.901 40.396 28.770 1.00 21.28 43 HIS E C 1
ATOM 5028 O O . HIS E 1 43 ? -9.847 41.147 28.534 1.00 19.37 43 HIS E O 1
ATOM 5035 N N . THR E 1 44 ? -7.652 40.675 28.383 1.00 21.86 44 THR E N 1
ATOM 5036 C CA . THR E 1 44 ? -7.354 41.889 27.622 1.00 23.98 44 THR E CA 1
ATOM 5037 C C . THR E 1 44 ? -7.882 41.746 26.227 1.00 19.77 44 THR E C 1
ATOM 5038 O O . THR E 1 44 ? -8.429 42.667 25.693 1.00 19.50 44 THR E O 1
ATOM 5042 N N . VAL E 1 45 ? -7.771 40.562 25.656 1.00 19.95 45 VAL E N 1
ATOM 5043 C CA . VAL E 1 45 ? -8.436 40.294 24.350 1.00 19.15 45 VAL E CA 1
ATOM 5044 C C . VAL E 1 45 ? -9.946 40.559 24.430 1.00 19.50 45 VAL E C 1
ATOM 5045 O O . VAL E 1 45 ? -10.516 41.314 23.624 1.00 18.16 45 VAL E O 1
ATOM 5049 N N . ALA E 1 46 ? -10.589 39.959 25.430 1.00 20.62 46 ALA E N 1
ATOM 5050 C CA . ALA E 1 46 ? -12.013 40.097 25.565 1.00 21.10 46 ALA E CA 1
ATOM 5051 C C . ALA E 1 46 ? -12.407 41.548 25.773 1.00 21.21 46 ALA E C 1
ATOM 5052 O O . ALA E 1 46 ? -13.409 42.000 25.226 1.00 22.29 46 ALA E O 1
ATOM 5054 N N . ASP E 1 47 ? -11.633 42.291 26.565 1.00 24.00 47 ASP E N 1
ATOM 5055 C CA . ASP E 1 47 ? -11.918 43.742 26.779 1.00 23.78 47 ASP E CA 1
ATOM 5056 C C . ASP E 1 47 ? -11.703 44.587 25.542 1.00 21.66 47 ASP E C 1
ATOM 5057 O O . ASP E 1 47 ? -12.443 45.546 25.329 1.00 21.97 47 ASP E O 1
ATOM 5062 N N . ALA E 1 48 ? -10.674 44.245 24.739 1.00 20.02 48 ALA E N 1
ATOM 5063 C CA . ALA E 1 48 ? -10.459 44.878 23.429 1.00 17.18 48 ALA E CA 1
ATOM 5064 C C . ALA E 1 48 ? -11.668 44.680 22.506 1.00 16.24 48 ALA E C 1
ATOM 5065 O O . ALA E 1 48 ? -12.145 45.626 21.906 1.00 17.88 48 ALA E O 1
ATOM 5067 N N . CYS E 1 49 ? -12.187 43.464 22.434 1.00 15.87 49 CYS E N 1
ATOM 5068 C CA . CYS E 1 49 ? -13.330 43.169 21.579 1.00 16.73 49 CYS E CA 1
ATOM 5069 C C . CYS E 1 49 ? -14.603 43.868 21.985 1.00 17.55 49 CYS E C 1
ATOM 5070 O O . CYS E 1 49 ? -15.328 44.407 21.145 1.00 17.10 49 CYS E O 1
ATOM 5073 N N . LEU E 1 50 ? -14.890 43.873 23.281 1.00 19.38 50 LEU E N 1
ATOM 5074 C CA . LEU E 1 50 ? -16.069 44.556 23.776 1.00 19.72 50 LEU E CA 1
ATOM 5075 C C . LEU E 1 50 ? -15.939 46.030 23.577 1.00 20.63 50 LEU E C 1
ATOM 5076 O O . LEU E 1 50 ? -16.926 46.697 23.235 1.00 18.79 50 LEU E O 1
ATOM 5081 N N . GLY E 1 51 ? -14.744 46.557 23.810 1.00 18.91 51 GLY E N 1
ATOM 5082 C CA . GLY E 1 51 ? -14.530 47.979 23.581 1.00 19.56 51 GLY E CA 1
ATOM 5083 C C . GLY E 1 51 ? -14.720 48.428 22.154 1.00 18.12 51 GLY E C 1
ATOM 5084 O O . GLY E 1 51 ? -15.258 49.512 21.882 1.00 21.72 51 GLY E O 1
ATOM 5085 N N . ALA E 1 52 ? -14.322 47.599 21.224 1.00 18.57 52 ALA E N 1
ATOM 5086 C CA . ALA E 1 52 ? -14.503 47.911 19.811 1.00 18.25 52 ALA E CA 1
ATOM 5087 C C . ALA E 1 52 ? -15.963 48.026 19.408 1.00 20.62 52 ALA E C 1
ATOM 5088 O O . ALA E 1 52 ? -16.251 48.776 18.490 1.00 21.98 52 ALA E O 1
ATOM 5090 N N . VAL E 1 53 ? -16.858 47.267 20.034 1.00 20.42 53 VAL E N 1
ATOM 5091 C CA . VAL E 1 53 ? -18.298 47.398 19.728 1.00 22.69 53 VAL E CA 1
ATOM 5092 C C . VAL E 1 53 ? -19.094 48.243 20.730 1.00 24.32 53 VAL E C 1
ATOM 5093 O O . VAL E 1 53 ? -20.328 48.205 20.711 1.00 26.00 53 VAL E O 1
ATOM 5097 N N . GLY E 1 54 ? -18.416 48.979 21.614 1.00 22.98 54 GLY E N 1
ATOM 5098 C CA . GLY E 1 54 ? -19.099 49.938 22.461 1.00 23.49 54 GLY E CA 1
ATOM 5099 C C . GLY E 1 54 ? -19.921 49.292 23.592 1.00 25.92 54 GLY E C 1
ATOM 5100 O O . GLY E 1 54 ? -20.885 49.903 24.097 1.00 24.75 54 GLY E O 1
ATOM 5101 N N . GLU E 1 55 ? -19.481 48.117 24.025 1.00 23.87 55 GLU E N 1
ATOM 5102 C CA . GLU E 1 55 ? -20.203 47.304 25.006 1.00 28.21 55 GLU E CA 1
ATOM 5103 C C . GLU E 1 55 ? -19.542 47.236 26.385 1.00 26.92 55 GLU E C 1
ATOM 5104 O O . GLU E 1 55 ? -19.760 46.277 27.130 1.00 27.93 55 GLU E O 1
ATOM 5110 N N . GLY E 1 56 ? -18.742 48.249 26.725 1.00 26.66 56 GLY E N 1
ATOM 5111 C CA . GLY E 1 56 ? -18.183 48.401 28.045 1.00 28.19 56 GLY E CA 1
ATOM 5112 C C . GLY E 1 56 ? -16.992 47.526 28.347 1.00 30.26 56 GLY E C 1
ATOM 5113 O O . GLY E 1 56 ? -15.889 47.788 27.858 1.00 33.06 56 GLY E O 1
ATOM 5114 N N . ASP E 1 57 ? -17.206 46.504 29.173 1.00 30.10 57 ASP E N 1
ATOM 5115 C CA . ASP E 1 57 ? -16.153 45.606 29.610 1.00 31.78 57 ASP E CA 1
ATOM 5116 C C . ASP E 1 57 ? -16.751 44.289 30.158 1.00 29.62 57 ASP E C 1
ATOM 5117 O O . ASP E 1 57 ? -17.955 44.118 30.203 1.00 27.98 57 ASP E O 1
ATOM 5122 N N . ILE E 1 58 ? -15.880 43.361 30.500 1.00 31.85 58 ILE E N 1
ATOM 5123 C CA . ILE E 1 58 ? -16.245 42.001 30.933 1.00 35.30 58 ILE E CA 1
ATOM 5124 C C . ILE E 1 58 ? -17.275 42.041 32.057 1.00 41.18 58 ILE E C 1
ATOM 5125 O O . ILE E 1 58 ? -18.263 41.304 32.011 1.00 41.66 58 ILE E O 1
ATOM 5130 N N . GLY E 1 59 ? -17.036 42.918 33.028 1.00 42.38 59 GLY E N 1
ATOM 5131 C CA . GLY E 1 59 ? -17.873 43.027 34.235 1.00 49.77 59 GLY E CA 1
ATOM 5132 C C . GLY E 1 59 ? -19.319 43.350 33.935 1.00 49.85 59 GLY E C 1
ATOM 5133 O O . GLY E 1 59 ? -20.231 42.785 34.548 1.00 47.56 59 GLY E O 1
ATOM 5134 N N . LYS E 1 60 ? -19.517 44.226 32.955 1.00 45.89 60 LYS E N 1
ATOM 5135 C CA . LYS E 1 60 ? -20.837 44.613 32.505 1.00 48.03 60 LYS E CA 1
ATOM 5136 C C . LYS E 1 60 ? -21.702 43.456 31.915 1.00 45.34 60 LYS E C 1
ATOM 5137 O O . LYS E 1 60 ? -22.916 43.595 31.802 1.00 43.77 60 LYS E O 1
ATOM 5143 N N . HIS E 1 61 ? -21.093 42.344 31.527 1.00 42.47 61 HIS E N 1
ATOM 5144 C CA . HIS E 1 61 ? -21.818 41.263 30.843 1.00 41.21 61 HIS E CA 1
ATOM 5145 C C . HIS E 1 61 ? -21.725 39.932 31.540 1.00 41.07 61 HIS E C 1
ATOM 5146 O O . HIS E 1 61 ? -22.700 39.198 31.565 1.00 40.61 61 HIS E O 1
ATOM 5153 N N . PHE E 1 62 ? -20.534 39.588 32.022 1.00 43.81 62 PHE E N 1
ATOM 5154 C CA . PHE E 1 62 ? -20.251 38.284 32.604 1.00 50.11 62 PHE E CA 1
ATOM 5155 C C . PHE E 1 62 ? -19.491 38.462 33.931 1.00 55.76 62 PHE E C 1
ATOM 5156 O O . PHE E 1 62 ? -18.321 38.089 34.031 1.00 55.10 62 PHE E O 1
ATOM 5164 N N . PRO E 1 63 ? -20.156 39.027 34.966 1.00 64.84 63 PRO E N 1
ATOM 5165 C CA . PRO E 1 63 ? -19.481 39.222 36.272 1.00 65.00 63 PRO E CA 1
ATOM 5166 C C . PRO E 1 63 ? -18.946 37.934 36.914 1.00 61.42 63 PRO E C 1
ATOM 5167 O O . PRO E 1 63 ? -18.225 38.007 37.909 1.00 61.46 63 PRO E O 1
ATOM 5171 N N . ASP E 1 73 ? -13.618 29.492 33.223 1.00 50.29 73 ASP E N 1
ATOM 5172 C CA . ASP E 1 73 ? -12.586 29.432 32.192 1.00 48.80 73 ASP E CA 1
ATOM 5173 C C . ASP E 1 73 ? -12.624 30.676 31.285 1.00 40.76 73 ASP E C 1
ATOM 5174 O O . ASP E 1 73 ? -13.660 31.006 30.741 1.00 37.02 73 ASP E O 1
ATOM 5179 N N . SER E 1 74 ? -11.479 31.339 31.109 1.00 35.73 74 SER E N 1
ATOM 5180 C CA . SER E 1 74 ? -11.429 32.621 30.364 1.00 35.71 74 SER E CA 1
ATOM 5181 C C . SER E 1 74 ? -11.608 32.385 28.843 1.00 30.48 74 SER E C 1
ATOM 5182 O O . SER E 1 74 ? -12.009 33.296 28.114 1.00 29.21 74 SER E O 1
ATOM 5185 N N . PHE E 1 75 ? -11.270 31.195 28.359 1.00 27.96 75 PHE E N 1
ATOM 5186 C CA . PHE E 1 75 ? -11.585 30.867 26.970 1.00 30.70 75 PHE E CA 1
ATOM 5187 C C . PHE E 1 75 ? -13.103 30.914 26.718 1.00 31.61 75 PHE E C 1
ATOM 5188 O O . PHE E 1 75 ? -13.561 31.488 25.706 1.00 28.52 75 PHE E O 1
ATOM 5196 N N . LYS E 1 76 ? -13.879 30.338 27.636 1.00 32.41 76 LYS E N 1
ATOM 5197 C CA . LYS E 1 76 ? -15.337 30.357 27.527 1.00 34.20 76 LYS E CA 1
ATOM 5198 C C . LYS E 1 76 ? -15.835 31.775 27.561 1.00 29.66 76 LYS E C 1
ATOM 5199 O O . LYS E 1 76 ? -16.664 32.159 26.766 1.00 26.14 76 LYS E O 1
ATOM 5205 N N . LEU E 1 77 ? -15.294 32.567 28.466 1.00 27.75 77 LEU E N 1
ATOM 5206 C CA . LEU E 1 77 ? -15.628 33.987 28.524 1.00 27.71 77 LEU E CA 1
ATOM 5207 C C . LEU E 1 77 ? -15.424 34.696 27.179 1.00 24.39 77 LEU E C 1
ATOM 5208 O O . LEU E 1 77 ? -16.305 35.438 26.694 1.00 24.25 77 LEU E O 1
ATOM 5213 N N . LEU E 1 78 ? -14.260 34.455 26.582 1.00 24.17 78 LEU E N 1
ATOM 5214 C CA . LEU E 1 78 ? -13.880 35.087 25.311 1.00 24.76 78 LEU E CA 1
ATOM 5215 C C . LEU E 1 78 ? -14.857 34.693 24.200 1.00 23.71 78 LEU E C 1
ATOM 5216 O O . LEU E 1 78 ? -15.300 35.527 23.424 1.00 22.60 78 LEU E O 1
ATOM 5221 N N . GLN E 1 79 ? -15.222 33.418 24.147 1.00 23.63 79 GLN E N 1
ATOM 5222 C CA . GLN E 1 79 ? -16.266 32.961 23.199 1.00 22.07 79 GLN E CA 1
ATOM 5223 C C . GLN E 1 79 ? -17.589 33.706 23.363 1.00 21.21 79 GLN E C 1
ATOM 5224 O O . GLN E 1 79 ? -18.232 34.053 22.397 1.00 20.78 79 GLN E O 1
ATOM 5230 N N . HIS E 1 80 ? -18.030 33.947 24.590 1.00 23.92 80 HIS E N 1
ATOM 5231 C CA . HIS E 1 80 ? -19.303 34.682 24.783 1.00 23.56 80 HIS E CA 1
ATOM 5232 C C . HIS E 1 80 ? -19.167 36.148 24.390 1.00 21.59 80 HIS E C 1
ATOM 5233 O O . HIS E 1 80 ? -20.055 36.750 23.835 1.00 20.49 80 HIS E O 1
ATOM 5240 N N . VAL E 1 81 ? -18.020 36.744 24.686 1.00 22.10 81 VAL E N 1
ATOM 5241 C CA . VAL E 1 81 ? -17.754 38.102 24.249 1.00 20.13 81 VAL E CA 1
ATOM 5242 C C . VAL E 1 81 ? -17.794 38.168 22.733 1.00 18.25 81 VAL E C 1
ATOM 5243 O O . VAL E 1 81 ? -18.357 39.093 22.148 1.00 21.56 81 VAL E O 1
ATOM 5247 N N . TRP E 1 82 ? -17.155 37.226 22.082 1.00 18.60 82 TRP E N 1
ATOM 5248 C CA . TRP E 1 82 ? -17.129 37.201 20.625 1.00 18.64 82 TRP E CA 1
ATOM 5249 C C . TRP E 1 82 ? -18.525 36.974 20.062 1.00 20.59 82 TRP E C 1
ATOM 5250 O O . TRP E 1 82 ? -18.862 37.471 19.002 1.00 22.68 82 TRP E O 1
ATOM 5261 N N . GLY E 1 83 ? -19.366 36.234 20.764 1.00 22.65 83 GLY E N 1
ATOM 5262 C CA . GLY E 1 83 ? -20.831 36.210 20.408 1.00 22.68 83 GLY E CA 1
ATOM 5263 C C . GLY E 1 83 ? -21.447 37.597 20.317 1.00 22.76 83 GLY E C 1
ATOM 5264 O O . GLY E 1 83 ? -22.182 37.921 19.387 1.00 22.65 83 GLY E O 1
ATOM 5265 N N . ILE E 1 84 ? -21.117 38.443 21.274 1.00 24.56 84 ILE E N 1
ATOM 5266 C CA . ILE E 1 84 ? -21.559 39.849 21.251 1.00 25.63 84 ILE E CA 1
ATOM 5267 C C . ILE E 1 84 ? -21.038 40.628 20.020 1.00 26.10 84 ILE E C 1
ATOM 5268 O O . ILE E 1 84 ? -21.792 41.403 19.398 1.00 23.49 84 ILE E O 1
ATOM 5273 N N . VAL E 1 85 ? -19.757 40.422 19.667 1.00 24.47 85 VAL E N 1
ATOM 5274 C CA . VAL E 1 85 ? -19.194 41.056 18.483 1.00 23.52 85 VAL E CA 1
ATOM 5275 C C . VAL E 1 85 ? -19.884 40.544 17.194 1.00 22.73 85 VAL E C 1
ATOM 5276 O O . VAL E 1 85 ? -20.252 41.324 16.355 1.00 22.73 85 VAL E O 1
ATOM 5280 N N . LYS E 1 86 ? -20.063 39.239 17.081 1.00 23.68 86 LYS E N 1
ATOM 5281 C CA . LYS E 1 86 ? -20.816 38.649 15.982 1.00 27.61 86 LYS E CA 1
ATOM 5282 C C . LYS E 1 86 ? -22.254 39.180 15.848 1.00 28.94 86 LYS E C 1
ATOM 5283 O O . LYS E 1 86 ? -22.670 39.494 14.745 1.00 28.63 86 LYS E O 1
ATOM 5289 N N . GLN E 1 87 ? -22.965 39.361 16.951 1.00 29.50 87 GLN E N 1
ATOM 5290 C CA . GLN E 1 87 ? -24.357 39.884 16.906 1.00 33.37 87 GLN E CA 1
ATOM 5291 C C . GLN E 1 87 ? -24.395 41.260 16.270 1.00 34.55 87 GLN E C 1
ATOM 5292 O O . GLN E 1 87 ? -25.330 41.564 15.566 1.0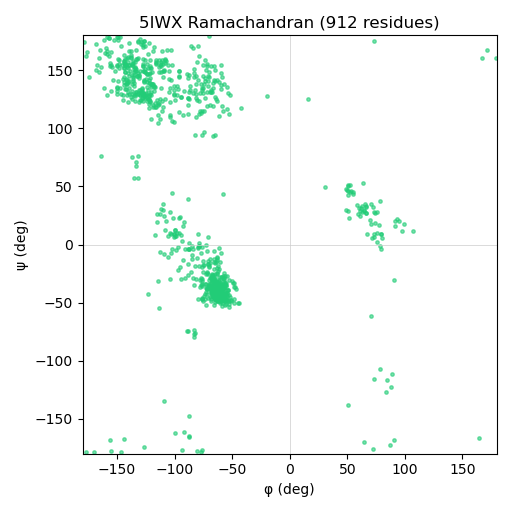0 32.51 87 GLN E O 1
ATOM 5298 N N . LYS E 1 88 ? -23.393 42.098 16.534 1.00 32.46 88 LYS E N 1
ATOM 5299 C CA . LYS E 1 88 ? -23.270 43.410 15.859 1.00 31.59 88 LYS E CA 1
ATOM 5300 C C . LYS E 1 88 ? -22.866 43.327 14.381 1.00 29.19 88 LYS E C 1
ATOM 5301 O O . LYS E 1 88 ? -22.784 44.327 13.720 1.00 33.66 88 LYS E O 1
ATOM 5307 N N . GLY E 1 89 ? -22.550 42.149 13.867 1.00 28.72 89 GLY E N 1
ATOM 5308 C CA . GLY E 1 89 ? -22.253 41.967 12.462 1.00 28.35 89 GLY E CA 1
ATOM 5309 C C . GLY E 1 89 ? -20.789 42.092 12.066 1.00 25.55 89 GLY E C 1
ATOM 5310 O O . GLY E 1 89 ? -20.506 42.246 10.895 1.00 25.05 89 GLY E O 1
ATOM 5311 N N . TYR E 1 90 ? -19.868 41.942 13.018 1.00 23.86 90 TYR E N 1
ATOM 5312 C CA . TYR E 1 90 ? -18.429 42.082 12.749 1.00 21.90 90 TYR E CA 1
ATOM 5313 C C . TYR E 1 90 ? -17.731 40.755 12.803 1.00 21.55 90 TYR E C 1
ATOM 5314 O O . TYR E 1 90 ? -18.224 39.820 13.427 1.00 23.84 90 TYR E O 1
ATOM 5323 N N . VAL E 1 91 ? -16.588 40.652 12.115 1.00 20.58 91 VAL E N 1
ATOM 5324 C CA . VAL E 1 91 ? -15.675 39.519 12.211 1.00 19.41 91 VAL E CA 1
ATOM 5325 C C . VAL E 1 91 ? -14.306 40.105 12.502 1.00 17.95 91 VAL E C 1
ATOM 5326 O O . VAL E 1 91 ? -14.147 41.315 12.446 1.00 16.33 91 VAL E O 1
ATOM 5330 N N . LEU E 1 92 ? -13.346 39.257 12.827 1.00 18.13 92 LEU E N 1
ATOM 5331 C CA . LEU E 1 92 ? -11.982 39.721 13.144 1.00 18.40 92 LEU E CA 1
ATOM 5332 C C . LEU E 1 92 ? -11.298 40.282 11.893 1.00 19.32 92 LEU E C 1
ATOM 5333 O O . LEU E 1 92 ? -11.331 39.646 10.847 1.00 18.32 92 LEU E O 1
ATOM 5338 N N . GLY E 1 93 ? -10.709 41.473 11.999 1.00 20.46 93 GLY E N 1
ATOM 5339 C CA . GLY E 1 93 ? -9.703 41.912 11.035 1.00 18.82 93 GLY E CA 1
ATOM 5340 C C . GLY E 1 93 ? -8.351 41.321 11.441 1.00 18.60 93 GLY E C 1
ATOM 5341 O O . GLY E 1 93 ? -7.861 40.351 10.849 1.00 17.79 93 GLY E O 1
ATOM 5342 N N . ASN E 1 94 ? -7.732 41.917 12.459 1.00 15.93 94 ASN E N 1
ATOM 5343 C CA . ASN E 1 94 ? -6.581 41.323 13.077 1.00 16.13 94 ASN E CA 1
ATOM 5344 C C . ASN E 1 94 ? -6.453 41.814 14.486 1.00 15.83 94 ASN E C 1
ATOM 5345 O O . ASN E 1 94 ? -7.077 42.794 14.888 1.00 15.70 94 ASN E O 1
ATOM 5350 N N . ILE E 1 95 ? -5.639 41.133 15.240 1.00 15.76 95 ILE E N 1
ATOM 5351 C CA . ILE E 1 95 ? -5.380 41.512 16.623 1.00 16.95 95 ILE E CA 1
ATOM 5352 C C . ILE E 1 95 ? -3.882 41.413 16.899 1.00 16.66 95 ILE E C 1
ATOM 5353 O O . ILE E 1 95 ? -3.218 40.547 16.362 1.00 16.63 95 ILE E O 1
ATOM 5358 N N . ASP E 1 96 ? -3.365 42.352 17.686 1.00 18.56 96 ASP E N 1
ATOM 5359 C CA . ASP E 1 96 ? -1.945 42.388 18.073 1.00 19.52 96 ASP E CA 1
ATOM 5360 C C . ASP E 1 96 ? -1.898 42.556 19.590 1.00 20.65 96 ASP E C 1
ATOM 5361 O O . ASP E 1 96 ? -2.473 43.519 20.138 1.00 20.33 96 ASP E O 1
ATOM 5366 N N . CYS E 1 97 ? -1.210 41.623 20.245 1.00 19.69 97 CYS E N 1
ATOM 5367 C CA . CYS E 1 97 ? -1.190 41.481 21.711 1.00 21.63 97 CYS E CA 1
ATOM 5368 C C . CYS E 1 97 ? 0.231 41.478 22.238 1.00 21.14 97 CYS E C 1
ATOM 5369 O O . CYS E 1 97 ? 1.142 40.988 21.567 1.00 20.77 97 CYS E O 1
ATOM 5372 N N . THR E 1 98 ? 0.404 41.991 23.454 1.00 20.96 98 THR E N 1
ATOM 5373 C CA . THR E 1 98 ? 1.670 42.003 24.136 1.00 22.86 98 THR E CA 1
ATOM 5374 C C . THR E 1 98 ? 1.458 41.556 25.577 1.00 21.78 98 THR E C 1
ATOM 5375 O O . THR E 1 98 ? 0.608 42.086 26.255 1.00 20.47 98 THR E O 1
ATOM 5379 N N . ILE E 1 99 ? 2.248 40.571 25.992 1.00 22.62 99 ILE E N 1
ATOM 5380 C CA . ILE E 1 99 ? 2.393 40.138 27.379 1.00 23.00 99 ILE E CA 1
ATOM 5381 C C . ILE E 1 99 ? 3.610 40.861 27.990 1.00 23.82 99 ILE E C 1
ATOM 5382 O O . ILE E 1 99 ? 4.696 40.862 27.409 1.00 24.26 99 ILE E O 1
ATOM 5387 N N . ILE E 1 100 ? 3.426 41.506 29.116 1.00 26.82 100 ILE E N 1
ATOM 5388 C CA . ILE E 1 100 ? 4.539 42.196 29.786 1.00 31.08 100 ILE E CA 1
ATOM 5389 C C . ILE E 1 100 ? 4.809 41.462 31.087 1.00 30.59 100 ILE E C 1
ATOM 5390 O O . ILE E 1 100 ? 4.017 41.533 32.013 1.00 30.31 100 ILE E O 1
ATOM 5395 N N . ALA E 1 101 ? 5.924 40.744 31.124 1.00 30.86 101 ALA E N 1
ATOM 5396 C CA . ALA E 1 101 ? 6.324 39.989 32.292 1.00 33.98 101 ALA E CA 1
ATOM 5397 C C . ALA E 1 101 ? 7.827 39.800 32.349 1.00 35.22 101 ALA E C 1
ATOM 5398 O O . ALA E 1 101 ? 8.483 39.522 31.349 1.00 35.18 101 ALA E O 1
ATOM 5400 N N . GLN E 1 102 ? 8.370 39.886 33.548 1.00 37.81 102 GLN E N 1
ATOM 5401 C CA . GLN E 1 102 ? 9.812 39.780 33.718 1.00 39.73 102 GLN E CA 1
ATOM 5402 C C . GLN E 1 102 ? 10.204 38.310 33.578 1.00 37.47 102 GLN E C 1
ATOM 5403 O O . GLN E 1 102 ? 11.123 37.988 32.846 1.00 32.58 102 GLN E O 1
ATOM 5409 N N . LYS E 1 103 ? 9.453 37.436 34.252 1.00 41.16 103 LYS E N 1
ATOM 5410 C CA . LYS E 1 103 ? 9.635 35.971 34.229 1.00 43.69 103 LYS E CA 1
ATOM 5411 C C . LYS E 1 103 ? 8.215 35.369 34.210 1.00 39.37 103 LYS E C 1
ATOM 5412 O O . LYS E 1 103 ? 7.289 36.000 34.688 1.00 42.68 103 LYS E O 1
ATOM 5418 N N . PRO E 1 104 ? 7.988 34.191 33.658 1.00 38.35 104 PRO E N 1
ATOM 5419 C CA . PRO E 1 104 ? 8.978 33.288 33.131 1.00 39.31 104 PRO E CA 1
ATOM 5420 C C . PRO E 1 104 ? 9.060 33.419 31.620 1.00 37.89 104 PRO E C 1
ATOM 5421 O O . PRO E 1 104 ? 8.622 34.411 31.060 1.00 29.47 104 PRO E O 1
ATOM 5425 N N . LYS E 1 105 ? 9.651 32.424 30.981 1.00 41.28 105 LYS E N 1
ATOM 5426 C CA . LYS E 1 105 ? 9.766 32.403 29.532 1.00 47.64 105 LYS E CA 1
ATOM 5427 C C . LYS E 1 105 ? 8.427 32.029 28.905 1.00 38.64 105 LYS E C 1
ATOM 5428 O O . LYS E 1 105 ? 7.905 30.926 29.114 1.00 40.59 105 LYS E O 1
ATOM 5434 N N . MET E 1 106 ? 7.855 32.978 28.183 1.00 36.90 106 MET E N 1
ATOM 5435 C CA . MET E 1 106 ? 6.612 32.765 27.446 1.00 38.43 106 MET E CA 1
ATOM 5436 C C . MET E 1 106 ? 6.868 32.171 26.072 1.00 30.92 106 MET E C 1
ATOM 5437 O O . MET E 1 106 ? 5.960 31.604 25.468 1.00 26.25 106 MET E O 1
ATOM 5442 N N . LEU E 1 107 ? 8.065 32.376 25.530 1.00 28.46 107 LEU E N 1
ATOM 5443 C CA . LEU E 1 107 ? 8.298 32.129 24.103 1.00 27.59 107 LEU E CA 1
ATOM 5444 C C . LEU E 1 107 ? 7.900 30.744 23.626 1.00 26.25 107 LEU E C 1
ATOM 5445 O O . LEU E 1 107 ? 7.373 30.624 22.534 1.00 23.09 107 LEU E O 1
ATOM 5450 N N . PRO E 1 108 ? 8.156 29.683 24.437 1.00 24.29 108 PRO E N 1
ATOM 5451 C CA . PRO E 1 108 ? 7.793 28.356 23.930 1.00 25.39 108 PRO E CA 1
ATOM 5452 C C . PRO E 1 108 ? 6.289 28.147 23.757 1.00 26.41 108 PRO E C 1
ATOM 5453 O O . PRO E 1 108 ? 5.909 27.186 23.141 1.00 25.62 108 PRO E O 1
ATOM 5457 N N . TYR E 1 109 ? 5.461 29.049 24.296 1.00 24.93 109 TYR E N 1
ATOM 5458 C CA . TYR E 1 109 ? 4.016 28.875 24.387 1.00 25.63 109 TYR E CA 1
ATOM 5459 C C . TYR E 1 109 ? 3.233 29.844 23.515 1.00 23.99 109 TYR E C 1
ATOM 5460 O O . TYR E 1 109 ? 2.034 29.683 23.371 1.00 24.16 109 TYR E O 1
ATOM 5469 N N . ILE E 1 110 ? 3.927 30.793 22.893 1.00 23.44 110 ILE E N 1
ATOM 5470 C CA . ILE E 1 110 ? 3.318 31.830 22.077 1.00 25.52 110 ILE E CA 1
ATOM 5471 C C . ILE E 1 110 ? 2.480 31.217 20.950 1.00 23.90 110 ILE E C 1
ATOM 5472 O O . ILE E 1 110 ? 1.350 31.658 20.706 1.00 22.53 110 ILE E O 1
ATOM 5477 N N . GLU E 1 111 ? 3.029 30.259 20.220 1.00 24.93 111 GLU E N 1
ATOM 5478 C CA . GLU E 1 111 ? 2.319 29.724 19.046 1.00 26.00 111 GLU E CA 1
ATOM 5479 C C . GLU E 1 111 ? 1.002 29.051 19.446 1.00 26.58 111 GLU E C 1
ATOM 5480 O O . GLU E 1 111 ? -0.013 29.189 18.748 1.00 25.78 111 GLU E O 1
ATOM 5486 N N . ASP E 1 112 ? 0.988 28.401 20.608 1.00 28.16 112 ASP E N 1
ATOM 5487 C CA . ASP E 1 112 ? -0.233 27.793 21.113 1.00 28.22 112 ASP E CA 1
ATOM 5488 C C . ASP E 1 112 ? -1.247 28.847 21.539 1.00 26.08 112 ASP E C 1
ATOM 5489 O O . ASP E 1 112 ? -2.450 28.592 21.493 1.00 24.57 112 ASP E O 1
ATOM 5494 N N . MET E 1 113 ? -0.759 29.973 22.058 1.00 24.19 113 MET E N 1
ATOM 5495 C CA . MET E 1 113 ? -1.638 31.055 22.494 1.00 22.57 113 MET E CA 1
ATOM 5496 C C . MET E 1 113 ? -2.346 31.628 21.300 1.00 21.98 113 MET E C 1
ATOM 5497 O O . MET E 1 113 ? -3.559 31.871 21.338 1.00 21.79 113 MET E O 1
ATOM 5502 N N . ARG E 1 114 ? -1.570 31.853 20.239 1.00 21.62 114 ARG E N 1
ATOM 5503 C CA . ARG E 1 114 ? -2.108 32.361 18.987 1.00 22.09 114 ARG E CA 1
ATOM 5504 C C . ARG E 1 114 ? -3.249 31.440 18.494 1.00 22.79 114 ARG E C 1
ATOM 5505 O O . ARG E 1 114 ? -4.332 31.897 18.181 1.00 21.37 114 ARG E O 1
ATOM 5513 N N . LYS E 1 115 ? -2.981 30.141 18.438 1.00 23.66 115 LYS E N 1
ATOM 5514 C CA . LYS E 1 115 ? -4.001 29.181 18.027 1.00 26.19 115 LYS E CA 1
ATOM 5515 C C . LYS E 1 115 ? -5.283 29.239 18.863 1.00 24.71 115 LYS E C 1
ATOM 5516 O O . LYS E 1 115 ? -6.390 29.243 18.317 1.00 27.29 115 LYS E O 1
ATOM 5522 N N . ARG E 1 116 ? -5.131 29.355 20.168 1.00 24.80 116 ARG E N 1
ATOM 5523 C CA . ARG E 1 116 ? -6.255 29.427 21.091 1.00 25.54 116 ARG E CA 1
ATOM 5524 C C . ARG E 1 116 ? -7.079 30.700 20.909 1.00 25.58 116 ARG E C 1
ATOM 5525 O O . ARG E 1 116 ? -8.311 30.673 20.878 1.00 24.87 116 ARG E O 1
ATOM 5533 N N . ILE E 1 117 ? -6.393 31.827 20.785 1.00 22.33 117 ILE E N 1
ATOM 5534 C CA . ILE E 1 117 ? -7.049 33.092 20.546 1.00 19.23 117 ILE E CA 1
ATOM 5535 C C . ILE E 1 117 ? -7.774 33.055 19.233 1.00 19.14 117 ILE E C 1
ATOM 5536 O O . ILE E 1 117 ? -8.935 33.464 19.143 1.00 20.48 117 ILE E O 1
ATOM 5541 N N . ALA E 1 118 ? -7.085 32.594 18.194 1.00 21.47 118 ALA E N 1
ATOM 5542 C CA . ALA E 1 118 ? -7.663 32.450 16.858 1.00 21.78 118 ALA E CA 1
ATOM 5543 C C . ALA E 1 118 ? -8.934 31.608 16.858 1.00 25.37 118 ALA E C 1
ATOM 5544 O O . ALA E 1 118 ? -9.934 31.950 16.196 1.00 25.66 118 ALA E O 1
ATOM 5546 N N . GLU E 1 119 ? -8.897 30.515 17.615 1.00 26.07 119 GLU E N 1
ATOM 5547 C CA . GLU E 1 119 ? -10.035 29.641 17.739 1.00 27.07 119 GLU E CA 1
ATOM 5548 C C . GLU E 1 119 ? -11.134 30.430 18.418 1.00 26.46 119 GLU E C 1
ATOM 5549 O O . GLU E 1 119 ? -12.280 30.400 17.976 1.00 25.29 119 GLU E O 1
ATOM 5555 N N . GLY E 1 120 ? -10.791 31.211 19.440 1.00 25.17 120 GLY E N 1
ATOM 5556 C CA . GLY E 1 120 ? -11.809 31.973 20.161 1.00 23.04 120 GLY E CA 1
ATOM 5557 C C . GLY E 1 120 ? -12.486 33.094 19.396 1.00 23.85 120 GLY E C 1
ATOM 5558 O O . GLY E 1 120 ? -13.693 33.423 19.638 1.00 23.53 120 GLY E O 1
ATOM 5559 N N . LEU E 1 121 ? -11.724 33.703 18.483 1.00 22.04 121 LEU E N 1
ATOM 5560 C CA . LEU E 1 121 ? -12.234 34.773 17.627 1.00 21.82 121 LEU E CA 1
ATOM 5561 C C . LEU E 1 121 ? -12.681 34.222 16.256 1.00 23.68 121 LEU E C 1
ATOM 5562 O O . LEU E 1 121 ? -12.918 34.988 15.374 1.00 24.73 121 LEU E O 1
ATOM 5567 N N . GLU E 1 122 ? -12.756 32.900 16.088 1.00 25.51 122 GLU E N 1
ATOM 5568 C CA . GLU E 1 122 ? -13.157 32.274 14.816 1.00 29.26 122 GLU E CA 1
ATOM 5569 C C . GLU E 1 122 ? -12.382 32.740 13.622 1.00 26.53 122 GLU E C 1
ATOM 5570 O O . GLU E 1 122 ? -12.937 33.029 12.640 1.00 25.29 122 GLU E O 1
ATOM 5576 N N . ALA E 1 123 ? -11.066 32.821 13.745 1.00 25.98 123 ALA E N 1
ATOM 5577 C CA . ALA E 1 123 ? -10.250 33.483 12.760 1.00 25.96 123 ALA E CA 1
ATOM 5578 C C . ALA E 1 123 ? -9.115 32.553 12.430 1.00 27.04 123 ALA E C 1
ATOM 5579 O O . ALA E 1 123 ? -8.980 31.513 13.061 1.00 26.93 123 ALA E O 1
ATOM 5581 N N . ASP E 1 124 ? -8.311 32.919 11.447 1.00 26.58 124 ASP E N 1
ATOM 5582 C CA . ASP E 1 124 ? -7.045 32.206 11.147 1.00 29.45 124 ASP E CA 1
ATOM 5583 C C . ASP E 1 124 ? -5.926 32.713 12.061 1.00 29.07 124 ASP E C 1
ATOM 5584 O O . ASP E 1 124 ? -5.884 33.914 12.414 1.00 24.63 124 ASP E O 1
ATOM 5589 N N . VAL E 1 125 ? -4.997 31.826 12.407 1.00 24.49 125 VAL E N 1
ATOM 5590 C CA . VAL E 1 125 ? -3.801 32.206 13.102 1.00 25.26 125 VAL E CA 1
ATOM 5591 C C . VAL E 1 125 ? -3.023 33.406 12.524 1.00 23.90 125 VAL E C 1
ATOM 5592 O O . VAL E 1 125 ? -2.406 34.148 13.262 1.00 24.39 125 VAL E O 1
ATOM 5596 N N . SER E 1 126 ? -3.035 33.596 11.223 1.00 22.51 126 SER E N 1
ATOM 5597 C CA . SER E 1 126 ? -2.312 34.694 10.603 1.00 22.83 126 SER E CA 1
ATOM 5598 C C . SER E 1 126 ? -2.963 36.059 10.957 1.00 22.00 126 SER E C 1
ATOM 5599 O O . SER E 1 126 ? -2.369 37.099 10.742 1.00 22.35 126 SER E O 1
ATOM 5602 N N . GLN E 1 127 ? -4.168 36.047 11.518 1.00 20.20 127 GLN E N 1
ATOM 5603 C CA . GLN E 1 127 ? -4.813 37.276 11.948 1.00 19.14 127 GLN E CA 1
ATOM 5604 C C . GLN E 1 127 ? -4.436 37.646 13.374 1.00 18.10 127 GLN E C 1
ATOM 5605 O O . GLN E 1 127 ? -4.894 38.663 13.898 1.00 18.35 127 GLN E O 1
ATOM 5611 N N . VAL E 1 128 ? -3.674 36.805 14.045 1.00 18.65 128 VAL E N 1
ATOM 5612 C CA . VAL E 1 128 ? -3.454 36.977 15.464 1.00 17.97 128 VAL E CA 1
ATOM 5613 C C . VAL E 1 128 ? -1.976 37.097 15.744 1.00 18.64 128 VAL E C 1
ATOM 5614 O O . VAL E 1 128 ? -1.217 36.175 15.470 1.00 18.46 128 VAL E O 1
ATOM 5618 N N . ASN E 1 129 ? -1.564 38.179 16.393 1.00 18.11 129 ASN E N 1
ATOM 5619 C CA . ASN E 1 129 ? -0.151 38.319 16.803 1.00 18.70 129 ASN E CA 1
ATOM 5620 C C . ASN E 1 129 ? -0.021 38.404 18.307 1.00 18.46 129 ASN E C 1
ATOM 5621 O O . ASN E 1 129 ? -0.718 39.164 18.950 1.00 21.11 129 ASN E O 1
ATOM 5626 N N . VAL E 1 130 ? 0.880 37.637 18.876 1.00 18.43 130 VAL E N 1
ATOM 5627 C CA . VAL E 1 130 ? 1.179 37.714 20.289 1.00 19.05 130 VAL E CA 1
ATOM 5628 C C . VAL E 1 130 ? 2.700 37.861 20.427 1.00 21.12 130 VAL E C 1
ATOM 5629 O O . VAL E 1 130 ? 3.480 37.131 19.785 1.00 21.72 130 VAL E O 1
ATOM 5633 N N . LYS E 1 131 ? 3.105 38.783 21.268 1.00 23.34 131 LYS E N 1
ATOM 5634 C CA . LYS E 1 131 ? 4.507 38.913 21.652 1.00 27.06 131 LYS E CA 1
ATOM 5635 C C . LYS E 1 131 ? 4.630 39.134 23.144 1.00 27.91 131 LYS E C 1
ATOM 5636 O O . LYS E 1 131 ? 3.659 39.482 23.852 1.00 27.85 131 LYS E O 1
ATOM 5642 N N . ALA E 1 132 ? 5.810 38.815 23.627 1.00 27.65 132 ALA E N 1
ATOM 5643 C CA . ALA E 1 132 ? 6.137 38.892 25.021 1.00 31.76 132 ALA E CA 1
ATOM 5644 C C . ALA E 1 132 ? 7.276 39.888 25.162 1.00 33.67 132 ALA E C 1
ATOM 5645 O O . ALA E 1 132 ? 8.168 39.908 24.340 1.00 35.66 132 ALA E O 1
ATOM 5647 N N . THR E 1 133 ? 7.225 40.741 26.177 1.00 35.43 133 THR E N 1
ATOM 5648 C CA . THR E 1 133 ? 8.365 41.640 26.475 1.00 38.98 133 THR E CA 1
ATOM 5649 C C . THR E 1 133 ? 8.469 41.860 27.978 1.00 37.68 133 THR E C 1
ATOM 5650 O O . THR E 1 133 ? 7.587 41.458 28.719 1.00 35.69 133 THR E O 1
ATOM 5654 N N . THR E 1 134 ? 9.556 42.499 28.411 1.00 40.57 134 THR E N 1
ATOM 5655 C CA . THR E 1 134 ? 9.767 42.877 29.819 1.00 40.16 134 THR E CA 1
ATOM 5656 C C . THR E 1 134 ? 9.884 44.407 29.945 1.00 42.58 134 THR E C 1
ATOM 5657 O O . THR E 1 134 ? 10.068 45.084 28.934 1.00 41.18 134 THR E O 1
ATOM 5661 N N . THR E 1 135 ? 9.797 44.944 31.168 1.00 39.59 135 THR E N 1
ATOM 5662 C CA . THR E 1 135 ? 10.190 46.342 31.427 1.00 40.39 135 THR E CA 1
ATOM 5663 C C . THR E 1 135 ? 11.658 46.491 31.979 1.00 42.78 135 THR E C 1
ATOM 5664 O O . THR E 1 135 ? 11.995 47.513 32.602 1.00 41.76 135 THR E O 1
ATOM 5668 N N . GLU E 1 136 ? 12.517 45.497 31.724 1.00 46.24 136 GLU E N 1
ATOM 5669 C CA . GLU E 1 136 ? 13.945 45.524 32.113 1.00 50.80 136 GLU E CA 1
ATOM 5670 C C . GLU E 1 136 ? 14.144 45.773 33.586 1.00 50.01 136 GLU E C 1
ATOM 5671 O O . GLU E 1 136 ? 14.992 46.583 33.953 1.00 48.71 136 GLU E O 1
ATOM 5677 N N . LYS E 1 137 ? 13.336 45.100 34.408 1.00 47.19 137 LYS E N 1
ATOM 5678 C CA . LYS E 1 137 ? 13.401 45.196 35.879 1.00 53.03 137 LYS E CA 1
ATOM 5679 C C . LYS E 1 137 ? 12.725 46.449 36.478 1.00 50.16 137 LYS E C 1
ATOM 5680 O O . LYS E 1 137 ? 12.642 46.573 37.710 1.00 46.78 137 LYS E O 1
ATOM 5686 N N . LEU E 1 138 ? 12.221 47.356 35.634 1.00 45.67 138 LEU E N 1
ATOM 5687 C CA . LEU E 1 138 ? 11.636 48.611 36.118 1.00 45.58 138 LEU E CA 1
ATOM 5688 C C . LEU E 1 138 ? 10.144 48.439 36.401 1.00 45.86 138 LEU E C 1
ATOM 5689 O O . LEU E 1 138 ? 9.446 47.658 35.708 1.00 43.89 138 LEU E O 1
ATOM 5694 N N . GLY E 1 139 ? 9.659 49.158 37.423 1.00 44.97 139 GLY E N 1
ATOM 5695 C CA . GLY E 1 139 ? 8.236 49.141 37.793 1.00 44.85 139 GLY E CA 1
ATOM 5696 C C . GLY E 1 139 ? 7.725 47.783 38.278 1.00 45.36 139 GLY E C 1
ATOM 5697 O O . GLY E 1 139 ? 8.520 46.862 38.500 1.00 39.98 139 GLY E O 1
ATOM 5698 N N . PHE E 1 140 ? 6.399 47.670 38.426 1.00 44.22 140 PHE E N 1
ATOM 5699 C CA . PHE E 1 140 ? 5.785 46.534 39.139 1.00 47.77 140 PHE E CA 1
ATOM 5700 C C . PHE E 1 140 ? 5.885 45.200 38.396 1.00 45.09 140 PHE E C 1
ATOM 5701 O O . PHE E 1 140 ? 5.945 44.139 39.033 1.00 43.91 140 PHE E O 1
ATOM 5709 N N . THR E 1 141 ? 5.888 45.240 37.064 1.00 39.56 141 THR E N 1
ATOM 5710 C CA . THR E 1 141 ? 6.115 44.016 36.279 1.00 40.12 141 THR E CA 1
ATOM 5711 C C . THR E 1 141 ? 7.590 43.646 36.403 1.00 40.81 141 THR E C 1
ATOM 5712 O O . THR E 1 141 ? 7.952 42.461 36.489 1.00 38.02 141 THR E O 1
ATOM 5716 N N . GLY E 1 142 ? 8.438 44.680 36.429 1.00 43.94 142 GLY E N 1
ATOM 5717 C CA . GLY E 1 142 ? 9.888 44.514 36.516 1.00 44.28 142 GLY E CA 1
ATOM 5718 C C . GLY E 1 142 ? 10.415 43.869 37.787 1.00 43.39 142 GLY E C 1
ATOM 5719 O O . GLY E 1 142 ? 11.421 43.146 37.732 1.00 43.41 142 GLY E O 1
ATOM 5720 N N . ARG E 1 143 ? 9.740 44.141 38.909 1.00 43.81 143 ARG E N 1
ATOM 5721 C CA . ARG E 1 143 ? 10.024 43.500 40.221 1.00 46.52 143 ARG E CA 1
ATOM 5722 C C . ARG E 1 143 ? 9.153 42.235 40.474 1.00 45.44 143 ARG E C 1
ATOM 5723 O O . ARG E 1 143 ? 9.044 41.789 41.617 1.00 43.57 143 ARG E O 1
ATOM 5731 N N . ALA E 1 144 ? 8.523 41.689 39.420 1.00 41.57 144 ALA E N 1
ATOM 5732 C CA . ALA E 1 144 ? 7.756 40.428 39.479 1.00 41.92 144 ALA E CA 1
ATOM 5733 C C . ALA E 1 144 ? 6.558 40.442 40.425 1.00 36.58 144 ALA E C 1
ATOM 5734 O O . ALA E 1 144 ? 6.163 39.419 40.947 1.00 37.87 144 ALA E O 1
ATOM 5736 N N . GLU E 1 145 ? 5.977 41.613 40.621 1.00 37.41 145 GLU E N 1
ATOM 5737 C CA . GLU E 1 145 ? 4.763 41.736 41.410 1.00 37.34 145 GLU E CA 1
ATOM 5738 C C . GLU E 1 145 ? 3.547 41.249 40.622 1.00 38.13 145 GLU E C 1
ATOM 5739 O O . GLU E 1 145 ? 2.482 41.068 41.209 1.00 37.66 145 GLU E O 1
ATOM 5745 N N . GLY E 1 146 ? 3.675 41.067 39.303 1.00 37.02 146 GLY E N 1
ATOM 5746 C CA . GLY E 1 146 ? 2.487 40.908 38.475 1.00 34.97 146 GLY E CA 1
ATOM 5747 C C . GLY E 1 146 ? 2.768 40.913 36.998 1.00 33.84 146 GLY E C 1
ATOM 5748 O O . GLY E 1 146 ? 3.884 41.231 36.577 1.00 36.09 146 GLY E O 1
ATOM 5749 N N . ILE E 1 147 ? 1.759 40.507 36.215 1.00 31.01 147 ILE E N 1
ATOM 5750 C CA . ILE E 1 147 ? 1.853 40.386 34.751 1.00 29.60 147 ILE E CA 1
ATOM 5751 C C . ILE E 1 147 ? 0.747 41.210 34.113 1.00 31.14 147 ILE E C 1
ATOM 5752 O O . ILE E 1 147 ? -0.398 41.136 34.525 1.00 28.16 147 ILE E O 1
ATOM 5757 N N . ALA E 1 148 ? 1.155 42.030 33.136 1.00 30.29 148 ALA E N 1
ATOM 5758 C CA . ALA E 1 148 ? 0.293 42.892 32.379 1.00 26.84 148 ALA E CA 1
ATOM 5759 C C . ALA E 1 148 ? 0.186 42.388 30.936 1.00 22.65 148 ALA E C 1
ATOM 5760 O O . ALA E 1 148 ? 1.049 41.637 30.410 1.00 22.79 148 ALA E O 1
ATOM 5762 N N . ALA E 1 149 ? -0.912 42.760 30.321 1.00 21.16 149 ALA E N 1
ATOM 5763 C CA . ALA E 1 149 ? -1.114 42.502 28.930 1.00 23.53 149 ALA E CA 1
ATOM 5764 C C . ALA E 1 149 ? -1.861 43.661 28.304 1.00 21.83 149 ALA E C 1
ATOM 5765 O O . ALA E 1 149 ? -2.665 44.340 28.977 1.00 22.44 149 ALA E O 1
ATOM 5767 N N . GLN E 1 150 ? -1.612 43.861 27.007 1.00 20.88 150 GLN E N 1
ATOM 5768 C CA . GLN E 1 150 ? -2.330 44.866 26.200 1.00 22.60 150 GLN E CA 1
ATOM 5769 C C . GLN E 1 150 ? -2.710 44.218 24.884 1.00 18.81 150 GLN E C 1
ATOM 5770 O O . GLN E 1 150 ? -1.987 43.394 24.354 1.00 18.24 150 GLN E O 1
ATOM 5776 N N . ALA E 1 151 ? -3.845 44.592 24.346 1.00 19.06 151 ALA E N 1
ATOM 5777 C CA . ALA E 1 151 ? -4.274 44.112 23.067 1.00 18.99 151 ALA E CA 1
ATOM 5778 C C . ALA E 1 151 ? -4.958 45.223 22.321 1.00 18.00 151 ALA E C 1
ATOM 5779 O O . ALA E 1 151 ? -5.698 46.020 22.906 1.00 17.71 151 ALA E O 1
ATOM 5781 N N . THR E 1 152 ? -4.713 45.248 21.014 1.00 18.21 152 THR E N 1
ATOM 5782 C CA . THR E 1 152 ? -5.373 46.155 20.112 1.00 20.17 152 THR E CA 1
ATOM 5783 C C . THR E 1 152 ? -6.005 45.312 19.019 1.00 17.68 152 THR E C 1
ATOM 5784 O O . THR E 1 152 ? -5.339 44.512 18.362 1.00 16.86 152 THR E O 1
ATOM 5788 N N . VAL E 1 153 ? -7.308 45.501 18.797 1.00 18.13 153 VAL E N 1
ATOM 5789 C CA . VAL E 1 153 ? -8.037 44.678 17.840 1.00 16.65 153 VAL E CA 1
ATOM 5790 C C . VAL E 1 153 ? -8.667 45.570 16.787 1.00 16.00 153 VAL E C 1
ATOM 5791 O O . VAL E 1 153 ? -9.190 46.647 17.106 1.00 14.97 153 VAL E O 1
ATOM 5795 N N . LEU E 1 154 ? -8.613 45.130 15.527 1.00 14.67 154 LEU E N 1
ATOM 5796 C CA . LEU E 1 154 ? -9.348 45.741 14.486 1.00 16.02 154 LEU E CA 1
ATOM 5797 C C . LEU E 1 154 ? -10.377 44.738 13.966 1.00 16.57 154 LEU E C 1
ATOM 5798 O O . LEU E 1 154 ? -10.033 43.604 13.552 1.00 16.81 154 LEU E O 1
ATOM 5803 N N . ILE E 1 155 ? -11.631 45.149 13.983 1.00 16.06 155 ILE E N 1
ATOM 5804 C CA . ILE E 1 155 ? -12.745 44.278 13.543 1.00 17.43 155 ILE E CA 1
ATOM 5805 C C . ILE E 1 155 ? -13.341 44.940 12.342 1.00 18.73 155 ILE E C 1
ATOM 5806 O O . ILE E 1 155 ? -13.209 46.174 12.148 1.00 18.30 155 ILE E O 1
ATOM 5811 N N . GLN E 1 156 ? -13.995 44.124 11.515 1.00 19.98 156 GLN E N 1
ATOM 5812 C CA . GLN E 1 156 ? -14.646 44.597 10.277 1.00 20.09 156 GLN E CA 1
ATOM 5813 C C . GLN E 1 156 ? -15.964 43.935 10.051 1.00 21.01 156 GLN E C 1
ATOM 5814 O O . GLN E 1 156 ? -16.201 42.833 10.530 1.00 20.71 156 GLN E O 1
ATOM 5820 N N . LYS E 1 157 ? -16.831 44.623 9.312 1.00 23.21 157 LYS E N 1
ATOM 5821 C CA . LYS E 1 157 ? -18.136 44.076 8.954 1.00 24.90 157 LYS E CA 1
ATOM 5822 C C . LYS E 1 157 ? -17.988 42.801 8.174 1.00 24.99 157 LYS E C 1
ATOM 5823 O O . LYS E 1 157 ? -17.169 42.736 7.275 1.00 24.93 157 LYS E O 1
ATOM 5829 N N . GLY E 1 158 ? -18.749 41.763 8.515 1.00 32.08 158 GLY E N 1
ATOM 5830 C CA . GLY E 1 158 ? -18.608 40.478 7.786 1.00 37.24 158 GLY E CA 1
ATOM 5831 C C . GLY E 1 158 ? -19.463 39.265 8.155 1.00 50.75 158 GLY E C 1
ATOM 5832 O O . GLY E 1 158 ? -20.346 39.249 9.052 1.00 56.70 158 GLY E O 1
ATOM 5834 N N . MET F 1 1 ? -10.354 56.002 3.433 1.00 38.53 1 MET F N 1
ATOM 5835 C CA . MET F 1 1 ? -9.300 56.092 4.405 1.00 29.29 1 MET F CA 1
ATOM 5836 C C . MET F 1 1 ? -9.923 56.071 5.839 1.00 25.75 1 MET F C 1
ATOM 5837 O O . MET F 1 1 ? -11.019 56.594 6.160 1.00 20.82 1 MET F O 1
ATOM 5842 N N . PHE F 1 2 ? -9.168 55.379 6.651 1.00 19.42 2 PHE F N 1
ATOM 5843 C CA . PHE F 1 2 ? -9.298 55.349 8.069 1.00 20.73 2 PHE F CA 1
ATOM 5844 C C . PHE F 1 2 ? -7.933 55.833 8.524 1.00 20.03 2 PHE F C 1
ATOM 5845 O O . PHE F 1 2 ? -6.956 55.676 7.773 1.00 18.56 2 PHE F O 1
ATOM 5853 N N . ARG F 1 3 ? -7.856 56.425 9.712 1.00 18.08 3 ARG F N 1
ATOM 5854 C CA . ARG F 1 3 ? -6.578 56.734 10.345 1.00 19.31 3 ARG F CA 1
ATOM 5855 C C . ARG F 1 3 ? -6.743 56.386 11.851 1.00 18.57 3 ARG F C 1
ATOM 5856 O O . ARG F 1 3 ? -7.847 56.482 12.414 1.00 17.81 3 ARG F O 1
ATOM 5864 N N . ILE F 1 4 ? -5.653 55.978 12.471 1.00 16.77 4 ILE F N 1
ATOM 5865 C CA . ILE F 1 4 ? -5.652 55.578 13.863 1.00 18.88 4 ILE F CA 1
ATOM 5866 C C . ILE F 1 4 ? -4.879 56.633 14.679 1.00 18.90 4 ILE F C 1
ATOM 5867 O O . ILE F 1 4 ? -3.879 57.244 14.180 1.00 15.52 4 ILE F O 1
ATOM 5872 N N . GLY F 1 5 ? -5.289 56.788 15.937 1.00 17.08 5 GLY F N 1
ATOM 5873 C CA . GLY F 1 5 ? -4.605 57.658 16.845 1.00 18.44 5 GLY F CA 1
ATOM 5874 C C . GLY F 1 5 ? -4.627 57.050 18.220 1.00 19.14 5 GLY F C 1
ATOM 5875 O O . GLY F 1 5 ? -5.519 56.293 18.516 1.00 16.27 5 GLY F O 1
ATOM 5876 N N . GLN F 1 6 ? -3.664 57.431 19.061 1.00 19.07 6 GLN F N 1
ATOM 5877 C CA . GLN F 1 6 ? -3.553 56.883 20.407 1.00 22.80 6 GLN F CA 1
ATOM 5878 C C . GLN F 1 6 ? -3.109 57.955 21.375 1.00 22.49 6 GLN F C 1
ATOM 5879 O O . GLN F 1 6 ? -2.150 58.684 21.101 1.00 21.66 6 GLN F O 1
ATOM 5885 N N . GLY F 1 7 ? -3.778 58.018 22.519 1.00 21.04 7 GLY F N 1
ATOM 5886 C CA . GLY F 1 7 ? -3.460 59.025 23.538 1.00 22.04 7 GLY F CA 1
ATOM 5887 C C . GLY F 1 7 ? -3.141 58.362 24.846 1.00 21.27 7 GLY F C 1
ATOM 5888 O O . GLY F 1 7 ? -3.605 57.256 25.124 1.00 17.95 7 GLY F O 1
ATOM 5889 N N . PHE F 1 8 ? -2.323 59.020 25.638 1.00 22.08 8 PHE F N 1
ATOM 5890 C CA . PHE F 1 8 ? -1.973 58.538 26.968 1.00 26.59 8 PHE F CA 1
ATOM 5891 C C . PHE F 1 8 ? -1.687 59.764 27.840 1.00 28.38 8 PHE F C 1
ATOM 5892 O O . PHE F 1 8 ? -0.989 60.678 27.424 1.00 27.24 8 PHE F O 1
ATOM 5900 N N . ASP F 1 9 ? -2.220 59.761 29.046 1.00 27.88 9 ASP F N 1
ATOM 5901 C CA . ASP F 1 9 ? -1.966 60.855 29.977 1.00 27.41 9 ASP F CA 1
ATOM 5902 C C . ASP F 1 9 ? -2.001 60.389 31.428 1.00 27.91 9 ASP F C 1
ATOM 5903 O O . ASP F 1 9 ? -2.615 59.364 31.754 1.00 23.13 9 ASP F O 1
ATOM 5908 N N . VAL F 1 10 ? -1.294 61.127 32.283 1.00 30.77 10 VAL F N 1
ATOM 5909 C CA . VAL F 1 10 ? -1.249 60.861 33.732 1.00 33.04 10 VAL F CA 1
ATOM 5910 C C . VAL F 1 10 ? -1.284 62.191 34.462 1.00 32.97 10 VAL F C 1
ATOM 5911 O O . VAL F 1 10 ? -0.497 63.062 34.149 1.00 32.47 10 VAL F O 1
ATOM 5915 N N . HIS F 1 11 ? -2.158 62.321 35.453 1.00 33.87 11 HIS F N 1
ATOM 5916 C CA . HIS F 1 11 ? -2.153 63.489 36.323 1.00 38.59 11 HIS F CA 1
ATOM 5917 C C . HIS F 1 11 ? -2.024 63.044 37.778 1.00 38.24 11 HIS F C 1
ATOM 5918 O O . HIS F 1 11 ? -2.528 61.981 38.175 1.00 39.54 11 HIS F O 1
ATOM 5925 N N . GLN F 1 12 ? -1.354 63.870 38.565 1.00 40.78 12 GLN F N 1
ATOM 5926 C CA . GLN F 1 12 ? -1.195 63.624 39.998 1.00 41.57 12 GLN F CA 1
ATOM 5927 C C . GLN F 1 12 ? -2.474 63.936 40.707 1.00 42.13 12 GLN F C 1
ATOM 5928 O O . GLN F 1 12 ? -3.079 64.989 40.447 1.00 43.02 12 GLN F O 1
ATOM 5934 N N . LEU F 1 13 ? -2.865 63.041 41.610 1.00 43.38 13 LEU F N 1
ATOM 5935 C CA . LEU F 1 13 ? -3.993 63.270 42.521 1.00 50.85 13 LEU F CA 1
ATOM 5936 C C . LEU F 1 13 ? -3.524 64.118 43.715 1.00 53.64 13 LEU F C 1
ATOM 5937 O O . LEU F 1 13 ? -2.532 63.776 44.350 1.00 50.09 13 LEU F O 1
ATOM 5942 N N . VAL F 1 14 ? -4.242 65.192 44.031 1.00 62.54 14 VAL F N 1
ATOM 5943 C CA . VAL F 1 14 ? -3.845 66.154 45.094 1.00 66.16 14 VAL F CA 1
ATOM 5944 C C . VAL F 1 14 ? -5.092 66.599 45.875 1.00 69.79 14 VAL F C 1
ATOM 5945 O O . VAL F 1 14 ? -6.187 66.707 45.301 1.00 68.85 14 VAL F O 1
ATOM 5949 N N . GLU F 1 15 ? -4.928 66.869 47.172 1.00 69.52 15 GLU F N 1
ATOM 5950 C CA . GLU F 1 15 ? -6.037 67.355 48.011 1.00 64.01 15 GLU F CA 1
ATOM 5951 C C . GLU F 1 15 ? -6.536 68.748 47.601 1.00 58.30 15 GLU F C 1
ATOM 5952 O O . GLU F 1 15 ? -5.744 69.605 47.213 1.00 55.82 15 GLU F O 1
ATOM 5958 N N . GLY F 1 16 ? -7.854 68.949 47.661 1.00 58.72 16 GLY F N 1
ATOM 5959 C CA . GLY F 1 16 ? -8.465 70.278 47.483 1.00 61.23 16 GLY F CA 1
ATOM 5960 C C . GLY F 1 16 ? -8.525 70.857 46.072 1.00 65.50 16 GLY F C 1
ATOM 5961 O O . GLY F 1 16 ? -8.701 72.073 45.899 1.00 67.54 16 GLY F O 1
ATOM 5962 N N . ARG F 1 17 ? -8.384 69.994 45.065 1.00 65.76 17 ARG F N 1
ATOM 5963 C CA . ARG F 1 17 ? -8.495 70.378 43.656 1.00 61.61 17 ARG F CA 1
ATOM 5964 C C . ARG F 1 17 ? -9.720 69.631 43.084 1.00 53.84 17 ARG F C 1
ATOM 5965 O O . ARG F 1 17 ? -10.146 68.612 43.639 1.00 50.52 17 ARG F O 1
ATOM 5973 N N . PRO F 1 18 ? -10.310 70.147 41.994 1.00 50.92 18 PRO F N 1
ATOM 5974 C CA . PRO F 1 18 ? -11.401 69.395 41.388 1.00 51.73 18 PRO F CA 1
ATOM 5975 C C . PRO F 1 18 ? -10.923 68.135 40.615 1.00 53.83 18 PRO F C 1
ATOM 5976 O O . PRO F 1 18 ? -9.827 68.141 40.017 1.00 45.52 18 PRO F O 1
ATOM 5980 N N . LEU F 1 19 ? -11.727 67.072 40.706 1.00 51.09 19 LEU F N 1
ATOM 5981 C CA . LEU F 1 19 ? -11.625 65.885 39.883 1.00 51.90 19 LEU F CA 1
ATOM 5982 C C . LEU F 1 19 ? -12.688 65.976 38.789 1.00 55.61 19 LEU F C 1
ATOM 5983 O O . LEU F 1 19 ? -13.888 65.809 39.063 1.00 54.35 19 LEU F O 1
ATOM 5988 N N . ILE F 1 20 ? -12.236 66.277 37.567 1.00 49.09 20 ILE F N 1
ATOM 5989 C CA . ILE F 1 20 ? -13.075 66.279 36.376 1.00 45.68 20 ILE F CA 1
ATOM 5990 C C . ILE F 1 20 ? -12.510 65.229 35.386 1.00 43.22 20 ILE F C 1
ATOM 5991 O O . ILE F 1 20 ? -11.368 65.357 34.944 1.00 40.42 20 ILE F O 1
ATOM 5996 N N . ILE F 1 21 ? -13.313 64.210 35.068 1.00 38.20 21 ILE F N 1
ATOM 5997 C CA . ILE F 1 21 ? -12.917 63.109 34.174 1.00 37.21 21 ILE F CA 1
ATOM 5998 C C . ILE F 1 21 ? -13.954 62.970 33.084 1.00 33.95 21 ILE F C 1
ATOM 5999 O O . ILE F 1 21 ? -15.122 62.811 33.369 1.00 32.33 21 ILE F O 1
ATOM 6004 N N . GLY F 1 22 ? -13.506 63.060 31.831 1.00 35.11 22 GLY F N 1
ATOM 6005 C CA . GLY F 1 22 ? -14.374 62.920 30.654 1.00 31.99 22 GLY F CA 1
ATOM 6006 C C . GLY F 1 22 ? -15.428 64.011 30.604 1.00 33.69 22 GLY F C 1
ATOM 6007 O O . GLY F 1 22 ? -16.537 63.781 30.166 1.00 32.35 22 GLY F O 1
ATOM 6008 N N . GLY F 1 23 ? -15.078 65.194 31.089 1.00 35.28 23 GLY F N 1
ATOM 6009 C CA . GLY F 1 23 ? -15.997 66.318 31.159 1.00 40.87 23 GLY F CA 1
ATOM 6010 C C . GLY F 1 23 ? -17.038 66.254 32.269 1.00 38.10 23 GLY F C 1
ATOM 6011 O O . GLY F 1 23 ? -17.977 67.042 32.242 1.00 43.17 23 GLY F O 1
ATOM 6012 N N . ILE F 1 24 ? -16.897 65.303 33.198 1.00 42.60 24 ILE F N 1
ATOM 6013 C CA . ILE F 1 24 ? -17.821 65.093 34.331 1.00 39.96 24 ILE F CA 1
ATOM 6014 C C . ILE F 1 24 ? -17.093 65.387 35.643 1.00 46.03 24 ILE F C 1
ATOM 6015 O O . ILE F 1 24 ? -16.086 64.713 35.982 1.00 38.98 24 ILE F O 1
ATOM 6020 N N . GLU F 1 25 ? -17.615 66.369 36.393 1.00 46.58 25 GLU F N 1
ATOM 6021 C CA . GLU F 1 25 ? -17.145 66.632 37.772 1.00 52.27 25 GLU F CA 1
ATOM 6022 C C . GLU F 1 25 ? -17.578 65.468 38.661 1.00 50.19 25 GLU F C 1
ATOM 6023 O O . GLU F 1 25 ? -18.765 65.163 38.757 1.00 50.42 25 GLU F O 1
ATOM 6029 N N . ILE F 1 26 ? -16.603 64.797 39.264 1.00 48.15 26 ILE F N 1
ATOM 6030 C CA . ILE F 1 26 ? -16.853 63.778 40.260 1.00 49.99 26 ILE F CA 1
ATOM 6031 C C . ILE F 1 26 ? -16.620 64.463 41.630 1.00 59.38 26 ILE F C 1
ATOM 6032 O O . ILE F 1 26 ? -15.555 65.057 41.835 1.00 60.47 26 ILE F O 1
ATOM 6037 N N . PRO F 1 27 ? -17.620 64.438 42.551 1.00 63.70 27 PRO F N 1
ATOM 6038 C CA . PRO F 1 27 ? -17.267 64.826 43.931 1.00 64.90 27 PRO F CA 1
ATOM 6039 C C . PRO F 1 27 ? -16.325 63.786 44.544 1.00 67.28 27 PRO F C 1
ATOM 6040 O O . PRO F 1 27 ? -16.554 62.571 44.430 1.00 70.89 27 PRO F O 1
ATOM 6044 N N . TYR F 1 28 ? -15.245 64.289 45.131 1.00 69.06 28 TYR F N 1
ATOM 6045 C CA . TYR F 1 28 ? -14.149 63.481 45.671 1.00 69.28 28 TYR F CA 1
ATOM 6046 C C . TYR F 1 28 ? -13.300 64.451 46.485 1.00 73.11 28 TYR F C 1
ATOM 6047 O O . TYR F 1 28 ? -13.245 65.648 46.167 1.00 66.22 28 TYR F O 1
ATOM 6056 N N . GLU F 1 29 ? -12.646 63.952 47.527 1.00 74.74 29 GLU F N 1
ATOM 6057 C CA . GLU F 1 29 ? -11.864 64.829 48.407 1.00 77.39 29 GLU F CA 1
ATOM 6058 C C . GLU F 1 29 ? -10.581 65.330 47.719 1.00 73.81 29 GLU F C 1
ATOM 6059 O O . GLU F 1 29 ? -10.041 66.382 48.096 1.00 54.85 29 GLU F O 1
ATOM 6065 N N . LYS F 1 30 ? -10.113 64.563 46.722 1.00 72.87 30 LYS F N 1
ATOM 6066 C CA . LYS F 1 30 ? -8.988 64.941 45.860 1.00 69.60 30 LYS F CA 1
ATOM 6067 C C . LYS F 1 30 ? -9.424 65.343 44.453 1.00 69.82 30 LYS F C 1
ATOM 6068 O O . LYS F 1 30 ? -10.581 65.130 44.044 1.00 65.48 30 LYS F O 1
ATOM 6074 N N . GLY F 1 31 ? -8.474 65.941 43.739 1.00 63.16 31 GLY F N 1
ATOM 6075 C CA . GLY F 1 31 ? -8.586 66.230 42.312 1.00 61.83 31 GLY F CA 1
ATOM 6076 C C . GLY F 1 31 ? -7.243 66.053 41.654 1.00 56.35 31 GLY F C 1
ATOM 6077 O O . GLY F 1 31 ? -6.320 65.523 42.266 1.00 51.33 31 GLY F O 1
ATOM 6078 N N . LEU F 1 32 ? -7.138 66.525 40.415 1.00 55.24 32 LEU F N 1
ATOM 6079 C CA . LEU F 1 32 ? -5.926 66.334 39.598 1.00 54.65 32 LEU F CA 1
ATOM 6080 C C . LEU F 1 32 ? -5.186 67.645 39.316 1.00 50.83 32 LEU F C 1
ATOM 6081 O O . LEU F 1 32 ? -5.798 68.716 39.333 1.00 46.88 32 LEU F O 1
ATOM 6086 N N . LEU F 1 33 ? -3.873 67.546 39.074 1.00 53.48 33 LEU F N 1
ATOM 6087 C CA . LEU F 1 33 ? -3.056 68.668 38.573 1.00 54.97 33 LEU F CA 1
ATOM 6088 C C . LEU F 1 33 ? -2.727 68.472 37.102 1.00 57.46 33 LEU F C 1
ATOM 6089 O O . LEU F 1 33 ? -2.460 67.345 36.663 1.00 53.91 33 LEU F O 1
ATOM 6094 N N . GLY F 1 34 ? -2.727 69.574 36.351 1.00 54.45 34 GLY F N 1
ATOM 6095 C CA . GLY F 1 34 ? -2.339 69.554 34.947 1.00 54.67 34 GLY F CA 1
ATOM 6096 C C . GLY F 1 34 ? -2.743 70.779 34.141 1.00 59.69 34 GLY F C 1
ATOM 6097 O O . GLY F 1 34 ? -3.135 71.828 34.679 1.00 58.74 34 GLY F O 1
ATOM 6098 N N . HIS F 1 35 ? -2.640 70.633 32.829 1.00 59.77 35 HIS F N 1
ATOM 6099 C CA . HIS F 1 35 ? -3.134 71.636 31.888 1.00 65.17 35 HIS F CA 1
ATOM 6100 C C . HIS F 1 35 ? -4.661 71.869 32.099 1.00 66.16 35 HIS F C 1
ATOM 6101 O O . HIS F 1 35 ? -5.396 70.940 32.469 1.00 63.95 35 HIS F O 1
ATOM 6108 N N . SER F 1 36 ? -5.117 73.118 31.924 1.00 68.77 36 SER F N 1
ATOM 6109 C CA . SER F 1 36 ? -6.550 73.482 32.045 1.00 69.53 36 SER F CA 1
ATOM 6110 C C . SER F 1 36 ? -7.185 72.970 33.372 1.00 65.57 36 SER F C 1
ATOM 6111 O O . SER F 1 36 ? -6.550 73.062 34.427 1.00 65.92 36 SER F O 1
ATOM 6114 N N . ASP F 1 37 ? -8.417 72.441 33.311 1.00 59.91 37 ASP F N 1
ATOM 6115 C CA . ASP F 1 37 ? -9.075 71.726 34.436 1.00 54.50 37 ASP F CA 1
ATOM 6116 C C . ASP F 1 37 ? -8.509 70.335 34.781 1.00 47.96 37 ASP F C 1
ATOM 6117 O O . ASP F 1 37 ? -9.090 69.610 35.595 1.00 47.83 37 ASP F O 1
ATOM 6122 N N . ALA F 1 38 ? -7.404 69.948 34.145 1.00 44.01 38 ALA F N 1
ATOM 6123 C CA . ALA F 1 38 ? -6.687 68.724 34.493 1.00 41.53 38 ALA F CA 1
ATOM 6124 C C . ALA F 1 38 ? -7.473 67.412 34.207 1.00 38.72 38 ALA F C 1
ATOM 6125 O O . ALA F 1 38 ? -7.239 66.382 34.854 1.00 39.15 38 ALA F O 1
ATOM 6127 N N . ASP F 1 39 ? -8.307 67.439 33.163 1.00 34.97 39 ASP F N 1
ATOM 6128 C CA . ASP F 1 39 ? -9.191 66.318 32.825 1.00 32.69 39 ASP F CA 1
ATOM 6129 C C . ASP F 1 39 ? -8.394 65.290 32.042 1.00 33.56 39 ASP F C 1
ATOM 6130 O O . ASP F 1 39 ? -8.270 65.369 30.819 1.00 31.76 39 ASP F O 1
ATOM 6135 N N . VAL F 1 40 ? -7.881 64.313 32.770 1.00 32.36 40 VAL F N 1
ATOM 6136 C CA . VAL F 1 40 ? -6.974 63.334 32.212 1.00 33.34 40 VAL F CA 1
ATOM 6137 C C . VAL F 1 40 ? -7.595 62.580 30.995 1.00 30.26 40 VAL F C 1
ATOM 6138 O O . VAL F 1 40 ? -6.901 62.280 30.055 1.00 29.32 40 VAL F O 1
ATOM 6142 N N . LEU F 1 41 ? -8.883 62.273 31.034 1.00 28.61 41 LEU F N 1
ATOM 6143 C CA . LEU F 1 41 ? -9.507 61.525 29.968 1.00 27.53 41 LEU F CA 1
ATOM 6144 C C . LEU F 1 41 ? -9.701 62.373 28.713 1.00 25.32 41 LEU F C 1
ATOM 6145 O O . LEU F 1 41 ? -9.352 61.920 27.620 1.00 24.67 41 LEU F O 1
ATOM 6150 N N . LEU F 1 42 ? -10.214 63.601 28.845 1.00 24.06 42 LEU F N 1
ATOM 6151 C CA . LEU F 1 42 ? -10.413 64.457 27.682 1.00 23.53 42 LEU F CA 1
ATOM 6152 C C . LEU F 1 42 ? -9.130 64.887 27.050 1.00 24.38 42 LEU F C 1
ATOM 6153 O O . LEU F 1 42 ? -9.088 65.102 25.820 1.00 23.28 42 LEU F O 1
ATOM 6158 N N . HIS F 1 43 ? -8.070 64.997 27.846 1.00 25.16 43 HIS F N 1
ATOM 6159 C CA . HIS F 1 43 ? -6.735 65.279 27.285 1.00 27.57 43 HIS F CA 1
ATOM 6160 C C . HIS F 1 43 ? -6.261 64.099 26.426 1.00 24.20 43 HIS F C 1
ATOM 6161 O O . HIS F 1 43 ? -5.711 64.297 25.391 1.00 21.96 43 HIS F O 1
ATOM 6168 N N . THR F 1 44 ? -6.508 62.891 26.909 1.00 24.31 44 THR F N 1
ATOM 6169 C CA . THR F 1 44 ? -6.190 61.649 26.206 1.00 26.40 44 THR F CA 1
ATOM 6170 C C . THR F 1 44 ? -6.959 61.520 24.882 1.00 23.57 44 THR F C 1
ATOM 6171 O O . THR F 1 44 ? -6.359 61.213 23.841 1.00 20.60 44 THR F O 1
ATOM 6175 N N . VAL F 1 45 ? -8.246 61.834 24.918 1.00 20.73 45 VAL F N 1
ATOM 6176 C CA . VAL F 1 45 ? -9.073 61.813 23.727 1.00 22.58 45 VAL F CA 1
ATOM 6177 C C . VAL F 1 45 ? -8.544 62.811 22.712 1.00 22.80 45 VAL F C 1
ATOM 6178 O O . VAL F 1 45 ? -8.348 62.478 21.542 1.00 22.55 45 VAL F O 1
ATOM 6182 N N . ALA F 1 46 ? -8.274 64.039 23.175 1.00 23.16 46 ALA F N 1
ATOM 6183 C CA . ALA F 1 46 ? -7.804 65.128 22.295 1.00 22.73 46 ALA F CA 1
ATOM 6184 C C . ALA F 1 46 ? -6.496 64.779 21.623 1.00 21.43 46 ALA F C 1
ATOM 6185 O O . ALA F 1 46 ? -6.316 64.967 20.430 1.00 20.47 46 ALA F O 1
ATOM 6187 N N . ASP F 1 47 ? -5.582 64.241 22.395 1.00 21.84 47 ASP F N 1
ATOM 6188 C CA . ASP F 1 47 ? -4.274 63.838 21.860 1.00 22.22 47 ASP F CA 1
ATOM 6189 C C . ASP F 1 47 ? -4.378 62.635 20.885 1.00 20.25 47 ASP F C 1
ATOM 6190 O O . ASP F 1 47 ? -3.658 62.590 19.875 1.00 21.35 47 ASP F O 1
ATOM 6195 N N . ALA F 1 48 ? -5.257 61.675 21.156 1.00 19.33 48 ALA F N 1
ATOM 6196 C CA . ALA F 1 48 ? -5.476 60.622 20.192 1.00 18.63 48 ALA F CA 1
ATOM 6197 C C . ALA F 1 48 ? -6.005 61.194 18.847 1.00 19.50 48 ALA F C 1
ATOM 6198 O O . ALA F 1 48 ? -5.596 60.765 17.762 1.00 19.83 48 ALA F O 1
ATOM 6200 N N . CYS F 1 49 ? -6.950 62.143 18.920 1.00 21.38 49 CYS F N 1
ATOM 6201 C CA . CYS F 1 49 ? -7.514 62.747 17.714 1.00 20.89 49 CYS F CA 1
ATOM 6202 C C . CYS F 1 49 ? -6.479 63.501 16.873 1.00 21.40 49 CYS F C 1
ATOM 6203 O O . CYS F 1 49 ? -6.374 63.312 15.620 1.00 19.36 49 CYS F O 1
ATOM 6206 N N . LEU F 1 50 ? -5.680 64.326 17.558 1.00 21.25 50 LEU F N 1
ATOM 6207 C CA . LEU F 1 50 ? -4.587 65.063 16.892 1.00 20.17 50 LEU F CA 1
ATOM 6208 C C . LEU F 1 50 ? -3.549 64.105 16.327 1.00 18.63 50 LEU F C 1
ATOM 6209 O O . LEU F 1 50 ? -3.058 64.292 15.214 1.00 20.54 50 LEU F O 1
ATOM 6214 N N . GLY F 1 51 ? -3.243 63.044 17.061 1.00 17.51 51 GLY F N 1
ATOM 6215 C CA . GLY F 1 51 ? -2.285 62.078 16.599 1.00 18.66 51 GLY F CA 1
ATOM 6216 C C . GLY F 1 51 ? -2.743 61.383 15.338 1.00 19.86 51 GLY F C 1
ATOM 6217 O O . GLY F 1 51 ? -1.914 61.165 14.412 1.00 20.38 51 GLY F O 1
ATOM 6218 N N . ALA F 1 52 ? -4.052 61.081 15.274 1.00 18.19 52 ALA F N 1
ATOM 6219 C CA . ALA F 1 52 ? -4.638 60.457 14.105 1.00 18.29 52 ALA F CA 1
ATOM 6220 C C . ALA F 1 52 ? -4.447 61.260 12.826 1.00 19.78 52 ALA F C 1
ATOM 6221 O O . ALA F 1 52 ? -4.295 60.680 11.760 1.00 20.80 52 ALA F O 1
ATOM 6223 N N . VAL F 1 53 ? -4.465 62.591 12.917 1.00 20.90 53 VAL F N 1
ATOM 6224 C CA . VAL F 1 53 ? -4.303 63.399 11.726 1.00 20.64 53 VAL F CA 1
ATOM 6225 C C . VAL F 1 53 ? -2.908 63.953 11.558 1.00 20.76 53 VAL F C 1
ATOM 6226 O O . VAL F 1 53 ? -2.705 64.812 10.734 1.00 22.48 53 VAL F O 1
ATOM 6230 N N . GLY F 1 54 ? -1.956 63.520 12.362 1.00 22.25 54 GLY F N 1
ATOM 6231 C CA . GLY F 1 54 ? -0.586 63.967 12.234 1.00 23.87 54 GLY F CA 1
ATOM 6232 C C . GLY F 1 54 ? -0.383 65.404 12.700 1.00 25.45 54 GLY F C 1
ATOM 6233 O O . GLY F 1 54 ? 0.503 66.077 12.181 1.00 29.38 54 GLY F O 1
ATOM 6234 N N . GLU F 1 55 ? -1.135 65.850 13.696 1.00 25.07 55 GLU F N 1
ATOM 6235 C CA . GLU F 1 55 ? -1.082 67.255 14.161 1.00 27.18 55 GLU F CA 1
ATOM 6236 C C . GLU F 1 55 ? -0.519 67.433 15.568 1.00 25.75 55 GLU F C 1
ATOM 6237 O O . GLU F 1 55 ? -0.814 68.420 16.256 1.00 28.15 55 GLU F O 1
ATOM 6243 N N . GLY F 1 56 ? 0.316 66.502 15.986 1.00 23.84 56 GLY F N 1
ATOM 6244 C CA . GLY F 1 56 ? 1.119 66.672 17.169 1.00 25.84 56 GLY F CA 1
ATOM 6245 C C . GLY F 1 56 ? 0.372 66.296 18.436 1.00 28.44 56 GLY F C 1
ATOM 6246 O O . GLY F 1 56 ? 0.014 65.129 18.633 1.00 26.40 56 GLY F O 1
ATOM 6247 N N . ASP F 1 57 ? 0.164 67.273 19.314 1.00 30.22 57 ASP F N 1
ATOM 6248 C CA . ASP F 1 57 ? -0.581 67.072 20.583 1.00 30.90 57 ASP F CA 1
ATOM 6249 C C . ASP F 1 57 ? -1.142 68.425 20.973 1.00 31.19 57 ASP F C 1
ATOM 6250 O O . ASP F 1 57 ? -0.939 69.421 20.227 1.00 29.93 57 ASP F O 1
ATOM 6255 N N . ILE F 1 58 ? -1.808 68.491 22.120 1.00 32.29 58 ILE F N 1
ATOM 6256 C CA . ILE F 1 58 ? -2.585 69.689 22.467 1.00 36.92 58 ILE F CA 1
ATOM 6257 C C . ILE F 1 58 ? -1.681 70.899 22.652 1.00 41.50 58 ILE F C 1
ATOM 6258 O O . ILE F 1 58 ? -2.026 71.978 22.185 1.00 43.46 58 ILE F O 1
ATOM 6263 N N . GLY F 1 59 ? -0.526 70.698 23.298 1.00 45.08 59 GLY F N 1
ATOM 6264 C CA . GLY F 1 59 ? 0.474 71.753 23.537 1.00 46.41 59 GLY F CA 1
ATOM 6265 C C . GLY F 1 59 ? 0.831 72.594 22.324 1.00 50.95 59 GLY F C 1
ATOM 6266 O O . GLY F 1 59 ? 1.023 73.810 22.446 1.00 53.45 59 GLY F O 1
ATOM 6267 N N . LYS F 1 60 ? 0.865 71.945 21.156 1.00 44.88 60 LYS F N 1
ATOM 6268 C CA . LYS F 1 60 ? 1.259 72.561 19.926 1.00 44.72 60 LYS F CA 1
ATOM 6269 C C . LYS F 1 60 ? 0.175 73.463 19.339 1.00 43.57 60 LYS F C 1
ATOM 6270 O O . LYS F 1 60 ? 0.476 74.291 18.478 1.00 43.90 60 LYS F O 1
ATOM 6276 N N . HIS F 1 61 ? -1.075 73.297 19.754 1.00 40.82 61 HIS F N 1
ATOM 6277 C CA . HIS F 1 61 ? -2.179 74.082 19.187 1.00 40.58 61 HIS F CA 1
ATOM 6278 C C . HIS F 1 61 ? -2.873 75.047 20.158 1.00 40.81 61 HIS F C 1
ATOM 6279 O O . HIS F 1 61 ? -3.328 76.103 19.720 1.00 43.97 61 HIS F O 1
ATOM 6286 N N . PHE F 1 62 ? -2.948 74.723 21.442 1.00 39.48 62 PHE F N 1
ATOM 6287 C CA . PHE F 1 62 ? -3.796 75.494 22.356 1.00 44.66 62 PHE F CA 1
ATOM 6288 C C . PHE F 1 62 ? -3.102 75.796 23.642 1.00 46.04 62 PHE F C 1
ATOM 6289 O O . PHE F 1 62 ? -3.583 75.450 24.708 1.00 49.08 62 PHE F O 1
ATOM 6297 N N . PRO F 1 63 ? -1.945 76.461 23.553 1.00 52.41 63 PRO F N 1
ATOM 6298 C CA . PRO F 1 63 ? -1.177 76.735 24.761 1.00 50.91 63 PRO F CA 1
ATOM 6299 C C . PRO F 1 63 ? -1.768 77.921 25.537 1.00 51.95 63 PRO F C 1
ATOM 6300 O O . PRO F 1 63 ? -2.521 78.713 24.955 1.00 53.47 63 PRO F O 1
ATOM 6304 N N . ASP F 1 64 ? -1.399 78.042 26.820 1.00 60.43 64 ASP F N 1
ATOM 6305 C CA . ASP F 1 64 ? -1.954 79.061 27.750 1.00 63.46 64 ASP F CA 1
ATOM 6306 C C . ASP F 1 64 ? -1.696 80.517 27.424 1.00 64.71 64 ASP F C 1
ATOM 6307 O O . ASP F 1 64 ? -2.441 81.387 27.896 1.00 64.77 64 ASP F O 1
ATOM 6312 N N . THR F 1 65 ? -0.630 80.783 26.672 1.00 60.93 65 THR F N 1
ATOM 6313 C CA . THR F 1 65 ? -0.252 82.151 26.288 1.00 65.41 65 THR F CA 1
ATOM 6314 C C . THR F 1 65 ? -1.269 82.781 25.363 1.00 61.82 65 THR F C 1
ATOM 6315 O O . THR F 1 65 ? -1.414 84.002 25.293 1.00 58.30 65 THR F O 1
ATOM 6319 N N . ASP F 1 66 ? -1.969 81.924 24.641 1.00 61.10 66 ASP F N 1
ATOM 6320 C CA . ASP F 1 66 ? -2.991 82.359 23.728 1.00 57.98 66 ASP F CA 1
ATOM 6321 C C . ASP F 1 66 ? -4.198 82.855 24.517 1.00 54.35 66 ASP F C 1
ATOM 6322 O O . ASP F 1 66 ? -4.814 82.081 25.267 1.00 46.41 66 ASP F O 1
ATOM 6327 N N . PRO F 1 67 ? -4.560 84.145 24.340 1.00 54.61 67 PRO F N 1
ATOM 6328 C CA . PRO F 1 67 ? -5.723 84.640 25.075 1.00 55.87 67 PRO F CA 1
ATOM 6329 C C . PRO F 1 67 ? -7.051 83.934 24.746 1.00 55.93 67 PRO F C 1
ATOM 6330 O O . PRO F 1 67 ? -7.975 83.960 25.573 1.00 53.47 67 PRO F O 1
ATOM 6334 N N . GLU F 1 68 ? -7.143 83.283 23.584 1.00 54.41 68 GLU F N 1
ATOM 6335 C CA . GLU F 1 68 ? -8.341 82.524 23.265 1.00 55.65 68 GLU F CA 1
ATOM 6336 C C . GLU F 1 68 ? -8.517 81.326 24.202 1.00 54.31 68 GLU F C 1
ATOM 6337 O O . GLU F 1 68 ? -9.639 81.019 24.587 1.00 52.41 68 GLU F O 1
ATOM 6343 N N . PHE F 1 69 ? -7.417 80.696 24.612 1.00 50.95 69 PHE F N 1
ATOM 6344 C CA . PHE F 1 69 ? -7.465 79.444 25.389 1.00 49.51 69 PHE F CA 1
ATOM 6345 C C . PHE F 1 69 ? -6.872 79.540 26.795 1.00 56.01 69 PHE F C 1
ATOM 6346 O O . PHE F 1 69 ? -6.728 78.519 27.459 1.00 52.94 69 PHE F O 1
ATOM 6354 N N . LYS F 1 70 ? -6.535 80.752 27.246 1.00 64.00 70 LYS F N 1
ATOM 6355 C CA . LYS F 1 70 ? -6.035 81.006 28.619 1.00 65.56 70 LYS F CA 1
ATOM 6356 C C . LYS F 1 70 ? -6.860 80.257 29.695 1.00 56.48 70 LYS F C 1
ATOM 6357 O O . LYS F 1 70 ? -6.295 79.565 30.545 1.00 54.00 70 LYS F O 1
ATOM 6363 N N . ASP F 1 71 ? -8.184 80.396 29.640 1.00 52.87 71 ASP F N 1
ATOM 6364 C CA . ASP F 1 71 ? -9.077 79.793 30.629 1.00 55.43 71 ASP F CA 1
ATOM 6365 C C . ASP F 1 71 ? -10.014 78.714 30.040 1.00 55.85 71 ASP F C 1
ATOM 6366 O O . ASP F 1 71 ? -11.016 78.372 30.658 1.00 57.85 71 ASP F O 1
ATOM 6371 N N . ALA F 1 72 ? -9.679 78.167 28.871 1.00 49.83 72 ALA F N 1
ATOM 6372 C CA . ALA F 1 72 ? -10.518 77.152 28.207 1.00 46.52 72 ALA F CA 1
ATOM 6373 C C . ALA F 1 72 ? -10.530 75.855 29.029 1.00 42.24 72 ALA F C 1
ATOM 6374 O O . ALA F 1 72 ? -9.517 75.449 29.585 1.00 46.92 72 ALA F O 1
ATOM 6376 N N . ASP F 1 73 ? -11.680 75.231 29.138 1.00 36.61 73 ASP F N 1
ATOM 6377 C CA . ASP F 1 73 ? -11.758 73.942 29.805 1.00 40.83 73 ASP F CA 1
ATOM 6378 C C . ASP F 1 73 ? -11.432 72.815 28.793 1.00 34.10 73 ASP F C 1
ATOM 6379 O O . ASP F 1 73 ? -11.322 73.033 27.590 1.00 30.60 73 ASP F O 1
ATOM 6384 N N . SER F 1 74 ? -11.273 71.608 29.283 1.00 34.29 74 SER F N 1
ATOM 6385 C CA . SER F 1 74 ? -10.815 70.527 28.398 1.00 33.28 74 SER F CA 1
ATOM 6386 C C . SER F 1 74 ? -11.830 70.143 27.310 1.00 31.45 74 SER F C 1
ATOM 6387 O O . SER F 1 74 ? -11.444 69.762 26.192 1.00 28.85 74 SER F O 1
ATOM 6390 N N . PHE F 1 75 ? -13.114 70.300 27.598 1.00 29.52 75 PHE F N 1
ATOM 6391 C CA . PHE F 1 75 ? -14.155 70.092 26.590 1.00 28.35 75 PHE F CA 1
ATOM 6392 C C . PHE F 1 75 ? -14.052 71.099 25.455 1.00 28.11 75 PHE F C 1
ATOM 6393 O O . PHE F 1 75 ? -14.148 70.715 24.280 1.00 25.50 75 PHE F O 1
ATOM 6401 N N . LYS F 1 76 ? -13.788 72.370 25.778 1.00 27.61 76 LYS F N 1
ATOM 6402 C CA . LYS F 1 76 ? -13.539 73.363 24.727 1.00 31.58 76 LYS F CA 1
ATOM 6403 C C . LYS F 1 76 ? -12.339 73.010 23.824 1.00 28.01 76 LYS F C 1
ATOM 6404 O O . LYS F 1 76 ? -12.407 73.067 22.580 1.00 26.87 76 LYS F O 1
ATOM 6410 N N . LEU F 1 77 ? -11.240 72.661 24.456 1.00 29.53 77 LEU F N 1
ATOM 6411 C CA . LEU F 1 77 ? -10.060 72.224 23.713 1.00 31.18 77 LEU F CA 1
ATOM 6412 C C . LEU F 1 77 ? -10.406 71.038 22.832 1.00 26.10 77 LEU F C 1
ATOM 6413 O O . LEU F 1 77 ? -10.048 71.037 21.676 1.00 27.23 77 LEU F O 1
ATOM 6418 N N . LEU F 1 78 ? -11.182 70.088 23.335 1.00 24.87 78 LEU F N 1
ATOM 6419 C CA . LEU F 1 78 ? -11.549 68.930 22.490 1.00 25.13 78 LEU F CA 1
ATOM 6420 C C . LEU F 1 78 ? -12.347 69.346 21.245 1.00 27.47 78 LEU F C 1
ATOM 6421 O O . LEU F 1 78 ? -12.079 68.879 20.116 1.00 27.49 78 LEU F O 1
ATOM 6426 N N . GLN F 1 79 ? -13.302 70.254 21.442 1.00 27.23 79 GLN F N 1
ATOM 6427 C CA . GLN F 1 79 ? -14.037 70.882 20.318 1.00 26.99 79 GLN F CA 1
ATOM 6428 C C . GLN F 1 79 ? -13.165 71.531 19.265 1.00 24.76 79 GLN F C 1
ATOM 6429 O O . GLN F 1 79 ? -13.415 71.365 18.072 1.00 24.30 79 GLN F O 1
ATOM 6435 N N . HIS F 1 80 ? -12.156 72.273 19.711 1.00 24.61 80 HIS F N 1
ATOM 6436 C CA . HIS F 1 80 ? -11.157 72.841 18.815 1.00 26.56 80 HIS F CA 1
ATOM 6437 C C . HIS F 1 80 ? -10.279 71.780 18.116 1.00 25.35 80 HIS F C 1
ATOM 6438 O O . HIS F 1 80 ? -10.059 71.827 16.888 1.00 25.93 80 HIS F O 1
ATOM 6445 N N . VAL F 1 81 ? -9.815 70.794 18.864 1.00 24.10 81 VAL F N 1
ATOM 6446 C CA . VAL F 1 81 ? -9.158 69.619 18.227 1.00 23.71 81 VAL F CA 1
ATOM 6447 C C . VAL F 1 81 ? -10.030 68.993 17.156 1.00 22.73 81 VAL F C 1
ATOM 6448 O O . VAL F 1 81 ? -9.620 68.808 16.023 1.00 22.87 81 VAL F O 1
ATOM 6452 N N . TRP F 1 82 ? -11.272 68.706 17.504 1.00 22.62 82 TRP F N 1
ATOM 6453 C CA . TRP F 1 82 ? -12.174 68.120 16.534 1.00 23.95 82 TRP F CA 1
ATOM 6454 C C . TRP F 1 82 ? -12.394 68.968 15.303 1.00 25.45 82 TRP F C 1
ATOM 6455 O O . TRP F 1 82 ? -12.646 68.421 14.204 1.00 25.76 82 TRP F O 1
ATOM 6466 N N . GLY F 1 83 ? -12.273 70.296 15.437 1.00 24.00 83 GLY F N 1
ATOM 6467 C CA . GLY F 1 83 ? -12.273 71.173 14.242 1.00 22.77 83 GLY F CA 1
ATOM 6468 C C . GLY F 1 83 ? -11.115 70.931 13.304 1.00 23.00 83 GLY F C 1
ATOM 6469 O O . GLY F 1 83 ? -11.252 71.049 12.068 1.00 24.64 83 GLY F O 1
ATOM 6470 N N . ILE F 1 84 ? -9.956 70.625 13.872 1.00 23.71 84 ILE F N 1
ATOM 6471 C CA . ILE F 1 84 ? -8.782 70.212 13.100 1.00 24.66 84 ILE F CA 1
ATOM 6472 C C . ILE F 1 84 ? -9.063 68.918 12.345 1.00 25.65 84 ILE F C 1
ATOM 6473 O O . ILE F 1 84 ? -8.806 68.819 11.137 1.00 28.49 84 ILE F O 1
ATOM 6478 N N . VAL F 1 85 ? -9.615 67.928 13.032 1.00 23.76 85 VAL F N 1
ATOM 6479 C CA . VAL F 1 85 ? -9.952 66.682 12.365 1.00 25.10 85 VAL F CA 1
ATOM 6480 C C . VAL F 1 85 ? -10.927 66.894 11.206 1.00 24.38 85 VAL F C 1
ATOM 6481 O O . VAL F 1 85 ? -10.685 66.424 10.068 1.00 22.36 85 VAL F O 1
ATOM 6485 N N . LYS F 1 86 ? -12.012 67.609 11.486 1.00 27.41 86 LYS F N 1
ATOM 6486 C CA . LYS F 1 86 ? -13.061 67.858 10.481 1.00 28.85 86 LYS F CA 1
ATOM 6487 C C . LYS F 1 86 ? -12.537 68.563 9.221 1.00 28.94 86 LYS F C 1
ATOM 6488 O O . LYS F 1 86 ? -12.840 68.151 8.080 1.00 26.91 86 LYS F O 1
ATOM 6494 N N . GLN F 1 87 ? -11.712 69.577 9.423 1.00 30.98 87 GLN F N 1
ATOM 6495 C CA . GLN F 1 87 ? -11.059 70.259 8.311 1.00 35.81 87 GLN F CA 1
ATOM 6496 C C . GLN F 1 87 ? -10.269 69.296 7.427 1.00 36.57 87 GLN F C 1
ATOM 6497 O O . GLN F 1 87 ? -10.196 69.498 6.224 1.00 33.03 87 GLN F O 1
ATOM 6503 N N . LYS F 1 88 ? -9.648 68.261 7.999 1.00 36.12 88 LYS F N 1
ATOM 6504 C CA . LYS F 1 88 ? -8.933 67.292 7.159 1.00 33.39 88 LYS F CA 1
ATOM 6505 C C . LYS F 1 88 ? -9.866 66.332 6.429 1.00 29.81 88 LYS F C 1
ATOM 6506 O O . LYS F 1 88 ? -9.385 65.457 5.713 1.00 32.85 88 LYS F O 1
ATOM 6512 N N . GLY F 1 89 ? -11.177 66.429 6.649 1.00 26.48 89 GLY F N 1
ATOM 6513 C CA . GLY F 1 89 ? -12.196 65.597 5.950 1.00 26.02 89 GLY F CA 1
ATOM 6514 C C . GLY F 1 89 ? -12.616 64.317 6.667 1.00 25.02 89 GLY F C 1
ATOM 6515 O O . GLY F 1 89 ? -13.146 63.375 6.064 1.00 24.25 89 GLY F O 1
ATOM 6516 N N . TYR F 1 90 ? -12.413 64.287 7.974 1.00 23.09 90 TYR F N 1
ATOM 6517 C CA . TYR F 1 90 ? -12.644 63.077 8.756 1.00 23.85 90 TYR F CA 1
ATOM 6518 C C . TYR F 1 90 ? -13.789 63.224 9.718 1.00 22.76 90 TYR F C 1
ATOM 6519 O O . TYR F 1 90 ? -14.089 64.316 10.140 1.00 22.92 90 TYR F O 1
ATOM 6528 N N . VAL F 1 91 ? -14.435 62.105 10.041 1.00 24.39 91 VAL F N 1
ATOM 6529 C CA . VAL F 1 91 ? -15.422 62.047 11.114 1.00 22.83 91 VAL F CA 1
ATOM 6530 C C . VAL F 1 91 ? -15.002 60.863 12.000 1.00 22.11 91 VAL F C 1
ATOM 6531 O O . VAL F 1 91 ? -14.091 60.091 11.599 1.00 18.81 91 VAL F O 1
ATOM 6535 N N . LEU F 1 92 ? -15.671 60.697 13.155 1.00 21.35 92 LEU F N 1
ATOM 6536 C CA . LEU F 1 92 ? -15.388 59.574 14.050 1.00 21.91 92 LEU F CA 1
ATOM 6537 C C . LEU F 1 92 ? -15.788 58.244 13.410 1.00 22.78 92 LEU F C 1
ATOM 6538 O O . LEU F 1 92 ? -16.858 58.140 12.806 1.00 22.01 92 LEU F O 1
ATOM 6543 N N . GLY F 1 93 ? -14.902 57.242 13.510 1.00 20.78 93 GLY F N 1
ATOM 6544 C CA . GLY F 1 93 ? -15.251 55.849 13.264 1.00 20.32 93 GLY F CA 1
ATOM 6545 C C . GLY F 1 93 ? -15.705 55.381 14.605 1.00 19.95 93 GLY F C 1
ATOM 6546 O O . GLY F 1 93 ? -16.908 55.245 14.843 1.00 21.31 93 GLY F O 1
ATOM 6547 N N . ASN F 1 94 ? -14.749 55.168 15.516 1.00 18.04 94 ASN F N 1
ATOM 6548 C CA . ASN F 1 94 ? -15.075 54.902 16.921 1.00 17.25 94 ASN F CA 1
ATOM 6549 C C . ASN F 1 94 ? -13.911 55.176 17.803 1.00 17.78 94 ASN F C 1
ATOM 6550 O O . ASN F 1 94 ? -12.808 55.402 17.308 1.00 17.77 94 ASN F O 1
ATOM 6555 N N . ILE F 1 95 ? -14.160 55.184 19.118 1.00 18.03 95 ILE F N 1
ATOM 6556 C CA . ILE F 1 95 ? -13.113 55.456 20.086 1.00 18.97 95 ILE F CA 1
ATOM 6557 C C . ILE F 1 95 ? -13.287 54.522 21.278 1.00 21.73 95 ILE F C 1
ATOM 6558 O O . ILE F 1 95 ? -14.427 54.211 21.680 1.00 20.11 95 ILE F O 1
ATOM 6563 N N . ASP F 1 96 ? -12.173 54.017 21.818 1.00 19.44 96 ASP F N 1
ATOM 6564 C CA . ASP F 1 96 ? -12.224 53.176 22.992 1.00 20.96 96 ASP F CA 1
ATOM 6565 C C . ASP F 1 96 ? -11.236 53.704 24.012 1.00 21.66 96 ASP F C 1
ATOM 6566 O O . ASP F 1 96 ? -10.066 53.814 23.706 1.00 21.70 96 ASP F O 1
ATOM 6571 N N . CYS F 1 97 ? -11.686 53.923 25.243 1.00 22.67 97 CYS F N 1
ATOM 6572 C CA . CYS F 1 97 ? -10.901 54.637 26.256 1.00 24.30 97 CYS F CA 1
ATOM 6573 C C . CYS F 1 97 ? -10.865 53.852 27.540 1.00 25.09 97 CYS F C 1
ATOM 6574 O O . CYS F 1 97 ? -11.826 53.090 27.865 1.00 23.78 97 CYS F O 1
ATOM 6577 N N . THR F 1 98 ? -9.760 54.011 28.279 1.00 25.31 98 THR F N 1
ATOM 6578 C CA . THR F 1 98 ? -9.586 53.314 29.561 1.00 25.86 98 THR F CA 1
ATOM 6579 C C . THR F 1 98 ? -9.130 54.342 30.599 1.00 28.18 98 THR F C 1
ATOM 6580 O O . THR F 1 98 ? -8.263 55.158 30.306 1.00 23.60 98 THR F O 1
ATOM 6584 N N . ILE F 1 99 ? -9.807 54.378 31.745 1.00 28.28 99 ILE F N 1
ATOM 6585 C CA . ILE F 1 99 ? -9.376 55.174 32.916 1.00 32.27 99 ILE F CA 1
ATOM 6586 C C . ILE F 1 99 ? -8.713 54.190 33.870 1.00 31.25 99 ILE F C 1
ATOM 6587 O O . ILE F 1 99 ? -9.278 53.117 34.162 1.00 30.90 99 ILE F O 1
ATOM 6592 N N . ILE F 1 100 ? -7.503 54.514 34.312 1.00 34.26 100 ILE F N 1
ATOM 6593 C CA . ILE F 1 100 ? -6.768 53.619 35.237 1.00 38.34 100 ILE F CA 1
ATOM 6594 C C . ILE F 1 100 ? -6.642 54.380 36.553 1.00 40.31 100 ILE F C 1
ATOM 6595 O O . ILE F 1 100 ? -5.879 55.351 36.662 1.00 35.72 100 ILE F O 1
ATOM 6600 N N . ALA F 1 101 ? -7.449 53.968 37.519 1.00 42.55 101 ALA F N 1
ATOM 6601 C CA . ALA F 1 101 ? -7.401 54.505 38.880 1.00 48.32 101 ALA F CA 1
ATOM 6602 C C . ALA F 1 101 ? -7.805 53.434 39.917 1.00 51.59 101 ALA F C 1
ATOM 6603 O O . ALA F 1 101 ? -8.540 52.480 39.609 1.00 53.41 101 ALA F O 1
ATOM 6605 N N . GLN F 1 102 ? -7.276 53.559 41.134 1.00 53.99 102 GLN F N 1
ATOM 6606 C CA . GLN F 1 102 ? -7.666 52.654 42.231 1.00 51.52 102 GLN F CA 1
ATOM 6607 C C . GLN F 1 102 ? -8.999 53.143 42.789 1.00 50.99 102 GLN F C 1
ATOM 6608 O O . GLN F 1 102 ? -9.933 52.351 42.949 1.00 52.52 102 GLN F O 1
ATOM 6614 N N . LYS F 1 103 ? -9.075 54.452 43.032 1.00 51.52 103 LYS F N 1
ATOM 6615 C CA . LYS F 1 103 ? -10.282 55.132 43.484 1.00 57.01 103 LYS F CA 1
ATOM 6616 C C . LYS F 1 103 ? -10.421 56.516 42.821 1.00 56.73 103 LYS F C 1
ATOM 6617 O O . LYS F 1 103 ? -9.430 57.055 42.330 1.00 57.73 103 LYS F O 1
ATOM 6623 N N . PRO F 1 104 ? -11.617 57.116 42.800 1.00 57.46 104 PRO F N 1
ATOM 6624 C CA . PRO F 1 104 ? -12.867 56.518 43.257 1.00 58.33 104 PRO F CA 1
ATOM 6625 C C . PRO F 1 104 ? -13.425 55.588 42.218 1.00 59.68 104 PRO F C 1
ATOM 6626 O O . PRO F 1 104 ? -12.927 55.541 41.084 1.00 61.85 104 PRO F O 1
ATOM 6630 N N . LYS F 1 105 ? -14.451 54.850 42.613 1.00 57.88 105 LYS F N 1
ATOM 6631 C CA . LYS F 1 105 ? -15.143 53.961 41.701 1.00 61.70 105 LYS F CA 1
ATOM 6632 C C . LYS F 1 105 ? -15.793 54.813 40.600 1.00 59.40 105 LYS F C 1
ATOM 6633 O O . LYS F 1 105 ? -16.507 55.770 40.895 1.00 49.29 105 LYS F O 1
ATOM 6639 N N . MET F 1 106 ? -15.500 54.507 39.338 1.00 55.62 106 MET F N 1
ATOM 6640 C CA . MET F 1 106 ? -15.913 55.393 38.240 1.00 54.85 106 MET F CA 1
ATOM 6641 C C . MET F 1 106 ? -17.296 55.076 37.704 1.00 48.86 106 MET F C 1
ATOM 6642 O O . MET F 1 106 ? -17.884 55.919 37.022 1.00 50.64 106 MET F O 1
ATOM 6647 N N . LEU F 1 107 ? -17.807 53.886 38.026 1.00 45.97 107 LEU F N 1
ATOM 6648 C CA . LEU F 1 107 ? -19.005 53.320 37.386 1.00 49.22 107 LEU F CA 1
ATOM 6649 C C . LEU F 1 107 ? -20.191 54.248 37.293 1.00 49.48 107 LEU F C 1
ATOM 6650 O O . LEU F 1 107 ? -20.739 54.401 36.203 1.00 54.06 107 LEU F O 1
ATOM 6655 N N . PRO F 1 108 ? -20.579 54.893 38.412 1.00 51.13 108 PRO F N 1
ATOM 6656 C CA . PRO F 1 108 ? -21.712 55.805 38.332 1.00 48.36 108 PRO F CA 1
ATOM 6657 C C . PRO F 1 108 ? -21.591 56.860 37.233 1.00 46.99 108 PRO F C 1
ATOM 6658 O O . PRO F 1 108 ? -22.613 57.254 36.673 1.00 44.76 108 PRO F O 1
ATOM 6662 N N . TYR F 1 109 ? -20.378 57.296 36.896 1.00 43.85 109 TYR F N 1
ATOM 6663 C CA . TYR F 1 109 ? -20.218 58.378 35.902 1.00 47.96 109 TYR F CA 1
ATOM 6664 C C . TYR F 1 109 ? -19.876 57.964 34.475 1.00 43.42 109 TYR F C 1
ATOM 6665 O O . TYR F 1 109 ? -19.874 58.817 33.605 1.00 42.87 109 TYR F O 1
ATOM 6674 N N . ILE F 1 110 ? -19.641 56.675 34.233 1.00 43.70 110 ILE F N 1
ATOM 6675 C CA . ILE F 1 110 ? -19.171 56.181 32.917 1.00 43.43 110 ILE F CA 1
ATOM 6676 C C . ILE F 1 110 ? -20.084 56.667 31.800 1.00 42.45 110 ILE F C 1
ATOM 6677 O O . ILE F 1 110 ? -19.606 57.304 30.857 1.00 37.66 110 ILE F O 1
ATOM 6682 N N . GLU F 1 111 ? -21.390 56.400 31.937 1.00 42.07 111 GLU F N 1
ATOM 6683 C CA . GLU F 1 111 ? -22.384 56.774 30.911 1.00 38.59 111 GLU F CA 1
ATOM 6684 C C . GLU F 1 111 ? -22.448 58.246 30.578 1.00 37.59 111 GLU F C 1
ATOM 6685 O O . GLU F 1 111 ? -22.600 58.620 29.391 1.00 37.85 111 GLU F O 1
ATOM 6691 N N . ASP F 1 112 ? -22.285 59.094 31.590 1.00 37.12 112 ASP F N 1
ATOM 6692 C CA . ASP F 1 112 ? -22.205 60.563 31.361 1.00 38.43 112 ASP F CA 1
ATOM 6693 C C . ASP F 1 112 ? -20.937 60.956 30.584 1.00 32.47 112 ASP F C 1
ATOM 6694 O O . ASP F 1 112 ? -20.962 61.851 29.719 1.00 32.07 112 ASP F O 1
ATOM 6699 N N . MET F 1 113 ? -19.830 60.303 30.910 1.00 30.26 113 MET F N 1
ATOM 6700 C CA . MET F 1 113 ? -18.586 60.538 30.169 1.00 31.60 113 MET F CA 1
ATOM 6701 C C . MET F 1 113 ? -18.746 60.197 28.692 1.00 29.70 113 MET F C 1
ATOM 6702 O O . MET F 1 113 ? -18.371 61.004 27.839 1.00 28.11 113 MET F O 1
ATOM 6707 N N . ARG F 1 114 ? -19.343 59.031 28.422 1.00 28.80 114 ARG F N 1
ATOM 6708 C CA . ARG F 1 114 ? -19.617 58.591 27.056 1.00 31.65 114 ARG F CA 1
ATOM 6709 C C . ARG F 1 114 ? -20.375 59.650 26.283 1.00 29.88 114 ARG F C 1
ATOM 6710 O O . ARG F 1 114 ? -19.980 60.017 25.204 1.00 29.65 114 ARG F O 1
ATOM 6718 N N . LYS F 1 115 ? -21.441 60.178 26.883 1.00 33.82 115 LYS F N 1
ATOM 6719 C CA . LYS F 1 115 ? -22.262 61.224 26.270 1.00 32.52 115 LYS F CA 1
ATOM 6720 C C . LYS F 1 115 ? -21.484 62.492 25.968 1.00 28.78 115 LYS F C 1
ATOM 6721 O O . LYS F 1 115 ? -21.667 63.126 24.929 1.00 26.24 115 LYS F O 1
ATOM 6727 N N . ARG F 1 116 ? -20.657 62.896 26.915 1.00 29.83 116 ARG F N 1
ATOM 6728 C CA . ARG F 1 116 ? -19.887 64.136 26.765 1.00 31.41 116 ARG F CA 1
ATOM 6729 C C . ARG F 1 116 ? -18.822 63.989 25.653 1.00 29.49 116 ARG F C 1
ATOM 6730 O O . ARG F 1 116 ? -18.595 64.887 24.824 1.00 29.69 116 ARG F O 1
ATOM 6738 N N . ILE F 1 117 ? -18.190 62.828 25.623 1.00 27.31 117 ILE F N 1
ATOM 6739 C CA . ILE F 1 117 ? -17.216 62.541 24.583 1.00 26.47 117 ILE F CA 1
ATOM 6740 C C . ILE F 1 117 ? -17.914 62.476 23.233 1.00 24.89 117 ILE F C 1
ATOM 6741 O O . ILE F 1 117 ? -17.447 63.108 22.298 1.00 22.64 117 ILE F O 1
ATOM 6746 N N . ALA F 1 118 ? -19.053 61.769 23.154 1.00 23.67 118 ALA F N 1
ATOM 6747 C CA . ALA F 1 118 ? -19.815 61.709 21.898 1.00 28.04 118 ALA F CA 1
ATOM 6748 C C . ALA F 1 118 ? -20.248 63.100 21.361 1.00 30.71 118 ALA F C 1
ATOM 6749 O O . ALA F 1 118 ? -20.190 63.378 20.137 1.00 31.83 118 ALA F O 1
ATOM 6751 N N . GLU F 1 119 ? -20.633 63.987 22.269 1.00 29.58 119 GLU F N 1
ATOM 6752 C CA . GLU F 1 119 ? -20.988 65.361 21.869 1.00 32.10 119 GLU F CA 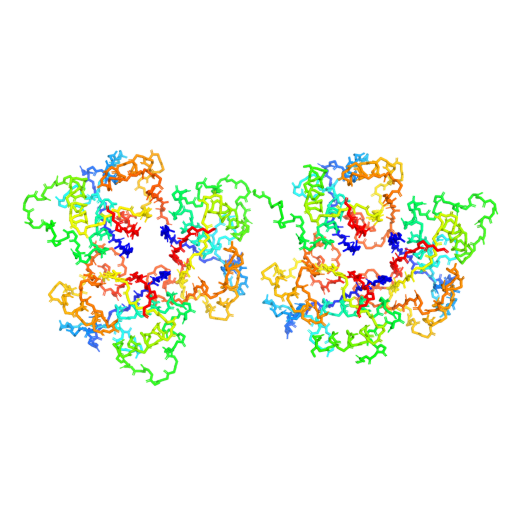1
ATOM 6753 C C . GLU F 1 119 ? -19.746 66.098 21.363 1.00 28.26 119 GLU F C 1
ATOM 6754 O O . GLU F 1 119 ? -19.807 66.783 20.371 1.00 28.81 119 GLU F O 1
ATOM 6760 N N . GLY F 1 120 ? -18.606 65.935 22.033 1.00 28.79 120 GLY F N 1
ATOM 6761 C CA . GLY F 1 120 ? -17.371 66.579 21.587 1.00 28.73 120 GLY F CA 1
ATOM 6762 C C . GLY F 1 120 ? -16.858 66.113 20.224 1.00 30.22 120 GLY F C 1
ATOM 6763 O O . GLY F 1 120 ? -16.251 66.891 19.495 1.00 29.74 120 GLY F O 1
ATOM 6764 N N . LEU F 1 121 ? -17.110 64.838 19.894 1.00 29.42 121 LEU F N 1
ATOM 6765 C CA . LEU F 1 121 ? -16.704 64.260 18.623 1.00 26.84 121 LEU F CA 1
ATOM 6766 C C . LEU F 1 121 ? -17.860 64.196 17.604 1.00 29.47 121 LEU F C 1
ATOM 6767 O O . LEU F 1 121 ? -17.732 63.514 16.589 1.00 27.33 121 LEU F O 1
ATOM 6772 N N . GLU F 1 122 ? -18.973 64.895 17.889 1.00 29.30 122 GLU F N 1
ATOM 6773 C CA . GLU F 1 122 ? -20.176 64.985 17.039 1.00 28.45 122 GLU F CA 1
ATOM 6774 C C . GLU F 1 122 ? -20.644 63.625 16.566 1.00 29.66 122 GLU F C 1
ATOM 6775 O O . GLU F 1 122 ? -20.941 63.418 15.402 1.00 31.27 122 GLU F O 1
ATOM 6781 N N . ALA F 1 123 ? -20.734 62.697 17.505 1.00 28.96 123 ALA F N 1
ATOM 6782 C CA . ALA F 1 123 ? -20.916 61.307 17.169 1.00 29.71 123 ALA F CA 1
ATOM 6783 C C . ALA F 1 123 ? -22.043 60.743 18.021 1.00 28.99 123 ALA F C 1
ATOM 6784 O O . ALA F 1 123 ? -22.570 61.434 18.893 1.00 30.70 123 ALA F O 1
ATOM 6786 N N . ASP F 1 124 ? -22.397 59.503 17.747 1.00 29.49 124 ASP F N 1
ATOM 6787 C CA . ASP F 1 124 ? -23.315 58.733 18.568 1.00 33.28 124 ASP F CA 1
ATOM 6788 C C . ASP F 1 124 ? -22.599 58.090 19.756 1.00 32.50 124 ASP F C 1
ATOM 6789 O O . ASP F 1 124 ? -21.477 57.610 19.637 1.00 33.76 124 ASP F O 1
ATOM 6794 N N . VAL F 1 125 ? -23.279 58.014 20.880 1.00 28.59 125 VAL F N 1
ATOM 6795 C CA . VAL F 1 125 ? -22.803 57.295 22.055 1.00 30.29 125 VAL F CA 1
ATOM 6796 C C . VAL F 1 125 ? -22.290 55.880 21.739 1.00 29.74 125 VAL F C 1
ATOM 6797 O O . VAL F 1 125 ? -21.348 55.367 22.383 1.00 29.56 125 VAL F O 1
ATOM 6801 N N . SER F 1 126 ? -22.965 55.232 20.804 1.00 29.43 126 SER F N 1
ATOM 6802 C CA . SER F 1 126 ? -22.623 53.889 20.397 1.00 28.22 126 SER F CA 1
ATOM 6803 C C . SER F 1 126 ? -21.213 53.776 19.768 1.00 24.47 126 SER F C 1
ATOM 6804 O O . SER F 1 126 ? -20.667 52.669 19.712 1.00 27.42 126 SER F O 1
ATOM 6807 N N . GLN F 1 127 ? -20.672 54.897 19.289 1.00 22.66 127 GLN F N 1
ATOM 6808 C CA . GLN F 1 127 ? -19.307 54.994 18.794 1.00 22.95 127 GLN F CA 1
ATOM 6809 C C . GLN F 1 127 ? -18.200 55.229 19.866 1.00 23.17 127 GLN F C 1
ATOM 6810 O O . GLN F 1 127 ? -17.037 55.295 19.497 1.00 20.73 127 GLN F O 1
ATOM 6816 N N . VAL F 1 128 ? -18.574 55.398 21.140 1.00 21.57 128 VAL F N 1
ATOM 6817 C CA . VAL F 1 128 ? -17.678 55.780 22.205 1.00 23.18 128 VAL F CA 1
ATOM 6818 C C . VAL F 1 128 ? -17.769 54.738 23.277 1.00 24.62 128 VAL F C 1
ATOM 6819 O O . VAL F 1 128 ? -18.853 54.410 23.694 1.00 27.76 128 VAL F O 1
ATOM 6823 N N . ASN F 1 129 ? -16.629 54.140 23.634 1.00 22.73 129 ASN F N 1
ATOM 6824 C CA . ASN F 1 129 ? -16.528 53.241 24.744 1.00 22.62 129 ASN F CA 1
ATOM 6825 C C . ASN F 1 129 ? -15.572 53.801 25.776 1.00 22.31 129 ASN F C 1
ATOM 6826 O O . ASN F 1 129 ? -14.494 54.317 25.450 1.00 20.87 129 ASN F O 1
ATOM 6831 N N . VAL F 1 130 ? -15.988 53.708 27.029 1.00 23.53 130 VAL F N 1
ATOM 6832 C CA . VAL F 1 130 ? -15.177 54.129 28.162 1.00 24.53 130 VAL F CA 1
ATOM 6833 C C . VAL F 1 130 ? -15.238 53.035 29.187 1.00 27.18 130 VAL F C 1
ATOM 6834 O O . VAL F 1 130 ? -16.326 52.545 29.514 1.00 27.58 130 VAL F O 1
ATOM 6838 N N . LYS F 1 131 ? -14.076 52.617 29.670 1.00 28.02 131 LYS F N 1
ATOM 6839 C CA . LYS F 1 131 ? -14.026 51.642 30.718 1.00 31.24 131 LYS F CA 1
ATOM 6840 C C . LYS F 1 131 ? -13.055 52.086 31.796 1.00 32.42 131 LYS F C 1
ATOM 6841 O O . LYS F 1 131 ? -12.206 52.959 31.555 1.00 28.48 131 LYS F O 1
ATOM 6847 N N . ALA F 1 132 ? -13.217 51.522 32.993 1.00 32.41 132 ALA F N 1
ATOM 6848 C CA . ALA F 1 132 ? -12.380 51.899 34.167 1.00 33.82 132 ALA F CA 1
ATOM 6849 C C . ALA F 1 132 ? -11.787 50.665 34.716 1.00 34.17 132 ALA F C 1
ATOM 6850 O O . ALA F 1 132 ? -12.436 49.649 34.751 1.00 33.38 132 ALA F O 1
ATOM 6852 N N . THR F 1 133 ? -10.540 50.721 35.128 1.00 36.01 133 THR F N 1
ATOM 6853 C CA . THR F 1 133 ? -9.955 49.526 35.687 1.00 41.85 133 THR F CA 1
ATOM 6854 C C . THR F 1 133 ? -8.952 49.919 36.719 1.00 40.54 133 THR F C 1
ATOM 6855 O O . THR F 1 133 ? -8.743 51.106 36.943 1.00 41.32 133 THR F O 1
ATOM 6859 N N . THR F 1 134 ? -8.387 48.927 37.389 1.00 45.72 134 THR F N 1
ATOM 6860 C CA . THR F 1 134 ? -7.319 49.169 38.354 1.00 47.03 134 THR F CA 1
ATOM 6861 C C . THR F 1 134 ? -6.102 48.366 37.983 1.00 48.21 134 THR F C 1
ATOM 6862 O O . THR F 1 134 ? -6.158 47.357 37.259 1.00 43.18 134 THR F O 1
ATOM 6866 N N . THR F 1 135 ? -5.009 48.777 38.594 1.00 47.81 135 THR F N 1
ATOM 6867 C CA . THR F 1 135 ? -3.785 48.024 38.573 1.00 47.86 135 THR F CA 1
ATOM 6868 C C . THR F 1 135 ? -3.690 47.067 39.791 1.00 50.66 135 THR F C 1
ATOM 6869 O O . THR F 1 135 ? -2.593 46.595 40.132 1.00 44.97 135 THR F O 1
ATOM 6873 N N . GLU F 1 136 ? -4.824 46.767 40.437 1.00 55.19 136 GLU F N 1
ATOM 6874 C CA . GLU F 1 136 ? -4.851 45.919 41.632 1.00 59.66 136 GLU F CA 1
ATOM 6875 C C . GLU F 1 136 ? -3.822 46.356 42.705 1.00 59.88 136 GLU F C 1
ATOM 6876 O O . GLU F 1 136 ? -3.069 45.530 43.226 1.00 63.73 136 GLU F O 1
ATOM 6882 N N . LYS F 1 137 ? -3.776 47.658 43.004 1.00 61.87 137 LYS F N 1
ATOM 6883 C CA . LYS F 1 137 ? -2.865 48.241 44.049 1.00 62.17 137 LYS F CA 1
ATOM 6884 C C . LYS F 1 137 ? -1.366 48.361 43.644 1.00 56.32 137 LYS F C 1
ATOM 6885 O O . LYS F 1 137 ? -0.531 48.838 44.433 1.00 57.55 137 LYS F O 1
ATOM 6891 N N . LEU F 1 138 ? -1.036 47.990 42.409 1.00 49.28 138 LEU F N 1
ATOM 6892 C CA . LEU F 1 138 ? 0.336 48.013 41.916 1.00 50.22 138 LEU F CA 1
ATOM 6893 C C . LEU F 1 138 ? 0.612 49.307 41.135 1.00 50.33 138 LEU F C 1
ATOM 6894 O O . LEU F 1 138 ? -0.281 49.869 40.504 1.00 45.92 138 LEU F O 1
ATOM 6899 N N . GLY F 1 139 ? 1.859 49.771 41.178 1.00 49.71 139 GLY F N 1
ATOM 6900 C CA . GLY F 1 139 ? 2.261 50.971 40.452 1.00 48.41 139 GLY F CA 1
ATOM 6901 C C . GLY F 1 139 ? 1.715 52.220 41.105 1.00 47.58 139 GLY F C 1
ATOM 6902 O O . GLY F 1 139 ? 0.962 52.158 42.077 1.00 48.75 139 GLY F O 1
ATOM 6903 N N . PHE F 1 140 ? 2.108 53.364 40.568 1.00 49.86 140 PHE F N 1
ATOM 6904 C CA . PHE F 1 140 ? 1.683 54.670 41.110 1.00 46.99 140 PHE F CA 1
ATOM 6905 C C . PHE F 1 140 ? 0.153 54.873 41.164 1.00 47.55 140 PHE F C 1
ATOM 6906 O O . PHE F 1 140 ? -0.372 55.501 42.098 1.00 46.67 140 PHE F O 1
ATOM 6914 N N . THR F 1 141 ? -0.553 54.322 40.169 1.00 48.58 141 THR F N 1
ATOM 6915 C CA . THR F 1 141 ? -2.018 54.320 40.144 1.00 49.31 141 THR F CA 1
ATOM 6916 C C . THR F 1 141 ? -2.562 53.383 41.223 1.00 48.11 141 THR F C 1
ATOM 6917 O O . THR F 1 141 ? -3.621 53.633 41.812 1.00 49.89 141 THR F O 1
ATOM 6921 N N . GLY F 1 142 ? -1.844 52.291 41.464 1.00 48.94 142 GLY F N 1
ATOM 6922 C CA . GLY F 1 142 ? -2.182 51.379 42.558 1.00 55.45 142 GLY F CA 1
ATOM 6923 C C . GLY F 1 142 ? -2.119 51.966 43.970 1.00 52.60 142 GLY F C 1
ATOM 6924 O O . GLY F 1 142 ? -2.928 51.608 44.810 1.00 51.65 142 GLY F O 1
ATOM 6925 N N . ARG F 1 143 ? -1.179 52.887 44.200 1.00 52.74 143 ARG F N 1
ATOM 6926 C CA . ARG F 1 143 ? -1.005 53.557 45.490 1.00 51.11 143 ARG F CA 1
ATOM 6927 C C . ARG F 1 143 ? -1.750 54.892 45.552 1.00 54.58 143 ARG F C 1
ATOM 6928 O O . ARG F 1 143 ? -1.593 55.661 46.507 1.00 52.54 143 ARG F O 1
ATOM 6936 N N . ALA F 1 144 ? -2.562 55.178 44.535 1.00 50.91 144 ALA F N 1
ATOM 6937 C CA . ALA F 1 144 ? -3.366 56.377 44.512 1.00 49.33 144 ALA F CA 1
ATOM 6938 C C . ALA F 1 144 ? -2.529 57.658 44.421 1.00 44.11 144 ALA F C 1
ATOM 6939 O O . ALA F 1 144 ? -2.983 58.706 44.806 1.00 48.07 144 ALA F O 1
ATOM 6941 N N . GLU F 1 145 ? -1.340 57.574 43.843 1.00 44.38 145 GLU F N 1
ATOM 6942 C CA . GLU F 1 145 ? -0.534 58.755 43.534 1.00 44.60 145 GLU F CA 1
ATOM 6943 C C . GLU F 1 145 ? -1.120 59.614 42.365 1.00 46.94 145 GLU F C 1
ATOM 6944 O O . GLU F 1 145 ? -0.862 60.825 42.257 1.00 42.21 145 GLU F O 1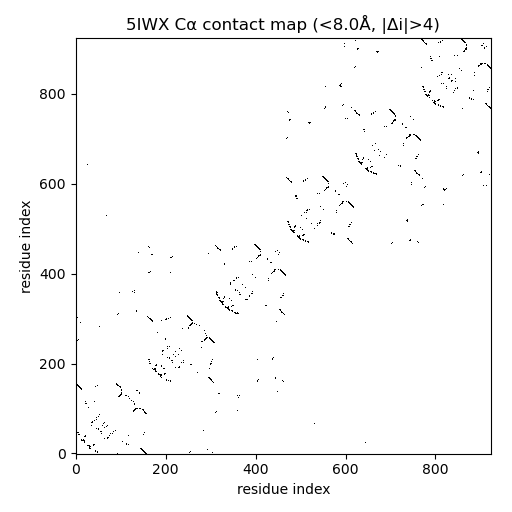
ATOM 6950 N N . GLY F 1 146 ? -1.889 58.974 41.479 1.00 42.30 146 GLY F N 1
ATOM 6951 C CA . GLY F 1 146 ? -2.448 59.661 40.326 1.00 41.88 146 GLY F CA 1
ATOM 6952 C C . GLY F 1 146 ? -3.343 58.766 39.485 1.00 36.53 146 GLY F C 1
ATOM 6953 O O . GLY F 1 146 ? -3.545 57.597 39.797 1.00 35.73 146 GLY F O 1
ATOM 6954 N N . ILE F 1 147 ? -3.855 59.353 38.409 1.00 34.94 147 ILE F N 1
ATOM 6955 C CA . ILE F 1 147 ? -4.873 58.762 37.543 1.00 32.99 147 ILE F CA 1
ATOM 6956 C C . ILE F 1 147 ? -4.314 58.841 36.136 1.00 32.53 147 ILE F C 1
ATOM 6957 O O . ILE F 1 147 ? -3.821 59.907 35.714 1.00 29.61 147 ILE F O 1
ATOM 6962 N N . ALA F 1 148 ? -4.370 57.714 35.441 1.00 28.30 148 ALA F N 1
ATOM 6963 C CA . ALA F 1 148 ? -3.933 57.637 34.060 1.00 28.42 148 ALA F CA 1
ATOM 6964 C C . ALA F 1 148 ? -5.133 57.361 33.143 1.00 26.74 148 ALA F C 1
ATOM 6965 O O . ALA F 1 148 ? -6.163 56.878 33.615 1.00 25.58 148 ALA F O 1
ATOM 6967 N N . ALA F 1 149 ? -4.993 57.686 31.852 1.00 23.76 149 ALA F N 1
ATOM 6968 C CA . ALA F 1 149 ? -5.963 57.284 30.849 1.00 23.23 149 ALA F CA 1
ATOM 6969 C C . ALA F 1 149 ? -5.299 56.996 29.526 1.00 22.68 149 ALA F C 1
ATOM 6970 O O . ALA F 1 149 ? -4.214 57.524 29.216 1.00 23.28 149 ALA F O 1
ATOM 6972 N N . GLN F 1 150 ? -5.947 56.151 28.739 1.00 21.83 150 GLN F N 1
ATOM 6973 C CA . GLN F 1 150 ? -5.501 55.835 27.375 1.00 23.43 150 GLN F CA 1
ATOM 6974 C C . GLN F 1 150 ? -6.708 55.820 26.460 1.00 23.57 150 GLN F C 1
ATOM 6975 O O . GLN F 1 150 ? -7.772 55.425 26.869 1.00 24.59 150 GLN F O 1
ATOM 6981 N N . ALA F 1 151 ? -6.542 56.239 25.219 1.00 20.71 151 ALA F N 1
ATOM 6982 C CA . ALA F 1 151 ? -7.613 56.228 24.251 1.00 20.65 151 ALA F CA 1
ATOM 6983 C C . ALA F 1 151 ? -7.032 55.824 22.927 1.00 20.32 151 ALA F C 1
ATOM 6984 O O . ALA F 1 151 ? -5.892 56.222 22.580 1.00 19.05 151 ALA F O 1
ATOM 6986 N N . THR F 1 152 ? -7.806 55.039 22.200 1.00 17.99 152 THR F N 1
ATOM 6987 C CA . THR F 1 152 ? -7.474 54.673 20.844 1.00 19.28 152 THR F CA 1
ATOM 6988 C C . THR F 1 152 ? -8.635 55.059 19.977 1.00 19.29 152 THR F C 1
ATOM 6989 O O . THR F 1 152 ? -9.789 54.675 20.292 1.00 19.35 152 THR F O 1
ATOM 6993 N N . VAL F 1 153 ? -8.362 55.772 18.884 1.00 16.62 153 VAL F N 1
ATOM 6994 C CA . VAL F 1 153 ? -9.443 56.306 18.030 1.00 16.35 153 VAL F CA 1
ATOM 6995 C C . VAL F 1 153 ? -9.180 55.865 16.619 1.00 16.76 153 VAL F C 1
ATOM 6996 O O . VAL F 1 153 ? -8.008 55.776 16.204 1.00 14.74 153 VAL F O 1
ATOM 7000 N N . LEU F 1 154 ? -10.258 55.506 15.915 1.00 16.56 154 LEU F N 1
ATOM 7001 C CA . LEU F 1 154 ? -10.255 55.282 14.474 1.00 16.95 154 LEU F CA 1
ATOM 7002 C C . LEU F 1 154 ? -11.172 56.312 13.876 1.00 17.30 154 LEU F C 1
ATOM 7003 O O . LEU F 1 154 ? -12.367 56.397 14.270 1.00 16.69 154 LEU F O 1
ATOM 7008 N N . ILE F 1 155 ? -10.607 57.113 12.982 1.00 17.19 155 ILE F N 1
ATOM 7009 C CA . ILE F 1 155 ? -11.349 58.137 12.249 1.00 18.31 155 ILE F CA 1
ATOM 7010 C C . ILE F 1 155 ? -11.539 57.657 10.824 1.00 19.25 155 ILE F C 1
ATOM 7011 O O . ILE F 1 155 ? -10.773 56.863 10.350 1.00 17.38 155 ILE F O 1
ATOM 7016 N N . GLN F 1 156 ? -12.578 58.149 10.156 1.00 20.35 156 GLN F N 1
ATOM 7017 C CA . GLN F 1 156 ? -12.882 57.775 8.779 1.00 20.86 156 GLN F CA 1
ATOM 7018 C C . GLN F 1 156 ? -13.244 58.984 7.914 1.00 21.21 156 GLN F C 1
ATOM 7019 O O . GLN F 1 156 ? -13.746 59.958 8.412 1.00 20.84 156 GLN F O 1
ATOM 7025 N N . LYS F 1 157 ? -12.921 58.941 6.617 1.00 23.67 157 LYS F N 1
ATOM 7026 C CA . LYS F 1 157 ? -13.323 59.982 5.695 1.00 23.83 157 LYS F CA 1
ATOM 7027 C C . LYS F 1 157 ? -14.826 60.152 5.817 1.00 25.15 157 LYS F C 1
ATOM 7028 O O . LYS F 1 157 ? -15.549 59.161 5.822 1.00 26.14 157 LYS F O 1
ATOM 7034 N N . GLY F 1 158 ? -15.317 61.374 5.976 1.00 26.79 158 GLY F N 1
ATOM 7035 C CA . GLY F 1 158 ? -16.772 61.525 6.029 1.00 30.88 158 GLY F CA 1
ATOM 7036 C C . GLY F 1 158 ? -17.225 62.954 6.060 1.00 36.14 158 GLY F C 1
ATOM 7037 O O . GLY F 1 158 ? -18.439 63.165 5.900 1.00 38.83 158 GLY F O 1
#

Secondary structure (DSSP, 8-state):
-EEEEEEEEEEEEEESS-EEETTEEE--SEEE-SSS---HHHHHHHHHHHHHTT---HHHHS-TTSTTTTT--HHHHHHHHHHHHHHTTEEEEEEEEEEE-SSS--TTTHHHHHHHHHHHTT--GGGEEEEEE--TT-HHHHTTSEEEEEEEEEEEE-/-EEEEEEEEEEEEEETS-EEETTEEE--SEEE--SS---HHHHHHHHHHHHHTT---HHHHS-TT-GGGTT--HHHHHHHHHHHHHHTTEEEEEEEEEEE-SSS--HHHHHHHHHHHHHHTT--GGGEEEEEE----EEEEEEEEEEEE-/-EEEEEEEEEEEEEETS-EEETTEEE--SEEE-SSS---HHHHHHHHHHHHHTT---HHHHS-SSSGGGTT--HHHHHHHHHHHHHHHTEEEEEEEEEEE-SSS--GGGHHHHHHHHHHHTT--GGGEEEEEE--TT-HHHHTTSEEEEEEEEEEEE-/-EEEEEEEEEEEEEETS-EEETTEEE--SEEE-SSSS--HHHHHHHHHHHHHTT---HHHHS----HHHHHHHHHHHHHHTTEEEEEEEEEEE-SSS--GGGHHHHHHHHHHHTT--GGGEEEEEE--TT-HHHHTTSEEEEEEEEEEEE-/-EEEEEEEEEEEEEETS-EEETTEEE--SEEE--SSS--HHHHHHHHHHHHHTT---GGGT---HHHHHHHHHHHHHHTTEEEEEEEEEEE-SSS--GGGHHHHHHHHHHHTT--GGGEEEEEE--TT-HHHHTTSEEEEEEEEEEEE-/-EEEEEEEEEEEEEETS-EEETTEEEP-SEEE-SSTT--HHHHHHHHHHHHHTT---GGGTS-TTSTTTTT--HHHHHHHHHHHHHHTTEEEEEEEEEEE-SSS--HHHHHHHHHHHHHHTT--GGGEEEEEE--TT-HHHHTTSEEEEEEEEEEEE-

Radius of gyration: 33.23 Å; Cα contacts (8 Å, |Δi|>4): 2493; chains: 6; bounding box: 79×104×55 Å

Solvent-accessible surface area: 34616 Å² total; per-residue (Å²): 109,25,21,0,0,10,2,72,36,30,30,104,14,42,133,70,51,68,2,11,0,0,13,1,59,5,78,72,126,76,0,0,78,24,91,1,22,0,0,0,0,1,8,0,0,2,18,0,0,0,0,0,8,10,42,14,31,21,38,124,46,11,54,87,123,36,113,82,13,117,90,10,56,1,7,43,4,0,70,85,0,4,30,36,0,93,160,83,30,11,63,6,6,0,0,1,0,4,1,11,6,24,98,20,171,4,122,100,39,19,96,36,0,33,99,12,0,5,60,2,2,116,26,83,57,63,39,0,2,3,8,18,35,63,4,66,139,16,10,95,6,5,144,43,76,3,0,4,0,13,1,0,0,0,0,47,95,92,119,27,25,0,0,1,0,36,22,14,17,54,28,41,123,81,61,73,1,36,0,0,24,34,113,3,103,58,116,75,0,2,91,23,97,13,28,0,0,0,0,2,18,1,0,3,18,0,0,0,0,0,7,10,44,14,26,28,44,121,46,19,47,103,125,42,116,138,44,115,98,14,65,2,20,130,19,0,84,107,0,5,29,32,0,92,137,72,28,11,59,5,3,0,1,2,0,14,0,38,4,82,132,15,148,6,121,94,53,18,98,67,0,32,117,74,0,5,96,2,1,116,25,85,54,60,38,0,2,4,14,38,51,71,112,100,126,16,0,12,0,30,0,2,0,0,0,39,99,85,125,28,24,0,0,8,0,36,20,2,12,44,16,40,134,74,56,74,1,36,0,0,26,35,118,4,108,66,130,68,0,0,77,18,45,10,24,0,0,0,0,1,17,0,0,2,12,0,0,0,0,0,11,11,46,13,20,27,34,122,42,26,41,111,123,56,100,157,48,118,89,19,64,1,11,129,19,0,82,100,0,4,30,33,0,94,140,75,25,13,56,9,8,0,0,0,0,2,0,11,7,35,122,18,145,3,106,97,53,21,94,65,0,33,136,72,0,5,105,1,2,115,26,86,61,61,40,0,2,2,8,20,35,39,17,78,134,41,36,45,6,4,137,34,69,1,0,4,0,10,0,0,0,0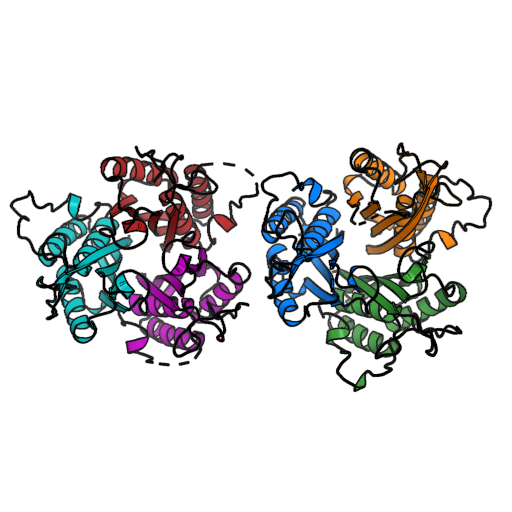,0,50,101,85,121,32,23,0,0,10,0,36,21,1,12,46,14,45,144,71,67,71,1,31,0,0,27,29,122,6,97,55,124,71,0,1,87,24,150,39,33,0,0,0,0,1,18,0,0,2,17,0,0,0,0,0,11,11,39,13,27,30,31,100,53,47,53,85,62,98,1,7,111,39,0,79,114,0,6,31,42,0,96,143,70,26,12,56,8,6,0,0,2,1,5,0,7,5,35,96,21,141,5,98,92,56,16,89,65,0,31,120,75,0,5,101,4,1,113,28,83,56,59,40,0,2,3,10,21,35,38,6,79,136,15,11,36,7,4,115,21,65,1,0,4,0,13,0,0,0,0,0,43,100,85,104,26,21,0,0,5,0,39,24,0,14,51,14,40,122,82,76,63,1,32,0,0,25,33,116,5,36,53,113,59,0,1,86,27,208,50,31,0,1,0,0,3,26,0,0,2,20,0,0,0,0,0,7,9,39,13,39,29,45,125,53,72,157,102,2,10,120,33,0,69,103,0,4,31,28,0,91,157,80,28,11,58,4,7,0,0,2,0,7,0,6,7,36,98,14,101,6,66,24,11,16,60,32,0,31,131,67,0,5,102,2,1,111,27,83,58,61,39,0,1,4,10,22,38,44,7,76,119,20,10,34,7,4,122,28,57,1,0,3,0,18,0,0,0,0,0,42,103,92,117,30,23,0,0,3,0,36,22,1,8,56,16,44,92,64,128,72,2,32,0,0,23,33,122,5,110,85,138,69,0,5,81,48,65,47,38,5,0,0,0,2,9,0,0,2,25,0,0,0,0,0,9,9,38,14,28,15,50,122,47,14,52,74,128,39,114,122,23,138,132,10,67,2,18,80,3,0,90,77,0,4,30,33,0,91,152,85,29,10,57,4,1,0,0,1,0,7,0,15,8,30,116,22,134,5,108,96,58,21,91,64,0,27,131,66,0,4,106,3,2,117,28,84,53,60,36,0,2,3,9,24,41,39,7,82,151,22,12,34,6,6,126,42,66,1,0,5,0,18,0,0,0,0,0,38,97,87

InterPro domains:
  IPR003526 2-C-methyl-D-erythritol 2,4-cyclodiphosphate synthase [MF_00107] (2-157)
  IPR003526 2-C-methyl-D-erythritol 2,4-cyclodiphosphate synthase [PF02542] (2-155)
  IPR003526 2-C-methyl-D-erythritol 2,4-cyclodiphosphate synthase [PTHR43181] (2-157)
  IPR003526 2-C-methyl-D-erythritol 2,4-cyclodiphosphate synthase [TIGR00151] (3-157)
  IPR003526 2-C-methyl-D-erythritol 2,4-cyclodiphosphate synthase [cd00554] (3-155)
  IPR020555 2-C-methyl-D-erythritol 2,4-cyclodiphosphate synthase, conserved site [PS01350] (36-51)
  IPR036571 2-C-methyl-D-erythritol 2,4-cyclodiphosphate synthase superfamily [G3DSA:3.30.1330.50] (1-158)
  IPR036571 2-C-methyl-D-erythritol 2,4-cyclodiphosphate synthase superfamily [SSF69765] (1-157)